Protein AF-0000000072265942 (afdb_homodimer)

InterPro domains:
  IPR003692 Hydantoinase B/oxoprolinase [PF02538] (4-523)
  IPR045079 Oxoprolinase-like [PTHR11365] (4-500)

Nearest PDB structures (foldseek):
  5l9w-assembly1_A  TM=9.119E-01  e=1.780E-42  Aromatoleum aromaticum EbN1
  5m45-assembly2_G  TM=9.100E-01  e=8.566E-41  Xanthobacter autotrophicus Py2
  6yra-assembly2_D  TM=9.153E-01  e=1.072E-39  Pseudomonas jessenii
  5svc-assembly1_D  TM=9.117E-01  e=4.120E-38  Xanthobacter autotrophicus Py2
  5svb-assembly1_D  TM=8.350E-01  e=3.885E-34  Xanthobacter autotrophicus Py2

Secondary structure (DSSP, 8-state):
----HHHHHHHHHHHHHHHHHHHHHHHHT--SHHHHTT--EEEEEE-TTS-EEEE--S-HHHHTTHHHHHHHHHHHS-GGG--TTEEEEE--GGGT-S-TTEEEEEEEEEETTEEEEEEEEEEE-S---SSSSS--TT--SGGGG-----SEEEEHHHHSSSSHHHHHHHHH-S-HHHHHHHHHHHHHHHHHHHHHHHHHHHHH-HHHHHHHHHHHHHHHHHHHHHHHHTSPPEEEEEEEEES--SSSPPPEEEEEEEEEETTEEEEE-TTPPBP-SSTT---HHHHHHHHHHHHHHHHS-TTS--SHHHHHTEEEE--TTBTTBPPTT---TTHHHHHHHHHHHHHHHHHHH-GGG-B-------EEEEEEEEETTEEEEEEEEE-BPPPPBSSSPPPSSB--TT--PPPPPHHHHHHH-SSEEEEEEEEPTT-S--SSBPPPP-EEEEEEE-SSSEEEEEE---SSS-PPPBTT-------EEEEEETTEEEEEPSEEEEEE-TT-EEEEE---PPPBS-GGGS-HHHHHHHHHTTSS-HHHHHHH-HHHHTTTT-/----HHHHHHHHHHHHHHHHHHHHHHHHT--SHHHHTT--EEEEEE-TTS-EEEE--S-HHHHTTHHHHHHHHHHHS-GGG--TTEEEEE--GGGT-S-TTEEEEEEEEEETTEEEEEEEEEEE-S---SSSSS--TT--SGGGG-----SEEEEHHHHSSSSHHHHHHHHH-S-HHHHHHHHHHHHHHHHHHHHHHHHHHHHH-HHHHHHHHHHHHHHHHHHHHHHHHTSPPEEEEEEEEES--SSSPPPEEEEEEEEEETTEEEEE-TTPPBP-SSTT---HHHHHHHHHHHHHHHHS-TTS--SHHHHHTEEEE--TTBTTBPPTT---TTHHHHHHHHHHHHHHHHHHH-GGG-B-------EEEEEEEEETTEEEEEEEEE-BPPPPBSSSPPPSSB--TT--PPPPPHHHHHHH-SSEEEEEEEEPTT-S--SSBPPPP-EEEEEEE-SSSEEEEEE---SSS-PPPBTT-------EEEEEETTEEEEEPSEEEEEE-TT-EEEEE---PPPBS-GGGS-HHHHHHHHHTTSS-HHHHHHH-HHHHTTTT-

Foldseek 3Di:
DPQDPVLLVVLLVLQQVLQQVLLVLLQCQADDCQCVAFVAKKKFWFFLQQWTQYIRPAFLLCLQQRSQLVVLLVVVDPSLPDDQQKKKKFQALVSRHWANQWIKIWGFADAPRDTGTIIMMIGGHQWAAAQDGRDDFPAQWRRRGHDGDGTDMDGCVACHPPHDVLVVRLVGTQCSVRRVSSVVSRVVSRVSSNVSLNVVCVVPNSVSSSVSSVVSLVVLLVQLLVLLQVWDFDKFKFKDWFCAQQPDDHIWIWIWIWGRDHSAIEIERPPGAFADSTQQATAQSSLLSLLLLLSCQQRHDPPRGRINSSVVRYHYHDDERHSHHYDPTRHHNQNQAVSLRSSQGNLNRCCVTPVQRGFFAWLSKWKKKWKWDQDPVTIDIDIDTWAAWHGGGPVEETAGGAHHSSHHTHGRDQVVVVVRDPFKHKDDWFWDAPQWKAALHIIYTKIKIKIQGAAFFMKMFIAIGQQPHFGDEEAAIGTGHGWFKWKQDPNDIDTADNGDMDGDGHGIMIMTIGGITIYYHANQNHDPVVLVVCVVVVNDPPVRCLVRYVVSVVPVVD/DPQDPVLLVVLLVLQQVLQQVLLVLLQCQADDCQCVAFVAKKKFWFFLQQWTQYIRPAFLLCLQQRSQLVVLLVVVDPSLPDDQQKKKKFQALVSRHWANQWIKIWGFADAPRDTGTIIMMIGGHQWAAAQDGRDDFPAQWRRRGHDGDGTDMDGCVACHPPHDVLVVRLVGTQCSVRRVSSVVSRVVSRVSSNVSLNVVCVVPNSVSSSVSSVVSLVVLLVQLLVLLQVWDFDKFKFKDWFCAQQPDDHIWIWIWIWGRDHSAIEIERPPGAFADSTQQATAQSSLLSLLLLLSCQQRHDPPRGRISSSVVRYHYHDDERHSHHYDPTRHHNQNQAVSLRSSQGNLNRCCVTPVQRGFFAWLSKWKKKWKWDQDPVTIDIDIDTWAAWHGGGPVEETAGGAHHSSGHTHGRDQVNVVVRDPFKHKDDWFWDAPQWKAALHIIYTKIKIKIQGAAFFMKMFIAIGQQPHFGDEEAAIGTGHGWFKWKQDPNDIDTADNGDMDGDGHGIMIMTIGGITIYYHANQNHDPVVLVVCVVVVNDPPVRCLVRYVVSVVPVVD

Structure (mmCIF, N/CA/C/O backbone):
data_AF-0000000072265942-model_v1
#
loop_
_entity.id
_entity.type
_entity.pdbx_description
1 polymer 'N-methylhydantoinase B'
#
loop_
_atom_site.group_PDB
_atom_site.id
_atom_site.type_symbol
_atom_site.label_atom_id
_atom_site.label_alt_id
_atom_site.label_comp_id
_atom_site.label_asym_id
_atom_site.label_entity_id
_atom_site.label_seq_id
_atom_site.pdbx_PDB_ins_code
_atom_site.Cartn_x
_atom_site.Cartn_y
_atom_site.Cartn_z
_atom_site.occupancy
_atom_site.B_iso_or_equiv
_atom_site.auth_seq_id
_atom_site.auth_comp_id
_atom_site.auth_asym_id
_atom_site.auth_atom_id
_atom_site.pdbx_PDB_model_num
ATOM 1 N N . MET A 1 1 ? -36.781 35.25 17.203 1 45 1 MET A N 1
ATOM 2 C CA . MET A 1 1 ? -36.625 35.75 18.562 1 45 1 MET A CA 1
ATOM 3 C C . MET A 1 1 ? -35.156 35.844 18.953 1 45 1 MET A C 1
ATOM 5 O O . MET A 1 1 ? -34.375 34.969 18.609 1 45 1 MET A O 1
ATOM 9 N N . ALA A 1 2 ? -34.812 36.938 19.344 1 64.94 2 ALA A N 1
ATOM 10 C CA . ALA A 1 2 ? -33.406 37.188 19.75 1 64.94 2 ALA A CA 1
ATOM 11 C C . ALA A 1 2 ? -32.969 36.188 20.797 1 64.94 2 ALA A C 1
ATOM 13 O O . ALA A 1 2 ? -33.656 35.938 21.781 1 64.94 2 ALA A O 1
ATOM 14 N N . LEU A 1 3 ? -31.969 35.25 20.5 1 80.06 3 LEU A N 1
ATOM 15 C CA . LEU A 1 3 ? -31.422 34.25 21.422 1 80.06 3 LEU A CA 1
ATOM 16 C C . LEU A 1 3 ? -31.078 34.906 22.766 1 80.06 3 LEU A C 1
ATOM 18 O O . LEU A 1 3 ? -30.484 35.969 22.797 1 80.06 3 LEU A O 1
ATOM 22 N N . ASP A 1 4 ? -31.75 34.438 23.844 1 88.69 4 ASP A N 1
ATOM 23 C CA . ASP A 1 4 ? -31.406 34.906 25.188 1 88.69 4 ASP A CA 1
ATOM 24 C C . ASP A 1 4 ? -29.906 34.812 25.438 1 88.69 4 ASP A C 1
ATOM 26 O O . ASP A 1 4 ? -29.281 33.781 25.203 1 88.69 4 ASP A O 1
ATOM 30 N N . PRO A 1 5 ? -29.312 35.906 25.812 1 89.56 5 PRO A N 1
ATOM 31 C CA . PRO A 1 5 ? -27.859 35.938 26 1 89.56 5 PRO A CA 1
ATOM 32 C C . PRO A 1 5 ? -27.375 34.906 27.016 1 89.56 5 PRO A C 1
ATOM 34 O O . PRO A 1 5 ? -26.266 34.375 26.891 1 89.56 5 PRO A O 1
ATOM 37 N N . THR A 1 6 ? -28.188 34.719 27.984 1 91.19 6 THR A N 1
ATOM 38 C CA . THR A 1 6 ? -27.812 33.719 29 1 91.19 6 THR A CA 1
ATOM 39 C C . THR A 1 6 ? -27.797 32.312 28.406 1 91.19 6 THR A C 1
ATOM 41 O O . THR A 1 6 ? -26.859 31.562 28.625 1 91.19 6 THR A O 1
ATOM 44 N N . ASP A 1 7 ? -28.812 32.031 27.688 1 91.88 7 ASP A N 1
ATOM 45 C CA . ASP A 1 7 ? -28.875 30.734 27.031 1 91.88 7 ASP A CA 1
ATOM 46 C C . ASP A 1 7 ? -27.734 30.562 26.047 1 91.88 7 ASP A C 1
ATOM 48 O O . ASP A 1 7 ? -27.141 29.484 25.953 1 91.88 7 ASP A O 1
ATOM 52 N N . TYR A 1 8 ? -27.484 31.562 25.375 1 94.06 8 TYR A N 1
ATOM 53 C CA . TYR A 1 8 ? -26.375 31.5 24.422 1 94.06 8 TYR A CA 1
ATOM 54 C C . TYR A 1 8 ? -25.062 31.172 25.125 1 94.06 8 TYR A C 1
ATOM 56 O O . TYR A 1 8 ? -24.328 30.281 24.688 1 94.06 8 TYR A O 1
ATOM 64 N N . ALA A 1 9 ? -24.781 31.906 26.188 1 94.19 9 ALA A N 1
ATOM 65 C CA . ALA A 1 9 ? -23.531 31.734 26.906 1 94.19 9 ALA A CA 1
ATOM 66 C C . ALA A 1 9 ? -23.406 30.312 27.469 1 94.19 9 ALA A C 1
ATOM 68 O O . ALA A 1 9 ? -22.359 29.688 27.359 1 94.19 9 ALA A O 1
ATOM 69 N N . VAL A 1 10 ? -24.469 29.844 27.984 1 95.38 10 VAL A N 1
ATOM 70 C CA . VAL A 1 10 ? -24.453 28.531 28.641 1 95.38 10 VAL A CA 1
ATOM 71 C C . VAL A 1 10 ? -24.312 27.438 27.594 1 95.38 10 VAL A C 1
ATOM 73 O O . VAL A 1 10 ? -23.484 26.531 27.734 1 95.38 10 VAL A O 1
ATOM 76 N N . ILE A 1 11 ? -25.141 27.5 26.547 1 96.56 11 ILE A N 1
ATOM 77 C CA . ILE A 1 11 ? -25.172 26.453 25.531 1 96.56 11 ILE A CA 1
ATOM 78 C C . ILE A 1 11 ? -23.875 26.453 24.734 1 96.56 11 ILE A C 1
ATOM 80 O O . ILE A 1 11 ? -23.297 25.406 24.453 1 96.56 11 ILE A O 1
ATOM 84 N N . SER A 1 12 ? -23.391 27.609 24.344 1 95.75 12 SER A N 1
ATOM 85 C CA . SER A 1 12 ? -22.156 27.688 23.578 1 95.75 12 SER A CA 1
ATOM 86 C C . SER A 1 12 ? -20.969 27.141 24.375 1 95.75 12 SER A C 1
ATOM 88 O O . SER A 1 12 ? -20.141 26.406 23.828 1 95.75 12 SER A O 1
ATOM 90 N N . GLN A 1 13 ? -20.969 27.453 25.609 1 95.12 13 GLN A N 1
ATOM 91 C CA . GLN A 1 13 ? -19.891 26.969 26.469 1 95.12 13 GLN A CA 1
ATOM 92 C C . GLN A 1 13 ? -20.016 25.453 26.672 1 95.12 13 GLN A C 1
ATOM 94 O O . GLN A 1 13 ? -19 24.75 26.766 1 95.12 13 GLN A O 1
ATOM 99 N N . ALA A 1 14 ? -21.234 25.047 26.781 1 97.12 14 ALA A N 1
ATOM 100 C CA . ALA A 1 14 ? -21.453 23.609 26.938 1 97.12 14 ALA A CA 1
ATOM 101 C C . ALA A 1 14 ? -21.016 22.844 25.688 1 97.12 14 ALA A C 1
ATOM 103 O O . ALA A 1 14 ? -20.484 21.734 25.781 1 97.12 14 ALA A O 1
ATOM 104 N N . LEU A 1 15 ? -21.266 23.406 24.531 1 97.12 15 LEU A N 1
ATOM 105 C CA . LEU A 1 15 ? -20.828 22.797 23.281 1 97.12 15 LEU A CA 1
ATOM 106 C C . LEU A 1 15 ? -19.297 22.734 23.203 1 97.12 15 LEU A C 1
ATOM 108 O O . LEU A 1 15 ? -18.734 21.719 22.812 1 97.12 15 LEU A O 1
ATOM 112 N N . ALA A 1 16 ? -18.656 23.781 23.594 1 95.31 16 ALA A N 1
ATOM 113 C CA . ALA A 1 16 ? -17.188 23.812 23.625 1 95.31 16 ALA A CA 1
ATOM 114 C C . ALA A 1 16 ? -16.641 22.766 24.594 1 95.31 16 ALA A C 1
ATOM 116 O O . ALA A 1 16 ? -15.664 22.078 24.297 1 95.31 16 ALA A O 1
ATOM 117 N N . ALA A 1 17 ? -17.297 22.719 25.703 1 95.94 17 ALA A N 1
ATOM 118 C CA . ALA A 1 17 ? -16.875 21.75 26.719 1 95.94 17 ALA A CA 1
ATOM 119 C C . ALA A 1 17 ? -17.062 20.312 26.219 1 95.94 17 ALA A C 1
ATOM 121 O O . ALA A 1 17 ? -16.266 19.438 26.531 1 95.94 17 ALA A O 1
ATOM 122 N N . ALA A 1 18 ? -18.172 20.109 25.547 1 97.38 18 ALA A N 1
ATOM 123 C CA . ALA A 1 18 ? -18.438 18.781 24.984 1 97.38 18 ALA A CA 1
ATOM 124 C C . ALA A 1 18 ? -17.328 18.375 24.016 1 97.38 18 ALA A C 1
ATOM 126 O O . ALA A 1 18 ? -16.875 17.219 24.031 1 97.38 18 ALA A O 1
ATOM 127 N N . ALA A 1 19 ? -16.938 19.266 23.172 1 95.81 19 ALA A N 1
ATOM 128 C CA . ALA A 1 19 ? -15.852 18.984 22.234 1 95.81 19 ALA A CA 1
ATOM 129 C C . ALA A 1 19 ? -14.562 18.641 22.969 1 95.81 19 ALA A C 1
ATOM 131 O O . ALA A 1 19 ? -13.836 17.734 22.578 1 95.81 19 ALA A O 1
ATOM 132 N N . ARG A 1 20 ? -14.281 19.391 24 1 94.75 20 ARG A N 1
ATOM 133 C CA . ARG A 1 20 ? -13.094 19.109 24.812 1 94.75 20 ARG A CA 1
ATOM 134 C C . ARG A 1 20 ? -13.172 17.734 25.453 1 94.75 20 ARG A C 1
ATOM 136 O O . ARG A 1 20 ? -12.172 17.016 25.516 1 94.75 20 ARG A O 1
ATOM 143 N N . GLU A 1 21 ? -14.344 17.438 25.953 1 96.75 21 GLU A N 1
ATOM 144 C CA . GLU A 1 21 ? -14.547 16.109 26.547 1 96.75 21 GLU A CA 1
ATOM 145 C C . GLU A 1 21 ? -14.328 15.008 25.516 1 96.75 21 GLU A C 1
ATOM 147 O O . GLU A 1 21 ? -13.773 13.953 25.844 1 96.75 21 GLU A O 1
ATOM 152 N N . MET A 1 22 ? -14.805 15.234 24.344 1 96.81 22 MET A N 1
ATOM 153 C CA . MET A 1 22 ? -14.562 14.297 23.25 1 96.81 22 MET A CA 1
ATOM 154 C C . MET A 1 22 ? -13.07 14.07 23.047 1 96.81 22 MET A C 1
ATOM 156 O O . MET A 1 22 ? -12.617 12.938 22.906 1 96.81 22 MET A O 1
ATOM 160 N N . GLY A 1 23 ? -12.328 15.148 22.984 1 94.31 23 GLY A N 1
ATOM 161 C CA . GLY A 1 23 ? -10.883 15.062 22.812 1 94.31 23 GLY A CA 1
ATOM 162 C C . GLY A 1 23 ? -10.203 14.266 23.922 1 94.31 23 GLY A C 1
ATOM 163 O O . GLY A 1 23 ? -9.328 13.453 23.656 1 94.31 23 GLY A O 1
ATOM 164 N N . GLU A 1 24 ? -10.648 14.539 25.125 1 93.5 24 GLU A N 1
ATOM 165 C CA . GLU A 1 24 ? -10.094 13.82 26.281 1 93.5 24 GLU A CA 1
ATOM 166 C C . GLU A 1 24 ? -10.398 12.328 26.188 1 93.5 24 GLU A C 1
ATOM 168 O O . GLU A 1 24 ? -9.539 11.492 26.484 1 93.5 24 GLU A O 1
ATOM 173 N N . LYS A 1 25 ? -11.562 12.023 25.828 1 93.5 25 LYS A N 1
ATOM 174 C CA . LYS A 1 25 ? -11.953 10.633 25.656 1 93.5 25 LYS A CA 1
ATOM 175 C C . LYS A 1 25 ? -11.117 9.953 24.578 1 93.5 25 LYS A C 1
ATOM 177 O O . LYS A 1 25 ? -10.703 8.805 24.734 1 93.5 25 LYS A O 1
ATOM 182 N N . LEU A 1 26 ? -10.945 10.625 23.484 1 93.12 26 LEU A N 1
ATOM 183 C CA . LEU A 1 26 ? -10.148 10.117 22.375 1 93.12 26 LEU A CA 1
ATOM 184 C C . LEU A 1 26 ? -8.742 9.734 22.828 1 93.12 26 LEU A C 1
ATOM 186 O O . LEU A 1 26 ? -8.273 8.633 22.562 1 93.12 26 LEU A O 1
ATOM 190 N N . ILE A 1 27 ? -8.109 10.578 23.578 1 90.38 27 ILE A N 1
ATOM 191 C CA . ILE A 1 27 ? -6.727 10.398 24.016 1 90.38 27 ILE A CA 1
ATOM 192 C C . ILE A 1 27 ? -6.648 9.312 25.078 1 90.38 27 ILE A C 1
ATOM 194 O O . ILE A 1 27 ? -5.789 8.43 25.016 1 90.38 27 ILE A O 1
ATOM 198 N N . ARG A 1 28 ? -7.539 9.297 25.984 1 89.62 28 ARG A N 1
ATOM 199 C CA . ARG A 1 28 ? -7.512 8.367 27.109 1 89.62 28 ARG A CA 1
ATOM 200 C C . ARG A 1 28 ? -7.805 6.941 26.656 1 89.62 28 ARG A C 1
ATOM 202 O O . ARG A 1 28 ? -7.344 5.98 27.281 1 89.62 28 ARG A O 1
ATOM 209 N N . SER A 1 29 ? -8.477 6.852 25.594 1 87.81 29 SER A N 1
ATOM 210 C CA . SER A 1 29 ? -8.898 5.531 25.125 1 87.81 29 SER A CA 1
ATOM 211 C C . SER A 1 29 ? -7.984 5.012 24.031 1 87.81 29 SER A C 1
ATOM 213 O O . SER A 1 29 ? -8.18 3.906 23.516 1 87.81 29 SER A O 1
ATOM 215 N N . ALA A 1 30 ? -7.035 5.766 23.672 1 86.94 30 ALA A N 1
ATOM 216 C CA . ALA A 1 30 ? -6.18 5.438 22.531 1 86.94 30 ALA A CA 1
ATOM 217 C C . ALA A 1 30 ? -5.219 4.305 22.875 1 86.94 30 ALA A C 1
ATOM 219 O O . ALA A 1 30 ? -4.871 4.109 24.047 1 86.94 30 ALA A O 1
ATOM 220 N N . PHE A 1 31 ? -4.777 3.592 21.891 1 81.62 31 PHE A N 1
ATOM 221 C CA . PHE A 1 31 ? -3.895 2.445 22.062 1 81.62 31 PHE A CA 1
ATOM 222 C C . PHE A 1 31 ? -2.48 2.779 21.609 1 81.62 31 PHE A C 1
ATOM 224 O O . PHE A 1 31 ? -1.505 2.322 22.203 1 81.62 31 PHE A O 1
ATOM 231 N N . SER A 1 32 ? -2.416 3.506 20.625 1 81.12 32 SER A N 1
ATOM 232 C CA . SER A 1 32 ? -1.103 3.789 20.062 1 81.12 32 SER A CA 1
ATOM 233 C C . SER A 1 32 ? -0.401 4.91 20.828 1 81.12 32 SER A C 1
ATOM 235 O O . SER A 1 32 ? -1.054 5.812 21.359 1 81.12 32 SER A O 1
ATOM 237 N N . THR A 1 33 ? 0.885 4.887 20.719 1 74.69 33 THR A N 1
ATOM 238 C CA . THR A 1 33 ? 1.683 5.91 21.391 1 74.69 33 THR A CA 1
ATOM 239 C C . THR A 1 33 ? 1.492 7.27 20.719 1 74.69 33 THR A C 1
ATOM 241 O O . THR A 1 33 ? 1.512 8.305 21.391 1 74.69 33 THR A O 1
ATOM 244 N N . ILE A 1 34 ? 1.226 7.277 19.516 1 73.56 34 ILE A N 1
ATOM 245 C CA . ILE A 1 34 ? 1.103 8.531 18.781 1 73.56 34 ILE A CA 1
ATOM 246 C C . ILE A 1 34 ? -0.174 9.25 19.203 1 73.56 34 ILE A C 1
ATOM 248 O O . ILE A 1 34 ? -0.216 10.484 19.234 1 73.56 34 ILE A O 1
ATOM 252 N N . LEU A 1 35 ? -1.141 8.508 19.5 1 74.5 35 LEU A N 1
ATOM 253 C CA . LEU A 1 35 ? -2.383 9.133 19.953 1 74.5 35 LEU A CA 1
ATOM 254 C C . LEU A 1 35 ? -2.404 9.273 21.469 1 74.5 35 LEU A C 1
ATOM 256 O O . LEU A 1 35 ? -2.703 10.352 21.984 1 74.5 35 LEU A O 1
ATOM 260 N N . ARG A 1 36 ? -1.977 8.281 22.125 1 76 36 ARG A N 1
ATOM 261 C CA . ARG A 1 36 ? -2.059 8.242 23.578 1 76 36 ARG A CA 1
ATOM 262 C C . ARG A 1 36 ? -1.059 9.203 24.219 1 76 36 ARG A C 1
ATOM 264 O O . ARG A 1 36 ? -1.388 9.906 25.172 1 76 36 ARG A O 1
ATOM 271 N N . GLU A 1 37 ? 0.133 9.18 23.641 1 73.38 37 GLU A N 1
ATOM 272 C CA . GLU A 1 37 ? 1.21 9.961 24.25 1 73.38 37 GLU A CA 1
ATOM 273 C C . GLU A 1 37 ? 1.422 11.281 23.516 1 73.38 37 GLU A C 1
ATOM 275 O O . GLU A 1 37 ? 1.435 12.344 24.125 1 73.38 37 GLU A O 1
ATOM 280 N N . ALA A 1 38 ? 1.396 11.172 22.203 1 72 38 ALA A N 1
ATOM 281 C CA . ALA A 1 38 ? 1.684 12.375 21.422 1 72 38 ALA A CA 1
ATOM 282 C C . ALA A 1 38 ? 0.419 13.195 21.188 1 72 38 ALA A C 1
ATOM 284 O O . ALA A 1 38 ? 0.491 14.359 20.781 1 72 38 ALA A O 1
ATOM 285 N N . ARG A 1 39 ? -0.733 12.594 21.406 1 75.31 39 ARG A N 1
ATOM 286 C CA . ARG A 1 39 ? -2.027 13.266 21.312 1 75.31 39 ARG A CA 1
ATOM 287 C C . ARG A 1 39 ? -2.271 13.805 19.906 1 75.31 39 ARG A C 1
ATOM 289 O O . ARG A 1 39 ? -2.711 14.945 19.75 1 75.31 39 ARG A O 1
ATOM 296 N N . ASP A 1 40 ? -1.896 13.031 19.016 1 82.94 40 ASP A N 1
ATOM 297 C CA . ASP A 1 40 ? -2.062 13.414 17.625 1 82.94 40 ASP A CA 1
ATOM 298 C C . ASP A 1 40 ? -3.455 13.047 17.109 1 82.94 40 ASP A C 1
ATOM 300 O O . ASP A 1 40 ? -3.605 12.148 16.281 1 82.94 40 ASP A O 1
ATOM 304 N N . GLY A 1 41 ? -4.422 13.773 17.562 1 89.06 41 GLY A N 1
ATOM 305 C CA . GLY A 1 41 ? -5.828 13.625 17.219 1 89.06 41 GLY A CA 1
ATOM 306 C C . GLY A 1 41 ? -6.668 14.828 17.594 1 89.06 41 GLY A C 1
ATOM 307 O O . GLY A 1 41 ? -6.191 15.727 18.297 1 89.06 41 GLY A O 1
ATOM 308 N N . SER A 1 42 ? -7.82 14.883 17.047 1 92.69 42 SER A N 1
ATOM 309 C CA . SER A 1 42 ? -8.742 15.977 17.359 1 92.69 42 SER A CA 1
ATOM 310 C C . SER A 1 42 ? -10.188 15.5 17.312 1 92.69 42 SER A C 1
ATOM 312 O O . SER A 1 42 ? -10.477 14.398 16.828 1 92.69 42 SER A O 1
ATOM 314 N N . ALA A 1 43 ? -11.008 16.281 17.938 1 95.06 43 ALA A N 1
ATOM 315 C CA . ALA A 1 43 ? -12.453 16.031 17.938 1 95.06 43 ALA A CA 1
ATOM 316 C C . ALA A 1 43 ? -13.234 17.328 17.766 1 95.06 43 ALA A C 1
ATOM 318 O O . ALA A 1 43 ? -12.758 18.406 18.141 1 95.06 43 ALA A O 1
ATOM 319 N N . ALA A 1 44 ? -14.398 17.172 17.188 1 96.69 44 ALA A N 1
ATOM 320 C CA . ALA A 1 44 ? -15.195 18.359 16.922 1 96.69 44 ALA A CA 1
ATOM 321 C C . ALA A 1 44 ? -16.688 18.031 16.875 1 96.69 44 ALA A C 1
ATOM 323 O O . ALA A 1 44 ? -17.062 16.891 16.672 1 96.69 44 ALA A O 1
ATOM 324 N N . LEU A 1 45 ? -17.438 19.031 17.156 1 97.94 45 LEU A N 1
ATOM 325 C CA . LEU A 1 45 ? -18.875 19.016 16.906 1 97.94 45 LEU A CA 1
ATOM 326 C C . LEU A 1 45 ? -19.219 19.844 15.672 1 97.94 45 LEU A C 1
ATOM 328 O O . LEU A 1 45 ? -18.688 20.938 15.492 1 97.94 45 LEU A O 1
ATOM 332 N N . LEU A 1 46 ? -20 19.281 14.828 1 98.12 46 LEU A N 1
ATOM 333 C CA . LEU A 1 46 ? -20.453 19.938 13.609 1 98.12 46 LEU A CA 1
ATOM 334 C C . LEU A 1 46 ? -21.953 20.203 13.648 1 98.12 46 LEU A C 1
ATOM 336 O O . LEU A 1 46 ? -22.688 19.484 14.336 1 98.12 46 LEU A O 1
ATOM 340 N N . ASP A 1 47 ? -22.406 21.188 12.914 1 97.81 47 ASP A N 1
ATOM 341 C CA . ASP A 1 47 ? -23.844 21.406 12.797 1 97.81 47 ASP A CA 1
ATOM 342 C C . ASP A 1 47 ? -24.469 20.438 11.797 1 97.81 47 ASP A C 1
ATOM 344 O O . ASP A 1 47 ? -23.797 19.516 11.328 1 97.81 47 ASP A O 1
ATOM 348 N N . ARG A 1 48 ? -25.703 20.594 11.531 1 96.88 48 ARG A N 1
ATOM 349 C CA . ARG A 1 48 ? -26.469 19.625 10.742 1 96.88 48 ARG A CA 1
ATOM 350 C C . ARG A 1 48 ? -25.984 19.578 9.305 1 96.88 48 ARG A C 1
ATOM 352 O O . ARG A 1 48 ? -26.203 18.578 8.602 1 96.88 48 ARG A O 1
ATOM 359 N N . ASP A 1 49 ? -25.25 20.625 8.875 1 95.06 49 ASP A N 1
ATOM 360 C CA . ASP A 1 49 ? -24.75 20.703 7.5 1 95.06 49 ASP A CA 1
ATOM 361 C C . ASP A 1 49 ? -23.25 20.391 7.441 1 95.06 49 ASP A C 1
ATOM 363 O O . ASP A 1 49 ? -22.641 20.484 6.375 1 95.06 49 ASP A O 1
ATOM 367 N N . GLY A 1 50 ? -22.641 20.109 8.555 1 95.62 50 GLY A N 1
ATOM 368 C CA . GLY A 1 50 ? -21.266 19.672 8.586 1 95.62 50 GLY A CA 1
ATOM 369 C C . GLY A 1 50 ? -20.281 20.797 8.859 1 95.62 50 GLY A C 1
ATOM 370 O O . GLY A 1 50 ? -19.078 20.641 8.672 1 95.62 50 GLY A O 1
ATOM 371 N N . ASN A 1 51 ? -20.766 21.938 9.281 1 95.62 51 ASN A N 1
ATOM 372 C CA . ASN A 1 51 ? -19.891 23.047 9.648 1 95.62 51 ASN A CA 1
ATOM 373 C C . ASN A 1 51 ? -19.438 22.938 11.102 1 95.62 51 ASN A C 1
ATOM 375 O O . ASN A 1 51 ? -20.25 22.641 11.984 1 95.62 51 ASN A O 1
ATOM 379 N N . THR A 1 52 ? -18.172 23.203 11.312 1 96 52 THR A N 1
ATOM 380 C CA . THR A 1 52 ? -17.594 23.047 12.648 1 96 52 THR A CA 1
ATOM 381 C C . THR A 1 52 ? -18.219 24.047 13.625 1 96 52 THR A C 1
ATOM 383 O O . THR A 1 52 ? -18.312 25.234 13.328 1 96 52 THR A O 1
ATOM 386 N N . ILE A 1 53 ? -18.594 23.578 14.781 1 96.56 53 ILE A N 1
ATOM 387 C CA . ILE A 1 53 ? -19.172 24.391 15.852 1 96.56 53 ILE A CA 1
ATOM 388 C C . ILE A 1 53 ? -18.125 24.594 16.953 1 96.56 53 ILE A C 1
ATOM 390 O O . ILE A 1 53 ? -17.922 25.719 17.406 1 96.56 53 ILE A O 1
ATOM 394 N N . ALA A 1 54 ? -17.578 23.531 17.344 1 94.38 54 ALA A N 1
ATOM 395 C CA . ALA A 1 54 ? -16.578 23.516 18.406 1 94.38 54 ALA A CA 1
ATOM 396 C C . ALA A 1 54 ? -15.57 22.375 18.219 1 94.38 54 ALA A C 1
ATOM 398 O O . ALA A 1 54 ? -15.914 21.344 17.641 1 94.38 54 ALA A O 1
ATOM 399 N N . GLN A 1 55 ? -14.375 22.625 18.656 1 91.44 55 GLN A N 1
ATOM 400 C CA . GLN A 1 55 ? -13.344 21.609 18.5 1 91.44 55 GLN A CA 1
ATOM 401 C C . GLN A 1 55 ? -12.453 21.516 19.734 1 91.44 55 GLN A C 1
ATOM 403 O O . GLN A 1 55 ? -12.297 22.5 20.453 1 91.44 55 GLN A O 1
ATOM 408 N N . ALA A 1 56 ? -11.992 20.328 19.906 1 84.5 56 ALA A N 1
ATOM 409 C CA . ALA A 1 56 ? -10.945 20.172 20.922 1 84.5 56 ALA A CA 1
ATOM 410 C C . ALA A 1 56 ? -9.617 20.719 20.422 1 84.5 56 ALA A C 1
ATOM 412 O O . ALA A 1 56 ? -9.18 20.406 19.312 1 84.5 56 ALA A O 1
ATOM 413 N N . GLU A 1 57 ? -9.07 21.625 21.031 1 67.62 57 GLU A N 1
ATOM 414 C CA . GLU A 1 57 ? -7.863 22.312 20.578 1 67.62 57 GLU A CA 1
ATOM 415 C C . GLU A 1 57 ? -6.621 21.453 20.812 1 67.62 57 GLU A C 1
ATOM 417 O O . GLU A 1 57 ? -5.773 21.812 21.641 1 67.62 57 GLU A O 1
ATOM 422 N N . LEU A 1 58 ? -6.496 20.391 20.047 1 71.31 58 LEU A N 1
ATOM 423 C CA . LEU A 1 58 ? -5.359 19.5 20.219 1 71.31 58 LEU A CA 1
ATOM 424 C C . LEU A 1 58 ? -4.328 19.719 19.125 1 71.31 58 LEU A C 1
ATOM 426 O O . LEU A 1 58 ? -3.172 20.047 19.406 1 71.31 58 LEU A O 1
ATOM 430 N N . ILE A 1 59 ? -4.668 19.688 17.875 1 72.94 59 ILE A N 1
ATOM 431 C CA . ILE A 1 59 ? -3.768 19.844 16.75 1 72.94 59 ILE A CA 1
ATOM 432 C C . ILE A 1 59 ? -4.324 20.891 15.781 1 72.94 59 ILE A C 1
ATOM 434 O O . ILE A 1 59 ? -5.289 20.625 15.055 1 72.94 59 ILE A O 1
ATOM 438 N N . PRO A 1 60 ? -3.742 21.969 15.695 1 67.12 60 PRO A N 1
ATOM 439 C CA . PRO A 1 60 ? -4.27 23.047 14.852 1 67.12 60 PRO A CA 1
ATOM 440 C C . PRO A 1 60 ? -4.465 22.609 13.398 1 67.12 60 PRO A C 1
ATOM 442 O O . PRO A 1 60 ? -5.473 22.953 12.781 1 67.12 60 PRO A O 1
ATOM 445 N N . MET A 1 61 ? -3.588 21.875 12.875 1 73.25 61 MET A N 1
ATOM 446 C CA . MET A 1 61 ? -3.648 21.453 11.477 1 73.25 61 MET A CA 1
ATOM 447 C C . MET A 1 61 ? -4.926 20.656 11.203 1 73.25 61 MET A C 1
ATOM 449 O O . MET A 1 61 ? -5.441 20.672 10.086 1 73.25 61 MET A O 1
ATOM 453 N N . GLN A 1 62 ? -5.383 20.047 12.172 1 74.12 62 GLN A N 1
ATOM 454 C CA . GLN A 1 62 ? -6.566 19.203 12 1 74.12 62 GLN A CA 1
ATOM 455 C C . GLN A 1 62 ? -7.844 20 12.242 1 74.12 62 GLN A C 1
ATOM 457 O O . GLN A 1 62 ? -8.906 19.656 11.719 1 74.12 62 GLN A O 1
ATOM 462 N N . LEU A 1 63 ? -7.766 21.031 13.008 1 66.38 63 LEU A N 1
ATOM 463 C CA . LEU A 1 63 ? -8.922 21.781 13.477 1 66.38 63 LEU A CA 1
ATOM 464 C C . LEU A 1 63 ? -9.57 22.562 12.336 1 66.38 63 LEU A C 1
ATOM 466 O O . LEU A 1 63 ? -10.797 22.594 12.211 1 66.38 63 LEU A O 1
ATOM 470 N N . GLY A 1 64 ? -8.812 23 11.562 1 72.94 64 GLY A N 1
ATOM 471 C CA . GLY A 1 64 ? -9.375 23.859 10.531 1 72.94 64 GLY A CA 1
ATOM 472 C C . GLY A 1 64 ? -9.93 23.094 9.344 1 72.94 64 GLY A C 1
ATOM 473 O O . GLY A 1 64 ? -10.578 23.672 8.469 1 72.94 64 GLY A O 1
ATOM 474 N N . THR A 1 65 ? -9.82 21.766 9.484 1 85.75 65 THR A N 1
ATOM 475 C CA . THR A 1 65 ? -10.141 21.078 8.234 1 85.75 65 THR A CA 1
ATOM 476 C C . THR A 1 65 ? -11.289 20.094 8.438 1 85.75 65 THR A C 1
ATOM 478 O O . THR A 1 65 ? -11.875 19.609 7.461 1 85.75 65 THR A O 1
ATOM 481 N N . ILE A 1 66 ? -11.688 19.828 9.609 1 92.75 66 ILE A N 1
ATOM 482 C CA . ILE A 1 66 ? -12.664 18.766 9.875 1 92.75 66 ILE A CA 1
ATOM 483 C C . ILE A 1 66 ? -13.953 19.062 9.109 1 92.75 66 ILE A C 1
ATOM 485 O O . ILE A 1 66 ? -14.492 18.172 8.438 1 92.75 66 ILE A O 1
ATOM 489 N N . GLY A 1 67 ? -14.422 20.312 9.195 1 92.44 67 GLY A N 1
ATOM 490 C CA . GLY A 1 67 ? -15.625 20.672 8.469 1 92.44 67 GLY A CA 1
ATOM 491 C C . GLY A 1 67 ? -15.477 20.547 6.965 1 92.44 67 GLY A C 1
ATOM 492 O O . GLY A 1 67 ? -16.391 20.062 6.285 1 92.44 67 GLY A O 1
ATOM 493 N N . SER A 1 68 ? -14.359 20.969 6.496 1 91.62 68 SER A N 1
ATOM 494 C CA . SER A 1 68 ? -14.125 20.906 5.059 1 91.62 68 SER A CA 1
ATOM 495 C C . SER A 1 68 ? -14.039 19.453 4.59 1 91.62 68 SER A C 1
ATOM 497 O O . SER A 1 68 ? -14.508 19.125 3.498 1 91.62 68 SER A O 1
ATOM 499 N N . VAL A 1 69 ? -13.422 18.641 5.367 1 94.38 69 VAL A N 1
ATOM 500 C CA . VAL A 1 69 ? -13.312 17.234 5.031 1 94.38 69 VAL A CA 1
ATOM 501 C C . VAL A 1 69 ? -14.703 16.594 4.996 1 94.38 69 VAL A C 1
ATOM 503 O O . VAL A 1 69 ? -15 15.781 4.125 1 94.38 69 VAL A O 1
ATOM 506 N N . PHE A 1 70 ? -15.562 16.969 5.902 1 96.44 70 PHE A N 1
ATOM 507 C CA . PHE A 1 70 ? -16.922 16.453 5.965 1 96.44 70 PHE A CA 1
ATOM 508 C C . PHE A 1 70 ? -17.672 16.75 4.676 1 96.44 70 PHE A C 1
ATOM 510 O O . PHE A 1 70 ? -18.531 15.977 4.25 1 96.44 70 PHE A O 1
ATOM 517 N N . GLN A 1 71 ? -17.375 17.891 4.047 1 95.31 71 GLN A N 1
ATOM 518 C CA . GLN A 1 71 ? -18.125 18.297 2.859 1 95.31 71 GLN A CA 1
ATOM 519 C C . GLN A 1 71 ? -17.953 17.281 1.734 1 95.31 71 GLN A C 1
ATOM 521 O O . GLN A 1 71 ? -18.859 17.094 0.92 1 95.31 71 GLN A O 1
ATOM 526 N N . ALA A 1 72 ? -16.859 16.594 1.712 1 94.88 72 ALA A N 1
ATOM 527 C CA . ALA A 1 72 ? -16.688 15.531 0.731 1 94.88 72 ALA A CA 1
ATOM 528 C C . ALA A 1 72 ? -17.734 14.438 0.913 1 94.88 72 ALA A C 1
ATOM 530 O O . ALA A 1 72 ? -18.234 13.883 -0.067 1 94.88 72 ALA A O 1
ATOM 531 N N . CYS A 1 73 ? -18.031 14.086 2.119 1 96.5 73 CYS A N 1
ATOM 532 C CA . CYS A 1 73 ? -19.078 13.109 2.414 1 96.5 73 CYS A CA 1
ATOM 533 C C . CYS A 1 73 ? -20.453 13.664 2.045 1 96.5 73 CYS A C 1
ATOM 535 O O . CYS A 1 73 ? -21.266 12.961 1.434 1 96.5 73 CYS A O 1
ATOM 537 N N . ALA A 1 74 ? -20.656 14.938 2.377 1 96.75 74 ALA A N 1
ATOM 538 C CA . ALA A 1 74 ? -21.938 15.57 2.141 1 96.75 74 ALA A CA 1
ATOM 539 C C . ALA A 1 74 ? -22.234 15.672 0.647 1 96.75 74 ALA A C 1
ATOM 541 O O . ALA A 1 74 ? -23.406 15.641 0.234 1 96.75 74 ALA A O 1
ATOM 542 N N . GLU A 1 75 ? -21.234 15.797 -0.108 1 95.44 75 GLU A N 1
ATOM 543 C CA . GLU A 1 75 ? -21.391 15.891 -1.556 1 95.44 75 GLU A CA 1
ATOM 544 C C . GLU A 1 75 ? -21.703 14.523 -2.16 1 95.44 75 GLU A C 1
ATOM 546 O O . GLU A 1 75 ? -22.312 14.43 -3.227 1 95.44 75 GLU A O 1
ATOM 551 N N . THR A 1 76 ? -21.297 13.484 -1.508 1 93.44 76 THR A N 1
ATOM 552 C CA . THR A 1 76 ? -21.391 12.133 -2.041 1 93.44 76 THR A CA 1
ATOM 553 C C . THR A 1 76 ? -22.672 11.461 -1.586 1 93.44 76 THR A C 1
ATOM 555 O O . THR A 1 76 ? -23.234 10.633 -2.309 1 93.44 76 THR A O 1
ATOM 558 N N . TYR A 1 77 ? -23.141 11.828 -0.409 1 95.62 77 TYR A N 1
ATOM 559 C CA . TYR A 1 77 ? -24.281 11.117 0.17 1 95.62 77 TYR A CA 1
ATOM 560 C C . TYR A 1 77 ? -25.391 12.086 0.557 1 95.62 77 TYR A C 1
ATOM 562 O O . TYR A 1 77 ? -25.125 13.234 0.92 1 95.62 77 TYR A O 1
ATOM 570 N N . ASP A 1 78 ? -26.625 11.57 0.52 1 96.94 78 ASP A N 1
ATOM 571 C CA . ASP A 1 78 ? -27.766 12.32 1.015 1 96.94 78 ASP A CA 1
ATOM 572 C C . ASP A 1 78 ? -27.828 12.297 2.541 1 96.94 78 ASP A C 1
ATOM 574 O O . ASP A 1 78 ? -28.188 11.281 3.135 1 96.94 78 ASP A O 1
ATOM 578 N N . LEU A 1 79 ? -27.594 13.414 3.139 1 97.19 79 LEU A N 1
ATOM 579 C CA . LEU A 1 79 ? -27.516 13.492 4.594 1 97.19 79 LEU A CA 1
ATOM 580 C C . LEU A 1 79 ? -28.875 13.211 5.227 1 97.19 79 LEU A C 1
ATOM 582 O O . LEU A 1 79 ? -28.953 12.758 6.371 1 97.19 79 LEU A O 1
ATOM 586 N N . ASP A 1 80 ? -29.891 13.43 4.52 1 95.62 80 ASP A N 1
ATOM 587 C CA . ASP A 1 80 ? -31.234 13.25 5.066 1 95.62 80 ASP A CA 1
ATOM 588 C C . ASP A 1 80 ? -31.594 11.773 5.156 1 95.62 80 ASP A C 1
ATOM 590 O O . ASP A 1 80 ? -32.562 11.406 5.848 1 95.62 80 ASP A O 1
ATOM 594 N N . SER A 1 81 ? -30.875 10.945 4.488 1 95.81 81 SER A N 1
ATOM 595 C CA . SER A 1 81 ? -31.141 9.508 4.5 1 95.81 81 SER A CA 1
ATOM 596 C C . SER A 1 81 ? -30.391 8.812 5.621 1 95.81 81 SER A C 1
ATOM 598 O O . SER A 1 81 ? -30.562 7.613 5.844 1 95.81 81 SER A O 1
ATOM 600 N N . LEU A 1 82 ? -29.625 9.531 6.391 1 97.5 82 LEU A N 1
ATOM 601 C CA . LEU A 1 82 ? -28.781 8.938 7.422 1 97.5 82 LEU A CA 1
ATOM 602 C C . LEU A 1 82 ? -29.609 8.477 8.609 1 97.5 82 LEU A C 1
ATOM 604 O O . LEU A 1 82 ? -30.656 9.047 8.891 1 97.5 82 LEU A O 1
ATOM 608 N N . THR A 1 83 ? -29.156 7.406 9.234 1 97.12 83 THR A N 1
ATOM 609 C CA . THR A 1 83 ? -29.703 6.918 10.492 1 97.12 83 THR A CA 1
ATOM 610 C C . THR A 1 83 ? -28.641 6.922 11.586 1 97.12 83 THR A C 1
ATOM 612 O O . THR A 1 83 ? -27.484 7.223 11.328 1 97.12 83 THR A O 1
ATOM 615 N N . GLU A 1 84 ? -29.047 6.566 12.805 1 95.88 84 GLU A N 1
ATOM 616 C CA . GLU A 1 84 ? -28.125 6.523 13.945 1 95.88 84 GLU A CA 1
ATOM 617 C C . GLU A 1 84 ? -27.078 5.418 13.773 1 95.88 84 GLU A C 1
ATOM 619 O O . GLU A 1 84 ? -26.047 5.434 14.43 1 95.88 84 GLU A O 1
ATOM 624 N N . ASP A 1 85 ? -27.328 4.508 12.883 1 96.75 85 ASP A N 1
ATOM 625 C CA . ASP A 1 85 ? -26.438 3.377 12.664 1 96.75 85 ASP A CA 1
ATOM 626 C C . ASP A 1 85 ? -25.344 3.734 11.656 1 96.75 85 ASP A C 1
ATOM 628 O O . ASP A 1 85 ? -24.375 2.982 11.484 1 96.75 85 ASP A O 1
ATOM 632 N N . ASP A 1 86 ? -25.516 4.895 11.031 1 97.44 86 ASP A N 1
ATOM 633 C CA . ASP A 1 86 ? -24.609 5.27 9.953 1 97.44 86 ASP A CA 1
ATOM 634 C C . ASP A 1 86 ? -23.422 6.059 10.484 1 97.44 86 ASP A C 1
ATOM 636 O O . ASP A 1 86 ? -23.531 6.762 11.492 1 97.44 86 ASP A O 1
ATOM 640 N N . PHE A 1 87 ? -22.312 5.969 9.852 1 98 87 PHE A N 1
ATOM 641 C CA . PHE A 1 87 ? -21.156 6.836 10.07 1 98 87 PHE A CA 1
ATOM 642 C C . PHE A 1 87 ? -20.312 6.945 8.805 1 98 87 PHE A C 1
ATOM 644 O O . PHE A 1 87 ? -20.406 6.098 7.914 1 98 87 PHE A O 1
ATOM 651 N N . PHE A 1 88 ? -19.609 8.023 8.672 1 98.06 88 PHE A N 1
ATOM 652 C CA . PHE A 1 88 ? -18.688 8.219 7.555 1 98.06 88 PHE A CA 1
ATOM 653 C C . PHE A 1 88 ? -17.234 8.008 8 1 98.06 88 PHE A C 1
ATOM 655 O O . PHE A 1 88 ? -16.875 8.352 9.125 1 98.06 88 PHE A O 1
ATOM 662 N N . ILE A 1 89 ? -16.422 7.469 7.148 1 98 89 ILE A N 1
ATOM 663 C CA . ILE A 1 89 ? -14.969 7.41 7.312 1 98 89 ILE A CA 1
ATOM 664 C C . ILE A 1 89 ? -14.289 7.957 6.059 1 98 89 ILE A C 1
ATOM 666 O O . ILE A 1 89 ? -14.742 7.707 4.938 1 98 89 ILE A O 1
ATOM 670 N N . ILE A 1 90 ? -13.266 8.766 6.234 1 97.25 90 ILE A N 1
ATOM 671 C CA . ILE A 1 90 ? -12.508 9.289 5.105 1 97.25 90 ILE A CA 1
ATOM 672 C C . ILE A 1 90 ? -11.062 9.547 5.531 1 97.25 90 ILE A C 1
ATOM 674 O O . ILE A 1 90 ? -10.805 9.969 6.66 1 97.25 90 ILE A O 1
ATOM 678 N N . ASN A 1 91 ? -10.094 9.25 4.734 1 97.19 91 ASN A N 1
ATOM 679 C CA . ASN A 1 91 ? -8.719 9.711 4.902 1 97.19 91 ASN A CA 1
ATOM 680 C C . ASN A 1 91 ? -8.117 10.18 3.582 1 97.19 91 ASN A C 1
ATOM 682 O O . ASN A 1 91 ? -6.953 10.57 3.529 1 97.19 91 ASN A O 1
ATOM 686 N N . ASP A 1 92 ? -8.875 10.211 2.49 1 97.56 92 ASP A N 1
ATOM 687 C CA . ASP A 1 92 ? -8.43 10.477 1.126 1 97.56 92 ASP A CA 1
ATOM 688 C C . ASP A 1 92 ? -8.047 11.945 0.948 1 97.56 92 ASP A C 1
ATOM 690 O O . ASP A 1 92 ? -8.914 12.82 0.942 1 97.56 92 ASP A O 1
ATOM 694 N N . PRO A 1 93 ? -6.77 12.203 0.724 1 96.75 93 PRO A N 1
ATOM 695 C CA . PRO A 1 93 ? -6.336 13.594 0.596 1 96.75 93 PRO A CA 1
ATOM 696 C C . PRO A 1 93 ? -6.875 14.266 -0.662 1 96.75 93 PRO A C 1
ATOM 698 O O . PRO A 1 93 ? -6.93 15.5 -0.734 1 96.75 93 PRO A O 1
ATOM 701 N N . TYR A 1 94 ? -7.289 13.547 -1.632 1 96.19 94 TYR A N 1
ATOM 702 C CA . TYR A 1 94 ? -7.719 14.117 -2.904 1 96.19 94 TYR A CA 1
ATOM 703 C C . TYR A 1 94 ? -9.242 14.172 -2.986 1 96.19 94 TYR A C 1
ATOM 705 O O . TYR A 1 94 ? -9.797 14.555 -4.02 1 96.19 94 TYR A O 1
ATOM 713 N N . SER A 1 95 ? -9.898 13.797 -1.866 1 94.19 95 SER A N 1
ATOM 714 C CA . SER A 1 95 ? -11.336 13.984 -1.713 1 94.19 95 SER A CA 1
ATOM 715 C C . SER A 1 95 ? -11.656 14.945 -0.577 1 94.19 95 SER A C 1
ATOM 717 O O . SER A 1 95 ? -12.781 14.977 -0.077 1 94.19 95 SER A O 1
ATOM 719 N N . GLY A 1 96 ? -10.664 15.641 -0.156 1 91.19 96 GLY A N 1
ATOM 720 C CA . GLY A 1 96 ? -10.914 16.625 0.891 1 91.19 96 GLY A CA 1
ATOM 721 C C . GLY A 1 96 ? -10.062 16.406 2.127 1 91.19 96 GLY A C 1
ATOM 722 O O . GLY A 1 96 ? -9.945 17.281 2.971 1 91.19 96 GLY A O 1
ATOM 723 N N . GLY A 1 97 ? -9.461 15.242 2.256 1 91.56 97 GLY A N 1
ATOM 724 C CA . GLY A 1 97 ? -8.641 14.914 3.416 1 91.56 97 GLY A CA 1
ATOM 725 C C . GLY A 1 97 ? -7.258 15.531 3.367 1 91.56 97 GLY A C 1
ATOM 726 O O . GLY A 1 97 ? -7 16.422 2.555 1 91.56 97 GLY A O 1
ATOM 727 N N . GLN A 1 98 ? -6.43 15.188 4.297 1 92.06 98 GLN A N 1
ATOM 728 C CA . GLN A 1 98 ? -5.098 15.766 4.414 1 92.06 98 GLN A CA 1
ATOM 729 C C . GLN A 1 98 ? -4.023 14.758 4.008 1 92.06 98 GLN A C 1
ATOM 731 O O . GLN A 1 98 ? -3.328 14.953 3.008 1 92.06 98 GLN A O 1
ATOM 736 N N . HIS A 1 99 ? -3.799 13.734 4.703 1 95.19 99 HIS A N 1
ATOM 737 C CA . HIS A 1 99 ? -2.963 12.594 4.352 1 95.19 99 HIS A CA 1
ATOM 738 C C . HIS A 1 99 ? -3.549 11.297 4.895 1 95.19 99 HIS A C 1
ATOM 740 O O . HIS A 1 99 ? -4.504 11.32 5.672 1 95.19 99 HIS A O 1
ATOM 746 N N . LEU A 1 100 ? -3.074 10.258 4.551 1 96.81 100 LEU A N 1
ATOM 747 C CA . LEU A 1 100 ? -3.738 8.969 4.723 1 96.81 100 LEU A CA 1
ATOM 748 C C . LEU A 1 100 ? -3.752 8.555 6.188 1 96.81 100 LEU A C 1
ATOM 750 O O . LEU A 1 100 ? -4.656 7.844 6.629 1 96.81 100 LEU A O 1
ATOM 754 N N . GLN A 1 101 ? -2.777 8.977 6.98 1 95.81 101 GLN A N 1
ATOM 755 C CA . GLN A 1 101 ? -2.662 8.555 8.367 1 95.81 101 GLN A CA 1
ATOM 756 C C . GLN A 1 101 ? -3.748 9.188 9.234 1 95.81 101 GLN A C 1
ATOM 758 O O . GLN A 1 101 ? -4.027 8.719 10.336 1 95.81 101 GLN A O 1
ATOM 763 N N . ASP A 1 102 ? -4.266 10.273 8.781 1 95.25 102 ASP A N 1
ATOM 764 C CA . ASP A 1 102 ? -5.367 10.914 9.492 1 95.25 102 ASP A CA 1
ATOM 765 C C . ASP A 1 102 ? -6.715 10.352 9.047 1 95.25 102 ASP A C 1
ATOM 767 O O . ASP A 1 102 ? -7.234 10.727 7.992 1 95.25 102 ASP A O 1
ATOM 771 N N . ILE A 1 103 ? -7.281 9.586 9.852 1 96.75 103 ILE A N 1
ATOM 772 C CA . ILE A 1 103 ? -8.578 8.992 9.523 1 96.75 103 ILE A CA 1
ATOM 773 C C . ILE A 1 103 ? -9.688 9.734 10.273 1 96.75 103 ILE A C 1
ATOM 775 O O . ILE A 1 103 ? -9.625 9.875 11.492 1 96.75 103 ILE A O 1
ATOM 779 N N . PHE A 1 104 ? -10.68 10.172 9.555 1 97.25 104 PHE A N 1
ATOM 780 C CA . PHE A 1 104 ? -11.812 10.906 10.109 1 97.25 104 PHE A CA 1
ATOM 781 C C . PHE A 1 104 ? -13.023 9.992 10.266 1 97.25 104 PHE A C 1
ATOM 783 O O . PHE A 1 104 ? -13.359 9.234 9.352 1 97.25 104 PHE A O 1
ATOM 790 N N . PHE A 1 105 ? -13.602 10.055 11.406 1 98 105 PHE A N 1
ATOM 791 C CA . PHE A 1 105 ? -14.898 9.453 11.68 1 98 105 PHE A CA 1
ATOM 792 C C . PHE A 1 105 ? -15.961 10.523 11.898 1 98 105 PHE A C 1
ATOM 794 O O . PHE A 1 105 ? -15.75 11.469 12.664 1 98 105 PHE A O 1
ATOM 801 N N . PHE A 1 106 ? -17.062 10.453 11.219 1 98.56 106 PHE A N 1
ATOM 802 C CA . PHE A 1 106 ? -18.203 11.344 11.406 1 98.56 106 PHE A CA 1
ATOM 803 C C . PHE A 1 106 ? -19.453 10.547 11.773 1 98.56 106 PHE A C 1
ATOM 805 O O . PHE A 1 106 ? -19.875 9.672 11.016 1 98.56 106 PHE A O 1
ATOM 812 N N . SER A 1 107 ? -20.047 10.844 12.859 1 98.56 107 SER A N 1
ATOM 813 C CA . SER A 1 107 ? -21.266 10.195 13.312 1 98.56 107 SER A CA 1
ATOM 814 C C . SER A 1 107 ? -22.406 11.195 13.453 1 98.56 107 SER A C 1
ATOM 816 O O . SER A 1 107 ? -22.281 12.195 14.156 1 98.56 107 SER A O 1
ATOM 818 N N . PRO A 1 108 ? -23.516 10.883 12.82 1 98.5 108 PRO A N 1
ATOM 819 C CA . PRO A 1 108 ? -24.641 11.805 12.992 1 98.5 108 PRO A CA 1
ATOM 820 C C . PRO A 1 108 ? -25.203 11.797 14.414 1 98.5 108 PRO A C 1
ATOM 822 O O . PRO A 1 108 ? -25.172 10.773 15.086 1 98.5 108 PRO A O 1
ATOM 825 N N . ILE A 1 109 ? -25.672 12.961 14.828 1 98.5 109 ILE A N 1
ATOM 826 C CA . ILE A 1 109 ? -26.312 13.117 16.125 1 98.5 109 ILE A CA 1
ATOM 827 C C . ILE A 1 109 ? -27.812 13.344 15.938 1 98.5 109 ILE A C 1
ATOM 829 O O . ILE A 1 109 ? -28.219 14.336 15.32 1 98.5 109 ILE A O 1
ATOM 833 N N . PHE A 1 110 ? -28.531 12.422 16.516 1 97.81 110 PHE A N 1
ATOM 834 C CA . PHE A 1 110 ? -29.969 12.539 16.422 1 97.81 110 PHE A CA 1
ATOM 835 C C . PHE A 1 110 ? -30.578 12.828 17.797 1 97.81 110 PHE A C 1
ATOM 837 O O . PHE A 1 110 ? -30.078 12.375 18.812 1 97.81 110 PHE A O 1
ATOM 844 N N . HIS A 1 111 ? -31.562 13.633 17.844 1 97.31 111 HIS A N 1
ATOM 845 C CA . HIS A 1 111 ? -32.438 13.852 18.984 1 97.31 111 HIS A CA 1
ATOM 846 C C . HIS A 1 111 ? -33.906 13.766 18.578 1 97.31 111 HIS A C 1
ATOM 848 O O . HIS A 1 111 ? -34.375 14.578 17.781 1 97.31 111 HIS A O 1
ATOM 854 N N . GLU A 1 112 ? -34.594 12.773 19.141 1 95.38 112 GLU A N 1
ATOM 855 C CA . GLU A 1 112 ? -36 12.539 18.844 1 95.38 112 GLU A CA 1
ATOM 856 C C . GLU A 1 112 ? -36.25 12.445 17.328 1 95.38 112 GLU A C 1
ATOM 858 O O . GLU A 1 112 ? -37.094 13.125 16.797 1 95.38 112 GLU A O 1
ATOM 863 N N . GLY A 1 113 ? -35.344 11.789 16.578 1 94.06 113 GLY A N 1
ATOM 864 C CA . GLY A 1 113 ? -35.531 11.484 15.172 1 94.06 113 GLY A CA 1
ATOM 865 C C . GLY A 1 113 ? -35 12.57 14.258 1 94.06 113 GLY A C 1
ATOM 866 O O . GLY A 1 113 ? -34.938 12.391 13.039 1 94.06 113 GLY A O 1
ATOM 867 N N . GLN A 1 114 ? -34.594 13.641 14.844 1 95.19 114 GLN A N 1
ATOM 868 C CA . GLN A 1 114 ? -34.062 14.75 14.055 1 95.19 114 GLN A CA 1
ATOM 869 C C . GLN A 1 114 ? -32.531 14.812 14.148 1 95.19 114 GLN A C 1
ATOM 871 O O . GLN A 1 114 ? -31.984 14.742 15.242 1 95.19 114 GLN A O 1
ATOM 876 N N . ARG A 1 115 ? -31.906 14.961 12.969 1 97.56 115 ARG A N 1
ATOM 877 C CA . ARG A 1 115 ? -30.469 15.156 12.984 1 97.56 115 ARG A CA 1
ATOM 878 C C . ARG A 1 115 ? -30.109 16.562 13.43 1 97.56 115 ARG A C 1
ATOM 880 O O . ARG A 1 115 ? -30.516 17.547 12.797 1 97.56 115 ARG A O 1
ATOM 887 N N . VAL A 1 116 ? -29.359 16.734 14.445 1 97.69 116 VAL A N 1
ATOM 888 C CA . VAL A 1 116 ? -29.031 18.031 15.031 1 97.69 116 VAL A CA 1
ATOM 889 C C . VAL A 1 116 ? -27.594 18.438 14.641 1 97.69 116 VAL A C 1
ATOM 891 O O . VAL A 1 116 ? -27.25 19.609 14.672 1 97.69 116 VAL A O 1
ATOM 894 N N . GLY A 1 117 ? -26.812 17.469 14.32 1 98.38 117 GLY A N 1
ATOM 895 C CA . GLY A 1 117 ? -25.438 17.719 13.953 1 98.38 117 GLY A CA 1
ATOM 896 C C . GLY A 1 117 ? -24.625 16.453 13.75 1 98.38 117 GLY A C 1
ATOM 897 O O . GLY A 1 117 ? -25.188 15.406 13.398 1 98.38 117 GLY A O 1
ATOM 898 N N . PHE A 1 118 ? -23.328 16.562 13.852 1 98.69 118 PHE A N 1
ATOM 899 C CA . PHE A 1 118 ? -22.406 15.438 13.75 1 98.69 118 PHE A CA 1
ATOM 900 C C . PHE A 1 118 ? -21.328 15.523 14.82 1 98.69 118 PHE A C 1
ATOM 902 O O . PHE A 1 118 ? -20.938 16.625 15.227 1 98.69 118 PHE A O 1
ATOM 909 N N . ALA A 1 119 ? -20.969 14.422 15.344 1 98.5 119 ALA A N 1
ATOM 910 C CA . ALA A 1 119 ? -19.719 14.281 16.094 1 98.5 119 ALA A CA 1
ATOM 911 C C . ALA A 1 119 ? -18.594 13.789 15.203 1 98.5 119 ALA A C 1
ATOM 913 O O . ALA A 1 119 ? -18.781 12.883 14.383 1 98.5 119 ALA A O 1
ATOM 914 N N . ALA A 1 120 ? -17.484 14.445 15.352 1 97.75 120 ALA A N 1
ATOM 915 C CA . ALA A 1 120 ? -16.344 14.133 14.477 1 97.75 120 ALA A CA 1
ATOM 916 C C . ALA A 1 120 ? -15.086 13.883 15.297 1 97.75 120 ALA A C 1
ATOM 918 O O . ALA A 1 120 ? -14.867 14.523 16.328 1 97.75 120 ALA A O 1
ATOM 919 N N . SER A 1 121 ? -14.328 12.945 14.859 1 96.56 121 SER A N 1
ATOM 920 C CA . SER A 1 121 ? -13 12.711 15.414 1 96.56 121 SER A CA 1
ATOM 921 C C . SER A 1 121 ? -11.992 12.375 14.32 1 96.56 121 SER A C 1
ATOM 923 O O . SER A 1 121 ? -12.367 11.844 13.273 1 96.56 121 SER A O 1
ATOM 925 N N . VAL A 1 122 ? -10.789 12.766 14.5 1 95.56 122 VAL A N 1
ATOM 926 C CA . VAL A 1 122 ? -9.672 12.422 13.625 1 95.56 122 VAL A CA 1
ATOM 927 C C . VAL A 1 122 ? -8.484 11.969 14.469 1 95.56 122 VAL A C 1
ATOM 929 O O . VAL A 1 122 ? -8.219 12.523 15.539 1 95.56 122 VAL A O 1
ATOM 932 N N . ALA A 1 123 ? -7.895 10.977 14.078 1 94.12 123 ALA A N 1
ATOM 933 C CA . ALA A 1 123 ? -6.699 10.461 14.742 1 94.12 123 ALA A CA 1
ATOM 934 C C . ALA A 1 123 ? -5.625 10.102 13.719 1 94.12 123 ALA A C 1
ATOM 936 O O . ALA A 1 123 ? -5.934 9.625 12.625 1 94.12 123 ALA A O 1
ATOM 937 N N . HIS A 1 124 ? -4.398 10.445 14.102 1 94 124 HIS A N 1
ATOM 938 C CA . HIS A 1 124 ? -3.252 9.977 13.328 1 94 124 HIS A CA 1
ATOM 939 C C . HIS A 1 124 ? -2.918 8.523 13.656 1 94 124 HIS A C 1
ATOM 941 O O . HIS A 1 124 ? -2.635 8.195 14.812 1 94 124 HIS A O 1
ATOM 947 N N . HIS A 1 125 ? -2.988 7.695 12.68 1 94.69 125 HIS A N 1
ATOM 948 C CA . HIS A 1 125 ? -2.701 6.281 12.883 1 94.69 125 HIS A CA 1
ATOM 949 C C . HIS A 1 125 ? -1.254 5.957 12.531 1 94.69 125 HIS A C 1
ATOM 951 O O . HIS A 1 125 ? -0.712 6.488 11.562 1 94.69 125 HIS A O 1
ATOM 957 N N . LEU A 1 126 ? -0.709 5.102 13.344 1 91.62 126 LEU A N 1
ATOM 958 C CA . LEU A 1 126 ? 0.705 4.758 13.258 1 91.62 126 LEU A CA 1
ATOM 959 C C . LEU A 1 126 ? 1.022 4.105 11.914 1 91.62 126 LEU A C 1
ATOM 961 O O . LEU A 1 126 ? 2.047 4.41 11.297 1 91.62 126 LEU A O 1
ATOM 965 N N . ASP A 1 127 ? 0.23 3.191 11.594 1 92.94 127 ASP A N 1
ATOM 966 C CA . ASP A 1 127 ? 0.403 2.463 10.344 1 92.94 127 ASP A CA 1
ATOM 967 C C . ASP A 1 127 ? -0.928 2.309 9.609 1 92.94 127 ASP A C 1
ATOM 969 O O . ASP A 1 127 ? -1.941 1.96 10.219 1 92.94 127 ASP A O 1
ATOM 973 N N . ILE A 1 128 ? -0.887 2.604 8.297 1 94.88 128 ILE A N 1
ATOM 974 C CA . ILE A 1 128 ? -2.09 2.473 7.48 1 94.88 128 ILE A CA 1
ATOM 975 C C . ILE A 1 128 ? -1.778 1.667 6.223 1 94.88 128 ILE A C 1
ATOM 977 O O . ILE A 1 128 ? -2.391 1.881 5.172 1 94.88 128 ILE A O 1
ATOM 981 N N . GLY A 1 129 ? -0.79 0.826 6.359 1 94.69 129 GLY A N 1
ATOM 982 C CA . GLY A 1 129 ? -0.408 -0.018 5.238 1 94.69 129 GLY A CA 1
ATOM 983 C C . GLY A 1 129 ? 0.542 0.666 4.273 1 94.69 129 GLY A C 1
ATOM 984 O O . GLY A 1 129 ? 1.351 1.503 4.68 1 94.69 129 GLY A O 1
ATOM 985 N N . GLY A 1 130 ? 0.6 0.155 3.006 1 94.06 130 GLY A N 1
ATOM 986 C CA . GLY A 1 130 ? 1.414 0.777 1.973 1 94.06 130 GLY A CA 1
ATOM 987 C C . GLY A 1 130 ? 2.805 0.18 1.869 1 94.06 130 GLY A C 1
ATOM 988 O O . GLY A 1 130 ? 3 -1.006 2.145 1 94.06 130 GLY A O 1
ATOM 989 N N . GLY A 1 131 ? 3.742 0.991 1.403 1 94.25 131 GLY A N 1
ATOM 990 C CA . GLY A 1 131 ? 5.02 0.504 0.912 1 94.25 131 GLY A CA 1
ATOM 991 C C . GLY A 1 131 ? 6.008 0.192 2.023 1 94.25 131 GLY A C 1
ATOM 992 O O . GLY A 1 131 ? 6.992 -0.518 1.805 1 94.25 131 GLY A O 1
ATOM 993 N N . SER A 1 132 ? 5.789 0.705 3.23 1 94.06 132 SER A N 1
ATOM 994 C CA . SER A 1 132 ? 6.711 0.474 4.336 1 94.06 132 SER A CA 1
ATOM 995 C C . SER A 1 132 ? 6.012 0.633 5.684 1 94.06 132 SER A C 1
ATOM 997 O O . SER A 1 132 ? 4.969 1.281 5.773 1 94.06 132 SER A O 1
ATOM 999 N N . PRO A 1 133 ? 6.613 0.011 6.699 1 93.81 133 PRO A N 1
ATOM 1000 C CA . PRO A 1 133 ? 6.027 0.187 8.031 1 93.81 133 PRO A CA 1
ATOM 1001 C C . PRO A 1 133 ? 6.152 1.618 8.547 1 93.81 133 PRO A C 1
ATOM 1003 O O . PRO A 1 133 ? 7.258 2.162 8.602 1 93.81 133 PRO A O 1
ATOM 1006 N N . GLY A 1 134 ? 5.07 2.18 8.875 1 91.69 134 GLY A N 1
ATOM 1007 C CA . GLY A 1 134 ? 5.039 3.475 9.539 1 91.69 134 GLY A CA 1
ATOM 1008 C C . GLY A 1 134 ? 5.234 4.637 8.578 1 91.69 134 GLY A C 1
ATOM 1009 O O . GLY A 1 134 ? 4.398 5.539 8.516 1 91.69 134 GLY A O 1
ATOM 1010 N N . LEU A 1 135 ? 6.363 4.594 7.875 1 93.44 135 LEU A N 1
ATOM 1011 C CA . LEU A 1 135 ? 6.742 5.73 7.039 1 93.44 135 LEU A CA 1
ATOM 1012 C C . LEU A 1 135 ? 7.445 5.258 5.77 1 93.44 135 LEU A C 1
ATOM 1014 O O . LEU A 1 135 ? 8.398 4.48 5.836 1 93.44 135 LEU A O 1
ATOM 1018 N N . SER A 1 136 ? 6.914 5.832 4.629 1 92.62 136 SER A N 1
ATOM 1019 C CA . SER A 1 136 ? 7.496 5.484 3.338 1 92.62 136 SER A CA 1
ATOM 1020 C C . SER A 1 136 ? 8.102 6.711 2.656 1 92.62 136 SER A C 1
ATOM 1022 O O . SER A 1 136 ? 7.512 7.262 1.724 1 92.62 136 SER A O 1
ATOM 1024 N N . PRO A 1 137 ? 9.344 7.023 2.967 1 92.69 137 PRO A N 1
ATOM 1025 C CA . PRO A 1 137 ? 9.93 8.227 2.365 1 92.69 137 PRO A CA 1
ATOM 1026 C C . PRO A 1 137 ? 10.133 8.094 0.858 1 92.69 137 PRO A C 1
ATOM 1028 O O . PRO A 1 137 ? 10.234 9.102 0.155 1 92.69 137 PRO A O 1
ATOM 1031 N N . ASN A 1 138 ? 10.102 6.863 0.366 1 90.25 138 ASN A N 1
ATOM 1032 C CA . ASN A 1 138 ? 10.352 6.621 -1.05 1 90.25 138 ASN A CA 1
ATOM 1033 C C . ASN A 1 138 ? 9.055 6.566 -1.851 1 90.25 138 ASN A C 1
ATOM 1035 O O . ASN A 1 138 ? 9.07 6.262 -3.045 1 90.25 138 ASN A O 1
ATOM 1039 N N . ALA A 1 139 ? 7.965 6.863 -1.216 1 94.19 139 ALA A N 1
ATOM 1040 C CA . ALA A 1 139 ? 6.684 6.832 -1.921 1 94.19 139 ALA A CA 1
ATOM 1041 C C . ALA A 1 139 ? 6.676 7.816 -3.084 1 94.19 139 ALA A C 1
ATOM 1043 O O . ALA A 1 139 ? 7.156 8.945 -2.955 1 94.19 139 ALA A O 1
ATOM 1044 N N . ARG A 1 140 ? 6.133 7.406 -4.27 1 93.69 140 ARG A N 1
ATOM 1045 C CA . ARG A 1 140 ? 6.082 8.25 -5.457 1 93.69 140 ARG A CA 1
ATOM 1046 C C . ARG A 1 140 ? 4.641 8.547 -5.859 1 93.69 140 ARG A C 1
ATOM 1048 O O . ARG A 1 140 ? 4.395 9.289 -6.812 1 93.69 140 ARG A O 1
ATOM 1055 N N . ASP A 1 141 ? 3.758 8.047 -5.137 1 95.88 141 ASP A N 1
ATOM 1056 C CA . ASP A 1 141 ? 2.328 8.297 -5.285 1 95.88 141 ASP A CA 1
ATOM 1057 C C . ASP A 1 141 ? 1.579 7.996 -3.988 1 95.88 141 ASP A C 1
ATOM 1059 O O . ASP A 1 141 ? 2.145 7.418 -3.059 1 95.88 141 ASP A O 1
ATOM 1063 N N . VAL A 1 142 ? 0.339 8.391 -3.943 1 97.12 142 VAL A N 1
ATOM 1064 C CA . VAL A 1 142 ? -0.435 8.32 -2.709 1 97.12 142 VAL A CA 1
ATOM 1065 C C . VAL A 1 142 ? -0.726 6.855 -2.371 1 97.12 142 VAL A C 1
ATOM 1067 O O . VAL A 1 142 ? -0.847 6.496 -1.199 1 97.12 142 VAL A O 1
ATOM 1070 N N . HIS A 1 143 ? -0.797 5.938 -3.316 1 96.25 143 HIS A N 1
ATOM 1071 C CA . HIS A 1 143 ? -1.078 4.527 -3.076 1 96.25 143 HIS A CA 1
ATOM 1072 C C . HIS A 1 143 ? 0.072 3.854 -2.332 1 96.25 143 HIS A C 1
ATOM 1074 O O . HIS A 1 143 ? -0.147 2.934 -1.543 1 96.25 143 HIS A O 1
ATOM 1080 N N . SER A 1 144 ? 1.236 4.316 -2.586 1 96 144 SER A N 1
ATOM 1081 C CA . SER A 1 144 ? 2.422 3.789 -1.921 1 96 144 SER A CA 1
ATOM 1082 C C . SER A 1 144 ? 2.459 4.199 -0.452 1 96 144 SER A C 1
ATOM 1084 O O . SER A 1 144 ? 3.195 3.607 0.343 1 96 144 SER A O 1
ATOM 1086 N N . GLU A 1 145 ? 1.688 5.18 -0.133 1 97 145 GLU A N 1
ATOM 1087 C CA . GLU A 1 145 ? 1.712 5.699 1.23 1 97 145 GLU A CA 1
ATOM 1088 C C . GLU A 1 145 ? 0.789 4.898 2.145 1 97 145 GLU A C 1
ATOM 1090 O O . GLU A 1 145 ? 0.925 4.945 3.367 1 97 145 GLU A O 1
ATOM 1095 N N . GLY A 1 146 ? -0.168 4.258 1.643 1 96.75 146 GLY A N 1
ATOM 1096 C CA . GLY A 1 146 ? -1.073 3.455 2.449 1 96.75 146 GLY A CA 1
ATOM 1097 C C . GLY A 1 146 ? -2.447 3.299 1.826 1 96.75 146 GLY A C 1
ATOM 1098 O O . GLY A 1 146 ? -2.629 3.561 0.635 1 96.75 146 GLY A O 1
ATOM 1099 N N . ILE A 1 147 ? -3.379 2.881 2.613 1 96.38 147 ILE A N 1
ATOM 1100 C CA . ILE A 1 147 ? -4.734 2.609 2.143 1 96.38 147 ILE A CA 1
ATOM 1101 C C . ILE A 1 147 ? -5.52 3.916 2.061 1 96.38 147 ILE A C 1
ATOM 1103 O O . ILE A 1 147 ? -5.445 4.75 2.965 1 96.38 147 ILE A O 1
ATOM 1107 N N . VAL A 1 148 ? -6.195 4.051 0.969 1 97.5 148 VAL A N 1
ATOM 1108 C CA . VAL A 1 148 ? -7.066 5.199 0.746 1 97.5 148 VAL A CA 1
ATOM 1109 C C . VAL A 1 148 ? -8.508 4.828 1.081 1 97.5 148 VAL A C 1
ATOM 1111 O O . VAL A 1 148 ? -9.039 3.846 0.561 1 97.5 148 VAL A O 1
ATOM 1114 N N . ILE A 1 149 ? -9.109 5.523 1.938 1 97.25 149 ILE A N 1
ATOM 1115 C CA . ILE A 1 149 ? -10.539 5.41 2.219 1 97.25 149 ILE A CA 1
ATOM 1116 C C . ILE A 1 149 ? -11.266 6.641 1.688 1 97.25 149 ILE A C 1
ATOM 1118 O O . ILE A 1 149 ? -11.266 7.695 2.326 1 97.25 149 ILE A O 1
ATOM 1122 N N . PRO A 1 150 ? -11.867 6.508 0.521 1 96.62 150 PRO A N 1
ATOM 1123 C CA . PRO A 1 150 ? -12.656 7.645 0.03 1 96.62 150 PRO A CA 1
ATOM 1124 C C . PRO A 1 150 ? -13.867 7.945 0.908 1 96.62 150 PRO A C 1
ATOM 1126 O O . PRO A 1 150 ? -14.18 7.176 1.816 1 96.62 150 PRO A O 1
ATOM 1129 N N . PRO A 1 151 ? -14.484 9.148 0.694 1 97 151 PRO A N 1
ATOM 1130 C CA . PRO A 1 151 ? -15.703 9.383 1.47 1 97 151 PRO A CA 1
ATOM 1131 C C . PRO A 1 151 ? -16.719 8.242 1.342 1 97 151 PRO A C 1
ATOM 1133 O O . PRO A 1 151 ? -17.266 8.016 0.259 1 97 151 PRO A O 1
ATOM 1136 N N . THR A 1 152 ? -16.922 7.535 2.451 1 96.62 152 THR A N 1
ATOM 1137 C CA . THR A 1 152 ? -17.766 6.34 2.383 1 96.62 152 THR A CA 1
ATOM 1138 C C . THR A 1 152 ? -18.672 6.246 3.604 1 96.62 152 THR A C 1
ATOM 1140 O O . THR A 1 152 ? -18.25 6.523 4.727 1 96.62 152 THR A O 1
ATOM 1143 N N . LYS A 1 153 ? -19.891 5.887 3.35 1 97.19 153 LYS A N 1
ATOM 1144 C CA . LYS A 1 153 ? -20.875 5.637 4.41 1 97.19 153 LYS A CA 1
ATOM 1145 C C . LYS A 1 153 ? -20.844 4.168 4.832 1 97.19 153 LYS A C 1
ATOM 1147 O O . LYS A 1 153 ? -20.906 3.273 3.988 1 97.19 153 LYS A O 1
ATOM 1152 N N . PHE A 1 154 ? -20.734 3.936 6.145 1 96.56 154 PHE A N 1
ATOM 1153 C CA . PHE A 1 154 ? -20.781 2.596 6.719 1 96.56 154 PHE A CA 1
ATOM 1154 C C . PHE A 1 154 ? -21.906 2.484 7.742 1 96.56 154 PHE A C 1
ATOM 1156 O O . PHE A 1 154 ? -22.547 3.48 8.078 1 96.56 154 PHE A O 1
ATOM 1163 N N . SER A 1 155 ? -22.219 1.24 8.156 1 95.69 155 SER A N 1
ATOM 1164 C CA . SER A 1 155 ? -23.141 0.938 9.258 1 95.69 155 SER A CA 1
ATOM 1165 C C . SER A 1 155 ? -22.406 0.254 10.406 1 95.69 155 SER A C 1
ATOM 1167 O O . SER A 1 155 ? -21.656 -0.703 10.195 1 95.69 155 SER A O 1
ATOM 1169 N N . TYR A 1 156 ? -22.609 0.806 11.664 1 95.25 156 TYR A N 1
ATOM 1170 C CA . TYR A 1 156 ? -21.969 0.189 12.82 1 95.25 156 TYR A CA 1
ATOM 1171 C C . TYR A 1 156 ? -22.375 -1.274 12.953 1 95.25 156 TYR A C 1
ATOM 1173 O O . TYR A 1 156 ? -21.547 -2.131 13.258 1 95.25 156 TYR A O 1
ATOM 1181 N N . SER A 1 157 ? -23.609 -1.62 12.648 1 94.31 157 SER A N 1
ATOM 1182 C CA . SER A 1 157 ? -24.156 -2.957 12.859 1 94.31 157 SER A CA 1
ATOM 1183 C C . SER A 1 157 ? -23.625 -3.943 11.828 1 94.31 157 SER A C 1
ATOM 1185 O O . SER A 1 157 ? -23.484 -5.137 12.117 1 94.31 157 SER A O 1
ATOM 1187 N N . ARG A 1 158 ? -23.203 -3.424 10.727 1 92.81 158 ARG A N 1
ATOM 1188 C CA . ARG A 1 158 ? -22.844 -4.348 9.656 1 92.81 158 ARG A CA 1
ATOM 1189 C C . ARG A 1 158 ? -21.344 -4.316 9.391 1 92.81 158 ARG A C 1
ATOM 1191 O O . ARG A 1 158 ? -20.75 -5.34 9.062 1 92.81 158 ARG A O 1
ATOM 1198 N N . ASP A 1 159 ? -20.781 -3.174 9.477 1 95.31 159 ASP A N 1
ATOM 1199 C CA . ASP A 1 159 ? -19.438 -2.99 8.922 1 95.31 159 ASP A CA 1
ATOM 1200 C C . ASP A 1 159 ? -18.391 -2.926 10.023 1 95.31 159 ASP A C 1
ATOM 1202 O O . ASP A 1 159 ? -17.188 -3.004 9.75 1 95.31 159 ASP A O 1
ATOM 1206 N N . TRP A 1 160 ? -18.797 -2.785 11.242 1 95 160 TRP A N 1
ATOM 1207 C CA . TRP A 1 160 ? -17.875 -2.727 12.367 1 95 160 TRP A CA 1
ATOM 1208 C C . TRP A 1 160 ? -18.156 -3.85 13.359 1 95 160 TRP A C 1
ATOM 1210 O O . TRP A 1 160 ? -19.141 -4.578 13.227 1 95 160 TRP A O 1
ATOM 1220 N N . ASN A 1 161 ? -17.25 -4.082 14.367 1 91.5 161 ASN A N 1
ATOM 1221 C CA . ASN A 1 161 ? -17.344 -5.16 15.344 1 91.5 161 ASN A CA 1
ATOM 1222 C C . ASN A 1 161 ? -17.406 -6.527 14.664 1 91.5 161 ASN A C 1
ATOM 1224 O O . ASN A 1 161 ? -18.359 -7.285 14.859 1 91.5 161 ASN A O 1
ATOM 1228 N N . GLY A 1 162 ? -16.391 -6.754 13.898 1 90.31 162 GLY A N 1
ATOM 1229 C CA . GLY A 1 162 ? -16.25 -7.992 13.148 1 90.31 162 GLY A CA 1
ATOM 1230 C C . GLY A 1 162 ? -16.766 -7.887 11.727 1 90.31 162 GLY A C 1
ATOM 1231 O O . GLY A 1 162 ? -16.75 -8.867 10.977 1 90.31 162 GLY A O 1
ATOM 1232 N N . GLY A 1 163 ? -17.234 -6.773 11.344 1 93.12 163 GLY A N 1
ATOM 1233 C CA . GLY A 1 163 ? -17.766 -6.539 10.016 1 93.12 163 GLY A CA 1
ATOM 1234 C C . GLY A 1 163 ? -16.703 -6.332 8.969 1 93.12 163 GLY A C 1
ATOM 1235 O O . GLY A 1 163 ? -15.508 -6.473 9.258 1 93.12 163 GLY A O 1
ATOM 1236 N N . ILE A 1 164 ? -17.141 -6.023 7.762 1 92.94 164 ILE A N 1
ATOM 1237 C CA . ILE A 1 164 ? -16.281 -6.047 6.578 1 92.94 164 ILE A CA 1
ATOM 1238 C C . ILE A 1 164 ? -15.219 -4.953 6.684 1 92.94 164 ILE A C 1
ATOM 1240 O O . ILE A 1 164 ? -14.07 -5.156 6.285 1 92.94 164 ILE A O 1
ATOM 1244 N N . LEU A 1 165 ? -15.547 -3.777 7.211 1 94.75 165 LEU A N 1
ATOM 1245 C CA . LEU A 1 165 ? -14.578 -2.688 7.32 1 94.75 165 LEU A CA 1
ATOM 1246 C C . LEU A 1 165 ? -13.469 -3.039 8.305 1 94.75 165 LEU A C 1
ATOM 1248 O O . LEU A 1 165 ? -12.289 -2.863 8 1 94.75 165 LEU A O 1
ATOM 1252 N N . GLU A 1 166 ? -13.875 -3.449 9.461 1 94.88 166 GLU A N 1
ATOM 1253 C CA . GLU A 1 166 ? -12.883 -3.818 10.469 1 94.88 166 GLU A CA 1
ATOM 1254 C C . GLU A 1 166 ? -11.961 -4.926 9.953 1 94.88 166 GLU A C 1
ATOM 1256 O O . GLU A 1 166 ? -10.75 -4.867 10.148 1 94.88 166 GLU A O 1
ATOM 1261 N N . LYS A 1 167 ? -12.547 -5.941 9.297 1 94.06 167 LYS A N 1
ATOM 1262 C CA . LYS A 1 167 ? -11.758 -7.043 8.742 1 94.06 167 LYS A CA 1
ATOM 1263 C C . LYS A 1 167 ? -10.734 -6.531 7.73 1 94.06 167 LYS A C 1
ATOM 1265 O O . LYS A 1 167 ? -9.578 -6.953 7.746 1 94.06 167 LYS A O 1
ATOM 1270 N N . PHE A 1 168 ? -11.141 -5.672 6.938 1 94.56 168 PHE A N 1
ATOM 1271 C CA . PHE A 1 168 ? -10.281 -5.133 5.891 1 94.56 168 PHE A CA 1
ATOM 1272 C C . PHE A 1 168 ? -9.148 -4.309 6.492 1 94.56 168 PHE A C 1
ATOM 1274 O O . PHE A 1 168 ? -7.992 -4.457 6.102 1 94.56 168 PHE A O 1
ATOM 1281 N N . LEU A 1 169 ? -9.508 -3.412 7.395 1 95.88 169 LEU A N 1
ATOM 1282 C CA . LEU A 1 169 ? -8.484 -2.57 8 1 95.88 169 LEU A CA 1
ATOM 1283 C C . LEU A 1 169 ? -7.469 -3.416 8.758 1 95.88 169 LEU A C 1
ATOM 1285 O O . LEU A 1 169 ? -6.262 -3.199 8.641 1 95.88 169 LEU A O 1
ATOM 1289 N N . ARG A 1 170 ? -7.949 -4.395 9.484 1 95.81 170 ARG A N 1
ATOM 1290 C CA . ARG A 1 170 ? -7.074 -5.27 10.258 1 95.81 170 ARG A CA 1
ATOM 1291 C C . ARG A 1 170 ? -6.086 -5.996 9.352 1 95.81 170 ARG A C 1
ATOM 1293 O O . ARG A 1 170 ? -4.922 -6.176 9.719 1 95.81 170 ARG A O 1
ATOM 1300 N N . ALA A 1 171 ? -6.543 -6.41 8.234 1 96.06 171 ALA A N 1
ATOM 1301 C CA . ALA A 1 171 ? -5.734 -7.227 7.336 1 96.06 171 ALA A CA 1
ATOM 1302 C C . ALA A 1 171 ? -4.699 -6.375 6.605 1 96.06 171 ALA A C 1
ATOM 1304 O O . ALA A 1 171 ? -3.752 -6.906 6.02 1 96.06 171 ALA A O 1
ATOM 1305 N N . ASN A 1 172 ? -4.836 -5.078 6.66 1 97.06 172 ASN A N 1
ATOM 1306 C CA . ASN A 1 172 ? -4.027 -4.27 5.754 1 97.06 172 ASN A CA 1
ATOM 1307 C C . ASN A 1 172 ? -3.113 -3.316 6.516 1 97.06 172 ASN A C 1
ATOM 1309 O O . ASN A 1 172 ? -2.461 -2.461 5.914 1 97.06 172 ASN A O 1
ATOM 1313 N N . VAL A 1 173 ? -3.066 -3.449 7.816 1 96.31 173 VAL A N 1
ATOM 1314 C CA . VAL A 1 173 ? -2.148 -2.635 8.609 1 96.31 173 VAL A CA 1
ATOM 1315 C C . VAL A 1 173 ? -1.183 -3.539 9.367 1 96.31 173 VAL A C 1
ATOM 1317 O O . VAL A 1 173 ? -1.504 -4.691 9.664 1 96.31 173 VAL A O 1
ATOM 1320 N N . ARG A 1 174 ? -0.003 -3.037 9.703 1 96.44 174 ARG A N 1
ATOM 1321 C CA . ARG A 1 174 ? 1.072 -3.82 10.305 1 96.44 174 ARG A CA 1
ATOM 1322 C C . ARG A 1 174 ? 0.94 -3.857 11.828 1 96.44 174 ARG A C 1
ATOM 1324 O O . ARG A 1 174 ? 1.569 -4.684 12.484 1 96.44 174 ARG A O 1
ATOM 1331 N N . THR A 1 175 ? 0.169 -2.945 12.406 1 93.94 175 THR A N 1
ATOM 1332 C CA . THR A 1 175 ? -0.102 -2.887 13.836 1 93.94 175 THR A CA 1
ATOM 1333 C C . THR A 1 175 ? -1.604 -2.889 14.102 1 93.94 175 THR A C 1
ATOM 1335 O O . THR A 1 175 ? -2.145 -1.92 14.641 1 93.94 175 THR A O 1
ATOM 1338 N N . PRO A 1 176 ? -2.24 -3.977 13.867 1 94.75 176 PRO A N 1
ATOM 1339 C CA . PRO A 1 176 ? -3.703 -4 13.859 1 94.75 176 PRO A CA 1
ATOM 1340 C C . PRO A 1 176 ? -4.305 -3.721 15.234 1 94.75 176 PRO A C 1
ATOM 1342 O O . PRO A 1 176 ? -5.367 -3.1 15.336 1 94.75 176 PRO A O 1
ATOM 1345 N N . LEU A 1 177 ? -3.689 -4.148 16.312 1 93.31 177 LEU A N 1
ATOM 1346 C CA . LEU A 1 177 ? -4.223 -3.902 17.641 1 93.31 177 LEU A CA 1
ATOM 1347 C C . LEU A 1 177 ? -4.262 -2.408 17.953 1 93.31 177 LEU A C 1
ATOM 1349 O O . LEU A 1 177 ? -5.266 -1.898 18.453 1 93.31 177 LEU A O 1
ATOM 1353 N N . GLN A 1 178 ? -3.203 -1.749 17.609 1 93 178 GLN A N 1
ATOM 1354 C CA . GLN A 1 178 ? -3.127 -0.31 17.828 1 93 178 GLN A CA 1
ATOM 1355 C C . GLN A 1 178 ? -4.102 0.443 16.938 1 93 178 GLN A C 1
ATOM 1357 O O . GLN A 1 178 ? -4.816 1.338 17.391 1 93 178 GLN A O 1
ATOM 1362 N N . THR A 1 179 ? -4.141 0.068 15.711 1 94.44 179 THR A N 1
ATOM 1363 C CA . THR A 1 179 ? -4.984 0.769 14.75 1 94.44 179 THR A CA 1
ATOM 1364 C C . THR A 1 179 ? -6.461 0.594 15.102 1 94.44 179 THR A C 1
ATOM 1366 O O . THR A 1 179 ? -7.215 1.567 15.133 1 94.44 179 THR A O 1
ATOM 1369 N N . MET A 1 180 ? -6.867 -0.623 15.398 1 95.56 180 MET A N 1
ATOM 1370 C CA . MET A 1 180 ? -8.266 -0.87 15.727 1 95.56 180 MET A CA 1
ATOM 1371 C C . MET A 1 180 ? -8.633 -0.222 17.062 1 95.56 180 MET A C 1
ATOM 1373 O O . MET A 1 180 ? -9.734 0.313 17.219 1 95.56 180 MET A O 1
ATOM 1377 N N . GLY A 1 181 ? -7.691 -0.32 17.984 1 95.56 181 GLY A N 1
ATOM 1378 C CA . GLY A 1 181 ? -7.926 0.354 19.25 1 95.56 181 GLY A CA 1
ATOM 1379 C C . GLY A 1 181 ? -8.156 1.846 19.094 1 95.56 181 GLY A C 1
ATOM 1380 O O . GLY A 1 181 ? -9.047 2.41 19.734 1 95.56 181 GLY A O 1
ATOM 1381 N N . ASP A 1 182 ? -7.383 2.486 18.312 1 96.38 182 ASP A N 1
ATOM 1382 C CA . ASP A 1 182 ? -7.527 3.918 18.078 1 96.38 182 ASP A CA 1
ATOM 1383 C C . ASP A 1 182 ? -8.836 4.223 17.344 1 96.38 182 ASP A C 1
ATOM 1385 O O . ASP A 1 182 ? -9.461 5.258 17.578 1 96.38 182 ASP A O 1
ATOM 1389 N N . CYS A 1 183 ? -9.227 3.371 16.438 1 97.25 183 CYS A N 1
ATOM 1390 C CA . CYS A 1 183 ? -10.516 3.541 15.773 1 97.25 183 CYS A CA 1
ATOM 1391 C C . CYS A 1 183 ? -11.656 3.463 16.781 1 97.25 183 CYS A C 1
ATOM 1393 O O . CYS A 1 183 ? -12.586 4.273 16.734 1 97.25 183 CYS A O 1
ATOM 1395 N N . ASP A 1 184 ? -11.555 2.486 17.641 1 97.06 184 ASP A N 1
ATOM 1396 C CA . ASP A 1 184 ? -12.57 2.35 18.688 1 97.06 184 ASP A CA 1
ATOM 1397 C C . ASP A 1 184 ? -12.602 3.586 19.578 1 97.06 184 ASP A C 1
ATOM 1399 O O . ASP A 1 184 ? -13.68 4.016 20.016 1 97.06 184 ASP A O 1
ATOM 1403 N N . ALA A 1 185 ? -11.422 4.105 19.844 1 97.12 185 ALA A N 1
ATOM 1404 C CA . ALA A 1 185 ? -11.344 5.332 20.641 1 97.12 185 ALA A CA 1
ATOM 1405 C C . ALA A 1 185 ? -12.055 6.484 19.922 1 97.12 185 ALA A C 1
ATOM 1407 O O . ALA A 1 185 ? -12.719 7.301 20.562 1 97.12 185 ALA A O 1
ATOM 1408 N N . GLN A 1 186 ? -11.914 6.555 18.703 1 97.62 186 GLN A N 1
ATOM 1409 C CA . GLN A 1 186 ? -12.586 7.586 17.906 1 97.62 186 GLN A CA 1
ATOM 1410 C C . GLN A 1 186 ? -14.102 7.43 17.984 1 97.62 186 GLN A C 1
ATOM 1412 O O . GLN A 1 186 ? -14.82 8.414 18.172 1 97.62 186 GLN A O 1
ATOM 1417 N N . ILE A 1 187 ? -14.547 6.223 17.812 1 97.56 187 ILE A N 1
ATOM 1418 C CA . ILE A 1 187 ? -15.977 5.941 17.875 1 97.56 187 ILE A CA 1
ATOM 1419 C C . ILE A 1 187 ? -16.516 6.309 19.25 1 97.56 187 ILE A C 1
ATOM 1421 O O . ILE A 1 187 ? -17.578 6.922 19.375 1 97.56 187 ILE A O 1
ATOM 1425 N N . ALA A 1 188 ? -15.742 5.969 20.266 1 97.5 188 ALA A N 1
ATOM 1426 C CA . ALA A 1 188 ? -16.125 6.301 21.641 1 97.5 188 ALA A CA 1
ATOM 1427 C C . ALA A 1 188 ? -16.188 7.812 21.828 1 97.5 188 ALA A C 1
ATOM 1429 O O . ALA A 1 188 ? -17.094 8.32 22.5 1 97.5 188 ALA A O 1
ATOM 1430 N N . SER A 1 189 ? -15.219 8.469 21.312 1 97.62 189 SER A N 1
ATOM 1431 C CA . SER A 1 189 ? -15.188 9.922 21.359 1 97.62 189 SER A CA 1
ATOM 1432 C C . SER A 1 189 ? -16.438 10.523 20.734 1 97.62 189 SER A C 1
ATOM 1434 O O . SER A 1 189 ? -17.078 11.398 21.312 1 97.62 189 SER A O 1
ATOM 1436 N N . ASN A 1 190 ? -16.797 10.062 19.578 1 98.31 190 ASN A N 1
ATOM 1437 C CA . ASN A 1 190 ? -17.969 10.562 18.875 1 98.31 190 ASN A CA 1
ATOM 1438 C C . ASN A 1 190 ? -19.25 10.312 19.688 1 98.31 190 ASN A C 1
ATOM 1440 O O . ASN A 1 190 ? -20.172 11.133 19.688 1 98.31 190 ASN A O 1
ATOM 1444 N N . ARG A 1 191 ? -19.297 9.203 20.375 1 97.88 191 ARG A N 1
ATOM 1445 C CA . ARG A 1 191 ? -20.453 8.875 21.203 1 97.88 191 ARG A CA 1
ATOM 1446 C C . ARG A 1 191 ? -20.609 9.859 22.344 1 97.88 191 ARG A C 1
ATOM 1448 O O . ARG A 1 191 ? -21.719 10.203 22.734 1 97.88 191 ARG A O 1
ATOM 1455 N N . VAL A 1 192 ? -19.5 10.242 22.891 1 97.94 192 VAL A N 1
ATOM 1456 C CA . VAL A 1 192 ? -19.531 11.242 23.953 1 97.94 192 VAL A CA 1
ATOM 1457 C C . VAL A 1 192 ? -20.141 12.539 23.438 1 97.94 192 VAL A C 1
ATOM 1459 O O . VAL A 1 192 ? -21.016 13.125 24.094 1 97.94 192 VAL A O 1
ATOM 1462 N N . GLY A 1 193 ? -19.688 12.977 22.281 1 98.06 193 GLY A N 1
ATOM 1463 C CA . GLY A 1 193 ? -20.266 14.172 21.672 1 98.06 193 GLY A CA 1
ATOM 1464 C C . GLY A 1 193 ? -21.75 14.062 21.438 1 98.06 193 GLY A C 1
ATOM 1465 O O . GLY A 1 193 ? -22.516 14.984 21.75 1 98.06 193 GLY A O 1
ATOM 1466 N N . ALA A 1 194 ? -22.172 12.945 20.938 1 98.06 194 ALA A N 1
ATOM 1467 C CA . ALA A 1 194 ? -23.578 12.703 20.672 1 98.06 194 ALA A CA 1
ATOM 1468 C C . ALA A 1 194 ? -24.391 12.75 21.953 1 98.06 194 ALA A C 1
ATOM 1470 O O . ALA A 1 194 ? -25.484 13.328 21.984 1 98.06 194 ALA A O 1
ATOM 1471 N N . ARG A 1 195 ? -23.906 12.141 22.969 1 97.94 195 ARG A N 1
ATOM 1472 C CA . ARG A 1 195 ? -24.594 12.109 24.25 1 97.94 195 ARG A CA 1
ATOM 1473 C C . ARG A 1 195 ? -24.734 13.516 24.828 1 97.94 195 ARG A C 1
ATOM 1475 O O . ARG A 1 195 ? -25.828 13.898 25.266 1 97.94 195 ARG A O 1
ATOM 1482 N N . ARG A 1 196 ? -23.688 14.273 24.844 1 98.25 196 ARG A N 1
ATOM 1483 C CA . ARG A 1 196 ? -23.688 15.609 25.438 1 98.25 196 ARG A CA 1
ATOM 1484 C C . ARG A 1 196 ? -24.625 16.547 24.672 1 98.25 196 ARG A C 1
ATOM 1486 O O . ARG A 1 196 ? -25.359 17.328 25.281 1 98.25 196 ARG A O 1
ATOM 1493 N N . VAL A 1 197 ? -24.562 16.5 23.359 1 98.44 197 VAL A N 1
ATOM 1494 C CA . VAL A 1 197 ? -25.469 17.312 22.547 1 98.44 197 VAL A CA 1
ATOM 1495 C C . VAL A 1 197 ? -26.906 16.891 22.797 1 98.44 197 VAL A C 1
ATOM 1497 O O . VAL A 1 197 ? -27.812 17.734 22.891 1 98.44 197 VAL A O 1
ATOM 1500 N N . GLY A 1 198 ? -27.109 15.586 22.859 1 97.75 198 GLY A N 1
ATOM 1501 C CA . GLY A 1 198 ? -28.438 15.078 23.188 1 97.75 198 GLY A CA 1
ATOM 1502 C C . GLY A 1 198 ? -28.969 15.617 24.5 1 97.75 198 GLY A C 1
ATOM 1503 O O . GLY A 1 198 ? -30.141 15.984 24.609 1 97.75 198 GLY A O 1
ATOM 1504 N N . GLU A 1 199 ? -28.125 15.664 25.5 1 98 199 GLU A N 1
ATOM 1505 C CA . GLU A 1 199 ? -28.5 16.203 26.797 1 98 199 GLU A CA 1
ATOM 1506 C C . GLU A 1 199 ? -28.906 17.672 26.688 1 98 199 GLU A C 1
ATOM 1508 O O . GLU A 1 199 ? -29.875 18.109 27.312 1 98 199 GLU A O 1
ATOM 1513 N N . LEU A 1 200 ? -28.141 18.422 25.953 1 98.12 200 LEU A N 1
ATOM 1514 C CA . LEU A 1 200 ? -28.469 19.844 25.734 1 98.12 200 LEU A CA 1
ATOM 1515 C C . LEU A 1 200 ? -29.812 20 25.047 1 98.12 200 LEU A C 1
ATOM 1517 O O . LEU A 1 200 ? -30.609 20.859 25.422 1 98.12 200 LEU A O 1
ATOM 1521 N N . CYS A 1 201 ? -30.031 19.141 24.062 1 98.12 201 CYS A N 1
ATOM 1522 C CA . CYS A 1 201 ? -31.297 19.203 23.344 1 98.12 201 CYS A CA 1
ATOM 1523 C C . CYS A 1 201 ? -32.469 18.844 24.25 1 98.12 201 CYS A C 1
ATOM 1525 O O . CYS A 1 201 ? -33.531 19.422 24.141 1 98.12 201 CYS A O 1
ATOM 1527 N N . SER A 1 202 ? -32.25 17.875 25.078 1 98 202 SER A N 1
ATOM 1528 C CA . SER A 1 202 ? -33.281 17.484 26.016 1 98 202 SER A CA 1
ATOM 1529 C C . SER A 1 202 ? -33.625 18.609 26.969 1 98 202 SER A C 1
ATOM 1531 O O . SER A 1 202 ? -34.781 18.812 27.312 1 98 202 SER A O 1
ATOM 1533 N N . LYS A 1 203 ? -32.656 19.359 27.359 1 97.25 203 LYS A N 1
ATOM 1534 C CA . LYS A 1 203 ? -32.844 20.406 28.375 1 97.25 203 LYS A CA 1
ATOM 1535 C C . LYS A 1 203 ? -33.375 21.688 27.734 1 97.25 203 LYS A C 1
ATOM 1537 O O . LYS A 1 203 ? -34.219 22.359 28.328 1 97.25 203 LYS A O 1
ATOM 1542 N N . TYR A 1 204 ? -32.906 22.062 26.547 1 96.81 204 TYR A N 1
ATOM 1543 C CA . TYR A 1 204 ? -33.156 23.391 26.016 1 96.81 204 TYR A CA 1
ATOM 1544 C C . TYR A 1 204 ? -34 23.297 24.75 1 96.81 204 TYR A C 1
ATOM 1546 O O . TYR A 1 204 ? -34.562 24.312 24.281 1 96.81 204 TYR A O 1
ATOM 1554 N N . GLY A 1 205 ? -34.156 22.109 24.203 1 96.5 205 GLY A N 1
ATOM 1555 C CA . GLY A 1 205 ? -34.812 21.922 22.922 1 96.5 205 GLY A CA 1
ATOM 1556 C C . GLY A 1 205 ? -33.844 21.953 21.75 1 96.5 205 GLY A C 1
ATOM 1557 O O . GLY A 1 205 ? -32.906 22.75 21.734 1 96.5 205 GLY A O 1
ATOM 1558 N N . ALA A 1 206 ? -34.094 21.109 20.734 1 97.62 206 ALA A N 1
ATOM 1559 C CA . ALA A 1 206 ? -33.219 20.969 19.578 1 97.62 206 ALA A CA 1
ATOM 1560 C C . ALA A 1 206 ? -33.156 22.266 18.781 1 97.62 206 ALA A C 1
ATOM 1562 O O . ALA A 1 206 ? -32.062 22.656 18.312 1 97.62 206 ALA A O 1
ATOM 1563 N N . ALA A 1 207 ? -34.219 22.938 18.594 1 96.56 207 ALA A N 1
ATOM 1564 C CA . ALA A 1 207 ? -34.281 24.172 17.797 1 96.56 207 ALA A CA 1
ATOM 1565 C C . ALA A 1 207 ? -33.375 25.25 18.391 1 96.56 207 ALA A C 1
ATOM 1567 O O . ALA A 1 207 ? -32.656 25.922 17.656 1 96.56 207 ALA A O 1
ATOM 1568 N N . LYS A 1 208 ? -33.469 25.391 19.672 1 96.69 208 LYS A N 1
ATOM 1569 C CA . LYS A 1 208 ? -32.656 26.391 20.359 1 96.69 208 LYS A CA 1
ATOM 1570 C C . LYS A 1 208 ? -31.156 26.047 20.25 1 96.69 208 LYS A C 1
ATOM 1572 O O . LYS A 1 208 ? -30.328 26.922 20.016 1 96.69 208 LYS A O 1
ATOM 1577 N N . VAL A 1 209 ? -30.844 24.812 20.484 1 97.75 209 VAL A N 1
ATOM 1578 C CA . VAL A 1 209 ? -29.453 24.375 20.422 1 97.75 209 VAL A CA 1
ATOM 1579 C C . VAL A 1 209 ? -28.891 24.656 19.031 1 97.75 209 VAL A C 1
ATOM 1581 O O . VAL A 1 209 ? -27.781 25.172 18.891 1 97.75 209 VAL A O 1
ATOM 1584 N N . MET A 1 210 ? -29.625 24.375 17.984 1 97.81 210 MET A N 1
ATOM 1585 C CA . MET A 1 210 ? -29.188 24.578 16.609 1 97.81 210 MET A CA 1
ATOM 1586 C C . MET A 1 210 ? -29.047 26.078 16.312 1 97.81 210 MET A C 1
ATOM 1588 O O . MET A 1 210 ? -28.156 26.469 15.562 1 97.81 210 MET A O 1
ATOM 1592 N N . GLU A 1 211 ? -29.891 26.859 16.859 1 97.25 211 GLU A N 1
ATOM 1593 C CA . GLU A 1 211 ? -29.781 28.297 16.703 1 97.25 211 GLU A CA 1
ATOM 1594 C C . GLU A 1 211 ? -28.5 28.828 17.344 1 97.25 211 GLU A C 1
ATOM 1596 O O . GLU A 1 211 ? -27.859 29.719 16.797 1 97.25 211 GLU A O 1
ATOM 1601 N N . VAL A 1 212 ? -28.234 28.328 18.531 1 97.38 212 VAL A N 1
ATOM 1602 C CA . VAL A 1 212 ? -27.016 28.734 19.219 1 97.38 212 VAL A CA 1
ATOM 1603 C C . VAL A 1 212 ? -25.797 28.312 18.406 1 97.38 212 VAL A C 1
ATOM 1605 O O . VAL A 1 212 ? -24.797 29.031 18.344 1 97.38 212 VAL A O 1
ATOM 1608 N N . MET A 1 213 ? -25.828 27.125 17.797 1 97.5 213 MET A N 1
ATOM 1609 C CA . MET A 1 213 ? -24.734 26.688 16.922 1 97.5 213 MET A CA 1
ATOM 1610 C C . MET A 1 213 ? -24.484 27.688 15.812 1 97.5 213 MET A C 1
ATOM 1612 O O . MET A 1 213 ? -23.328 28.062 15.555 1 97.5 213 MET A O 1
ATOM 1616 N N . THR A 1 214 ? -25.516 28.156 15.234 1 96.88 214 THR A N 1
ATOM 1617 C CA . THR A 1 214 ? -25.406 29.141 14.156 1 96.88 214 THR A CA 1
ATOM 1618 C C . THR A 1 214 ? -24.828 30.453 14.664 1 96.88 214 THR A C 1
ATOM 1620 O O . THR A 1 214 ? -23.906 31 14.055 1 96.88 214 THR A O 1
ATOM 1623 N N . GLU A 1 215 ? -25.297 30.906 15.734 1 96.56 215 GLU A N 1
ATOM 1624 C CA . GLU A 1 215 ? -24.844 32.188 16.281 1 96.56 215 GLU A CA 1
ATOM 1625 C C . GLU A 1 215 ? -23.391 32.094 16.75 1 96.56 215 GLU A C 1
ATOM 1627 O O . GLU A 1 215 ? -22.641 33.062 16.672 1 96.56 215 GLU A O 1
ATOM 1632 N N . PHE A 1 216 ? -23.094 30.953 17.328 1 95.94 216 PHE A N 1
ATOM 1633 C CA . PHE A 1 216 ? -21.734 30.734 17.766 1 95.94 216 PHE A CA 1
ATOM 1634 C C . PHE A 1 216 ? -20.75 30.906 16.609 1 95.94 216 PHE A C 1
ATOM 1636 O O . PHE A 1 216 ? -19.688 31.516 16.781 1 95.94 216 PHE A O 1
ATOM 1643 N N . GLN A 1 217 ? -21.047 30.469 15.406 1 96.06 217 GLN A N 1
ATOM 1644 C CA . GLN A 1 217 ? -20.25 30.656 14.203 1 96.06 217 GLN A CA 1
ATOM 1645 C C . GLN A 1 217 ? -20.219 32.125 13.789 1 96.06 217 GLN A C 1
ATOM 1647 O O . GLN A 1 217 ? -19.172 32.656 13.438 1 96.06 217 GLN A O 1
ATOM 1652 N N . ASN A 1 218 ? -21.375 32.812 13.859 1 96.5 218 ASN A N 1
ATOM 1653 C CA . ASN A 1 218 ? -21.469 34.219 13.516 1 96.5 218 ASN A CA 1
ATOM 1654 C C . ASN A 1 218 ? -20.609 35.094 14.438 1 96.5 218 ASN A C 1
ATOM 1656 O O . ASN A 1 218 ? -19.984 36.062 13.992 1 96.5 218 ASN A O 1
ATOM 1660 N N . TYR A 1 219 ? -20.688 34.719 15.672 1 94.62 219 TYR A N 1
ATOM 1661 C CA . TYR A 1 219 ? -19.875 35.406 16.656 1 94.62 219 TYR A CA 1
ATOM 1662 C C . TYR A 1 219 ? -18.406 35.312 16.328 1 94.62 219 TYR A C 1
ATOM 1664 O O . TYR A 1 219 ? -17.688 36.344 16.344 1 94.62 219 TYR A O 1
ATOM 1672 N N . SER A 1 220 ? -17.922 34.094 16.016 1 94 220 SER A N 1
ATOM 1673 C CA . SER A 1 220 ? -16.516 33.906 15.656 1 94 220 SER A CA 1
ATOM 1674 C C . SER A 1 220 ? -16.141 34.688 14.422 1 94 220 SER A C 1
ATOM 1676 O O . SER A 1 220 ? -15.055 35.281 14.352 1 94 220 SER A O 1
ATOM 1678 N N . GLU A 1 221 ? -17.016 34.75 13.414 1 96.12 221 GLU A N 1
ATOM 1679 C CA . GLU A 1 221 ? -16.766 35.5 12.195 1 96.12 221 GLU A CA 1
ATOM 1680 C C . GLU A 1 221 ? -16.609 37 12.508 1 96.12 221 GLU A C 1
ATOM 1682 O O . GLU A 1 221 ? -15.664 37.656 12.031 1 96.12 221 GLU A O 1
ATOM 1687 N N . ARG A 1 222 ? -17.5 37.531 13.344 1 96.38 222 ARG A N 1
ATOM 1688 C CA . ARG A 1 222 ? -17.453 38.938 13.688 1 96.38 222 ARG A CA 1
ATOM 1689 C C . ARG A 1 222 ? -16.156 39.312 14.398 1 96.38 222 ARG A C 1
ATOM 1691 O O . ARG A 1 222 ? -15.523 40.312 14.094 1 96.38 222 ARG A O 1
ATOM 1698 N N . ARG A 1 223 ? -15.828 38.438 15.281 1 95.19 223 ARG A N 1
ATOM 1699 C CA . ARG A 1 223 ? -14.617 38.719 16.047 1 95.19 223 ARG A CA 1
ATOM 1700 C C . ARG A 1 223 ? -13.375 38.625 15.172 1 95.19 223 ARG A C 1
ATOM 1702 O O . ARG A 1 223 ? -12.43 39.375 15.336 1 95.19 223 ARG A O 1
ATOM 1709 N N . PHE A 1 224 ? -13.336 37.656 14.273 1 94.88 224 PHE A N 1
ATOM 1710 C CA . PHE A 1 224 ? -12.211 37.5 13.367 1 94.88 224 PHE A CA 1
ATOM 1711 C C . PHE A 1 224 ? -12.078 38.688 12.43 1 94.88 224 PHE A C 1
ATOM 1713 O O . PHE A 1 224 ? -10.984 39.219 12.234 1 94.88 224 PHE A O 1
ATOM 1720 N N . ARG A 1 225 ? -13.133 39.156 11.883 1 96.94 225 ARG A N 1
ATOM 1721 C CA . ARG A 1 225 ? -13.148 40.312 10.984 1 96.94 225 ARG A CA 1
ATOM 1722 C C . ARG A 1 225 ? -12.695 41.562 11.703 1 96.94 225 ARG A C 1
ATOM 1724 O O . ARG A 1 225 ? -12.031 42.406 11.109 1 96.94 225 ARG A O 1
ATOM 1731 N N . ALA A 1 226 ? -13.047 41.656 12.922 1 96.62 226 ALA A N 1
ATOM 1732 C CA . ALA A 1 226 ? -12.586 42.812 13.719 1 96.62 226 ALA A CA 1
ATOM 1733 C C . ALA A 1 226 ? -11.062 42.781 13.875 1 96.62 226 ALA A C 1
ATOM 1735 O O . ALA A 1 226 ? -10.414 43.812 13.859 1 96.62 226 ALA A O 1
ATOM 1736 N N . GLY A 1 227 ? -10.57 41.594 14.109 1 95.56 227 GLY A N 1
ATOM 1737 C CA . GLY A 1 227 ? -9.125 41.438 14.18 1 95.56 227 GLY A CA 1
ATOM 1738 C C . GLY A 1 227 ? -8.422 41.844 12.898 1 95.56 227 GLY A C 1
ATOM 1739 O O . GLY A 1 227 ? -7.379 42.5 12.93 1 95.56 227 GLY A O 1
ATOM 1740 N N . ILE A 1 228 ? -8.953 41.469 11.766 1 96.56 228 ILE A N 1
ATOM 1741 C CA . ILE A 1 228 ? -8.406 41.844 10.461 1 96.56 228 ILE A CA 1
ATOM 1742 C C . ILE A 1 228 ? -8.445 43.344 10.273 1 96.56 228 ILE A C 1
ATOM 1744 O O . ILE A 1 228 ? -7.469 43.938 9.82 1 96.56 228 ILE A O 1
ATOM 1748 N N . ALA A 1 229 ? -9.492 43.969 10.703 1 97.25 229 ALA A N 1
ATOM 1749 C CA . ALA A 1 229 ? -9.711 45.375 10.484 1 97.25 229 ALA A CA 1
ATOM 1750 C C . ALA A 1 229 ? -8.719 46.219 11.281 1 97.25 229 ALA A C 1
ATOM 1752 O O . ALA A 1 229 ? -8.453 47.375 10.938 1 97.25 229 ALA A O 1
ATOM 1753 N N . ALA A 1 230 ? -8.219 45.656 12.281 1 96.5 230 ALA A N 1
ATOM 1754 C CA . ALA A 1 230 ? -7.27 46.344 13.125 1 96.5 230 ALA A CA 1
ATOM 1755 C C . ALA A 1 230 ? -5.895 46.438 12.469 1 96.5 230 ALA A C 1
ATOM 1757 O O . ALA A 1 230 ? -5.051 47.25 12.867 1 96.5 230 ALA A O 1
ATOM 1758 N N . ALA A 1 231 ? -5.598 45.656 11.508 1 97.12 231 ALA A N 1
ATOM 1759 C CA . ALA A 1 231 ? -4.328 45.656 10.789 1 97.12 231 ALA A CA 1
ATOM 1760 C C . ALA A 1 231 ? -4.352 46.656 9.641 1 97.12 231 ALA A C 1
ATOM 1762 O O . ALA A 1 231 ? -5.41 46.938 9.07 1 97.12 231 ALA A O 1
ATOM 1763 N N . PRO A 1 232 ? -3.24 47.188 9.297 1 97.81 232 PRO A N 1
ATOM 1764 C CA . PRO A 1 232 ? -3.205 48.188 8.203 1 97.81 232 PRO A CA 1
ATOM 1765 C C . PRO A 1 232 ? -3.549 47.562 6.852 1 97.81 232 PRO A C 1
ATOM 1767 O O . PRO A 1 232 ? -3.047 46.469 6.516 1 97.81 232 PRO A O 1
ATOM 1770 N N . ASP A 1 233 ? -4.395 48.25 6.125 1 98.19 233 ASP A N 1
ATOM 1771 C CA . ASP A 1 233 ? -4.648 47.875 4.742 1 98.19 233 ASP A CA 1
ATOM 1772 C C . ASP A 1 233 ? -3.357 47.844 3.928 1 98.19 233 ASP A C 1
ATOM 1774 O O . ASP A 1 233 ? -2.457 48.656 4.168 1 98.19 233 ASP A O 1
ATOM 1778 N N . GLY A 1 234 ? -3.271 46.844 2.971 1 98.44 234 GLY A N 1
ATOM 1779 C CA . GLY A 1 234 ? -2.1 46.781 2.109 1 98.44 234 GLY A CA 1
ATOM 1780 C C . GLY A 1 234 ? -1.906 45.438 1.443 1 98.44 234 GLY A C 1
ATOM 1781 O O . GLY A 1 234 ? -2.762 44.562 1.552 1 98.44 234 GLY A O 1
ATOM 1782 N N . VAL A 1 235 ? -0.896 45.469 0.58 1 98.75 235 VAL A N 1
ATOM 1783 C CA . VAL A 1 235 ? -0.453 44.25 -0.076 1 98.75 235 VAL A CA 1
ATOM 1784 C C . VAL A 1 235 ? 0.954 43.875 0.397 1 98.75 235 VAL A C 1
ATOM 1786 O O . VAL A 1 235 ? 1.883 44.688 0.268 1 98.75 235 VAL A O 1
ATOM 1789 N N . TYR A 1 236 ? 1.09 42.75 0.97 1 98.75 236 TYR A N 1
ATOM 1790 C CA . TYR A 1 236 ? 2.338 42.312 1.573 1 98.75 236 TYR A CA 1
ATOM 1791 C C . TYR A 1 236 ? 2.797 41 0.954 1 98.75 236 TYR A C 1
ATOM 1793 O O . TYR A 1 236 ? 1.976 40.188 0.506 1 98.75 236 TYR A O 1
ATOM 1801 N N . HIS A 1 237 ? 4.133 40.781 0.927 1 98.56 237 HIS A N 1
ATOM 1802 C CA . HIS A 1 237 ? 4.684 39.594 0.269 1 98.56 237 HIS A CA 1
ATOM 1803 C C . HIS A 1 237 ? 5.652 38.875 1.185 1 98.56 237 HIS A C 1
ATOM 1805 O O . HIS A 1 237 ? 6.387 39.5 1.954 1 98.56 237 HIS A O 1
ATOM 1811 N N . GLY A 1 238 ? 5.637 37.594 1.142 1 98.38 238 GLY A N 1
ATOM 1812 C CA . GLY A 1 238 ? 6.586 36.719 1.825 1 98.38 238 GLY A CA 1
ATOM 1813 C C . GLY A 1 238 ? 6.898 35.469 1.059 1 98.38 238 GLY A C 1
ATOM 1814 O O . GLY A 1 238 ? 6.152 35.062 0.156 1 98.38 238 GLY A O 1
ATOM 1815 N N . GLU A 1 239 ? 8.023 34.875 1.359 1 98.12 239 GLU A N 1
ATOM 1816 C CA . GLU A 1 239 ? 8.406 33.594 0.737 1 98.12 239 GLU A CA 1
ATOM 1817 C C . GLU A 1 239 ? 9.242 32.75 1.687 1 98.12 239 GLU A C 1
ATOM 1819 O O . GLU A 1 239 ? 9.812 33.25 2.654 1 98.12 239 GLU A O 1
ATOM 1824 N N . ASP A 1 240 ? 9.281 31.516 1.503 1 97.75 240 ASP A N 1
ATOM 1825 C CA . ASP A 1 240 ? 10.117 30.547 2.189 1 97.75 240 ASP A CA 1
ATOM 1826 C C . ASP A 1 240 ? 10.398 29.328 1.296 1 97.75 240 ASP A C 1
ATOM 1828 O O . ASP A 1 240 ? 9.891 29.25 0.175 1 97.75 240 ASP A O 1
ATOM 1832 N N . PHE A 1 241 ? 11.336 28.453 1.756 1 97.69 241 PHE A N 1
ATOM 1833 C CA . PHE A 1 241 ? 11.812 27.406 0.877 1 97.69 241 PHE A CA 1
ATOM 1834 C C . PHE A 1 241 ? 11.93 26.078 1.634 1 97.69 241 PHE A C 1
ATOM 1836 O O . PHE A 1 241 ? 12.336 26.062 2.799 1 97.69 241 PHE A O 1
ATOM 1843 N N . ILE A 1 242 ? 11.578 25.016 0.964 1 96.44 242 ILE A N 1
ATOM 1844 C CA . ILE A 1 242 ? 11.984 23.688 1.393 1 96.44 242 ILE A CA 1
ATOM 1845 C C . ILE A 1 242 ? 13.359 23.359 0.815 1 96.44 242 ILE A C 1
ATOM 1847 O O . ILE A 1 242 ? 13.672 23.734 -0.317 1 96.44 242 ILE A O 1
ATOM 1851 N N . ASP A 1 243 ? 14.164 22.578 1.536 1 97.12 243 ASP A N 1
ATOM 1852 C CA . ASP A 1 243 ? 15.547 22.297 1.171 1 97.12 243 ASP A CA 1
ATOM 1853 C C . ASP A 1 243 ? 15.625 21.625 -0.195 1 97.12 243 ASP A C 1
ATOM 1855 O O . ASP A 1 243 ? 16.5 21.938 -1.002 1 97.12 243 ASP A O 1
ATOM 1859 N N . ASP A 1 244 ? 14.875 20.609 -0.358 1 96 244 ASP A N 1
ATOM 1860 C CA . ASP A 1 244 ? 14.859 19.781 -1.555 1 96 244 ASP A CA 1
ATOM 1861 C C . ASP A 1 244 ? 13.727 18.766 -1.499 1 96 244 ASP A C 1
ATOM 1863 O O . ASP A 1 244 ? 13.031 18.656 -0.487 1 96 244 ASP A O 1
ATOM 1867 N N . ASP A 1 245 ? 13.547 18.078 -2.582 1 94 245 ASP A N 1
ATOM 1868 C CA . ASP A 1 245 ? 12.477 17.094 -2.625 1 94 245 ASP A CA 1
ATOM 1869 C C . ASP A 1 245 ? 12.977 15.719 -2.217 1 94 245 ASP A C 1
ATOM 1871 O O . ASP A 1 245 ? 12.219 14.742 -2.221 1 94 245 ASP A O 1
ATOM 1875 N N . GLY A 1 246 ? 14.211 15.586 -1.849 1 92.19 246 GLY A N 1
ATOM 1876 C CA . GLY A 1 246 ? 14.773 14.328 -1.378 1 92.19 246 GLY A CA 1
ATOM 1877 C C . GLY A 1 246 ? 15.383 13.492 -2.49 1 92.19 246 GLY A C 1
ATOM 1878 O O . GLY A 1 246 ? 16.016 12.461 -2.229 1 92.19 246 GLY A O 1
ATOM 1879 N N . ILE A 1 247 ? 15.211 13.875 -3.764 1 90.06 247 ILE A N 1
ATOM 1880 C CA . ILE A 1 247 ? 15.766 13.078 -4.852 1 90.06 247 ILE A CA 1
ATOM 1881 C C . ILE A 1 247 ? 16.562 13.984 -5.793 1 90.06 247 ILE A C 1
ATOM 1883 O O . ILE A 1 247 ? 16.609 13.742 -7.004 1 90.06 247 ILE A O 1
ATOM 1887 N N . GLY A 1 248 ? 17.094 15.094 -5.305 1 85.81 248 GLY A N 1
ATOM 1888 C CA . GLY A 1 248 ? 18.125 15.844 -6.016 1 85.81 248 GLY A CA 1
ATOM 1889 C C . GLY A 1 248 ? 17.625 17.156 -6.586 1 85.81 248 GLY A C 1
ATOM 1890 O O . GLY A 1 248 ? 18.25 17.734 -7.465 1 85.81 248 GLY A O 1
ATOM 1891 N N . SER A 1 249 ? 16.516 17.625 -6.105 1 87.56 249 SER A N 1
ATOM 1892 C CA . SER A 1 249 ? 16 18.891 -6.621 1 87.56 249 SER A CA 1
ATOM 1893 C C . SER A 1 249 ? 16.688 20.078 -5.949 1 87.56 249 SER A C 1
ATOM 1895 O O . SER A 1 249 ? 17.312 19.922 -4.895 1 87.56 249 SER A O 1
ATOM 1897 N N . GLU A 1 250 ? 16.562 21.203 -6.605 1 93.81 250 GLU A N 1
ATOM 1898 C CA . GLU A 1 250 ? 16.828 22.484 -5.961 1 93.81 250 GLU A CA 1
ATOM 1899 C C . GLU A 1 250 ? 15.742 22.844 -4.957 1 93.81 250 GLU A C 1
ATOM 1901 O O . GLU A 1 250 ? 14.688 22.219 -4.926 1 93.81 250 GLU A O 1
ATOM 1906 N N . PRO A 1 251 ? 16.078 23.891 -4.07 1 97.06 251 PRO A N 1
ATOM 1907 C CA . PRO A 1 251 ? 15.055 24.297 -3.109 1 97.06 251 PRO A CA 1
ATOM 1908 C C . PRO A 1 251 ? 13.727 24.656 -3.777 1 97.06 251 PRO A C 1
ATOM 1910 O O . PRO A 1 251 ? 13.719 25.25 -4.855 1 97.06 251 PRO A O 1
ATOM 1913 N N . VAL A 1 252 ? 12.664 24.297 -3.174 1 97.69 252 VAL A N 1
ATOM 1914 C CA . VAL A 1 252 ? 11.32 24.531 -3.695 1 97.69 252 VAL A CA 1
ATOM 1915 C C . VAL A 1 252 ? 10.711 25.75 -3.01 1 97.69 252 VAL A C 1
ATOM 1917 O O . VAL A 1 252 ? 10.617 25.797 -1.781 1 97.69 252 VAL A O 1
ATOM 1920 N N . ARG A 1 253 ? 10.164 26.594 -3.779 1 98 253 ARG A N 1
ATOM 1921 C CA . ARG A 1 253 ? 9.734 27.906 -3.275 1 98 253 ARG A CA 1
ATOM 1922 C C . ARG A 1 253 ? 8.242 27.906 -2.984 1 98 253 ARG A C 1
ATOM 1924 O O . ARG A 1 253 ? 7.449 27.375 -3.764 1 98 253 ARG A O 1
ATOM 1931 N N . VAL A 1 254 ? 7.879 28.547 -1.844 1 98.5 254 VAL A N 1
ATOM 1932 C CA . VAL A 1 254 ? 6.508 28.922 -1.512 1 98.5 254 VAL A CA 1
ATOM 1933 C C . VAL A 1 254 ? 6.398 30.438 -1.41 1 98.5 254 VAL A C 1
ATOM 1935 O O . VAL A 1 254 ? 7.148 31.078 -0.667 1 98.5 254 VAL A O 1
ATOM 1938 N N . ARG A 1 255 ? 5.48 30.969 -2.15 1 98.56 255 ARG A N 1
ATOM 1939 C CA . ARG A 1 255 ? 5.258 32.406 -2.146 1 98.56 255 ARG A CA 1
ATOM 1940 C C . ARG A 1 255 ? 3.855 32.75 -1.645 1 98.56 255 ARG A C 1
ATOM 1942 O O . ARG A 1 255 ? 2.887 32.062 -1.993 1 98.56 255 ARG A O 1
ATOM 1949 N N . ALA A 1 256 ? 3.74 33.812 -0.81 1 98.75 256 ALA A N 1
ATOM 1950 C CA . ALA A 1 256 ? 2.453 34.281 -0.304 1 98.75 256 ALA A CA 1
ATOM 1951 C C . ALA A 1 256 ? 2.285 35.781 -0.542 1 98.75 256 ALA A C 1
ATOM 1953 O O . ALA A 1 256 ? 3.176 36.562 -0.22 1 98.75 256 ALA A O 1
ATOM 1954 N N . LYS A 1 257 ? 1.255 36.094 -1.213 1 98.88 257 LYS A N 1
ATOM 1955 C CA . LYS A 1 257 ? 0.769 37.469 -1.285 1 98.88 257 LYS A CA 1
ATOM 1956 C C . LYS A 1 257 ? -0.439 37.688 -0.375 1 98.88 257 LYS A C 1
ATOM 1958 O O . LYS A 1 257 ? -1.478 37.062 -0.561 1 98.88 257 LYS A O 1
ATOM 1963 N N . VAL A 1 258 ? -0.313 38.562 0.613 1 98.81 258 VAL A N 1
ATOM 1964 C CA . VAL A 1 258 ? -1.389 38.844 1.562 1 98.81 258 VAL A CA 1
ATOM 1965 C C . VAL A 1 258 ? -1.968 40.219 1.305 1 98.81 258 VAL A C 1
ATOM 1967 O O . VAL A 1 258 ? -1.242 41.219 1.331 1 98.81 258 VAL A O 1
ATOM 1970 N N . THR A 1 259 ? -3.258 40.219 1.033 1 98.81 259 THR A N 1
ATOM 1971 C CA . THR A 1 259 ? -3.961 41.5 0.831 1 98.81 259 THR A CA 1
ATOM 1972 C C . THR A 1 259 ? -4.961 41.75 1.958 1 98.81 259 THR A C 1
ATOM 1974 O O . THR A 1 259 ? -5.84 40.906 2.207 1 98.81 259 THR A O 1
ATOM 1977 N N . ILE A 1 260 ? -4.812 42.812 2.639 1 98.38 260 ILE A N 1
ATOM 1978 C CA . ILE A 1 260 ? -5.758 43.25 3.658 1 98.38 260 ILE A CA 1
ATOM 1979 C C . ILE A 1 260 ? -6.52 44.469 3.162 1 98.38 260 ILE A C 1
ATOM 1981 O O . ILE A 1 260 ? -5.91 45.438 2.734 1 98.38 260 ILE A O 1
ATOM 1985 N N . ALA A 1 261 ? -7.816 44.375 3.166 1 97.81 261 ALA A N 1
ATOM 1986 C CA . ALA A 1 261 ? -8.711 45.469 2.787 1 97.81 261 ALA A CA 1
ATOM 1987 C C . ALA A 1 261 ? -9.914 45.531 3.719 1 97.81 261 ALA A C 1
ATOM 1989 O O . ALA A 1 261 ? -10.898 44.812 3.533 1 97.81 261 ALA A O 1
ATOM 1990 N N . GLY A 1 262 ? -9.883 46.5 4.582 1 97 262 GLY A N 1
ATOM 1991 C CA . GLY A 1 262 ? -10.938 46.594 5.574 1 97 262 GLY A CA 1
ATOM 1992 C C . GLY A 1 262 ? -10.969 45.375 6.504 1 97 262 GLY A C 1
ATOM 1993 O O . GLY A 1 262 ? -9.984 45.094 7.191 1 97 262 GLY A O 1
ATOM 1994 N N . ASP A 1 263 ? -12.039 44.688 6.414 1 97 263 ASP A N 1
ATOM 1995 C CA . ASP A 1 263 ? -12.195 43.5 7.285 1 97 263 ASP A CA 1
ATOM 1996 C C . ASP A 1 263 ? -12.016 42.219 6.504 1 97 263 ASP A C 1
ATOM 1998 O O . ASP A 1 263 ? -12.516 41.156 6.918 1 97 263 ASP A O 1
ATOM 2002 N N . ARG A 1 264 ? -11.383 42.375 5.391 1 96.06 264 ARG A N 1
ATOM 2003 C CA . ARG A 1 264 ? -11.148 41.219 4.531 1 96.06 264 ARG A CA 1
ATOM 2004 C C . ARG A 1 264 ? -9.648 40.938 4.367 1 96.06 264 ARG A C 1
ATOM 2006 O O . ARG A 1 264 ? -8.852 41.875 4.363 1 96.06 264 ARG A O 1
ATOM 2013 N N . ILE A 1 265 ? -9.312 39.688 4.27 1 97.94 265 ILE A N 1
ATOM 2014 C CA . ILE A 1 265 ? -7.93 39.281 4.031 1 97.94 265 ILE A CA 1
ATOM 2015 C C . ILE A 1 265 ? -7.883 38.188 2.98 1 97.94 265 ILE A C 1
ATOM 2017 O O . ILE A 1 265 ? -8.734 37.281 2.971 1 97.94 265 ILE A O 1
ATOM 2021 N N . GLU A 1 266 ? -7.02 38.312 2.027 1 98.38 266 GLU A N 1
ATOM 2022 C CA . GLU A 1 266 ? -6.789 37.312 0.994 1 98.38 266 GLU A CA 1
ATOM 2023 C C . GLU A 1 266 ? -5.332 36.844 0.973 1 98.38 266 GLU A C 1
ATOM 2025 O O . GLU A 1 266 ? -4.422 37.688 0.994 1 98.38 266 GLU A O 1
ATOM 2030 N N . VAL A 1 267 ? -5.102 35.625 1.035 1 98.5 267 VAL A N 1
ATOM 2031 C CA . VAL A 1 267 ? -3.773 35.031 0.855 1 98.5 267 VAL A CA 1
ATOM 2032 C C . VAL A 1 267 ? -3.705 34.312 -0.485 1 98.5 267 VAL A C 1
ATOM 2034 O O . VAL A 1 267 ? -4.465 33.375 -0.727 1 98.5 267 VAL A O 1
ATOM 2037 N N . ASP A 1 268 ? -2.867 34.719 -1.354 1 98.75 268 ASP A N 1
ATOM 2038 C CA . ASP A 1 268 ? -2.68 34.188 -2.703 1 98.75 268 ASP A CA 1
ATOM 2039 C C . ASP A 1 268 ? -1.309 33.531 -2.85 1 98.75 268 ASP A C 1
ATOM 2041 O O . ASP A 1 268 ? -0.278 34.219 -2.715 1 98.75 268 ASP A O 1
ATOM 2045 N N . TYR A 1 269 ? -1.282 32.281 -3.188 1 98.81 269 TYR A N 1
ATOM 2046 C CA . TYR A 1 269 ? -0.028 31.547 -3.264 1 98.81 269 TYR A CA 1
ATOM 2047 C C . TYR A 1 269 ? 0.457 31.438 -4.707 1 98.81 269 TYR A C 1
ATOM 2049 O O . TYR A 1 269 ? 1.297 30.594 -5.027 1 98.81 269 TYR A O 1
ATOM 2057 N N . GLU A 1 270 ? -0.081 32.219 -5.582 1 98.38 270 GLU A N 1
ATOM 2058 C CA . GLU A 1 270 ? 0.45 32.281 -6.941 1 98.38 270 GLU A CA 1
ATOM 2059 C C . GLU A 1 270 ? 1.956 32.531 -6.934 1 98.38 270 GLU A C 1
ATOM 2061 O O . GLU A 1 270 ? 2.453 33.344 -6.168 1 98.38 270 GLU A O 1
ATOM 2066 N N . GLY A 1 271 ? 2.605 31.797 -7.801 1 98.25 271 GLY A N 1
ATOM 2067 C CA . GLY A 1 271 ? 4.055 31.906 -7.844 1 98.25 271 GLY A CA 1
ATOM 2068 C C . GLY A 1 271 ? 4.758 30.781 -7.098 1 98.25 271 GLY A C 1
ATOM 2069 O O . GLY A 1 271 ? 5.969 30.609 -7.23 1 98.25 271 GLY A O 1
ATOM 2070 N N . THR A 1 272 ? 4.078 30.047 -6.266 1 98.69 272 THR A N 1
ATOM 2071 C CA . THR A 1 272 ? 4.602 28.859 -5.613 1 98.69 272 THR A CA 1
ATOM 2072 C C . THR A 1 272 ? 5.008 27.812 -6.652 1 98.69 272 THR A C 1
ATOM 2074 O O . THR A 1 272 ? 4.348 27.656 -7.68 1 98.69 272 THR A O 1
ATOM 2077 N N . ASP A 1 273 ? 6.055 27.047 -6.367 1 98.56 273 ASP A N 1
ATOM 2078 C CA . ASP A 1 273 ? 6.617 26.078 -7.309 1 98.56 273 ASP A CA 1
ATOM 2079 C C . ASP A 1 273 ? 5.668 24.906 -7.527 1 98.56 273 ASP A C 1
ATOM 2081 O O . ASP A 1 273 ? 4.75 24.688 -6.73 1 98.56 273 ASP A O 1
ATOM 2085 N N . ALA A 1 274 ? 5.914 24.172 -8.625 1 97.75 274 ALA A N 1
ATOM 2086 C CA . ALA A 1 274 ? 5.117 23.016 -9.031 1 97.75 274 ALA A CA 1
ATOM 2087 C C . ALA A 1 274 ? 5.219 21.891 -8 1 97.75 274 ALA A C 1
ATOM 2089 O O . ALA A 1 274 ? 6.152 21.859 -7.199 1 97.75 274 ALA A O 1
ATOM 2090 N N . GLN A 1 275 ? 4.207 21.047 -7.969 1 97.25 275 GLN A N 1
ATOM 2091 C CA . GLN A 1 275 ? 4.258 19.844 -7.133 1 97.25 275 GLN A CA 1
ATOM 2092 C C . GLN A 1 275 ? 5.496 19.016 -7.441 1 97.25 275 GLN A C 1
ATOM 2094 O O . GLN A 1 275 ? 6.07 19.125 -8.531 1 97.25 275 GLN A O 1
ATOM 2099 N N . VAL A 1 276 ? 5.883 18.219 -6.477 1 96.31 276 VAL A N 1
ATOM 2100 C CA . VAL A 1 276 ? 7.055 17.375 -6.641 1 96.31 276 VAL A CA 1
ATOM 2101 C C . VAL A 1 276 ? 6.629 15.906 -6.66 1 96.31 276 VAL A C 1
ATOM 2103 O O . VAL A 1 276 ? 5.465 15.586 -6.398 1 96.31 276 VAL A O 1
ATOM 2106 N N . ARG A 1 277 ? 7.562 14.969 -6.965 1 92.38 277 ARG A N 1
ATOM 2107 C CA . ARG A 1 277 ? 7.273 13.547 -7.109 1 92.38 277 ARG A CA 1
ATOM 2108 C C . ARG A 1 277 ? 7.434 12.812 -5.777 1 92.38 277 ARG A C 1
ATOM 2110 O O . ARG A 1 277 ? 7.398 11.586 -5.73 1 92.38 277 ARG A O 1
ATOM 2117 N N . THR A 1 278 ? 7.68 13.594 -4.734 1 95.19 278 THR A N 1
ATOM 2118 C CA . THR A 1 278 ? 7.934 13 -3.426 1 95.19 278 THR A CA 1
ATOM 2119 C C . THR A 1 278 ? 6.863 13.422 -2.424 1 95.19 278 THR A C 1
ATOM 2121 O O . THR A 1 278 ? 5.926 14.141 -2.775 1 95.19 278 THR A O 1
ATOM 2124 N N . LEU A 1 279 ? 6.957 12.938 -1.232 1 96.62 279 LEU A N 1
ATOM 2125 C CA . LEU A 1 279 ? 5.863 12.93 -0.269 1 96.62 279 LEU A CA 1
ATOM 2126 C C . LEU A 1 279 ? 5.668 14.32 0.339 1 96.62 279 LEU A C 1
ATOM 2128 O O . LEU A 1 279 ? 4.891 14.484 1.282 1 96.62 279 LEU A O 1
ATOM 2132 N N . LEU A 1 280 ? 6.227 15.398 -0.226 1 97.19 280 LEU A N 1
ATOM 2133 C CA . LEU A 1 280 ? 6.266 16.719 0.391 1 97.19 280 LEU A CA 1
ATOM 2134 C C . LEU A 1 280 ? 5.047 17.547 -0.012 1 97.19 280 LEU A C 1
ATOM 2136 O O . LEU A 1 280 ? 4.867 18.656 0.469 1 97.19 280 LEU A O 1
ATOM 2140 N N . ASN A 1 281 ? 4.184 17.047 -0.898 1 98.19 281 ASN A N 1
ATOM 2141 C CA . ASN A 1 281 ? 3.059 17.828 -1.403 1 98.19 281 ASN A CA 1
ATOM 2142 C C . ASN A 1 281 ? 1.968 17.984 -0.347 1 98.19 281 ASN A C 1
ATOM 2144 O O . ASN A 1 281 ? 1.769 17.094 0.484 1 98.19 281 ASN A O 1
ATOM 2148 N N . ALA A 1 282 ? 1.311 19.109 -0.406 1 97.62 282 ALA A N 1
ATOM 2149 C CA . ALA A 1 282 ? 0.232 19.375 0.542 1 97.62 282 ALA A CA 1
ATOM 2150 C C . ALA A 1 282 ? -1.115 19.469 -0.169 1 97.62 282 ALA A C 1
ATOM 2152 O O . ALA A 1 282 ? -1.322 20.328 -1.02 1 97.62 282 ALA A O 1
ATOM 2153 N N . PRO A 1 283 ? -2.027 18.594 0.215 1 96.38 283 PRO A N 1
ATOM 2154 C CA . PRO A 1 283 ? -3.383 18.797 -0.3 1 96.38 283 PRO A CA 1
ATOM 2155 C C . PRO A 1 283 ? -3.984 20.141 0.128 1 96.38 283 PRO A C 1
ATOM 2157 O O . PRO A 1 283 ? -3.549 20.719 1.122 1 96.38 283 PRO A O 1
ATOM 2160 N N . LEU A 1 284 ? -4.957 20.516 -0.601 1 94.81 284 LEU A N 1
ATOM 2161 C CA . LEU A 1 284 ? -5.547 21.828 -0.411 1 94.81 284 LEU A CA 1
ATOM 2162 C C . LEU A 1 284 ? -6.012 22.016 1.03 1 94.81 284 LEU A C 1
ATOM 2164 O O . LEU A 1 284 ? -5.812 23.078 1.617 1 94.81 284 LEU A O 1
ATOM 2168 N N . ALA A 1 285 ? -6.629 21 1.604 1 92.19 285 ALA A N 1
ATOM 2169 C CA . ALA A 1 285 ? -7.145 21.094 2.967 1 92.19 285 ALA A CA 1
ATOM 2170 C C . ALA A 1 285 ? -6.031 21.469 3.947 1 92.19 285 ALA A C 1
ATOM 2172 O O . ALA A 1 285 ? -6.242 22.266 4.867 1 92.19 285 ALA A O 1
ATOM 2173 N N . ALA A 1 286 ? -4.91 20.906 3.797 1 93.88 286 ALA A N 1
ATOM 2174 C CA . ALA A 1 286 ? -3.775 21.172 4.68 1 93.88 286 ALA A CA 1
ATOM 2175 C C . ALA A 1 286 ? -3.252 22.594 4.488 1 93.88 286 ALA A C 1
ATOM 2177 O O . ALA A 1 286 ? -2.928 23.281 5.461 1 93.88 286 ALA A O 1
ATOM 2178 N N . THR A 1 287 ? -3.133 23 3.268 1 95.56 287 THR A N 1
ATOM 2179 C CA . THR A 1 287 ? -2.678 24.359 2.963 1 95.56 287 THR A CA 1
ATOM 2180 C C . THR A 1 287 ? -3.613 25.391 3.58 1 95.56 287 THR A C 1
ATOM 2182 O O . THR A 1 287 ? -3.156 26.375 4.164 1 95.56 287 THR A O 1
ATOM 2185 N N . MET A 1 288 ? -4.863 25.109 3.434 1 92.5 288 MET A N 1
ATOM 2186 C CA . MET A 1 288 ? -5.859 26.016 4.008 1 92.5 288 MET A CA 1
ATOM 2187 C C . MET A 1 288 ? -5.695 26.109 5.52 1 92.5 288 MET A C 1
ATOM 2189 O O . MET A 1 288 ? -5.723 27.203 6.082 1 92.5 288 MET A O 1
ATOM 2193 N N . SER A 1 289 ? -5.574 24.984 6.098 1 90.94 289 SER A N 1
ATOM 2194 C CA . SER A 1 289 ? -5.422 24.953 7.551 1 90.94 289 SER A CA 1
ATOM 2195 C C . SER A 1 289 ? -4.184 25.734 7.996 1 90.94 289 SER A C 1
ATOM 2197 O O . SER A 1 289 ? -4.238 26.484 8.977 1 90.94 289 SER A O 1
ATOM 2199 N N . ALA A 1 290 ? -3.086 25.547 7.336 1 93.38 290 ALA A N 1
ATOM 2200 C CA . ALA A 1 290 ? -1.845 26.234 7.676 1 93.38 290 ALA A CA 1
ATOM 2201 C C . ALA A 1 290 ? -2.01 27.75 7.551 1 93.38 290 ALA A C 1
ATOM 2203 O O . ALA A 1 290 ? -1.529 28.5 8.398 1 93.38 290 ALA A O 1
ATOM 2204 N N . THR A 1 291 ? -2.689 28.156 6.527 1 95.06 291 THR A N 1
ATOM 2205 C CA . THR A 1 291 ? -2.867 29.578 6.238 1 95.06 291 THR A CA 1
ATOM 2206 C C . THR A 1 291 ? -3.779 30.234 7.273 1 95.06 291 THR A C 1
ATOM 2208 O O . THR A 1 291 ? -3.443 31.281 7.832 1 95.06 291 THR A O 1
ATOM 2211 N N . VAL A 1 292 ? -4.867 29.562 7.516 1 91.88 292 VAL A N 1
ATOM 2212 C CA . VAL A 1 292 ? -5.836 30.109 8.453 1 91.88 292 VAL A CA 1
ATOM 2213 C C . VAL A 1 292 ? -5.23 30.156 9.852 1 91.88 292 VAL A C 1
ATOM 2215 O O . VAL A 1 292 ? -5.441 31.109 10.594 1 91.88 292 VAL A O 1
ATOM 2218 N N . SER A 1 293 ? -4.539 29.141 10.188 1 90.81 293 SER A N 1
ATOM 2219 C CA . SER A 1 293 ? -3.893 29.109 11.5 1 90.81 293 SER A CA 1
ATOM 2220 C C . SER A 1 293 ? -2.914 30.266 11.664 1 90.81 293 SER A C 1
ATOM 2222 O O . SER A 1 293 ? -2.842 30.875 12.734 1 90.81 293 SER A O 1
ATOM 2224 N N . CYS A 1 294 ? -2.131 30.531 10.656 1 93.94 294 CYS A N 1
ATOM 2225 C CA . CYS A 1 294 ? -1.172 31.641 10.719 1 93.94 294 CYS A CA 1
ATOM 2226 C C . CYS A 1 294 ? -1.884 32.969 10.883 1 93.94 294 CYS A C 1
ATOM 2228 O O . CYS A 1 294 ? -1.542 33.75 11.766 1 93.94 294 CYS A O 1
ATOM 2230 N N . VAL A 1 295 ? -2.895 33.188 10.062 1 94.56 295 VAL A N 1
ATOM 2231 C CA . VAL A 1 295 ? -3.621 34.438 10.086 1 94.56 295 VAL A CA 1
ATOM 2232 C C . VAL A 1 295 ? -4.289 34.656 11.445 1 94.56 295 VAL A C 1
ATOM 2234 O O . VAL A 1 295 ? -4.215 35.719 12.039 1 94.56 295 VAL A O 1
ATOM 2237 N N . LYS A 1 296 ? -4.883 33.562 11.883 1 91.94 296 LYS A N 1
ATOM 2238 C CA . LYS A 1 296 ? -5.543 33.656 13.18 1 91.94 296 LYS A CA 1
ATOM 2239 C C . LYS A 1 296 ? -4.539 33.938 14.289 1 91.94 296 LYS A C 1
ATOM 2241 O O . LYS A 1 296 ? -4.789 34.781 15.156 1 91.94 296 LYS A O 1
ATOM 2246 N N . SER A 1 297 ? -3.455 33.312 14.297 1 90.69 297 SER A N 1
ATOM 2247 C CA . SER A 1 297 ? -2.455 33.438 15.352 1 90.69 297 SER A CA 1
ATOM 2248 C C . SER A 1 297 ? -1.881 34.844 15.375 1 90.69 297 SER A C 1
ATOM 2250 O O . SER A 1 297 ? -1.514 35.375 16.438 1 90.69 297 SER A O 1
ATOM 2252 N N . VAL A 1 298 ? -1.854 35.5 14.289 1 94.12 298 VAL A N 1
ATOM 2253 C CA . VAL A 1 298 ? -1.195 36.781 14.172 1 94.12 298 VAL A CA 1
ATOM 2254 C C . VAL A 1 298 ? -2.197 37.906 14.445 1 94.12 298 VAL A C 1
ATOM 2256 O O . VAL A 1 298 ? -1.887 38.875 15.156 1 94.12 298 VAL A O 1
ATOM 2259 N N . LEU A 1 299 ? -3.385 37.75 13.93 1 93.81 299 LEU A N 1
ATOM 2260 C CA . LEU A 1 299 ? -4.25 38.938 13.852 1 93.81 299 LEU A CA 1
ATOM 2261 C C . LEU A 1 299 ? -5.332 38.875 14.93 1 93.81 299 LEU A C 1
ATOM 2263 O O . LEU A 1 299 ? -6.027 39.875 15.156 1 93.81 299 LEU A O 1
ATOM 2267 N N . THR A 1 300 ? -5.457 37.719 15.5 1 89.06 300 THR A N 1
ATOM 2268 C CA . THR A 1 300 ? -6.594 37.625 16.406 1 89.06 300 THR A CA 1
ATOM 2269 C C . THR A 1 300 ? -6.145 37.156 17.797 1 89.06 300 THR A C 1
ATOM 2271 O O . THR A 1 300 ? -4.992 36.781 17.984 1 89.06 300 THR A O 1
ATOM 2274 N N . SER A 1 301 ? -7.105 37.312 18.719 1 84.62 301 SER A N 1
ATOM 2275 C CA . SER A 1 301 ? -6.855 36.875 20.094 1 84.62 301 SER A CA 1
ATOM 2276 C C . SER A 1 301 ? -7.129 35.406 20.266 1 84.62 301 SER A C 1
ATOM 2278 O O . SER A 1 301 ? -7.969 34.844 19.578 1 84.62 301 SER A O 1
ATOM 2280 N N . PRO A 1 302 ? -6.426 34.844 21.203 1 80.25 302 PRO A N 1
ATOM 2281 C CA . PRO A 1 302 ? -6.559 33.406 21.422 1 80.25 302 PRO A CA 1
ATOM 2282 C C . PRO A 1 302 ? -7.961 33 21.891 1 80.25 302 PRO A C 1
ATOM 2284 O O . PRO A 1 302 ? -8.336 31.828 21.781 1 80.25 302 PRO A O 1
ATOM 2287 N N . ASP A 1 303 ? -8.719 33.875 22.297 1 82.62 303 ASP A N 1
ATOM 2288 C CA . ASP A 1 303 ? -10.008 33.562 22.891 1 82.62 303 ASP A CA 1
ATOM 2289 C C . ASP A 1 303 ? -11.078 33.375 21.812 1 82.62 303 ASP A C 1
ATOM 2291 O O . ASP A 1 303 ? -12.172 32.875 22.094 1 82.62 303 ASP A O 1
ATOM 2295 N N . ILE A 1 304 ? -10.82 33.719 20.641 1 86 304 ILE A N 1
ATOM 2296 C CA . ILE A 1 304 ? -11.789 33.531 19.562 1 86 304 ILE A CA 1
ATOM 2297 C C . ILE A 1 304 ? -11.914 32.031 19.234 1 86 304 ILE A C 1
ATOM 2299 O O . ILE A 1 304 ? -10.922 31.391 18.922 1 86 304 ILE A O 1
ATOM 2303 N N . PRO A 1 305 ? -13.117 31.562 19.328 1 85.12 305 PRO A N 1
ATOM 2304 C CA . PRO A 1 305 ? -13.289 30.156 19.016 1 85.12 305 PRO A CA 1
ATOM 2305 C C . PRO A 1 305 ? -12.953 29.828 17.562 1 85.12 305 PRO A C 1
ATOM 2307 O O . PRO A 1 305 ? -13.273 30.625 16.656 1 85.12 305 PRO A O 1
ATOM 2310 N N . PHE A 1 306 ? -12.289 28.75 17.391 1 86.31 306 PHE A N 1
ATOM 2311 C CA . PHE A 1 306 ? -11.953 28.297 16.031 1 86.31 306 PHE A CA 1
ATOM 2312 C C . PHE A 1 306 ? -13.055 27.422 15.461 1 86.31 306 PHE A C 1
ATOM 2314 O O . PHE A 1 306 ? -13.039 26.203 15.625 1 86.31 306 PHE A O 1
ATOM 2321 N N . ASN A 1 307 ? -14.031 27.969 14.766 1 92.06 307 ASN A N 1
ATOM 2322 C CA . ASN A 1 307 ? -15.117 27.25 14.117 1 92.06 307 ASN A CA 1
ATOM 2323 C C . ASN A 1 307 ? -15.344 27.75 12.688 1 92.06 307 ASN A C 1
ATOM 2325 O O . ASN A 1 307 ? -14.461 28.391 12.102 1 92.06 307 ASN A O 1
ATOM 2329 N N . ALA A 1 308 ? -16.391 27.359 12.039 1 92.75 308 ALA A N 1
ATOM 2330 C CA . ALA A 1 308 ? -16.609 27.594 10.617 1 92.75 308 ALA A CA 1
ATOM 2331 C C . ALA A 1 308 ? -16.719 29.094 10.336 1 92.75 308 ALA A C 1
ATOM 2333 O O . ALA A 1 308 ? -16.5 29.531 9.211 1 92.75 308 ALA A O 1
ATOM 2334 N N . GLY A 1 309 ? -17.062 29.891 11.297 1 93.25 309 GLY A N 1
ATOM 2335 C CA . GLY A 1 309 ? -17.141 31.344 11.125 1 93.25 309 GLY A CA 1
ATOM 2336 C C . GLY A 1 309 ? -15.82 31.969 10.742 1 93.25 309 GLY A C 1
ATOM 2337 O O . GLY A 1 309 ? -15.781 32.938 9.984 1 93.25 309 GLY A O 1
ATOM 2338 N N . VAL A 1 310 ? -14.75 31.438 11.219 1 90.06 310 VAL A N 1
ATOM 2339 C CA . VAL A 1 310 ? -13.406 31.938 10.945 1 90.06 310 VAL A CA 1
ATOM 2340 C C . VAL A 1 310 ? -13.086 31.766 9.461 1 90.06 310 VAL A C 1
ATOM 2342 O O . VAL A 1 310 ? -12.547 32.688 8.828 1 90.06 310 VAL A O 1
ATOM 2345 N N . SER A 1 311 ? -13.477 30.688 8.898 1 88.31 311 SER A N 1
ATOM 2346 C CA . SER A 1 311 ? -13.164 30.375 7.512 1 88.31 311 SER A CA 1
ATOM 2347 C C . SER A 1 311 ? -13.93 31.281 6.551 1 88.31 311 SER A C 1
ATOM 2349 O O . SER A 1 311 ? -13.5 31.484 5.414 1 88.31 311 SER A O 1
ATOM 2351 N N . ARG A 1 312 ? -14.992 31.891 7.031 1 91.69 312 ARG A N 1
ATOM 2352 C CA . ARG A 1 312 ? -15.805 32.781 6.211 1 91.69 312 ARG A CA 1
ATOM 2353 C C . ARG A 1 312 ? -15.102 34.125 5.988 1 91.69 312 ARG A C 1
ATOM 2355 O O . ARG A 1 312 ? -15.406 34.844 5.031 1 91.69 312 ARG A O 1
ATOM 2362 N N . ALA A 1 313 ? -14.18 34.375 6.824 1 91.5 313 ALA A N 1
ATOM 2363 C CA . ALA A 1 313 ? -13.586 35.719 6.832 1 91.5 313 ALA A CA 1
ATOM 2364 C C . ALA A 1 313 ? -12.273 35.719 6.055 1 91.5 313 ALA A C 1
ATOM 2366 O O . ALA A 1 313 ? -11.672 36.781 5.867 1 91.5 313 ALA A O 1
ATOM 2367 N N . ILE A 1 314 ? -11.773 34.625 5.629 1 93.69 314 ILE A N 1
ATOM 2368 C CA . ILE A 1 314 ? -10.477 34.562 4.977 1 93.69 314 ILE A CA 1
ATOM 2369 C C . ILE A 1 314 ? -10.625 33.906 3.598 1 93.69 314 ILE A C 1
ATOM 2371 O O . ILE A 1 314 ? -11.336 32.906 3.447 1 93.69 314 ILE A O 1
ATOM 2375 N N . SER A 1 315 ? -10.047 34.531 2.596 1 96 315 SER A N 1
ATOM 2376 C CA . SER A 1 315 ? -9.977 33.969 1.259 1 96 315 SER A CA 1
ATOM 2377 C C . SER A 1 315 ? -8.562 33.469 0.946 1 96 315 SER A C 1
ATOM 2379 O O . SER A 1 315 ? -7.586 34.188 1.155 1 96 315 SER A O 1
ATOM 2381 N N . VAL A 1 316 ? -8.453 32.25 0.525 1 96.56 316 VAL A N 1
ATOM 2382 C CA . VAL A 1 316 ? -7.156 31.672 0.182 1 96.56 316 VAL A CA 1
ATOM 2383 C C . VAL A 1 316 ? -7.184 31.172 -1.257 1 96.56 316 VAL A C 1
ATOM 2385 O O . VAL A 1 316 ? -8.078 30.406 -1.635 1 96.56 316 VAL A O 1
ATOM 2388 N N . LYS A 1 317 ? -6.297 31.609 -2.049 1 97.94 317 LYS A N 1
ATOM 2389 C CA . LYS A 1 317 ? -6.129 31.156 -3.424 1 97.94 317 LYS A CA 1
ATOM 2390 C C . LYS A 1 317 ? -4.855 30.328 -3.574 1 97.94 317 LYS A C 1
ATOM 2392 O O . LYS A 1 317 ? -3.758 30.812 -3.303 1 97.94 317 LYS A O 1
ATOM 2397 N N . VAL A 1 318 ? -4.984 29.141 -3.91 1 98.25 318 VAL A N 1
ATOM 2398 C CA . VAL A 1 318 ? -3.863 28.234 -4.09 1 98.25 318 VAL A CA 1
ATOM 2399 C C . VAL A 1 318 ? -3.939 27.578 -5.473 1 98.25 318 VAL A C 1
ATOM 2401 O O . VAL A 1 318 ? -4.785 26.719 -5.715 1 98.25 318 VAL A O 1
ATOM 2404 N N . PRO A 1 319 ? -3.08 27.875 -6.426 1 98.38 319 PRO A N 1
ATOM 2405 C CA . PRO A 1 319 ? -3.146 27.281 -7.77 1 98.38 319 PRO A CA 1
ATOM 2406 C C . PRO A 1 319 ? -2.986 25.766 -7.762 1 98.38 319 PRO A C 1
ATOM 2408 O O . PRO A 1 319 ? -2.148 25.234 -7.027 1 98.38 319 PRO A O 1
ATOM 2411 N N . LYS A 1 320 ? -3.859 25.078 -8.547 1 97.56 320 LYS A N 1
ATOM 2412 C CA . LYS A 1 320 ? -3.754 23.625 -8.703 1 97.56 320 LYS A CA 1
ATOM 2413 C C . LYS A 1 320 ? -2.469 23.25 -9.43 1 97.56 320 LYS A C 1
ATOM 2415 O O . LYS A 1 320 ? -2.045 23.938 -10.359 1 97.56 320 LYS A O 1
ATOM 2420 N N . GLY A 1 321 ? -1.843 22.203 -9.062 1 97.44 321 GLY A N 1
ATOM 2421 C CA . GLY A 1 321 ? -0.623 21.719 -9.695 1 97.44 321 GLY A CA 1
ATOM 2422 C C . GLY A 1 321 ? 0.637 22.203 -9.008 1 97.44 321 GLY A C 1
ATOM 2423 O O . GLY A 1 321 ? 1.748 21.875 -9.422 1 97.44 321 GLY A O 1
ATOM 2424 N N . THR A 1 322 ? 0.456 22.984 -7.953 1 98.5 322 THR A N 1
ATOM 2425 C CA . THR A 1 322 ? 1.594 23.422 -7.156 1 98.5 322 THR A CA 1
ATOM 2426 C C . THR A 1 322 ? 1.829 22.484 -5.98 1 98.5 322 THR A C 1
ATOM 2428 O O . THR A 1 322 ? 0.981 21.641 -5.676 1 98.5 322 THR A O 1
ATOM 2431 N N . ILE A 1 323 ? 2.938 22.656 -5.305 1 98.44 323 ILE A N 1
ATOM 2432 C CA . ILE A 1 323 ? 3.309 21.812 -4.172 1 98.44 323 ILE A CA 1
ATOM 2433 C C . ILE A 1 323 ? 2.312 22.016 -3.031 1 98.44 323 ILE A C 1
ATOM 2435 O O . ILE A 1 323 ? 2.188 21.156 -2.152 1 98.44 323 ILE A O 1
ATOM 2439 N N . LEU A 1 324 ? 1.511 23.109 -3.041 1 98.62 324 LEU A N 1
ATOM 2440 C CA . LEU A 1 324 ? 0.535 23.406 -1.997 1 98.62 324 LEU A CA 1
ATOM 2441 C C . LEU A 1 324 ? -0.86 22.953 -2.412 1 98.62 324 LEU A C 1
ATOM 2443 O O . LEU A 1 324 ? -1.82 23.109 -1.655 1 98.62 324 LEU A O 1
ATOM 2447 N N . ASN A 1 325 ? -1.06 22.438 -3.566 1 98.25 325 ASN A N 1
ATOM 2448 C CA . ASN A 1 325 ? -2.311 21.953 -4.141 1 98.25 325 ASN A CA 1
ATOM 2449 C C . ASN A 1 325 ? -2.062 21.016 -5.324 1 98.25 325 ASN A C 1
ATOM 2451 O O . ASN A 1 325 ? -2.387 21.359 -6.465 1 98.25 325 ASN A O 1
ATOM 2455 N N . PRO A 1 326 ? -1.588 19.828 -5.031 1 97.94 326 PRO A N 1
ATOM 2456 C CA . PRO A 1 326 ? -1.132 18.922 -6.094 1 97.94 326 PRO A CA 1
ATOM 2457 C C . PRO A 1 326 ? -2.283 18.203 -6.793 1 97.94 326 PRO A C 1
ATOM 2459 O O . PRO A 1 326 ? -3.4 18.172 -6.273 1 97.94 326 PRO A O 1
ATOM 2462 N N . HIS A 1 327 ? -1.952 17.75 -8 1 96.62 327 HIS A N 1
ATOM 2463 C CA . HIS A 1 327 ? -2.836 16.812 -8.688 1 96.62 327 HIS A CA 1
ATOM 2464 C C . HIS A 1 327 ? -2.686 15.398 -8.125 1 96.62 327 HIS A C 1
ATOM 2466 O O . HIS A 1 327 ? -1.582 14.984 -7.762 1 96.62 327 HIS A O 1
ATOM 2472 N N . TYR A 1 328 ? -3.801 14.656 -8.078 1 95.25 328 TYR A N 1
ATOM 2473 C CA . TYR A 1 328 ? -3.744 13.211 -7.902 1 95.25 328 TYR A CA 1
ATOM 2474 C C . TYR A 1 328 ? -2.855 12.57 -8.961 1 95.25 328 TYR A C 1
ATOM 2476 O O . TYR A 1 328 ? -2.857 12.984 -10.125 1 95.25 328 TYR A O 1
ATOM 2484 N N . PRO A 1 329 ? -2.066 11.617 -8.547 1 96.56 329 PRO A N 1
ATOM 2485 C CA . PRO A 1 329 ? -1.948 10.891 -7.281 1 96.56 329 PRO A CA 1
ATOM 2486 C C . PRO A 1 329 ? -0.679 11.258 -6.512 1 96.56 329 PRO A C 1
ATOM 2488 O O . PRO A 1 329 ? -0.054 10.383 -5.902 1 96.56 329 PRO A O 1
ATOM 2491 N N . ALA A 1 330 ? -0.2 12.5 -6.531 1 97.06 330 ALA A N 1
ATOM 2492 C CA . ALA A 1 330 ? 1.03 12.891 -5.852 1 97.06 330 ALA A CA 1
ATOM 2493 C C . ALA A 1 330 ? 1.013 12.445 -4.391 1 97.06 330 ALA A C 1
ATOM 2495 O O . ALA A 1 330 ? -0.024 12.523 -3.725 1 97.06 330 ALA A O 1
ATOM 2496 N N . PRO A 1 331 ? 2.141 11.922 -3.896 1 97.31 331 PRO A N 1
ATOM 2497 C CA . PRO A 1 331 ? 2.203 11.57 -2.477 1 97.31 331 PRO A CA 1
ATOM 2498 C C . PRO A 1 331 ? 2.188 12.789 -1.562 1 97.31 331 PRO A C 1
ATOM 2500 O O . PRO A 1 331 ? 2.658 13.867 -1.952 1 97.31 331 PRO A O 1
ATOM 2503 N N . VAL A 1 332 ? 1.67 12.617 -0.261 1 97.94 332 VAL A N 1
ATOM 2504 C CA . VAL A 1 332 ? 1.382 13.805 0.535 1 97.94 332 VAL A CA 1
ATOM 2505 C C . VAL A 1 332 ? 1.72 13.539 2 1 97.94 332 VAL A C 1
ATOM 2507 O O . VAL A 1 332 ? 1.259 14.258 2.891 1 97.94 332 VAL A O 1
ATOM 2510 N N . ARG A 1 333 ? 2.459 12.531 2.33 1 96.81 333 ARG A N 1
ATOM 2511 C CA . ARG A 1 333 ? 2.691 12.094 3.701 1 96.81 333 ARG A CA 1
ATOM 2512 C C . ARG A 1 333 ? 3.34 13.195 4.527 1 96.81 333 ARG A C 1
ATOM 2514 O O . ARG A 1 333 ? 2.971 13.414 5.684 1 96.81 333 ARG A O 1
ATOM 2521 N N . ALA A 1 334 ? 4.34 13.859 4.008 1 96.56 334 ALA A N 1
ATOM 2522 C CA . ALA A 1 334 ? 5.102 14.875 4.73 1 96.56 334 ALA A CA 1
ATOM 2523 C C . ALA A 1 334 ? 4.543 16.266 4.461 1 96.56 334 ALA A C 1
ATOM 2525 O O . ALA A 1 334 ? 5.293 17.25 4.418 1 96.56 334 ALA A O 1
ATOM 2526 N N . ARG A 1 335 ? 3.271 16.359 4.277 1 95.62 335 ARG A N 1
ATOM 2527 C CA . ARG A 1 335 ? 2.611 17.609 3.902 1 95.62 335 ARG A CA 1
ATOM 2528 C C . ARG A 1 335 ? 2.906 18.719 4.914 1 95.62 335 ARG A C 1
ATOM 2530 O O . ARG A 1 335 ? 2.945 19.891 4.562 1 95.62 335 ARG A O 1
ATOM 2537 N N . MET A 1 336 ? 3.172 18.391 6.109 1 94.75 336 MET A N 1
ATOM 2538 C CA . MET A 1 336 ? 3.375 19.391 7.156 1 94.75 336 MET A CA 1
ATOM 2539 C C . MET A 1 336 ? 4.609 20.234 6.867 1 94.75 336 MET A C 1
ATOM 2541 O O . MET A 1 336 ? 4.648 21.422 7.199 1 94.75 336 MET A O 1
ATOM 2545 N N . ASN A 1 337 ? 5.578 19.594 6.281 1 96.12 337 ASN A N 1
ATOM 2546 C CA . ASN A 1 337 ? 6.812 20.328 6.012 1 96.12 337 ASN A CA 1
ATOM 2547 C C . ASN A 1 337 ? 6.57 21.516 5.07 1 96.12 337 ASN A C 1
ATOM 2549 O O . ASN A 1 337 ? 7.055 22.609 5.312 1 96.12 337 ASN A O 1
ATOM 2553 N N . ILE A 1 338 ? 5.867 21.266 4.004 1 97 338 ILE A N 1
ATOM 2554 C CA . ILE A 1 338 ? 5.609 22.344 3.057 1 97 338 ILE A CA 1
ATOM 2555 C C . ILE A 1 338 ? 4.562 23.297 3.631 1 97 338 ILE A C 1
ATOM 2557 O O . ILE A 1 338 ? 4.598 24.5 3.367 1 97 338 ILE A O 1
ATOM 2561 N N . CYS A 1 339 ? 3.658 22.781 4.453 1 96 339 CYS A N 1
ATOM 2562 C CA . CYS A 1 339 ? 2.674 23.641 5.109 1 96 339 CYS A CA 1
ATOM 2563 C C . CYS A 1 339 ? 3.355 24.656 6.016 1 96 339 CYS A C 1
ATOM 2565 O O . CYS A 1 339 ? 2.902 25.797 6.129 1 96 339 CYS A O 1
ATOM 2567 N N . TYR A 1 340 ? 4.395 24.281 6.688 1 96.12 340 TYR A N 1
ATOM 2568 C CA . TYR A 1 340 ? 5.137 25.219 7.52 1 96.12 340 TYR A CA 1
ATOM 2569 C C . TYR A 1 340 ? 5.781 26.297 6.672 1 96.12 340 TYR A C 1
ATOM 2571 O O . TYR A 1 340 ? 5.945 27.438 7.129 1 96.12 340 TYR A O 1
ATOM 2579 N N . ARG A 1 341 ? 6.137 25.938 5.461 1 97.56 341 ARG A N 1
ATOM 2580 C CA . ARG A 1 341 ? 6.66 26.969 4.574 1 97.56 341 ARG A CA 1
ATOM 2581 C C . ARG A 1 341 ? 5.562 27.938 4.168 1 97.56 341 ARG A C 1
ATOM 2583 O O . ARG A 1 341 ? 5.812 29.141 4.02 1 97.56 341 ARG A O 1
ATOM 2590 N N . ALA A 1 342 ? 4.375 27.406 3.943 1 97.62 342 ALA A N 1
ATOM 2591 C CA . ALA A 1 342 ? 3.238 28.297 3.711 1 97.62 342 ALA A CA 1
ATOM 2592 C C . ALA A 1 342 ? 2.996 29.203 4.914 1 97.62 342 ALA A C 1
ATOM 2594 O O . ALA A 1 342 ? 2.766 30.406 4.754 1 97.62 342 ALA A O 1
ATOM 2595 N N . TYR A 1 343 ? 3 28.641 6.07 1 96.19 343 TYR A N 1
ATOM 2596 C CA . TYR A 1 343 ? 2.869 29.375 7.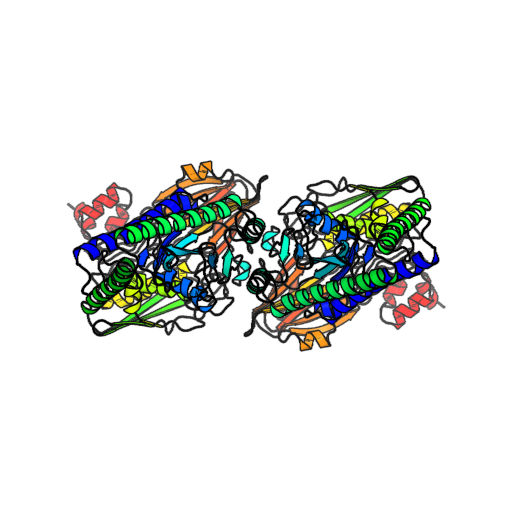328 1 96.19 343 TYR A CA 1
ATOM 2597 C C . TYR A 1 343 ? 3.916 30.469 7.43 1 96.19 343 TYR A C 1
ATOM 2599 O O . TYR A 1 343 ? 3.584 31.625 7.703 1 96.19 343 TYR A O 1
ATOM 2607 N N . ASN A 1 344 ? 5.191 30.125 7.184 1 97.44 344 ASN A N 1
ATOM 2608 C CA . ASN A 1 344 ? 6.301 31.062 7.285 1 97.44 344 ASN A CA 1
ATOM 2609 C C . ASN A 1 344 ? 6.184 32.188 6.254 1 97.44 344 ASN A C 1
ATOM 2611 O O . ASN A 1 344 ? 6.473 33.344 6.555 1 97.44 344 ASN A O 1
ATOM 2615 N N . ALA A 1 345 ? 5.855 31.797 5.039 1 98.38 345 ALA A N 1
ATOM 2616 C CA . ALA A 1 345 ? 5.691 32.812 3.994 1 98.38 345 ALA A CA 1
ATOM 2617 C C . ALA A 1 345 ? 4.605 33.812 4.367 1 98.38 345 ALA A C 1
ATOM 2619 O O . ALA A 1 345 ? 4.777 35 4.18 1 98.38 345 ALA A O 1
ATOM 2620 N N . THR A 1 346 ? 3.502 33.312 4.875 1 98.19 346 THR A N 1
ATOM 2621 C CA . THR A 1 346 ? 2.406 34.188 5.309 1 98.19 346 THR A CA 1
ATOM 2622 C C . THR A 1 346 ? 2.832 35.031 6.492 1 98.19 346 THR A C 1
ATOM 2624 O O . THR A 1 346 ? 2.527 36.219 6.539 1 98.19 346 THR A O 1
ATOM 2627 N N . MET A 1 347 ? 3.484 34.438 7.449 1 97.38 347 MET A N 1
ATOM 2628 C CA . MET A 1 347 ? 4.012 35.156 8.617 1 97.38 347 MET A CA 1
ATOM 2629 C C . MET A 1 347 ? 4.918 36.312 8.195 1 97.38 347 MET A C 1
ATOM 2631 O O . MET A 1 347 ? 4.809 37.406 8.727 1 97.38 347 MET A O 1
ATOM 2635 N N . LYS A 1 348 ? 5.816 36.031 7.273 1 97.75 348 LYS A N 1
ATOM 2636 C CA . LYS A 1 348 ? 6.754 37.031 6.785 1 97.75 348 LYS A CA 1
ATOM 2637 C C . LYS A 1 348 ? 6.016 38.188 6.086 1 97.75 348 LYS A C 1
ATOM 2639 O O . LYS A 1 348 ? 6.402 39.344 6.211 1 97.75 348 LYS A O 1
ATOM 2644 N N . ALA A 1 349 ? 5.012 37.812 5.344 1 98.56 349 ALA A N 1
ATOM 2645 C CA . ALA A 1 349 ? 4.188 38.875 4.73 1 98.56 349 ALA A CA 1
ATOM 2646 C C . ALA A 1 349 ? 3.523 39.719 5.797 1 98.56 349 ALA A C 1
ATOM 2648 O O . ALA A 1 349 ? 3.592 40.969 5.734 1 98.56 349 ALA A O 1
ATOM 2649 N N . LEU A 1 350 ? 2.941 39.125 6.777 1 98.25 350 LEU A N 1
ATOM 2650 C CA . LEU A 1 350 ? 2.209 39.844 7.816 1 98.25 350 LEU A CA 1
ATOM 2651 C C . LEU A 1 350 ? 3.16 40.656 8.703 1 98.25 350 LEU A C 1
ATOM 2653 O O . LEU A 1 350 ? 2.756 41.625 9.336 1 98.25 350 LEU A O 1
ATOM 2657 N N . ALA A 1 351 ? 4.406 40.219 8.773 1 97.69 351 ALA A N 1
ATOM 2658 C CA . ALA A 1 351 ? 5.41 40.938 9.555 1 97.69 351 ALA A CA 1
ATOM 2659 C C . ALA A 1 351 ? 5.57 42.375 9.062 1 97.69 351 ALA A C 1
ATOM 2661 O O . ALA A 1 351 ? 5.93 43.25 9.828 1 97.69 351 ALA A O 1
ATOM 2662 N N . GLN A 1 352 ? 5.309 42.562 7.805 1 97.56 352 GLN A N 1
ATOM 2663 C CA . GLN A 1 352 ? 5.379 43.906 7.211 1 97.56 352 GLN A CA 1
ATOM 2664 C C . GLN A 1 352 ? 4.203 44.781 7.656 1 97.56 352 GLN A C 1
ATOM 2666 O O . GLN A 1 352 ? 4.324 46 7.738 1 97.56 352 GLN A O 1
ATOM 2671 N N . ALA A 1 353 ? 3.102 44.125 7.926 1 97.38 353 ALA A N 1
ATOM 2672 C CA . ALA A 1 353 ? 1.893 44.844 8.336 1 97.38 353 ALA A CA 1
ATOM 2673 C C . ALA A 1 353 ? 1.864 45.062 9.844 1 97.38 353 ALA A C 1
ATOM 2675 O O . ALA A 1 353 ? 1.562 46.156 10.312 1 97.38 353 ALA A O 1
ATOM 2676 N N . VAL A 1 354 ? 2.129 44 10.578 1 97.38 354 VAL A N 1
ATOM 2677 C CA . VAL A 1 354 ? 2.031 44.031 12.039 1 97.38 354 VAL A CA 1
ATOM 2678 C C . VAL A 1 354 ? 3.297 43.438 12.648 1 97.38 354 VAL A C 1
ATOM 2680 O O . VAL A 1 354 ? 3.244 42.406 13.305 1 97.38 354 VAL A O 1
ATOM 2683 N N . PRO A 1 355 ? 4.402 44.094 12.625 1 95.94 355 PRO A N 1
ATOM 2684 C CA . PRO A 1 355 ? 5.707 43.562 13.023 1 95.94 355 PRO A CA 1
ATOM 2685 C C . PRO A 1 355 ? 5.742 43.094 14.477 1 95.94 355 PRO A C 1
ATOM 2687 O O . PRO A 1 355 ? 6.527 42.219 14.836 1 95.94 355 PRO A O 1
ATOM 2690 N N . ASP A 1 356 ? 4.871 43.656 15.32 1 94.62 356 ASP A N 1
ATOM 2691 C CA . ASP A 1 356 ? 4.93 43.344 16.75 1 94.62 356 ASP A CA 1
ATOM 2692 C C . ASP A 1 356 ? 4.047 42.125 17.078 1 94.62 356 ASP A C 1
ATOM 2694 O O . ASP A 1 356 ? 4.004 41.688 18.234 1 94.62 356 ASP A O 1
ATOM 2698 N N . GLN A 1 357 ? 3.395 41.562 16.094 1 95.06 357 GLN A N 1
ATOM 2699 C CA . GLN A 1 357 ? 2.453 40.5 16.359 1 95.06 357 GLN A CA 1
ATOM 2700 C C . GLN A 1 357 ? 2.943 39.188 15.758 1 95.06 357 GLN A C 1
ATOM 2702 O O . GLN A 1 357 ? 2.268 38.156 15.859 1 95.06 357 GLN A O 1
ATOM 2707 N N . VAL A 1 358 ? 4.121 39.219 15.164 1 96 358 VAL A N 1
ATOM 2708 C CA . VAL A 1 358 ? 4.633 38.031 14.461 1 96 358 VAL A CA 1
ATOM 2709 C C . VAL A 1 358 ? 5.805 37.438 15.242 1 96 358 VAL A C 1
ATOM 2711 O O . VAL A 1 358 ? 6.309 38.062 16.188 1 96 358 VAL A O 1
ATOM 2714 N N . ILE A 1 359 ? 6.203 36.219 14.859 1 95.62 359 ILE A N 1
ATOM 2715 C CA . ILE A 1 359 ? 7.371 35.562 15.422 1 95.62 359 ILE A CA 1
ATOM 2716 C C . ILE A 1 359 ? 8.367 35.25 14.305 1 95.62 359 ILE A C 1
ATOM 2718 O O . ILE A 1 359 ? 7.98 35.094 13.141 1 95.62 359 ILE A O 1
ATOM 2722 N N . ALA A 1 360 ? 9.695 35.188 14.711 1 97 360 ALA A N 1
ATOM 2723 C CA . ALA A 1 360 ? 10.711 34.688 13.781 1 97 360 ALA A CA 1
ATOM 2724 C C . ALA A 1 360 ? 10.492 33.219 13.438 1 97 360 ALA A C 1
ATOM 2726 O O . ALA A 1 360 ? 9.695 32.531 14.086 1 97 360 ALA A O 1
ATOM 2727 N N . SER A 1 361 ? 11.18 32.812 12.375 1 96.19 361 SER A N 1
ATOM 2728 C CA . SER A 1 361 ? 11.039 31.406 11.969 1 96.19 361 SER A CA 1
ATOM 2729 C C . SER A 1 361 ? 11.594 30.469 13.031 1 96.19 361 SER A C 1
ATOM 2731 O O . SER A 1 361 ? 12.703 30.672 13.531 1 96.19 361 SER A O 1
ATOM 2733 N N . GLY A 1 362 ? 10.82 29.516 13.484 1 95.62 362 GLY A N 1
ATOM 2734 C CA . GLY A 1 362 ? 11.344 28.391 14.242 1 95.62 362 GLY A CA 1
ATOM 2735 C C . GLY A 1 362 ? 11.906 27.297 13.359 1 95.62 362 GLY A C 1
ATOM 2736 O O . GLY A 1 362 ? 12.008 27.453 12.141 1 95.62 362 GLY A O 1
ATOM 2737 N N . PHE A 1 363 ? 12.438 26.219 14.016 1 94.38 363 PHE A N 1
ATOM 2738 C CA . PHE A 1 363 ? 12.789 25.062 13.195 1 94.38 363 PHE A CA 1
ATOM 2739 C C . PHE A 1 363 ? 11.664 24.719 12.227 1 94.38 363 PHE A C 1
ATOM 2741 O O . PHE A 1 363 ? 11.914 24.406 11.062 1 94.38 363 PHE A O 1
ATOM 2748 N N . ASP A 1 364 ? 10.406 25 12.578 1 93 364 ASP A N 1
ATOM 2749 C CA . ASP A 1 364 ? 9.164 24.969 11.82 1 93 364 ASP A CA 1
ATOM 2750 C C . ASP A 1 364 ? 9.18 23.844 10.781 1 93 364 ASP A C 1
ATOM 2752 O O . ASP A 1 364 ? 8.914 24.078 9.602 1 93 364 ASP A O 1
ATOM 2756 N N . THR A 1 365 ? 9.641 22.688 11.164 1 91.81 365 THR A N 1
ATOM 2757 C CA . THR A 1 365 ? 9.648 21.453 10.375 1 91.81 365 THR A CA 1
ATOM 2758 C C . THR A 1 365 ? 9.188 20.266 11.219 1 91.81 365 THR A C 1
ATOM 2760 O O . THR A 1 365 ? 9.547 20.156 12.398 1 91.81 365 THR A O 1
ATOM 2763 N N . THR A 1 366 ? 8.281 19.547 10.625 1 91.62 366 THR A N 1
ATOM 2764 C CA . THR A 1 366 ? 7.992 18.266 11.25 1 91.62 366 THR A CA 1
ATOM 2765 C C . THR A 1 366 ? 9.07 17.234 10.906 1 91.62 366 THR A C 1
ATOM 2767 O O . THR A 1 366 ? 9.297 16.938 9.734 1 91.62 366 THR A O 1
ATOM 2770 N N . THR A 1 367 ? 9.781 16.875 11.922 1 93.69 367 THR A N 1
ATOM 2771 C CA . THR A 1 367 ? 10.68 15.734 11.766 1 93.69 367 THR A CA 1
ATOM 2772 C C . THR A 1 367 ? 10.031 14.453 12.281 1 93.69 367 THR A C 1
ATOM 2774 O O . THR A 1 367 ? 9.773 14.32 13.477 1 93.69 367 THR A O 1
ATOM 2777 N N . SER A 1 368 ? 9.688 13.656 11.367 1 94.06 368 SER A N 1
ATOM 2778 C CA . SER A 1 368 ? 9.141 12.352 11.719 1 94.06 368 SER A CA 1
ATOM 2779 C C . SER A 1 368 ? 10.211 11.266 11.672 1 94.06 368 SER A C 1
ATOM 2781 O O . SER A 1 368 ? 10.852 11.07 10.641 1 94.06 368 SER A O 1
ATOM 2783 N N . GLY A 1 369 ? 10.453 10.703 12.797 1 94.69 369 GLY A N 1
ATOM 2784 C CA . GLY A 1 369 ? 11.359 9.562 12.875 1 94.69 369 GLY A CA 1
ATOM 2785 C C . GLY A 1 369 ? 10.648 8.258 13.156 1 94.69 369 GLY A C 1
ATOM 2786 O O . GLY A 1 369 ? 9.82 8.172 14.07 1 94.69 369 GLY A O 1
ATOM 2787 N N . CYS A 1 370 ? 10.945 7.27 12.32 1 95.94 370 CYS A N 1
ATOM 2788 C CA . CYS A 1 370 ? 10.312 5.965 12.461 1 95.94 370 CYS A CA 1
ATOM 2789 C C . CYS A 1 370 ? 11.352 4.859 12.609 1 95.94 370 CYS A C 1
ATOM 2791 O O . CYS A 1 370 ? 12.297 4.789 11.82 1 95.94 370 CYS A O 1
ATOM 2793 N N . LEU A 1 371 ? 11.281 4.141 13.68 1 96.69 371 LEU A N 1
ATOM 2794 C CA . LEU A 1 371 ? 12.008 2.887 13.828 1 96.69 371 LEU A CA 1
ATOM 2795 C C . LEU A 1 371 ? 11.062 1.695 13.75 1 96.69 371 LEU A C 1
ATOM 2797 O O . LEU A 1 371 ? 10.039 1.658 14.445 1 96.69 371 LEU A O 1
ATOM 2801 N N . SER A 1 372 ? 11.312 0.784 12.914 1 96.62 372 SER A N 1
ATOM 2802 C CA . SER A 1 372 ? 10.461 -0.388 12.766 1 96.62 372 SER A CA 1
ATOM 2803 C C . SER A 1 372 ? 11.273 -1.675 12.773 1 96.62 372 SER A C 1
ATOM 2805 O O . SER A 1 372 ? 12.438 -1.68 12.375 1 96.62 372 SER A O 1
ATOM 2807 N N . TRP A 1 373 ? 10.695 -2.689 13.281 1 96 373 TRP A N 1
ATOM 2808 C CA . TRP A 1 373 ? 11.336 -3.996 13.406 1 96 373 TRP A CA 1
ATOM 2809 C C . TRP A 1 373 ? 10.297 -5.113 13.336 1 96 373 TRP A C 1
ATOM 2811 O O . TRP A 1 373 ? 9.258 -5.043 13.992 1 96 373 TRP A O 1
ATOM 2821 N N . LEU A 1 374 ? 10.523 -6.07 12.461 1 94.5 374 LEU A N 1
ATOM 2822 C CA . LEU A 1 374 ? 9.688 -7.262 12.422 1 94.5 374 LEU A CA 1
ATOM 2823 C C . LEU A 1 374 ? 10.203 -8.32 13.391 1 94.5 374 LEU A C 1
ATOM 2825 O O . LEU A 1 374 ? 11.219 -8.969 13.125 1 94.5 374 LEU A O 1
ATOM 2829 N N . GLY A 1 375 ? 9.477 -8.461 14.469 1 90.75 375 GLY A N 1
ATOM 2830 C CA . GLY A 1 375 ? 9.82 -9.469 15.461 1 90.75 375 GLY A CA 1
ATOM 2831 C C . GLY A 1 375 ? 8.992 -10.734 15.336 1 90.75 375 GLY A C 1
ATOM 2832 O O . GLY A 1 375 ? 8.234 -10.898 14.383 1 90.75 375 GLY A O 1
ATOM 2833 N N . PRO A 1 376 ? 9.125 -11.602 16.297 1 87.06 376 PRO A N 1
ATOM 2834 C CA . PRO A 1 376 ? 8.422 -12.891 16.266 1 87.06 376 PRO A CA 1
ATOM 2835 C C . PRO A 1 376 ? 6.906 -12.734 16.344 1 87.06 376 PRO A C 1
ATOM 2837 O O . PRO A 1 376 ? 6.168 -13.609 15.883 1 87.06 376 PRO A O 1
ATOM 2840 N N . THR A 1 377 ? 6.484 -11.641 16.906 1 86.88 377 THR A N 1
ATOM 2841 C CA . THR A 1 377 ? 5.051 -11.469 17.109 1 86.88 377 THR A CA 1
ATOM 2842 C C . THR A 1 377 ? 4.48 -10.469 16.109 1 86.88 377 THR A C 1
ATOM 2844 O O . THR A 1 377 ? 3.312 -10.086 16.203 1 86.88 377 THR A O 1
ATOM 2847 N N . GLY A 1 378 ? 5.328 -10.031 15.273 1 90.12 378 GLY A N 1
ATOM 2848 C CA . GLY A 1 378 ? 4.871 -9.078 14.273 1 90.12 378 GLY A CA 1
ATOM 2849 C C . GLY A 1 378 ? 5.684 -7.797 14.258 1 90.12 378 GLY A C 1
ATOM 2850 O O . GLY A 1 378 ? 6.785 -7.742 14.805 1 90.12 378 GLY A O 1
ATOM 2851 N N . PHE A 1 379 ? 5.148 -6.852 13.602 1 93.81 379 PHE A N 1
ATOM 2852 C CA . PHE A 1 379 ? 5.859 -5.586 13.477 1 93.81 379 PHE A CA 1
ATOM 2853 C C . PHE A 1 379 ? 5.77 -4.785 14.766 1 93.81 379 PHE A C 1
ATOM 2855 O O . PHE A 1 379 ? 4.715 -4.742 15.406 1 93.81 379 PHE A O 1
ATOM 2862 N N . SER A 1 380 ? 6.883 -4.266 15.102 1 94.06 380 SER A N 1
ATOM 2863 C CA . SER A 1 380 ? 6.969 -3.178 16.078 1 94.06 380 SER A CA 1
ATOM 2864 C C . SER A 1 380 ? 7.363 -1.867 15.398 1 94.06 380 SER A C 1
ATOM 2866 O O . SER A 1 380 ? 8.43 -1.772 14.797 1 94.06 380 SER A O 1
ATOM 2868 N N . VAL A 1 381 ? 6.48 -0.909 15.508 1 93.5 381 VAL A N 1
ATOM 2869 C CA . VAL A 1 381 ? 6.703 0.36 14.82 1 93.5 381 VAL A CA 1
ATOM 2870 C C . VAL A 1 381 ? 6.684 1.505 15.828 1 93.5 381 VAL A C 1
ATOM 2872 O O . VAL A 1 381 ? 5.688 1.704 16.531 1 93.5 381 VAL A O 1
ATOM 2875 N N . TYR A 1 382 ? 7.777 2.184 15.898 1 92.75 382 TYR A N 1
ATOM 2876 C CA . TYR A 1 382 ? 7.891 3.4 16.703 1 92.75 382 TYR A CA 1
ATOM 2877 C C . TYR A 1 382 ? 7.949 4.633 15.805 1 92.75 382 TYR A C 1
ATOM 2879 O O . TYR A 1 382 ? 8.82 4.738 14.93 1 92.75 382 TYR A O 1
ATOM 2887 N N . LEU A 1 383 ? 7.016 5.469 15.961 1 92.5 383 LEU A N 1
ATOM 2888 C CA . LEU A 1 383 ? 6.969 6.727 15.219 1 92.5 383 LEU A CA 1
ATOM 2889 C C . LEU A 1 383 ? 6.84 7.91 16.172 1 92.5 383 LEU A C 1
ATOM 2891 O O . LEU A 1 383 ? 5.945 7.938 17.016 1 92.5 383 LEU A O 1
ATOM 2895 N N . GLU A 1 384 ? 7.711 8.797 16.016 1 90.88 384 GLU A N 1
ATOM 2896 C CA . GLU A 1 384 ? 7.645 10.008 16.828 1 90.88 384 GLU A CA 1
ATOM 2897 C C . GLU A 1 384 ? 7.824 11.258 15.977 1 90.88 384 GLU A C 1
ATOM 2899 O O . GLU A 1 384 ? 8.609 11.266 15.023 1 90.88 384 GLU A O 1
ATOM 2904 N N . ILE A 1 385 ? 7.066 12.203 16.312 1 89.5 385 ILE A N 1
ATOM 2905 C CA . ILE A 1 385 ? 7.137 13.508 15.664 1 89.5 385 ILE A CA 1
ATOM 2906 C C . ILE A 1 385 ? 7.957 14.469 16.516 1 89.5 385 ILE A C 1
ATOM 2908 O O . ILE A 1 385 ? 7.652 14.68 17.703 1 89.5 385 ILE A O 1
ATOM 2912 N N . TYR A 1 386 ? 8.961 14.984 15.859 1 88.69 386 TYR A N 1
ATOM 2913 C CA . TYR A 1 386 ? 9.828 15.922 16.562 1 88.69 386 TYR A CA 1
ATOM 2914 C C . TYR A 1 386 ? 9.664 17.328 16.031 1 88.69 386 TYR A C 1
ATOM 2916 O O . TYR A 1 386 ? 9.508 17.531 14.82 1 88.69 386 TYR A O 1
ATOM 2924 N N . GLY A 1 387 ? 9.602 18.188 16.953 1 86.81 387 GLY A N 1
ATOM 2925 C CA . GLY A 1 387 ? 9.789 19.578 16.609 1 86.81 387 GLY A CA 1
ATOM 2926 C C . GLY A 1 387 ? 11.172 20.094 16.953 1 86.81 387 GLY A C 1
ATOM 2927 O O . GLY A 1 387 ? 12.133 19.328 17.016 1 86.81 387 GLY A O 1
ATOM 2928 N N . GLY A 1 388 ? 11.391 21.328 16.969 1 91.44 388 GLY A N 1
ATOM 2929 C CA . GLY A 1 388 ? 12.609 22.031 17.344 1 91.44 388 GLY A CA 1
ATOM 2930 C C . GLY A 1 388 ? 12.352 23.312 18.109 1 91.44 388 GLY A C 1
ATOM 2931 O O . GLY A 1 388 ? 11.43 23.391 18.922 1 91.44 388 GLY A O 1
ATOM 2932 N N . GLY A 1 389 ? 13.266 24.156 18 1 93.44 389 GLY A N 1
ATOM 2933 C CA . GLY A 1 389 ? 13.094 25.422 18.688 1 93.44 389 GLY A CA 1
ATOM 2934 C C . GLY A 1 389 ? 12.172 26.375 17.953 1 93.44 389 GLY A C 1
ATOM 2935 O O . GLY A 1 389 ? 12.203 26.453 16.719 1 93.44 389 GLY A O 1
ATOM 2936 N N . TYR A 1 390 ? 11.305 27.062 18.766 1 94.25 390 TYR A N 1
ATOM 2937 C CA . TYR A 1 390 ? 10.438 28.078 18.188 1 94.25 390 TYR A CA 1
ATOM 2938 C C . TYR A 1 390 ? 11.227 29.344 17.828 1 94.25 390 TYR A C 1
ATOM 2940 O O . TYR A 1 390 ? 12.305 29.578 18.391 1 94.25 390 TYR A O 1
ATOM 2948 N N . GLY A 1 391 ? 10.656 30.062 16.922 1 95.75 391 GLY A N 1
ATOM 2949 C CA . GLY A 1 391 ? 11.188 31.391 16.688 1 95.75 391 GLY A CA 1
ATOM 2950 C C . GLY A 1 391 ? 10.875 32.375 17.812 1 95.75 391 GLY A C 1
ATOM 2951 O O . GLY A 1 391 ? 9.844 32.25 18.484 1 95.75 391 GLY A O 1
ATOM 2952 N N . ALA A 1 392 ? 11.789 33.312 17.953 1 97 392 ALA A N 1
ATOM 2953 C CA . ALA A 1 392 ? 11.578 34.344 18.969 1 97 392 ALA A CA 1
ATOM 2954 C C . ALA A 1 392 ? 10.547 35.375 18.484 1 97 392 ALA A C 1
ATOM 2956 O O . ALA A 1 392 ? 10.242 35.469 17.297 1 97 392 ALA A O 1
ATOM 2957 N N . SER A 1 393 ? 9.914 36.031 19.469 1 96.31 393 SER A N 1
ATOM 2958 C CA . SER A 1 393 ? 8.969 37.094 19.188 1 96.31 393 SER A CA 1
ATOM 2959 C C . SER A 1 393 ? 9.469 38.438 19.734 1 96.31 393 SER A C 1
ATOM 2961 O O . SER A 1 393 ? 10.586 38.531 20.234 1 96.31 393 SER A O 1
ATOM 2963 N N . SER A 1 394 ? 8.633 39.469 19.547 1 95.38 394 SER A N 1
ATOM 2964 C CA . SER A 1 394 ? 8.969 40.781 20.047 1 95.38 394 SER A CA 1
ATOM 2965 C C . SER A 1 394 ? 8.969 40.812 21.562 1 95.38 394 SER A C 1
ATOM 2967 O O . SER A 1 394 ? 9.609 41.688 22.172 1 95.38 394 SER A O 1
ATOM 2969 N N . SER A 1 395 ? 8.391 39.812 22.141 1 94.25 395 SER A N 1
ATOM 2970 C CA . SER A 1 395 ? 8.18 39.938 23.578 1 94.25 395 SER A CA 1
ATOM 2971 C C . SER A 1 395 ? 8.758 38.75 24.328 1 94.25 395 SER A C 1
ATOM 2973 O O . SER A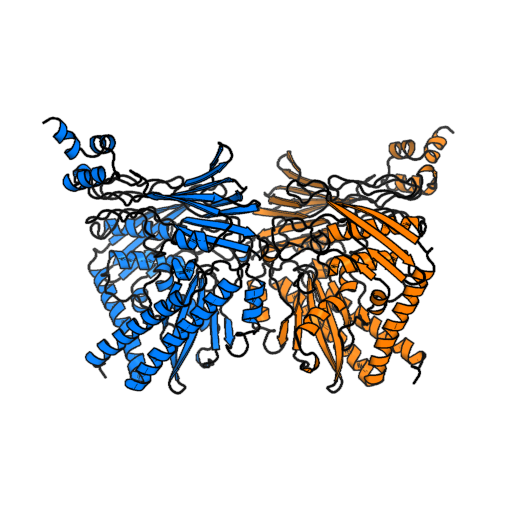 1 395 ? 8.812 38.75 25.562 1 94.25 395 SER A O 1
ATOM 2975 N N . ALA A 1 396 ? 9.172 37.719 23.609 1 95.19 396 ALA A N 1
ATOM 2976 C CA . ALA A 1 396 ? 9.594 36.531 24.344 1 95.19 396 ALA A CA 1
ATOM 2977 C C . ALA A 1 396 ? 10.602 35.719 23.531 1 95.19 396 ALA A C 1
ATOM 2979 O O . ALA A 1 396 ? 10.586 35.75 22.297 1 95.19 396 ALA A O 1
ATOM 2980 N N . ASN A 1 397 ? 11.477 34.969 24.266 1 95.44 397 ASN A N 1
ATOM 2981 C CA . ASN A 1 397 ? 12.305 33.938 23.641 1 95.44 397 ASN A CA 1
ATOM 2982 C C . ASN A 1 397 ? 11.453 32.844 23.031 1 95.44 397 ASN A C 1
ATOM 2984 O O . ASN A 1 397 ? 10.312 32.625 23.438 1 95.44 397 ASN A O 1
ATOM 2988 N N . GLY A 1 398 ? 12.008 32.25 21.969 1 94.12 398 GLY A N 1
ATOM 2989 C CA . GLY A 1 398 ? 11.336 31.047 21.469 1 94.12 398 GLY A CA 1
ATOM 2990 C C . GLY A 1 398 ? 11.32 29.906 22.453 1 94.12 398 GLY A C 1
ATOM 2991 O O . GLY A 1 398 ? 12.273 29.719 23.219 1 94.12 398 GLY A O 1
ATOM 2992 N N . CYS A 1 399 ? 10.273 29.062 22.406 1 90.5 399 CYS A N 1
ATOM 2993 C CA . CYS A 1 399 ? 10.188 27.891 23.281 1 90.5 399 CYS A CA 1
ATOM 2994 C C . CYS A 1 399 ? 11.203 26.828 22.859 1 90.5 399 CYS A C 1
ATOM 2996 O O . CYS A 1 399 ? 11.414 26.609 21.672 1 90.5 399 CYS A O 1
ATOM 2998 N N . ASP A 1 400 ? 11.836 26.219 23.875 1 87.94 400 ASP A N 1
ATOM 2999 C CA . ASP A 1 400 ? 12.812 25.172 23.609 1 87.94 400 ASP A CA 1
ATOM 3000 C C . ASP A 1 400 ? 12.125 23.828 23.359 1 87.94 400 ASP A C 1
ATOM 3002 O O . ASP A 1 400 ? 11.25 23.422 24.141 1 87.94 400 ASP A O 1
ATOM 3006 N N . ALA A 1 401 ? 12.484 23.156 22.359 1 81.5 401 ALA A N 1
ATOM 3007 C CA . ALA A 1 401 ? 12.211 21.734 22.125 1 81.5 401 ALA A CA 1
ATOM 3008 C C . ALA A 1 401 ? 10.719 21.438 22.203 1 81.5 401 ALA A C 1
ATOM 3010 O O . ALA A 1 401 ? 10.297 20.516 22.906 1 81.5 401 ALA A O 1
ATOM 3011 N N . ILE A 1 402 ? 9.906 22.234 21.672 1 73.44 402 ILE A N 1
ATOM 3012 C CA . ILE A 1 402 ? 8.469 21.984 21.625 1 73.44 402 ILE A CA 1
ATOM 3013 C C . ILE A 1 402 ? 8.031 21.703 20.203 1 73.44 402 ILE A C 1
ATOM 3015 O O . ILE A 1 402 ? 8.789 21.922 19.25 1 73.44 402 ILE A O 1
ATOM 3019 N N . ASP A 1 403 ? 6.898 21.156 20.266 1 71.94 403 ASP A N 1
ATOM 3020 C CA . ASP A 1 403 ? 6.305 20.953 18.938 1 71.94 403 ASP A CA 1
ATOM 3021 C C . ASP A 1 403 ? 6.043 22.281 18.25 1 71.94 403 ASP A C 1
ATOM 3023 O O . ASP A 1 403 ? 6.164 23.344 18.859 1 71.94 403 ASP A O 1
ATOM 3027 N N . MET A 1 404 ? 5.758 22.25 17.016 1 70.31 404 MET A N 1
ATOM 3028 C CA . MET A 1 404 ? 5.68 23.406 16.125 1 70.31 404 MET A CA 1
ATOM 3029 C C . MET A 1 404 ? 4.293 24.031 16.172 1 70.31 404 MET A C 1
ATOM 3031 O O . MET A 1 404 ? 3.342 23.406 16.656 1 70.31 404 MET A O 1
ATOM 3035 N N . PRO A 1 405 ? 4.227 25.219 15.797 1 66.5 405 PRO A N 1
ATOM 3036 C CA . PRO A 1 405 ? 2.988 26 15.914 1 66.5 405 PRO A CA 1
ATOM 3037 C C . PRO A 1 405 ? 1.782 25.281 15.32 1 66.5 405 PRO A C 1
ATOM 3039 O O . PRO A 1 405 ? 0.65 25.484 15.766 1 66.5 405 PRO A O 1
ATOM 3042 N N . MET A 1 406 ? 1.997 24.469 14.414 1 70.94 406 MET A N 1
ATOM 3043 C CA . MET A 1 406 ? 0.869 23.844 13.727 1 70.94 406 MET A CA 1
ATOM 3044 C C . MET A 1 406 ? 0.66 22.422 14.219 1 70.94 406 MET A C 1
ATOM 3046 O O . MET A 1 406 ? -0.203 21.703 13.703 1 70.94 406 MET A O 1
ATOM 3050 N N . ALA A 1 407 ? 1.524 22.141 15.102 1 68.25 407 ALA A N 1
ATOM 3051 C CA . ALA A 1 407 ? 1.417 20.812 15.719 1 68.25 407 ALA A CA 1
ATOM 3052 C C . ALA A 1 407 ? 1.405 20.922 17.234 1 68.25 407 ALA A C 1
ATOM 3054 O O . ALA A 1 407 ? 1.446 22.016 17.797 1 68.25 407 ALA A O 1
ATOM 3055 N N . ASN A 1 408 ? 0.938 20.016 17.984 1 65.44 408 ASN A N 1
ATOM 3056 C CA . ASN A 1 408 ? 0.967 20 19.453 1 65.44 408 ASN A CA 1
ATOM 3057 C C . ASN A 1 408 ? 1.165 18.578 19.984 1 65.44 408 ASN A C 1
ATOM 3059 O O . ASN A 1 408 ? 0.477 18.172 20.922 1 65.44 408 ASN A O 1
ATOM 3063 N N . CYS A 1 409 ? 2.086 18.031 19.234 1 69.75 409 CYS A N 1
ATOM 3064 C CA . CYS A 1 409 ? 2.344 16.672 19.688 1 69.75 409 CYS A CA 1
ATOM 3065 C C . CYS A 1 409 ? 3.271 16.656 20.891 1 69.75 409 CYS A C 1
ATOM 3067 O O . CYS A 1 409 ? 4.211 17.453 20.969 1 69.75 409 CYS A O 1
ATOM 3069 N N . ALA A 1 410 ? 2.924 15.898 21.844 1 67.38 410 ALA A N 1
ATOM 3070 C CA . ALA A 1 410 ? 3.814 15.688 22.984 1 67.38 410 ALA A CA 1
ATOM 3071 C C . ALA A 1 410 ? 4.895 14.664 22.656 1 67.38 410 ALA A C 1
ATOM 3073 O O . ALA A 1 410 ? 4.699 13.797 21.797 1 67.38 410 ALA A O 1
ATOM 3074 N N . ASN A 1 411 ? 6.031 14.93 23.281 1 71.88 411 ASN A N 1
ATOM 3075 C CA . ASN A 1 411 ? 7.059 13.898 23.156 1 71.88 411 ASN A CA 1
ATOM 3076 C C . ASN A 1 411 ? 6.668 12.617 23.891 1 71.88 411 ASN A C 1
ATOM 3078 O O . ASN A 1 411 ? 5.98 12.672 24.906 1 71.88 411 ASN A O 1
ATOM 3082 N N . THR A 1 412 ? 7.039 11.57 23.359 1 74.62 412 THR A N 1
ATOM 3083 C CA . THR A 1 412 ? 6.832 10.297 24.047 1 74.62 412 THR A CA 1
ATOM 3084 C C . THR A 1 412 ? 7.828 10.125 25.188 1 74.62 412 THR A C 1
ATOM 3086 O O . THR A 1 412 ? 9.039 10.219 24.984 1 74.62 412 THR A O 1
ATOM 3089 N N . PRO A 1 413 ? 7.344 9.898 26.344 1 73.94 413 PRO A N 1
ATOM 3090 C CA . PRO A 1 413 ? 8.266 9.672 27.453 1 73.94 413 PRO A CA 1
ATOM 3091 C C . PRO A 1 413 ? 9.195 8.484 27.219 1 73.94 413 PRO A C 1
ATOM 3093 O O . PRO A 1 413 ? 8.773 7.457 26.672 1 73.94 413 PRO A O 1
ATOM 3096 N N . VAL A 1 414 ? 10.438 8.688 27.625 1 80.31 414 VAL A N 1
ATOM 3097 C CA . VAL A 1 414 ? 11.461 7.66 27.422 1 80.31 414 VAL A CA 1
ATOM 3098 C C . VAL A 1 414 ? 11.031 6.363 28.109 1 80.31 414 VAL A C 1
ATOM 3100 O O . VAL A 1 414 ? 11.266 5.273 27.578 1 80.31 414 VAL A O 1
ATOM 3103 N N . GLU A 1 415 ? 10.43 6.508 29.266 1 79.12 415 GLU A N 1
ATOM 3104 C CA . GLU A 1 415 ? 9.969 5.336 30.016 1 79.12 415 GLU A CA 1
ATOM 3105 C C . GLU A 1 415 ? 8.945 4.539 29.219 1 79.12 415 GLU A C 1
ATOM 3107 O O . GLU A 1 415 ? 8.992 3.309 29.188 1 79.12 415 GLU A O 1
ATOM 3112 N N . ALA A 1 416 ? 8.047 5.195 28.578 1 77.88 416 ALA A N 1
ATOM 3113 C CA . ALA A 1 416 ? 7.039 4.543 27.766 1 77.88 416 ALA A CA 1
ATOM 3114 C C . ALA A 1 416 ? 7.676 3.855 26.547 1 77.88 416 ALA A C 1
ATOM 3116 O O . ALA A 1 416 ? 7.277 2.75 26.172 1 77.88 416 ALA A O 1
ATOM 3117 N N . ILE A 1 417 ? 8.641 4.508 26.016 1 83.88 417 ILE A N 1
ATOM 3118 C CA . ILE A 1 417 ? 9.344 3.975 24.844 1 83.88 417 ILE A CA 1
ATOM 3119 C C . ILE A 1 417 ? 10.047 2.668 25.219 1 83.88 417 ILE A C 1
ATOM 3121 O O . ILE A 1 417 ? 9.914 1.665 24.516 1 83.88 417 ILE A O 1
ATOM 3125 N N . ASP A 1 418 ? 10.727 2.75 26.359 1 81.62 418 ASP A N 1
ATOM 3126 C CA . ASP A 1 418 ? 11.5 1.59 26.781 1 81.62 418 ASP A CA 1
ATOM 3127 C C . ASP A 1 418 ? 10.594 0.407 27.094 1 81.62 418 ASP A C 1
ATOM 3129 O O . ASP A 1 418 ? 10.984 -0.75 26.938 1 81.62 418 ASP A O 1
ATOM 3133 N N . GLN A 1 419 ? 9.453 0.693 27.547 1 82.06 419 GLN A N 1
ATOM 3134 C CA . GLN A 1 419 ? 8.508 -0.357 27.906 1 82.06 419 GLN A CA 1
ATOM 3135 C C . GLN A 1 419 ? 7.871 -0.967 26.656 1 82.06 419 GLN A C 1
ATOM 3137 O O . GLN A 1 419 ? 7.629 -2.174 26.594 1 82.06 419 GLN A O 1
ATOM 3142 N N . ASP A 1 420 ? 7.645 -0.193 25.719 1 85.25 420 ASP A N 1
ATOM 3143 C CA . ASP A 1 420 ? 6.805 -0.611 24.594 1 85.25 420 ASP A CA 1
ATOM 3144 C C . ASP A 1 420 ? 7.648 -1.203 23.469 1 85.25 420 ASP A C 1
ATOM 3146 O O . ASP A 1 420 ? 7.133 -1.938 22.625 1 85.25 420 ASP A O 1
ATOM 3150 N N . TYR A 1 421 ? 8.914 -0.89 23.438 1 91.25 421 TYR A N 1
ATOM 3151 C CA . TYR A 1 421 ? 9.742 -1.312 22.312 1 91.25 421 TYR A CA 1
ATOM 3152 C C . TYR A 1 421 ? 11 -2.029 22.797 1 91.25 421 TYR A C 1
ATOM 3154 O O . TYR A 1 421 ? 11.789 -1.465 23.562 1 91.25 421 TYR A O 1
ATOM 3162 N N . SER A 1 422 ? 11.25 -3.203 22.375 1 92.62 422 SER A N 1
ATOM 3163 C CA . SER A 1 422 ? 12.328 -4.047 22.875 1 92.62 422 SER A CA 1
ATOM 3164 C C . SER A 1 422 ? 13.547 -3.994 21.953 1 92.62 422 SER A C 1
ATOM 3166 O O . SER A 1 422 ? 14.617 -4.488 22.312 1 92.62 422 SER A O 1
ATOM 3168 N N . PHE A 1 423 ? 13.391 -3.34 20.781 1 95.69 423 PHE A N 1
ATOM 3169 C CA . PHE A 1 423 ? 14.43 -3.516 19.781 1 95.69 423 PHE A CA 1
ATOM 3170 C C . PHE A 1 423 ? 15.352 -2.301 19.734 1 95.69 423 PHE A C 1
ATOM 3172 O O . PHE A 1 423 ? 16.312 -2.268 18.953 1 95.69 423 PHE A O 1
ATOM 3179 N N . PHE A 1 424 ? 15.102 -1.318 20.547 1 96.25 424 PHE A N 1
ATOM 3180 C CA . PHE A 1 424 ? 16.031 -0.208 20.719 1 96.25 424 PHE A CA 1
ATOM 3181 C C . PHE A 1 424 ? 15.953 0.364 22.125 1 96.25 424 PHE A C 1
ATOM 3183 O O . PHE A 1 424 ? 15.078 -0.018 22.906 1 96.25 424 PHE A O 1
ATOM 3190 N N . ARG A 1 425 ? 16.953 1.228 22.5 1 95.88 425 ARG A N 1
ATOM 3191 C CA . ARG A 1 425 ? 16.984 1.968 23.766 1 95.88 425 ARG A CA 1
ATOM 3192 C C . ARG A 1 425 ? 17.344 3.432 23.531 1 95.88 425 ARG A C 1
ATOM 3194 O O . ARG A 1 425 ? 18.219 3.738 22.703 1 95.88 425 ARG A O 1
ATOM 3201 N N . VAL A 1 426 ? 16.688 4.262 24.266 1 95.38 426 VAL A N 1
ATOM 3202 C CA . VAL A 1 426 ? 17.047 5.676 24.188 1 95.38 426 VAL A CA 1
ATOM 3203 C C . VAL A 1 426 ? 18.312 5.934 25 1 95.38 426 VAL A C 1
ATOM 3205 O O . VAL A 1 426 ? 18.359 5.633 26.188 1 95.38 426 VAL A O 1
ATOM 3208 N N . GLU A 1 427 ? 19.297 6.527 24.422 1 95.56 427 GLU A N 1
ATOM 3209 C CA . GLU A 1 427 ? 20.547 6.762 25.141 1 95.56 427 GLU A CA 1
ATOM 3210 C C . GLU A 1 427 ? 20.719 8.242 25.469 1 95.56 427 GLU A C 1
ATOM 3212 O O . GLU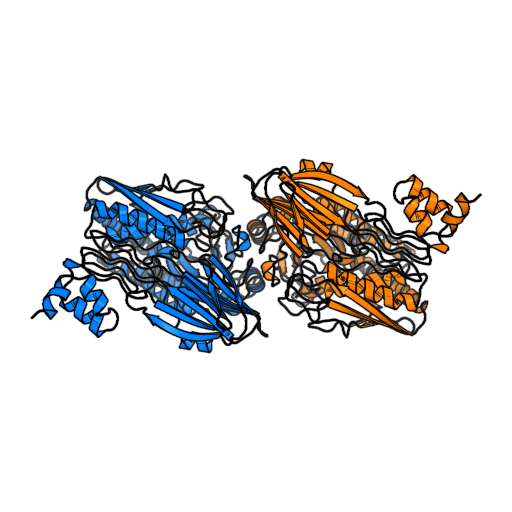 A 1 427 ? 21.438 8.594 26.422 1 95.56 427 GLU A O 1
ATOM 3217 N N . ARG A 1 428 ? 20.094 9.047 24.641 1 92.88 428 ARG A N 1
ATOM 3218 C CA . ARG A 1 428 ? 20.234 10.477 24.875 1 92.88 428 ARG A CA 1
ATOM 3219 C C . ARG A 1 428 ? 18.969 11.227 24.469 1 92.88 428 ARG A C 1
ATOM 3221 O O . ARG A 1 428 ? 18.344 10.906 23.469 1 92.88 428 ARG A O 1
ATOM 3228 N N . TYR A 1 429 ? 18.594 12.078 25.266 1 91.38 429 TYR A N 1
ATOM 3229 C CA . TYR A 1 429 ? 17.531 13.062 25.031 1 91.38 429 TYR A CA 1
ATOM 3230 C C . TYR A 1 429 ? 17.844 14.367 25.766 1 91.38 429 TYR A C 1
ATOM 3232 O O . TYR A 1 429 ? 17.609 14.477 26.969 1 91.38 429 TYR A O 1
ATOM 3240 N N . ALA A 1 430 ? 18.344 15.352 24.969 1 91.81 430 ALA A N 1
ATOM 3241 C CA . ALA A 1 430 ? 18.844 16.547 25.641 1 91.81 430 ALA A CA 1
ATOM 3242 C C . ALA A 1 430 ? 18.797 17.75 24.703 1 91.81 430 ALA A C 1
ATOM 3244 O O . ALA A 1 430 ? 18.953 17.625 23.484 1 91.81 430 ALA A O 1
ATOM 3245 N N . LEU A 1 431 ? 18.594 18.891 25.297 1 92.44 431 LEU A N 1
ATOM 3246 C CA . LEU A 1 431 ? 18.734 20.141 24.547 1 92.44 431 LEU A CA 1
ATOM 3247 C C . LEU A 1 431 ? 20.172 20.312 24.047 1 92.44 431 LEU A C 1
ATOM 3249 O O . LEU A 1 431 ? 21.125 19.875 24.703 1 92.44 431 LEU A O 1
ATOM 3253 N N . GLU A 1 432 ? 20.266 20.906 22.953 1 91.19 432 GLU A N 1
ATOM 3254 C CA . GLU A 1 432 ? 21.594 21.219 22.406 1 91.19 432 GLU A CA 1
ATOM 3255 C C . GLU A 1 432 ? 22 22.656 22.719 1 91.19 432 GLU A C 1
ATOM 3257 O O . GLU A 1 432 ? 21.359 23.594 22.25 1 91.19 432 GLU A O 1
ATOM 3262 N N . PRO A 1 433 ? 23.016 22.812 23.422 1 91.88 433 PRO A N 1
ATOM 3263 C CA . PRO A 1 433 ? 23.469 24.172 23.703 1 91.88 433 PRO A CA 1
ATOM 3264 C C . PRO A 1 433 ? 23.844 24.953 22.438 1 91.88 433 PRO A C 1
ATOM 3266 O O . PRO A 1 433 ? 24.422 24.391 21.516 1 91.88 433 PRO A O 1
ATOM 3269 N N . GLU A 1 434 ? 23.453 26.219 22.453 1 92.5 434 GLU A N 1
ATOM 3270 C CA . GLU A 1 434 ? 23.812 27.172 21.406 1 92.5 434 GLU A CA 1
ATOM 3271 C C . GLU A 1 434 ? 23.172 26.797 20.062 1 92.5 434 GLU A C 1
ATOM 3273 O O . GLU A 1 434 ? 23.594 27.281 19.016 1 92.5 434 GLU A O 1
ATOM 3278 N N . ALA A 1 435 ? 22.25 25.906 20.156 1 94.56 435 ALA A N 1
ATOM 3279 C CA . ALA A 1 435 ? 21.531 25.531 18.938 1 94.56 435 ALA A CA 1
ATOM 3280 C C . ALA A 1 435 ? 20.297 26.391 18.75 1 94.56 435 ALA A C 1
ATOM 3282 O O . ALA A 1 435 ? 19.172 25.891 18.75 1 94.56 435 ALA A O 1
ATOM 3283 N N . TYR A 1 436 ? 20.422 27.656 18.578 1 96.94 436 TYR A N 1
ATOM 3284 C CA . TYR A 1 436 ? 19.375 28.625 18.344 1 96.94 436 TYR A CA 1
ATOM 3285 C C . TYR A 1 436 ? 19.938 29.938 17.812 1 96.94 436 TYR A C 1
ATOM 3287 O O . TYR A 1 436 ? 21.156 30.156 17.875 1 96.94 436 TYR A O 1
ATOM 3295 N N . GLY A 1 437 ? 19.078 30.719 17.203 1 97.62 437 GLY A N 1
ATOM 3296 C CA . GLY A 1 437 ? 19.453 32.062 16.781 1 97.62 437 GLY A CA 1
ATOM 3297 C C . GLY A 1 437 ? 19.422 33.062 17.906 1 97.62 437 GLY A C 1
ATOM 3298 O O . GLY A 1 437 ? 18.719 32.875 18.891 1 97.62 437 GLY A O 1
ATOM 3299 N N . HIS A 1 438 ? 20.234 34.125 17.75 1 97.88 438 HIS A N 1
ATOM 3300 C CA . HIS A 1 438 ? 20.375 35.156 18.766 1 97.88 438 HIS A CA 1
ATOM 3301 C C . HIS A 1 438 ? 19.625 36.438 18.359 1 97.88 438 HIS A C 1
ATOM 3303 O O . HIS A 1 438 ? 19.359 36.656 17.188 1 97.88 438 HIS A O 1
ATOM 3309 N N . GLY A 1 439 ? 19.266 37.219 19.344 1 97.75 439 GLY A N 1
ATOM 3310 C CA . GLY A 1 439 ? 18.594 38.5 19.188 1 97.75 439 GLY A CA 1
ATOM 3311 C C . GLY A 1 439 ? 18.234 39.156 20.516 1 97.75 439 GLY A C 1
ATOM 3312 O O . GLY A 1 439 ? 18.75 38.75 21.562 1 97.75 439 GLY A O 1
ATOM 3313 N N . ALA A 1 440 ? 17.469 40.312 20.391 1 97.69 440 ALA A N 1
ATOM 3314 C CA . ALA A 1 440 ? 16.875 40.812 21.641 1 97.69 440 ALA A CA 1
ATOM 3315 C C . ALA A 1 440 ? 16.172 39.719 22.391 1 97.69 440 ALA A C 1
ATOM 3317 O O . ALA A 1 440 ? 16.188 39.688 23.625 1 97.69 440 ALA A O 1
ATOM 3318 N N . HIS A 1 441 ? 15.555 38.906 21.672 1 97.69 441 HIS A N 1
ATOM 3319 C CA . HIS A 1 441 ? 15.047 37.625 22.141 1 97.69 441 HIS A CA 1
ATOM 3320 C C . HIS A 1 441 ? 15.594 36.469 21.312 1 97.69 441 HIS A C 1
ATOM 3322 O O . HIS A 1 441 ? 15.594 36.531 20.078 1 97.69 441 HIS A O 1
ATOM 3328 N N . ARG A 1 442 ? 16.125 35.469 21.922 1 97.19 442 ARG A N 1
ATOM 3329 C CA . ARG A 1 442 ? 16.719 34.344 21.203 1 97.19 442 ARG A CA 1
ATOM 3330 C C . ARG A 1 442 ? 15.672 33.312 20.781 1 97.19 442 ARG A C 1
ATOM 3332 O O . ARG A 1 442 ? 14.602 33.25 21.391 1 97.19 442 ARG A O 1
ATOM 3339 N N . GLY A 1 443 ? 16.016 32.562 19.75 1 97 443 GLY A N 1
ATOM 3340 C CA . GLY A 1 443 ? 15.156 31.453 19.391 1 97 443 GLY A CA 1
ATOM 3341 C C . GLY A 1 443 ? 15.195 30.328 20.406 1 97 443 GLY A C 1
ATOM 3342 O O . GLY A 1 443 ? 16.047 30.312 21.281 1 97 443 GLY A O 1
ATOM 3343 N N . GLY A 1 444 ? 14.195 29.453 20.266 1 95.75 444 GLY A N 1
ATOM 3344 C CA . GLY A 1 444 ? 14.227 28.234 21.062 1 95.75 444 GLY A CA 1
ATOM 3345 C C . GLY A 1 444 ? 15.32 27.266 20.656 1 95.75 444 GLY A C 1
ATOM 3346 O O . GLY A 1 444 ? 15.641 27.156 19.484 1 95.75 444 GLY A O 1
ATOM 3347 N N . ALA A 1 445 ? 15.836 26.531 21.625 1 95.69 445 ALA A N 1
ATOM 3348 C CA . ALA A 1 445 ? 16.938 25.609 21.391 1 95.69 445 ALA A CA 1
ATOM 3349 C C . ALA A 1 445 ? 16.453 24.312 20.75 1 95.69 445 ALA A C 1
ATOM 3351 O O . ALA A 1 445 ? 15.367 23.812 21.094 1 95.69 445 ALA A O 1
ATOM 3352 N N . GLY A 1 446 ? 17.281 23.812 19.812 1 94.31 446 GLY A N 1
ATOM 3353 C CA . GLY A 1 446 ? 17.062 22.453 19.328 1 94.31 446 GLY A CA 1
ATOM 3354 C C . GLY A 1 446 ? 17.484 21.391 20.328 1 94.31 446 GLY A C 1
ATOM 3355 O O . GLY A 1 446 ? 17.922 21.719 21.438 1 94.31 446 GLY A O 1
ATOM 3356 N N . PHE A 1 447 ? 17.281 20.172 19.969 1 93.88 447 PHE A N 1
ATOM 3357 C CA . PHE A 1 447 ? 17.656 19.078 20.859 1 93.88 447 PHE A CA 1
ATOM 3358 C C . PHE A 1 447 ? 18.109 17.859 20.062 1 93.88 447 PHE A C 1
ATOM 3360 O O . PHE A 1 447 ? 18.062 17.875 18.828 1 93.88 447 PHE A O 1
ATOM 3367 N N . GLN A 1 448 ? 18.609 16.953 20.812 1 94.38 448 GLN A N 1
ATOM 3368 C CA . GLN A 1 448 ? 19.047 15.688 20.219 1 94.38 448 GLN A CA 1
ATOM 3369 C C . GLN A 1 448 ? 18.406 14.492 20.922 1 94.38 448 GLN A C 1
ATOM 3371 O O . GLN A 1 448 ? 18.188 14.523 22.125 1 94.38 448 GLN A O 1
ATOM 3376 N N . LYS A 1 449 ? 18.062 13.523 20.156 1 95 449 LYS A N 1
ATOM 3377 C CA . LYS A 1 449 ? 17.609 12.234 20.656 1 95 449 LYS A CA 1
ATOM 3378 C C . LYS A 1 449 ? 18.328 11.086 19.953 1 95 449 LYS A C 1
ATOM 3380 O O . LYS A 1 449 ? 18.453 11.078 18.734 1 95 449 LYS A O 1
ATOM 3385 N N . ALA A 1 450 ? 18.859 10.195 20.719 1 96.75 450 ALA A N 1
ATOM 3386 C CA . ALA A 1 450 ? 19.656 9.102 20.156 1 96.75 450 ALA A CA 1
ATOM 3387 C C . ALA A 1 450 ? 19.109 7.746 20.578 1 96.75 450 ALA A C 1
ATOM 3389 O O . ALA A 1 450 ? 18.656 7.57 21.719 1 96.75 450 ALA A O 1
ATOM 3390 N N . PHE A 1 451 ? 19.078 6.816 19.656 1 97.75 451 PHE A N 1
ATOM 3391 C CA . PHE A 1 451 ? 18.516 5.48 19.859 1 97.75 451 PHE A CA 1
ATOM 3392 C C . PHE A 1 451 ? 19.578 4.414 19.578 1 97.75 451 PHE A C 1
ATOM 3394 O O . PHE A 1 451 ? 20.078 4.32 18.453 1 97.75 451 PHE A O 1
ATOM 3401 N N . ARG A 1 452 ? 19.891 3.607 20.531 1 98 452 ARG A N 1
ATOM 3402 C CA . ARG A 1 452 ? 20.734 2.434 20.328 1 98 452 ARG A CA 1
ATOM 3403 C C . ARG A 1 452 ? 19.906 1.241 19.859 1 98 452 ARG A C 1
ATOM 3405 O O . ARG A 1 452 ? 19 0.79 20.547 1 98 452 ARG A O 1
ATOM 3412 N N . ILE A 1 453 ? 20.219 0.721 18.734 1 98.19 453 ILE A N 1
ATOM 3413 C CA . ILE A 1 453 ? 19.516 -0.417 18.156 1 98.19 453 ILE A CA 1
ATOM 3414 C C . ILE A 1 453 ? 20 -1.709 18.812 1 98.19 453 ILE A C 1
ATOM 3416 O O . ILE A 1 453 ? 21.203 -1.955 18.906 1 98.19 453 ILE A O 1
ATOM 3420 N N . LEU A 1 454 ? 19.094 -2.551 19.203 1 97.75 454 LEU A N 1
ATOM 3421 C CA . LEU A 1 454 ? 19.422 -3.723 20.016 1 97.75 454 LEU A CA 1
ATOM 3422 C C . LEU A 1 454 ? 19.219 -5.004 19.219 1 97.75 454 LEU A C 1
ATOM 3424 O O . LEU A 1 454 ? 19.609 -6.086 19.656 1 97.75 454 LEU A O 1
ATOM 3428 N N . LYS A 1 455 ? 18.531 -4.91 18.078 1 96.62 455 LYS A N 1
ATOM 3429 C CA . LYS A 1 455 ? 18.219 -6.07 17.234 1 96.62 455 LYS A CA 1
ATOM 3430 C C . LYS A 1 455 ? 18.656 -5.836 15.797 1 96.62 455 LYS A C 1
ATOM 3432 O O . LYS A 1 455 ? 18.656 -4.699 15.32 1 96.62 455 LYS A O 1
ATOM 3437 N N . ASP A 1 456 ? 18.984 -6.922 15.109 1 93.12 456 ASP A N 1
ATOM 3438 C CA . ASP A 1 456 ? 19.266 -6.824 13.68 1 93.12 456 ASP A CA 1
ATOM 3439 C C . ASP A 1 456 ? 17.984 -6.68 12.867 1 93.12 456 ASP A C 1
ATOM 3441 O O . ASP A 1 456 ? 16.891 -6.949 13.383 1 93.12 456 ASP A O 1
ATOM 3445 N N . ASN A 1 457 ? 18.094 -6.18 11.664 1 89.31 457 ASN A N 1
ATOM 3446 C CA . ASN A 1 457 ? 17.031 -6.09 10.672 1 89.31 457 ASN A CA 1
ATOM 3447 C C . ASN A 1 457 ? 15.977 -5.062 11.07 1 89.31 457 ASN A C 1
ATOM 3449 O O . ASN A 1 457 ? 14.781 -5.277 10.859 1 89.31 457 ASN A O 1
ATOM 3453 N N . ALA A 1 458 ? 16.422 -4.086 11.82 1 96.06 458 ALA A N 1
ATOM 3454 C CA . ALA A 1 458 ? 15.57 -2.916 12.047 1 96.06 458 ALA A CA 1
ATOM 3455 C C . ALA A 1 458 ? 15.742 -1.891 10.93 1 96.06 458 ALA A C 1
ATOM 3457 O O . ALA A 1 458 ? 16.625 -2.033 10.078 1 96.06 458 ALA A O 1
ATOM 3458 N N . THR A 1 459 ? 14.828 -0.988 10.852 1 96.56 459 THR A N 1
ATOM 3459 C CA . THR A 1 459 ? 14.875 0.05 9.828 1 96.56 459 THR A CA 1
ATOM 3460 C C . THR A 1 459 ? 14.602 1.423 10.438 1 96.56 459 THR A C 1
ATOM 3462 O O . THR A 1 459 ? 13.781 1.551 11.344 1 96.56 459 THR A O 1
ATOM 3465 N N . VAL A 1 460 ? 15.344 2.418 9.961 1 97.94 460 VAL A N 1
ATOM 3466 C CA . VAL A 1 460 ? 15.023 3.807 10.266 1 97.94 460 VAL A CA 1
ATOM 3467 C C . VAL A 1 460 ? 14.477 4.5 9.023 1 97.94 460 VAL A C 1
ATOM 3469 O O . VAL A 1 460 ? 14.953 4.258 7.91 1 97.94 460 VAL A O 1
ATOM 3472 N N . ALA A 1 461 ? 13.438 5.18 9.133 1 97.25 461 ALA A N 1
ATOM 3473 C CA . ALA A 1 461 ? 12.883 6.055 8.102 1 97.25 461 ALA A CA 1
ATOM 3474 C C . ALA A 1 461 ? 12.57 7.438 8.672 1 97.25 461 ALA A C 1
ATOM 3476 O O . ALA A 1 461 ? 12.203 7.562 9.844 1 97.25 461 ALA A O 1
ATOM 3477 N N . LEU A 1 462 ? 12.734 8.477 7.84 1 97.44 462 LEU A N 1
ATOM 3478 C CA . LEU A 1 462 ? 12.414 9.812 8.336 1 97.44 462 LEU A CA 1
ATOM 3479 C C . LEU A 1 462 ? 12.031 10.734 7.184 1 97.44 462 LEU A C 1
ATOM 3481 O O . LEU A 1 462 ? 12.438 10.516 6.039 1 97.44 462 LEU A O 1
ATOM 3485 N N . TYR A 1 463 ? 11.242 11.664 7.449 1 96.69 463 TYR A N 1
ATOM 3486 C CA . TYR A 1 463 ? 11.203 12.891 6.66 1 96.69 463 TYR A CA 1
ATOM 3487 C C . TYR A 1 463 ? 11.383 14.109 7.551 1 96.69 463 TYR A C 1
ATOM 3489 O O . TYR A 1 463 ? 10.961 14.117 8.711 1 96.69 463 TYR A O 1
ATOM 3497 N N . SER A 1 464 ? 12.039 15.031 7.109 1 96.31 464 SER A N 1
ATOM 3498 C CA . SER A 1 464 ? 12.344 16.297 7.758 1 96.31 464 SER A CA 1
ATOM 3499 C C . SER A 1 464 ? 12.688 17.375 6.734 1 96.31 464 SER A C 1
ATOM 3501 O O . SER A 1 464 ? 12.367 17.234 5.551 1 96.31 464 SER A O 1
ATOM 3503 N N . ASP A 1 465 ? 13.117 18.453 7.215 1 96.06 465 ASP A N 1
ATOM 3504 C CA . ASP A 1 465 ? 13.625 19.578 6.43 1 96.06 465 ASP A CA 1
ATOM 3505 C C . ASP A 1 465 ? 14.633 20.391 7.234 1 96.06 465 ASP A C 1
ATOM 3507 O O . ASP A 1 465 ? 15 20.016 8.352 1 96.06 465 ASP A O 1
ATOM 3511 N N . ARG A 1 466 ? 15.242 21.422 6.586 1 96.69 466 ARG A N 1
ATOM 3512 C CA . ARG A 1 466 ? 16.188 22.344 7.203 1 96.69 466 ARG A CA 1
ATOM 3513 C C . ARG A 1 466 ? 17.484 21.641 7.59 1 96.69 466 ARG A C 1
ATOM 3515 O O . ARG A 1 466 ? 18.047 21.906 8.656 1 96.69 466 ARG A O 1
ATOM 3522 N N . PHE A 1 467 ? 17.828 20.641 6.844 1 97.25 467 PHE A N 1
ATOM 3523 C CA . PHE A 1 467 ? 19.156 20.047 6.965 1 97.25 467 PHE A CA 1
ATOM 3524 C C . PHE A 1 467 ? 20.188 20.875 6.203 1 97.25 467 PHE A C 1
ATOM 3526 O O . PHE A 1 467 ? 21.391 20.812 6.5 1 97.25 467 PHE A O 1
ATOM 3533 N N . ARG A 1 468 ? 19.703 21.703 5.266 1 96.06 468 ARG A N 1
ATOM 3534 C CA . ARG A 1 468 ? 20.578 22.5 4.41 1 96.06 468 ARG A CA 1
ATOM 3535 C C . ARG A 1 468 ? 20.422 23.984 4.707 1 96.06 468 ARG A C 1
ATOM 3537 O O . ARG A 1 468 ? 21.359 24.75 4.535 1 96.06 468 ARG A O 1
ATOM 3544 N N . SER A 1 469 ? 19.266 24.391 5.086 1 95.94 469 SER A N 1
ATOM 3545 C CA . SER A 1 469 ? 18.984 25.812 5.332 1 95.94 469 SER A CA 1
ATOM 3546 C C . SER A 1 469 ? 18.656 26.062 6.801 1 95.94 469 SER A C 1
ATOM 3548 O O . SER A 1 469 ? 18.234 25.156 7.512 1 95.94 469 SER A O 1
ATOM 3550 N N . GLU A 1 470 ? 18.828 27.297 7.238 1 97 470 GLU A N 1
ATOM 3551 C CA . GLU A 1 470 ? 18.562 27.703 8.617 1 97 470 GLU A CA 1
ATOM 3552 C C . GLU A 1 470 ? 17.25 28.5 8.703 1 97 470 GLU A C 1
ATOM 3554 O O . GLU A 1 470 ? 16.875 29.188 7.762 1 97 470 GLU A O 1
ATOM 3559 N N . PRO A 1 471 ? 16.562 28.422 9.891 1 96.94 471 PRO A N 1
ATOM 3560 C CA . PRO A 1 471 ? 15.438 29.328 10.133 1 96.94 471 PRO A CA 1
ATOM 3561 C C . PRO A 1 471 ? 15.828 30.797 10.039 1 96.94 471 PRO A C 1
ATOM 3563 O O . PRO A 1 471 ? 16.891 31.188 10.523 1 96.94 471 PRO A O 1
ATOM 3566 N N . GLN A 1 472 ? 14.984 31.594 9.453 1 96.81 472 GLN A N 1
ATOM 3567 C CA . GLN A 1 472 ? 15.328 33 9.172 1 96.81 472 GLN A CA 1
ATOM 3568 C C . GLN A 1 472 ? 14.898 33.906 10.32 1 96.81 472 GLN A C 1
ATOM 3570 O O . GLN A 1 472 ? 13.812 33.75 10.875 1 96.81 472 GLN A O 1
ATOM 3575 N N . PRO A 1 473 ? 15.758 34.844 10.68 1 97.5 473 PRO A N 1
ATOM 3576 C CA . PRO A 1 473 ? 15.445 35.812 11.758 1 97.5 473 PRO A CA 1
ATOM 3577 C C . PRO A 1 473 ? 14.57 36.969 11.297 1 97.5 473 PRO A C 1
ATOM 3579 O O . PRO A 1 473 ? 14.305 37.094 10.102 1 97.5 473 PRO A O 1
ATOM 3582 N N . LEU A 1 474 ? 14.039 37.688 12.266 1 97.12 474 LEU A N 1
ATOM 3583 C CA . LEU A 1 474 ? 13.32 38.906 11.992 1 97.12 474 LEU A CA 1
ATOM 3584 C C . LEU A 1 474 ? 13.953 40.094 12.734 1 97.12 474 LEU A C 1
ATOM 3586 O O . LEU A 1 474 ? 14.453 39.938 13.852 1 97.12 474 LEU A O 1
ATOM 3590 N N . PHE A 1 475 ? 14.055 41.281 12.055 1 97.31 475 PHE A N 1
ATOM 3591 C CA . PHE A 1 475 ? 14.305 42.594 12.617 1 97.31 475 PHE A CA 1
ATOM 3592 C C . PHE A 1 475 ? 15.672 42.656 13.289 1 97.31 475 PHE A C 1
ATOM 3594 O O . PHE A 1 475 ? 15.805 43.188 14.398 1 97.31 475 PHE A O 1
ATOM 3601 N N . GLY A 1 476 ? 16.641 41.969 12.727 1 96.62 476 GLY A N 1
ATOM 3602 C CA . GLY A 1 476 ? 18.016 42.094 13.156 1 96.62 476 GLY A CA 1
ATOM 3603 C C . GLY A 1 476 ? 18.531 40.906 13.938 1 96.62 476 GLY A C 1
ATOM 3604 O O . GLY A 1 476 ? 19.703 40.844 14.297 1 96.62 476 GLY A O 1
ATOM 3605 N N . GLY A 1 477 ? 17.688 39.906 14.266 1 97.62 477 GLY A N 1
ATOM 3606 C CA . GLY A 1 477 ? 18.141 38.688 14.891 1 97.62 477 GLY A CA 1
ATOM 3607 C C . GLY A 1 477 ? 19.078 37.875 14.016 1 97.62 477 GLY A C 1
ATOM 3608 O O . GLY A 1 477 ? 19.391 38.281 12.891 1 97.62 477 GLY A O 1
ATOM 3609 N N . THR A 1 478 ? 19.578 36.719 14.547 1 97.81 478 THR A N 1
ATOM 3610 C CA . THR A 1 478 ? 20.422 35.812 13.773 1 97.81 478 THR A CA 1
ATOM 3611 C C . THR A 1 478 ? 19.672 34.531 13.438 1 97.81 478 THR A C 1
ATOM 3613 O O . THR A 1 478 ? 18.672 34.219 14.07 1 97.81 478 THR A O 1
ATOM 3616 N N . PRO A 1 479 ? 20.078 33.844 12.383 1 98.06 479 PRO A N 1
ATOM 3617 C CA . PRO A 1 479 ? 19.406 32.625 11.961 1 98.06 479 PRO A CA 1
ATOM 3618 C C . PRO A 1 479 ? 19.438 31.547 13.031 1 98.06 479 PRO A C 1
ATOM 3620 O O . PRO A 1 479 ? 20.328 31.547 13.883 1 98.06 479 PRO A O 1
ATOM 3623 N N . GLY A 1 480 ? 18.406 30.703 12.984 1 97.75 480 GLY A N 1
ATOM 3624 C CA . GLY A 1 480 ? 18.453 29.5 13.797 1 97.75 480 GLY A CA 1
ATOM 3625 C C . GLY A 1 480 ? 19.469 28.484 13.32 1 97.75 480 GLY A C 1
ATOM 3626 O O . GLY A 1 480 ? 20.438 28.844 12.648 1 97.75 480 GLY A O 1
ATOM 3627 N N . THR A 1 481 ? 19.344 27.25 13.789 1 97.19 481 THR A N 1
ATOM 3628 C CA . THR A 1 481 ? 20.297 26.219 13.445 1 97.19 481 THR A CA 1
ATOM 3629 C C . THR A 1 481 ? 19.625 25.094 12.656 1 97.19 481 THR A C 1
ATOM 3631 O O . THR A 1 481 ? 18.406 24.953 12.688 1 97.19 481 THR A O 1
ATOM 3634 N N . ARG A 1 482 ? 20.484 24.281 11.945 1 97.31 482 ARG A N 1
ATOM 3635 C CA . ARG A 1 482 ? 20 23.203 11.078 1 97.31 482 ARG A CA 1
ATOM 3636 C C . ARG A 1 482 ? 19.781 21.922 11.859 1 97.31 482 ARG A C 1
ATOM 3638 O O . ARG A 1 482 ? 20.25 21.797 13 1 97.31 482 ARG A O 1
ATOM 3645 N N . GLY A 1 483 ? 18.969 21.047 11.266 1 96.38 483 GLY A N 1
ATOM 3646 C CA . GLY A 1 483 ? 18.828 19.703 11.789 1 96.38 483 GLY A CA 1
ATOM 3647 C C . GLY A 1 483 ? 19.703 18.688 11.07 1 96.38 483 GLY A C 1
ATOM 3648 O O . GLY A 1 483 ? 20.438 19.047 10.148 1 96.38 483 GLY A O 1
ATOM 3649 N N . ALA A 1 484 ? 19.672 17.469 11.57 1 97.5 484 ALA A N 1
ATOM 3650 C CA . ALA A 1 484 ? 20.438 16.375 10.961 1 97.5 484 ALA A CA 1
ATOM 3651 C C . ALA A 1 484 ? 19.969 15.023 11.484 1 97.5 484 ALA A C 1
ATOM 3653 O O . ALA A 1 484 ? 19.312 14.945 12.523 1 97.5 484 ALA A O 1
ATOM 3654 N N . CYS A 1 485 ? 20.219 13.984 10.727 1 98 485 CYS A N 1
ATOM 3655 C CA . CYS A 1 485 ? 20.078 12.602 11.156 1 98 485 CYS A CA 1
ATOM 3656 C C . CYS A 1 485 ? 21.297 11.773 10.758 1 98 485 CYS A C 1
ATOM 3658 O O . CYS A 1 485 ? 21.734 11.82 9.609 1 98 485 CYS A O 1
ATOM 3660 N N . GLU A 1 486 ? 21.797 11.039 11.75 1 98.5 486 GLU A N 1
ATOM 3661 C CA . GLU A 1 486 ? 23.016 10.266 11.531 1 98.5 486 GLU A CA 1
ATOM 3662 C C . GLU A 1 486 ? 22.891 8.867 12.125 1 98.5 486 GLU A C 1
ATOM 3664 O O . GLU A 1 486 ? 22.172 8.656 13.102 1 98.5 486 GLU A O 1
ATOM 3669 N N . ILE A 1 487 ? 23.531 7.926 11.492 1 98.56 487 ILE A N 1
ATOM 3670 C CA . ILE A 1 487 ? 23.75 6.598 12.055 1 98.56 487 ILE A CA 1
ATOM 3671 C C . ILE A 1 487 ? 25.234 6.414 12.391 1 98.56 487 ILE A C 1
ATOM 3673 O O . ILE A 1 487 ? 26.094 6.551 11.523 1 98.56 487 ILE A O 1
ATOM 3677 N N . HIS A 1 488 ? 25.547 6.246 13.68 1 98.31 488 HIS A N 1
ATOM 3678 C CA . HIS A 1 488 ? 26.891 5.879 14.102 1 98.31 488 HIS A CA 1
ATOM 3679 C C . HIS A 1 488 ? 27.078 4.363 14.109 1 98.31 488 HIS A C 1
ATOM 3681 O O . HIS A 1 488 ? 26.422 3.662 14.883 1 98.31 488 HIS A O 1
ATOM 3687 N N . ARG A 1 489 ? 27.906 3.809 13.219 1 96.94 489 ARG A N 1
ATOM 3688 C CA . ARG A 1 489 ? 28.141 2.375 13.07 1 96.94 489 ARG A CA 1
ATOM 3689 C C . ARG A 1 489 ? 29.625 2.051 13.086 1 96.94 489 ARG A C 1
ATOM 3691 O O . ARG A 1 489 ? 30.359 2.443 12.172 1 96.94 489 ARG A O 1
ATOM 3698 N N . ASP A 1 490 ? 30.062 1.343 14.016 1 95.31 490 ASP A N 1
ATOM 3699 C CA . ASP A 1 490 ? 31.453 0.875 14.078 1 95.31 490 ASP A CA 1
ATOM 3700 C C . ASP A 1 490 ? 32.438 2.027 13.875 1 95.31 490 ASP A C 1
ATOM 3702 O O . ASP A 1 490 ? 33.344 1.932 13.055 1 95.31 490 ASP A O 1
ATOM 3706 N N . GLY A 1 491 ? 32.188 3.104 14.461 1 93.88 491 GLY A N 1
ATOM 3707 C CA . GLY A 1 491 ? 33.094 4.25 14.422 1 93.88 491 GLY A CA 1
ATOM 3708 C C . GLY A 1 491 ? 32.844 5.145 13.219 1 93.88 491 GLY A C 1
ATOM 3709 O O . GLY A 1 491 ? 33.438 6.227 13.117 1 93.88 491 GLY A O 1
ATOM 3710 N N . GLU A 1 492 ? 32.094 4.723 12.273 1 96.94 492 GLU A N 1
ATOM 3711 C CA . GLU A 1 492 ? 31.75 5.512 11.094 1 96.94 492 GLU A CA 1
ATOM 3712 C C . GLU A 1 492 ? 30.438 6.254 11.273 1 96.94 492 GLU A C 1
ATOM 3714 O O . GLU A 1 492 ? 29.531 5.766 11.953 1 96.94 492 GLU A O 1
ATOM 3719 N N . ILE A 1 493 ? 30.391 7.48 10.656 1 97.75 493 ILE A N 1
ATOM 3720 C CA . ILE A 1 493 ? 29.156 8.273 10.688 1 97.75 493 ILE A CA 1
ATOM 3721 C C . ILE A 1 493 ? 28.5 8.25 9.312 1 97.75 493 ILE A C 1
ATOM 3723 O O . ILE A 1 493 ? 29.078 8.719 8.328 1 97.75 493 ILE A O 1
ATOM 3727 N N . ILE A 1 494 ? 27.344 7.629 9.258 1 98 494 ILE A N 1
ATOM 3728 C CA . ILE A 1 494 ? 26.531 7.625 8.047 1 98 494 ILE A CA 1
ATOM 3729 C C . ILE A 1 494 ? 25.484 8.742 8.133 1 98 494 ILE A C 1
ATOM 3731 O O . ILE A 1 494 ? 24.594 8.703 8.984 1 98 494 ILE A O 1
ATOM 3735 N N . ARG A 1 495 ? 25.594 9.734 7.301 1 97.69 495 ARG A N 1
ATOM 3736 C CA . ARG A 1 495 ? 24.656 10.844 7.281 1 97.69 495 ARG A CA 1
ATOM 3737 C C . ARG A 1 495 ? 23.438 10.531 6.41 1 97.69 495 ARG A C 1
ATOM 3739 O O . ARG A 1 495 ? 23.594 10.023 5.297 1 97.69 495 ARG A O 1
ATOM 3746 N N . LEU A 1 496 ? 22.312 10.75 6.949 1 97.62 496 LEU A N 1
ATOM 3747 C CA . LEU A 1 496 ? 21.062 10.562 6.195 1 97.62 496 LEU A CA 1
ATOM 3748 C C . LEU A 1 496 ? 20.562 11.898 5.652 1 97.62 496 LEU A C 1
ATOM 3750 O O . LEU A 1 496 ? 20.797 12.945 6.254 1 97.62 496 LEU A O 1
ATOM 3754 N N . GLY A 1 497 ? 19.922 11.828 4.457 1 96.44 497 GLY A N 1
ATOM 3755 C CA . GLY A 1 497 ? 19.172 12.984 4.004 1 96.44 497 GLY A CA 1
ATOM 3756 C C . GLY A 1 497 ? 17.938 13.25 4.84 1 96.44 497 GLY A C 1
ATOM 3757 O O . GLY A 1 497 ? 17.531 12.414 5.66 1 96.44 497 GLY A O 1
ATOM 3758 N N . SER A 1 498 ? 17.312 14.445 4.641 1 96.5 498 SER A N 1
ATOM 3759 C CA . SER A 1 498 ? 16.125 14.812 5.41 1 96.5 498 SER A CA 1
ATOM 3760 C C . SER A 1 498 ? 14.922 13.969 5.016 1 96.5 498 SER A C 1
ATOM 3762 O O . SER A 1 498 ? 13.914 13.953 5.715 1 96.5 498 SER A O 1
ATOM 3764 N N . LYS A 1 499 ? 14.922 13.305 3.924 1 96.44 499 LYS A N 1
ATOM 3765 C CA . LYS A 1 499 ? 13.984 12.289 3.473 1 96.44 499 LYS A CA 1
ATOM 3766 C C . LYS A 1 499 ? 14.711 10.992 3.105 1 96.44 499 LYS A C 1
ATOM 3768 O O . LYS A 1 499 ? 15.266 10.875 2.012 1 96.44 499 LYS A O 1
ATOM 3773 N N . ASP A 1 500 ? 14.758 10.062 4.027 1 96.25 500 ASP A N 1
ATOM 3774 C CA . ASP A 1 500 ? 15.641 8.93 3.797 1 96.25 500 ASP A CA 1
ATOM 3775 C C . ASP A 1 500 ? 15.188 7.703 4.59 1 96.25 500 ASP A C 1
ATOM 3777 O O . ASP A 1 500 ? 14.297 7.805 5.438 1 96.25 500 ASP A O 1
ATOM 3781 N N . MET A 1 501 ? 15.648 6.625 4.227 1 96.06 501 MET A N 1
ATOM 3782 C CA . MET A 1 501 ? 15.406 5.344 4.887 1 96.06 501 MET A CA 1
ATOM 3783 C C . MET A 1 501 ? 16.641 4.453 4.809 1 96.06 501 MET A C 1
ATOM 3785 O O . MET A 1 501 ? 17.328 4.414 3.783 1 96.06 501 MET A O 1
ATOM 3789 N N . ARG A 1 502 ? 16.984 3.754 5.941 1 96.44 502 ARG A N 1
ATOM 3790 C CA . ARG A 1 502 ? 18.172 2.893 5.965 1 96.44 502 ARG A CA 1
ATOM 3791 C C . ARG A 1 502 ? 17.938 1.674 6.852 1 96.44 502 ARG A C 1
ATOM 3793 O O . ARG A 1 502 ? 17.266 1.769 7.883 1 96.44 502 ARG A O 1
ATOM 3800 N N . ASP A 1 503 ? 18.484 0.521 6.391 1 94.25 503 ASP A N 1
ATOM 3801 C CA . ASP A 1 503 ? 18.516 -0.653 7.258 1 94.25 503 ASP A CA 1
ATOM 3802 C C . ASP A 1 503 ? 19.5 -0.458 8.406 1 94.25 503 ASP A C 1
ATOM 3804 O O . ASP A 1 503 ? 20.531 0.186 8.242 1 94.25 503 ASP A O 1
ATOM 3808 N N . LEU A 1 504 ? 19.109 -0.973 9.531 1 97.38 504 LEU A N 1
ATOM 3809 C CA . LEU A 1 504 ? 19.922 -0.848 10.727 1 97.38 504 LEU A CA 1
ATOM 3810 C C . LEU A 1 504 ? 20.453 -2.209 11.18 1 97.38 504 LEU A C 1
ATOM 3812 O O . LEU A 1 504 ? 19.859 -3.242 10.836 1 97.38 504 LEU A O 1
ATOM 3816 N N . GLN A 1 505 ? 21.562 -2.217 11.836 1 95.81 505 GLN A N 1
ATOM 3817 C CA . GLN A 1 505 ? 22.125 -3.402 12.469 1 95.81 505 GLN A CA 1
ATOM 3818 C C . GLN A 1 505 ? 22.219 -3.225 13.984 1 95.81 505 GLN A C 1
ATOM 3820 O O . GLN A 1 505 ? 22.234 -2.098 14.484 1 95.81 505 GLN A O 1
ATOM 3825 N N . LYS A 1 506 ? 22.266 -4.414 14.656 1 97.5 506 LYS A N 1
ATOM 3826 C CA . LYS A 1 506 ? 22.469 -4.355 16.109 1 97.5 506 LYS A CA 1
ATOM 3827 C C . LYS A 1 506 ? 23.734 -3.561 16.438 1 97.5 506 LYS A C 1
ATOM 3829 O O . LYS A 1 506 ? 24.781 -3.771 15.844 1 97.5 506 LYS A O 1
ATOM 3834 N N . GLY A 1 507 ? 23.562 -2.572 17.312 1 97.94 507 GLY A N 1
ATOM 3835 C CA . GLY A 1 507 ? 24.688 -1.765 17.75 1 97.94 507 GLY A CA 1
ATOM 3836 C C . GLY A 1 507 ? 24.688 -0.373 17.141 1 97.94 507 GLY A C 1
ATOM 3837 O O . GLY A 1 507 ? 25.359 0.531 17.656 1 97.94 507 GLY A O 1
ATOM 3838 N N . ASP A 1 508 ? 23.969 -0.154 16.047 1 98.31 508 ASP A N 1
ATOM 3839 C CA . ASP A 1 508 ? 23.875 1.168 15.445 1 98.31 508 ASP A CA 1
ATOM 3840 C C . ASP A 1 508 ? 23.328 2.191 16.438 1 98.31 508 ASP A C 1
ATOM 3842 O O . ASP A 1 508 ? 22.469 1.87 17.25 1 98.31 508 ASP A O 1
ATOM 3846 N N . LEU A 1 509 ? 23.891 3.344 16.438 1 98.56 509 LEU A N 1
ATOM 3847 C CA . LEU A 1 509 ? 23.297 4.477 17.141 1 98.56 509 LEU A CA 1
ATOM 3848 C C . LEU A 1 509 ? 22.656 5.457 16.156 1 98.56 509 LEU A C 1
ATOM 3850 O O . LEU A 1 509 ? 23.359 6.086 15.367 1 98.56 509 LEU A O 1
ATOM 3854 N N . VAL A 1 510 ? 21.359 5.543 16.172 1 98.5 510 VAL A N 1
ATOM 3855 C CA . VAL A 1 510 ? 20.625 6.504 15.344 1 98.5 510 VAL A CA 1
ATOM 3856 C C . VAL A 1 510 ? 20.469 7.82 16.109 1 98.5 510 VAL A C 1
ATOM 3858 O O . VAL A 1 510 ? 19.906 7.844 17.203 1 98.5 510 VAL A O 1
ATOM 3861 N N . VAL A 1 511 ? 20.906 8.906 15.555 1 98.12 511 VAL A N 1
ATOM 3862 C CA . VAL A 1 511 ? 20.875 10.203 16.219 1 98.12 511 VAL A CA 1
ATOM 3863 C C . VAL A 1 511 ? 20.031 11.188 15.406 1 98.12 511 VAL A C 1
ATOM 3865 O O . VAL A 1 511 ? 20.359 11.477 14.258 1 98.12 511 VAL A O 1
ATOM 3868 N N . PHE A 1 512 ? 18.984 11.656 16.016 1 96.56 512 PHE A N 1
ATOM 3869 C CA . PHE A 1 512 ? 18.203 12.766 15.484 1 96.56 512 PHE A CA 1
ATOM 3870 C C . PHE A 1 512 ? 18.625 14.086 16.125 1 96.56 512 PHE A C 1
ATOM 3872 O O . PHE A 1 512 ? 18.641 14.203 17.359 1 96.56 512 PHE A O 1
ATOM 3879 N N . ARG A 1 513 ? 19 15.023 15.328 1 96.25 513 ARG A N 1
ATOM 3880 C CA . ARG A 1 513 ? 19.297 16.375 15.789 1 96.25 513 ARG A CA 1
ATOM 3881 C C . ARG A 1 513 ? 18.297 17.375 15.219 1 96.25 513 ARG A C 1
ATOM 3883 O O . ARG A 1 513 ? 18.141 17.484 14 1 96.25 513 ARG A O 1
ATOM 3890 N N . LEU A 1 514 ? 17.594 18.016 16.078 1 95.19 514 LEU A N 1
ATOM 3891 C CA . LEU A 1 514 ? 16.609 19.016 15.703 1 95.19 514 LEU A CA 1
ATOM 3892 C C . LEU A 1 514 ? 17.188 20.422 15.844 1 95.19 514 LEU A C 1
ATOM 3894 O O . LEU A 1 514 ? 17.906 20.719 16.812 1 95.19 514 LEU A O 1
ATOM 3898 N N . GLY A 1 515 ? 16.875 21.281 14.93 1 95.38 515 GLY A N 1
ATOM 3899 C CA . GLY A 1 515 ? 17.406 22.625 14.938 1 95.38 515 GLY A CA 1
ATOM 3900 C C . GLY A 1 515 ? 16.656 23.547 15.883 1 95.38 515 GLY A C 1
ATOM 3901 O O . GLY A 1 515 ? 15.641 23.172 16.453 1 95.38 515 GLY A O 1
ATOM 3902 N N . GLY A 1 516 ? 17.281 24.719 16.062 1 96.19 516 GLY A N 1
ATOM 3903 C CA . GLY A 1 516 ? 16.672 25.75 16.906 1 96.19 516 GLY A CA 1
ATOM 3904 C C . GLY A 1 516 ? 16.094 26.891 16.109 1 96.19 516 GLY A C 1
ATOM 3905 O O . GLY A 1 516 ? 16.344 27.016 14.906 1 96.19 516 GLY A O 1
ATOM 3906 N N . GLY A 1 517 ? 15.211 27.656 16.766 1 97.25 517 GLY A N 1
ATOM 3907 C CA . GLY A 1 517 ? 14.539 28.781 16.125 1 97.25 517 GLY A CA 1
ATOM 3908 C C . GLY A 1 517 ? 15.422 30 15.984 1 97.25 517 GLY A C 1
ATOM 3909 O O . GLY A 1 517 ? 16.5 30.062 16.578 1 97.25 517 GLY A O 1
ATOM 3910 N N . ALA A 1 518 ? 14.977 30.938 15.148 1 97.94 518 ALA A N 1
ATOM 3911 C CA . ALA A 1 518 ? 15.719 32.156 14.859 1 97.94 518 ALA A CA 1
ATOM 3912 C C . ALA A 1 518 ? 15.43 33.25 15.906 1 97.94 518 ALA A C 1
ATOM 3914 O O . ALA A 1 518 ? 14.438 33.156 16.641 1 97.94 518 ALA A O 1
ATOM 3915 N N . GLY A 1 519 ? 16.344 34.188 15.961 1 97.69 519 GLY A N 1
ATOM 3916 C CA . GLY A 1 519 ? 16.203 35.312 16.891 1 97.69 519 GLY A CA 1
ATOM 3917 C C . GLY A 1 519 ? 15.359 36.438 16.344 1 97.69 519 GLY A C 1
ATOM 3918 O O . GLY A 1 519 ? 15.094 36.5 15.141 1 97.69 519 GLY A O 1
ATOM 3919 N N . TYR A 1 520 ? 14.906 37.25 17.25 1 98.12 520 TYR A N 1
ATOM 3920 C CA . TYR A 1 520 ? 14.102 38.438 16.969 1 98.12 520 TYR A CA 1
ATOM 3921 C C . TYR A 1 520 ? 14.758 39.688 17.562 1 98.12 520 TYR A C 1
ATOM 3923 O O . TYR A 1 520 ? 15.055 39.75 18.75 1 98.12 520 TYR A O 1
ATOM 3931 N N . GLY A 1 521 ? 14.953 40.75 16.719 1 97.75 521 GLY A N 1
ATOM 3932 C CA . GLY A 1 521 ? 15.586 41.969 17.203 1 97.75 521 GLY A CA 1
ATOM 3933 C C . GLY A 1 521 ? 17.094 41.844 17.297 1 97.75 521 GLY A C 1
ATOM 3934 O O . GLY A 1 521 ? 17.656 40.75 17.203 1 97.75 521 GLY A O 1
ATOM 3935 N N . ALA A 1 522 ? 17.766 42.906 17.562 1 97.5 522 ALA A N 1
ATOM 3936 C CA . ALA A 1 522 ? 19.234 42.938 17.578 1 97.5 522 ALA A CA 1
ATOM 3937 C C . ALA A 1 522 ? 19.766 42.344 18.875 1 97.5 522 ALA A C 1
ATOM 3939 O O . ALA A 1 522 ? 19.25 42.625 19.969 1 97.5 522 ALA A O 1
ATOM 3940 N N . PRO A 1 523 ? 20.812 41.531 18.719 1 97 523 PRO A N 1
ATOM 3941 C CA . PRO A 1 523 ? 21.438 40.969 19.922 1 97 523 PRO A CA 1
ATOM 3942 C C . PRO A 1 523 ? 21.844 42.031 20.922 1 97 523 PRO A C 1
ATOM 3944 O O . PRO A 1 523 ? 21.812 41.781 22.141 1 97 523 PRO A O 1
ATOM 3947 N N . ALA A 1 524 ? 22.141 43.188 20.484 1 95.75 524 ALA A N 1
ATOM 3948 C CA . ALA A 1 524 ? 22.578 44.281 21.344 1 95.75 524 ALA A CA 1
ATOM 3949 C C . ALA A 1 524 ? 21.469 44.719 22.297 1 95.75 524 ALA A C 1
ATOM 3951 O O . ALA A 1 524 ? 21.719 45.344 23.328 1 95.75 524 ALA A O 1
ATOM 3952 N N . ASP A 1 525 ? 20.297 44.375 21.938 1 96.5 525 ASP A N 1
ATOM 3953 C CA . ASP A 1 525 ? 19.141 44.844 22.703 1 96.5 525 ASP A CA 1
ATOM 3954 C C . ASP A 1 525 ? 18.719 43.812 23.75 1 96.5 525 ASP A C 1
ATOM 3956 O O . ASP A 1 525 ? 17.75 44 24.469 1 96.5 525 ASP A O 1
ATOM 3960 N N . ARG A 1 526 ? 19.453 42.719 23.812 1 96.81 526 ARG A N 1
ATOM 3961 C CA . ARG A 1 526 ? 19.078 41.688 24.781 1 96.81 526 ARG A CA 1
ATOM 3962 C C . ARG A 1 526 ? 19.438 42.125 26.203 1 96.81 526 ARG A C 1
ATOM 3964 O O . ARG A 1 526 ? 20.516 42.688 26.422 1 96.81 526 ARG A O 1
ATOM 3971 N N . ALA A 1 527 ? 18.641 41.812 27.125 1 95.81 527 ALA A N 1
ATOM 3972 C CA . ALA A 1 527 ? 18.891 42.156 28.516 1 95.81 527 ALA A CA 1
ATOM 3973 C C . ALA A 1 527 ? 20.062 41.344 29.078 1 95.81 527 ALA A C 1
ATOM 3975 O O . ALA A 1 527 ? 20.156 40.125 28.844 1 95.81 527 ALA A O 1
ATOM 3976 N N . LEU A 1 528 ? 20.906 42 29.812 1 95.12 528 LEU A N 1
ATOM 3977 C CA . LEU A 1 528 ? 22.078 41.344 30.391 1 95.12 528 LEU A CA 1
ATOM 3978 C C . LEU A 1 528 ? 21.688 40.188 31.312 1 95.12 528 LEU A C 1
ATOM 3980 O O . LEU A 1 528 ? 22.359 39.156 31.328 1 95.12 528 LEU A O 1
ATOM 3984 N N . ALA A 1 529 ? 20.656 40.406 32.031 1 95.12 529 ALA A N 1
ATOM 3985 C CA . ALA A 1 529 ? 20.188 39.406 32.969 1 95.12 529 ALA A CA 1
ATOM 3986 C C . ALA A 1 529 ? 19.828 38.125 32.219 1 95.12 529 ALA A C 1
ATOM 3988 O O . ALA A 1 529 ? 20.016 37 32.75 1 95.12 529 ALA A O 1
ATOM 3989 N N . GLU A 1 530 ? 19.266 38.219 31.062 1 95.69 530 GLU A N 1
ATOM 3990 C CA . GLU A 1 530 ? 18.875 37.062 30.266 1 95.69 530 GLU A CA 1
ATOM 3991 C C . GLU A 1 530 ? 20.109 36.312 29.75 1 95.69 530 GLU A C 1
ATOM 3993 O O . GLU A 1 530 ? 20.109 35.094 29.656 1 95.69 530 GLU A O 1
ATOM 3998 N N . ILE A 1 531 ? 21.078 37 29.344 1 96 531 ILE A N 1
ATOM 3999 C CA . ILE A 1 531 ? 22.328 36.406 28.875 1 96 531 ILE A CA 1
ATOM 4000 C C . ILE A 1 531 ? 22.969 35.594 30.016 1 96 531 ILE A C 1
ATOM 4002 O O . ILE A 1 531 ? 23.375 34.469 29.797 1 96 531 ILE A O 1
ATOM 4006 N N . GLU A 1 532 ? 23.016 36.219 31.203 1 95 532 GLU A N 1
ATOM 4007 C CA . GLU A 1 532 ? 23.594 35.531 32.344 1 95 532 GLU A CA 1
ATOM 4008 C C . GLU A 1 532 ? 22.828 34.281 32.719 1 95 532 GLU A C 1
ATOM 4010 O O . GLU A 1 532 ? 23.406 33.281 33.125 1 95 532 GLU A O 1
ATOM 4015 N N . THR A 1 533 ? 21.609 34.438 32.625 1 95.38 533 THR A N 1
ATOM 4016 C CA . THR A 1 533 ? 20.75 33.281 32.906 1 95.38 533 THR A CA 1
ATOM 4017 C C . THR A 1 533 ? 21.062 32.125 31.953 1 95.38 533 THR A C 1
ATOM 4019 O O . THR A 1 533 ? 21.141 30.969 32.375 1 95.38 533 THR A O 1
ATOM 4022 N N . ASP A 1 534 ? 21.188 32.406 30.641 1 95.19 534 ASP A N 1
ATOM 4023 C CA . ASP A 1 534 ? 21.5 31.375 29.641 1 95.19 534 ASP A CA 1
ATOM 4024 C C . ASP A 1 534 ? 22.844 30.719 29.938 1 95.19 534 ASP A C 1
ATOM 4026 O O . ASP A 1 534 ? 23.016 29.516 29.75 1 95.19 534 ASP A O 1
ATOM 4030 N N . ILE A 1 535 ? 23.781 31.484 30.328 1 95.56 535 ILE A N 1
ATOM 4031 C CA . ILE A 1 535 ? 25.109 30.969 30.672 1 95.56 535 ILE A CA 1
ATOM 4032 C C . ILE A 1 535 ? 25 30.062 31.891 1 95.56 535 ILE A C 1
ATOM 4034 O O . ILE A 1 535 ? 25.562 28.969 31.906 1 95.56 535 ILE A O 1
ATOM 4038 N N . ALA A 1 536 ? 24.312 30.562 32.938 1 95.5 536 ALA A N 1
ATOM 4039 C CA . ALA A 1 536 ? 24.156 29.797 34.156 1 95.5 536 ALA A CA 1
ATOM 4040 C C . ALA A 1 536 ? 23.469 28.453 33.906 1 95.5 536 ALA A C 1
ATOM 4042 O O . ALA A 1 536 ? 23.781 27.469 34.562 1 95.5 536 ALA A O 1
ATOM 4043 N N . ASN A 1 537 ? 22.625 28.469 32.938 1 94.25 537 ASN A N 1
ATOM 4044 C CA . ASN A 1 537 ? 21.875 27.266 32.625 1 94.25 537 ASN A CA 1
ATOM 4045 C C . ASN A 1 537 ? 22.609 26.375 31.641 1 94.25 537 ASN A C 1
ATOM 4047 O O . ASN A 1 537 ? 22.109 25.312 31.234 1 94.25 537 ASN A O 1
ATOM 4051 N N . GLY A 1 538 ? 23.797 26.812 31.172 1 93.75 538 GLY A N 1
ATOM 4052 C CA . GLY A 1 538 ? 24.594 26 30.266 1 93.75 538 GLY A CA 1
ATOM 4053 C C . GLY A 1 538 ? 24.125 26.062 28.828 1 93.75 538 GLY A C 1
ATOM 4054 O O . GLY A 1 538 ? 24.5 25.219 28.016 1 93.75 538 GLY A O 1
ATOM 4055 N N . MET A 1 539 ? 23.25 26.969 28.469 1 94.62 539 MET A N 1
ATOM 4056 C CA . MET A 1 539 ? 22.672 27.094 27.125 1 94.62 539 MET A CA 1
ATOM 4057 C C . MET A 1 539 ? 23.547 28 26.25 1 94.62 539 MET A C 1
ATOM 4059 O O . MET A 1 539 ? 23.406 28 25.031 1 94.62 539 MET A O 1
ATOM 4063 N N . LEU A 1 540 ? 24.406 28.688 26.859 1 95.44 540 LEU A N 1
ATOM 4064 C CA . LEU A 1 540 ? 25.266 29.641 26.156 1 95.44 540 LEU A CA 1
ATOM 4065 C C . LEU A 1 540 ? 26.656 29.656 26.781 1 95.44 540 LEU A C 1
ATOM 4067 O O . LEU A 1 540 ? 26.797 29.734 28 1 95.44 540 LEU A O 1
ATOM 4071 N N . GLY A 1 541 ? 27.672 29.547 25.953 1 95 541 GLY A N 1
ATOM 4072 C CA . GLY A 1 541 ? 29.031 29.672 26.438 1 95 541 GLY A CA 1
ATOM 4073 C C . GLY A 1 541 ? 29.469 31.109 26.609 1 95 541 GLY A C 1
ATOM 4074 O O . GLY A 1 541 ? 29.062 31.984 25.844 1 95 541 GLY A O 1
ATOM 4075 N N . GLU A 1 542 ? 30.359 31.312 27.484 1 94.38 542 GLU A N 1
ATOM 4076 C CA . GLU A 1 542 ? 30.844 32.688 27.75 1 94.38 542 GLU A CA 1
ATOM 4077 C C . GLU A 1 542 ? 31.547 33.25 26.531 1 94.38 542 GLU A C 1
ATOM 4079 O O . GLU A 1 542 ? 31.422 34.438 26.234 1 94.38 542 GLU A O 1
ATOM 4084 N N . GLU A 1 543 ? 32.25 32.438 25.906 1 94.06 543 GLU A N 1
ATOM 4085 C CA . GLU A 1 543 ? 32.969 32.906 24.719 1 94.06 543 GLU A CA 1
ATOM 4086 C C . GLU A 1 543 ? 32 33.375 23.641 1 94.06 543 GLU A C 1
ATOM 4088 O O . GLU A 1 543 ? 32.219 34.406 23.016 1 94.06 543 GLU A O 1
ATOM 4093 N N . THR A 1 544 ? 31 32.562 23.484 1 94.69 544 THR A N 1
ATOM 4094 C CA . THR A 1 544 ? 29.984 32.906 22.5 1 94.69 544 THR A CA 1
ATOM 4095 C C . THR A 1 544 ? 29.25 34.188 22.906 1 94.69 544 THR A C 1
ATOM 4097 O O . THR A 1 544 ? 28.953 35.031 22.078 1 94.69 544 THR A O 1
ATOM 4100 N N . ALA A 1 545 ? 28.922 34.281 24.172 1 95.56 545 ALA A N 1
ATOM 4101 C CA . ALA A 1 545 ? 28.234 35.469 24.688 1 95.56 545 ALA A CA 1
ATOM 4102 C C . ALA A 1 545 ? 29.047 36.719 24.406 1 95.56 545 ALA A C 1
ATOM 4104 O O . ALA A 1 545 ? 28.484 37.75 24 1 95.56 545 ALA A O 1
ATOM 4105 N N . ARG A 1 546 ? 30.344 36.656 24.656 1 94.75 546 ARG A N 1
ATOM 4106 C CA . ARG A 1 546 ? 31.188 37.844 24.453 1 94.75 546 ARG A CA 1
ATOM 4107 C C . ARG A 1 546 ? 31.25 38.219 22.984 1 94.75 546 ARG A C 1
ATOM 4109 O O . ARG A 1 546 ? 31.359 39.406 22.641 1 94.75 546 ARG A O 1
ATOM 4116 N N . ARG A 1 547 ? 31.156 37.281 22.203 1 94.56 547 ARG A N 1
ATOM 4117 C CA . ARG A 1 547 ? 31.266 37.5 20.766 1 94.56 547 ARG A CA 1
ATOM 4118 C C . ARG A 1 547 ? 29.969 38.094 20.188 1 94.56 547 ARG A C 1
ATOM 4120 O O . ARG A 1 547 ? 30 38.969 19.328 1 94.56 547 ARG A O 1
ATOM 4127 N N . ILE A 1 548 ? 28.828 37.688 20.609 1 95.38 548 ILE A N 1
ATOM 4128 C CA . ILE A 1 548 ? 27.547 37.969 19.969 1 95.38 548 ILE A CA 1
ATOM 4129 C C . ILE A 1 548 ? 26.859 39.125 20.641 1 95.38 548 ILE A C 1
ATOM 4131 O O . ILE A 1 548 ? 26.141 39.906 20 1 95.38 548 ILE A O 1
ATOM 4135 N N . TYR A 1 549 ? 27.094 39.25 21.984 1 95.94 549 TYR A N 1
ATOM 4136 C CA . TYR A 1 549 ? 26.391 40.25 22.766 1 95.94 549 TYR A CA 1
ATOM 4137 C C . TYR A 1 549 ? 27.328 41.312 23.266 1 95.94 549 TYR A C 1
ATOM 4139 O O . TYR A 1 549 ? 27.953 41.188 24.328 1 95.94 549 TYR A O 1
ATOM 4147 N N . PRO A 1 550 ? 27.281 42.5 22.719 1 93.06 550 PRO A N 1
ATOM 4148 C CA . PRO A 1 550 ? 28.219 43.562 23.094 1 93.06 550 PRO A CA 1
ATOM 4149 C C . PRO A 1 550 ? 28.062 44 24.531 1 93.06 550 PRO A C 1
ATOM 4151 O O . PRO A 1 550 ? 29.031 44.406 25.172 1 93.06 550 PRO A O 1
ATOM 4154 N N . GLN A 1 551 ? 26.906 44.031 25 1 90.62 551 GLN A N 1
ATOM 4155 C CA . GLN A 1 551 ? 26.641 44.5 26.359 1 90.62 551 GLN A CA 1
ATOM 4156 C C . GLN A 1 551 ? 27.266 43.531 27.391 1 90.62 551 GLN A C 1
ATOM 4158 O O . GLN A 1 551 ? 27.469 43.938 28.531 1 90.62 551 GLN A O 1
ATOM 4163 N N . PHE A 1 552 ? 27.406 42.344 27.016 1 91.06 552 PHE A N 1
ATOM 4164 C CA . PHE A 1 552 ? 28.062 41.375 27.891 1 91.06 552 PHE A CA 1
ATOM 4165 C C . PHE A 1 552 ? 29.578 41.531 27.828 1 91.06 552 PHE A C 1
ATOM 4167 O O . PHE A 1 552 ? 30.266 41.312 28.828 1 91.06 552 PHE A O 1
ATOM 4174 N N . ALA A 1 553 ? 30.172 41.719 26.719 1 84.12 553 ALA A N 1
ATOM 4175 C CA . ALA A 1 553 ? 31.625 41.906 26.547 1 84.12 553 ALA A CA 1
ATOM 4176 C C . ALA A 1 553 ? 32.125 43.062 27.375 1 84.12 553 ALA A C 1
ATOM 4178 O O . ALA A 1 553 ? 33.25 43.031 27.891 1 84.12 553 ALA A O 1
ATOM 4179 N N . GLY A 1 554 ? 31.469 44.156 27.469 1 75.12 554 GLY A N 1
ATOM 4180 C CA . GLY A 1 554 ? 31.906 45.344 28.203 1 75.12 554 GLY A CA 1
ATOM 4181 C C . GLY A 1 554 ? 32 45.094 29.688 1 75.12 554 GLY A C 1
ATOM 4182 O O . GLY A 1 554 ? 32.625 45.906 30.406 1 75.12 554 GLY A O 1
ATOM 4183 N N . ARG A 1 555 ? 31.5 44.188 30.297 1 65.56 555 ARG A N 1
ATOM 4184 C CA . ARG A 1 555 ? 31.531 43.969 31.75 1 65.56 555 ARG A CA 1
ATOM 4185 C C . ARG A 1 555 ? 32.844 43.344 32.156 1 65.56 555 ARG A C 1
ATOM 4187 O O . ARG A 1 555 ? 33.25 43.469 33.312 1 65.56 555 ARG A O 1
ATOM 4194 N N . GLY A 1 556 ? 33.531 42.438 31.516 1 52.97 556 GLY A N 1
ATOM 4195 C CA . GLY A 1 556 ? 34.781 41.906 32.031 1 52.97 556 GLY A CA 1
ATOM 4196 C C . GLY A 1 556 ? 35.875 42.938 32.094 1 52.97 556 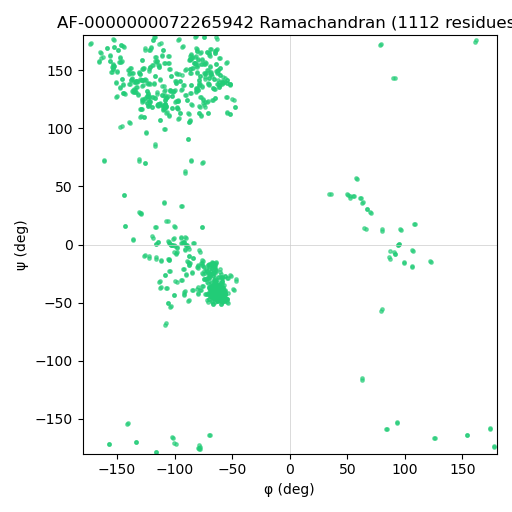GLY A C 1
ATOM 4197 O O . GLY A 1 556 ? 37 42.625 32.562 1 52.97 556 GLY A O 1
ATOM 4198 N N . GLY A 1 557 ? 35.875 44.062 31.438 1 41.91 557 GLY A N 1
ATOM 4199 C CA . GLY A 1 557 ? 36.969 44.969 31.703 1 41.91 557 GLY A CA 1
ATOM 4200 C C . GLY A 1 557 ? 36.781 45.75 33 1 41.91 557 GLY A C 1
ATOM 4201 O O . GLY A 1 557 ? 37.562 46.625 33.344 1 41.91 557 GLY A O 1
ATOM 4202 N N . ALA A 1 558 ? 35.781 45.656 33.656 1 34.34 558 ALA A N 1
ATOM 4203 C CA . ALA A 1 558 ? 35.938 46.312 34.938 1 34.34 558 ALA A CA 1
ATOM 4204 C C . ALA A 1 558 ? 36.562 45.406 36 1 34.34 558 ALA A C 1
ATOM 4206 O O . ALA A 1 558 ? 36.312 44.188 35.969 1 34.34 558 ALA A O 1
ATOM 4207 N N . MET B 1 1 ? -28.125 -46.125 -5.805 1 45.22 1 MET B N 1
ATOM 4208 C CA . MET B 1 1 ? -28.281 -46.656 -7.152 1 45.22 1 MET B CA 1
ATOM 4209 C C . MET B 1 1 ? -27.047 -46.344 -8.008 1 45.22 1 MET B C 1
ATOM 4211 O O . MET B 1 1 ? -26.484 -45.25 -7.918 1 45.22 1 MET B O 1
ATOM 4215 N N . ALA B 1 2 ? -26.547 -47.312 -8.547 1 65 2 ALA B N 1
ATOM 4216 C CA . ALA B 1 2 ? -25.359 -47.188 -9.398 1 65 2 ALA B CA 1
ATOM 4217 C C . ALA B 1 2 ? -25.594 -46.156 -10.492 1 65 2 ALA B C 1
ATOM 4219 O O . ALA B 1 2 ? -26.625 -46.156 -11.172 1 65 2 ALA B O 1
ATOM 4220 N N . LEU B 1 3 ? -24.859 -44.969 -10.492 1 80 3 LEU B N 1
ATOM 4221 C CA . LEU B 1 3 ? -24.969 -43.906 -11.5 1 80 3 LEU B CA 1
ATOM 4222 C C . LEU B 1 3 ? -24.922 -44.469 -12.906 1 80 3 LEU B C 1
ATOM 4224 O O . LEU B 1 3 ? -24.078 -45.344 -13.195 1 80 3 LEU B O 1
ATOM 4228 N N . ASP B 1 4 ? -26.016 -44.281 -13.688 1 88.75 4 ASP B N 1
ATOM 4229 C CA . ASP B 1 4 ? -26.031 -44.688 -15.094 1 88.75 4 ASP B CA 1
ATOM 4230 C C . ASP B 1 4 ? -24.781 -44.188 -15.82 1 88.75 4 ASP B C 1
ATOM 4232 O O . ASP B 1 4 ? -24.484 -43 -15.766 1 88.75 4 ASP B O 1
ATOM 4236 N N . PRO B 1 5 ? -24.047 -45.094 -16.438 1 89.44 5 PRO B N 1
ATOM 4237 C CA . PRO B 1 5 ? -22.812 -44.688 -17.094 1 89.44 5 PRO B CA 1
ATOM 4238 C C . PRO B 1 5 ? -23.031 -43.625 -18.172 1 89.44 5 PRO B C 1
ATOM 4240 O O . PRO B 1 5 ? -22.156 -42.781 -18.375 1 89.44 5 PRO B O 1
ATOM 4243 N N . THR B 1 6 ? -24.141 -43.719 -18.781 1 91.06 6 THR B N 1
ATOM 4244 C CA . THR B 1 6 ? -24.438 -42.719 -19.812 1 91.06 6 THR B CA 1
ATOM 4245 C C . THR B 1 6 ? -24.641 -41.344 -19.188 1 91.06 6 THR B C 1
ATOM 4247 O O . THR B 1 6 ? -24.109 -40.344 -19.672 1 91.06 6 THR B O 1
ATOM 4250 N N . ASP B 1 7 ? -25.391 -41.344 -18.141 1 91.81 7 ASP B N 1
ATOM 4251 C CA . ASP B 1 7 ? -25.625 -40.094 -17.438 1 91.81 7 ASP B CA 1
ATOM 4252 C C . ASP B 1 7 ? -24.312 -39.531 -16.891 1 91.81 7 ASP B C 1
ATOM 4254 O O . ASP B 1 7 ? -24.078 -38.312 -16.953 1 91.81 7 ASP B O 1
ATOM 4258 N N . TYR B 1 8 ? -23.578 -40.375 -16.391 1 94.06 8 TYR B N 1
ATOM 4259 C CA . TYR B 1 8 ? -22.281 -39.938 -15.867 1 94.06 8 TYR B CA 1
ATOM 4260 C C . TYR B 1 8 ? -21.453 -39.281 -16.953 1 94.06 8 TYR B C 1
ATOM 4262 O O . TYR B 1 8 ? -20.906 -38.188 -16.734 1 94.06 8 TYR B O 1
ATOM 4270 N N . ALA B 1 9 ? -21.344 -39.938 -18.094 1 94.12 9 ALA B N 1
ATOM 4271 C CA . ALA B 1 9 ? -20.5 -39.438 -19.172 1 94.12 9 ALA B CA 1
ATOM 4272 C C . ALA B 1 9 ? -21 -38.094 -19.672 1 94.12 9 ALA B C 1
ATOM 4274 O O . ALA B 1 9 ? -20.219 -37.156 -19.875 1 94.12 9 ALA B O 1
ATOM 4275 N N . VAL B 1 10 ? -22.281 -37.969 -19.781 1 95.31 10 VAL B N 1
ATOM 4276 C CA . VAL B 1 10 ? -22.859 -36.75 -20.328 1 95.31 10 VAL B CA 1
ATOM 4277 C C . VAL B 1 10 ? -22.719 -35.594 -19.328 1 95.31 10 VAL B C 1
ATOM 4279 O O . VAL B 1 10 ? -22.297 -34.5 -19.688 1 95.31 10 VAL B O 1
ATOM 4282 N N . ILE B 1 11 ? -23.078 -35.875 -18.078 1 96.56 11 ILE B N 1
ATOM 4283 C CA . ILE B 1 11 ? -23.094 -34.812 -17.047 1 96.56 11 ILE B CA 1
ATOM 4284 C C . ILE B 1 11 ? -21.656 -34.406 -16.734 1 96.56 11 ILE B C 1
ATOM 4286 O O . ILE B 1 11 ? -21.375 -33.219 -16.609 1 96.56 11 ILE B O 1
ATOM 4290 N N . SER B 1 12 ? -20.75 -35.312 -16.609 1 95.75 12 SER B N 1
ATOM 4291 C CA . SER B 1 12 ? -19.359 -35 -16.297 1 95.75 12 SER B CA 1
ATOM 4292 C C . SER B 1 12 ? -18.734 -34.156 -17.422 1 95.75 12 SER B C 1
ATOM 4294 O O . SER B 1 12 ? -18.031 -33.188 -17.156 1 95.75 12 SER B O 1
ATOM 4296 N N . GLN B 1 13 ? -19.062 -34.531 -18.609 1 95.12 13 GLN B N 1
ATOM 4297 C CA . GLN B 1 13 ? -18.531 -33.781 -19.734 1 95.12 13 GLN B CA 1
ATOM 4298 C C . GLN B 1 13 ? -19.156 -32.375 -19.812 1 95.12 13 GLN B C 1
ATOM 4300 O O . GLN B 1 13 ? -18.5 -31.422 -20.203 1 95.12 13 GLN B O 1
ATOM 4305 N N . ALA B 1 14 ? -20.406 -32.344 -19.469 1 97.12 14 ALA B N 1
ATOM 4306 C CA . ALA B 1 14 ? -21.078 -31.062 -19.469 1 97.12 14 ALA B CA 1
ATOM 4307 C C . ALA B 1 14 ? -20.5 -30.141 -18.406 1 97.12 14 ALA B C 1
ATOM 4309 O O . ALA B 1 14 ? -20.391 -28.938 -18.609 1 97.12 14 ALA B O 1
ATOM 4310 N N . LEU B 1 15 ? -20.172 -30.688 -17.266 1 97.12 15 LEU B N 1
ATOM 4311 C CA . LEU B 1 15 ? -19.531 -29.906 -16.203 1 97.12 15 LEU B CA 1
ATOM 4312 C C . LEU B 1 15 ? -18.172 -29.391 -16.641 1 97.12 15 LEU B C 1
ATOM 4314 O O . LEU B 1 15 ? -17.828 -28.234 -16.406 1 97.12 15 LEU B O 1
ATOM 4318 N N . ALA B 1 16 ? -17.406 -30.219 -17.281 1 95.31 16 ALA B N 1
ATOM 4319 C CA . ALA B 1 16 ? -16.094 -29.812 -17.812 1 95.31 16 ALA B CA 1
ATOM 4320 C C . ALA B 1 16 ? -16.25 -28.703 -18.844 1 95.31 16 ALA B C 1
ATOM 4322 O O . ALA B 1 16 ? -15.469 -27.75 -18.859 1 95.31 16 ALA B O 1
ATOM 4323 N N . ALA B 1 17 ? -17.219 -28.906 -19.672 1 96 17 ALA B N 1
ATOM 4324 C CA . ALA B 1 17 ? -17.484 -27.906 -20.703 1 96 17 ALA B CA 1
ATOM 4325 C C . ALA B 1 17 ? -17.906 -26.578 -20.094 1 96 17 ALA B C 1
ATOM 4327 O O . ALA B 1 17 ? -17.547 -25.516 -20.609 1 96 17 ALA B O 1
ATOM 4328 N N . ALA B 1 18 ? -18.719 -26.672 -19.078 1 97.44 18 ALA B N 1
ATOM 4329 C CA . ALA B 1 18 ? -19.172 -25.453 -18.391 1 97.44 18 ALA B CA 1
ATOM 4330 C C . ALA B 1 18 ? -17.984 -24.688 -17.828 1 97.44 18 ALA B C 1
ATOM 4332 O O . ALA B 1 18 ? -17.922 -23.453 -17.938 1 97.44 18 ALA B O 1
ATOM 4333 N N . ALA B 1 19 ? -17.078 -25.375 -17.219 1 95.81 19 ALA B N 1
ATOM 4334 C CA . ALA B 1 19 ? -15.883 -24.734 -16.688 1 95.81 19 ALA B CA 1
ATOM 4335 C C . ALA B 1 19 ? -15.07 -24.062 -17.781 1 95.81 19 ALA B C 1
ATOM 4337 O O . ALA B 1 19 ? -14.57 -22.953 -17.609 1 95.81 19 ALA B O 1
ATOM 4338 N N . ARG B 1 20 ? -14.945 -24.734 -18.891 1 94.75 20 ARG B N 1
ATOM 4339 C CA . ARG B 1 20 ? -14.242 -24.172 -20.031 1 94.75 20 ARG B CA 1
ATOM 4340 C C . ARG B 1 20 ? -14.938 -22.906 -20.531 1 94.75 20 ARG B C 1
ATOM 4342 O O . ARG B 1 20 ? -14.273 -21.938 -20.891 1 94.75 20 ARG B O 1
ATOM 4349 N N . GLU B 1 21 ? -16.234 -23 -20.609 1 96.81 21 GLU B N 1
ATOM 4350 C CA . GLU B 1 21 ? -17.016 -21.828 -21.031 1 96.81 21 GLU B CA 1
ATOM 4351 C C . GLU B 1 21 ? -16.812 -20.656 -20.078 1 96.81 21 GLU B C 1
ATOM 4353 O O . GLU B 1 21 ? -16.734 -19.5 -20.516 1 96.81 21 GLU B O 1
ATOM 4358 N N . MET B 1 22 ? -16.766 -20.969 -18.812 1 96.81 22 MET B N 1
ATOM 4359 C CA . MET B 1 22 ? -16.453 -19.938 -17.812 1 96.81 22 MET B CA 1
ATOM 4360 C C . MET B 1 22 ? -15.117 -19.281 -18.109 1 96.81 22 MET B C 1
ATOM 4362 O O . MET B 1 22 ? -15.016 -18.047 -18.078 1 96.81 22 MET B O 1
ATOM 4366 N N . GLY B 1 23 ? -14.117 -20.078 -18.359 1 94.31 23 GLY B N 1
ATOM 4367 C CA . GLY B 1 23 ? -12.805 -19.547 -18.688 1 94.31 23 GLY B CA 1
ATOM 4368 C C . GLY B 1 23 ? -12.797 -18.656 -19.906 1 94.31 23 GLY B C 1
ATOM 4369 O O . GLY B 1 23 ? -12.164 -17.594 -19.906 1 94.31 23 GLY B O 1
ATOM 4370 N N . GLU B 1 24 ? -13.523 -19.094 -20.906 1 93.56 24 GLU B N 1
ATOM 4371 C CA . GLU B 1 24 ? -13.625 -18.297 -22.125 1 93.56 24 GLU B CA 1
ATOM 4372 C C . GLU B 1 24 ? -14.305 -16.953 -21.859 1 93.56 24 GLU B C 1
ATOM 4374 O O . GLU B 1 24 ? -13.883 -15.93 -22.391 1 93.56 24 GLU B O 1
ATOM 4379 N N . LYS B 1 25 ? -15.32 -17.016 -21.125 1 93.5 25 LYS B N 1
ATOM 4380 C CA . LYS B 1 25 ? -16.031 -15.789 -20.766 1 93.5 25 LYS B CA 1
ATOM 4381 C C . LYS B 1 25 ? -15.117 -14.836 -19.984 1 93.5 25 LYS B C 1
ATOM 4383 O O . LYS B 1 25 ? -15.141 -13.625 -20.203 1 93.5 25 LYS B O 1
ATOM 4388 N N . LEU B 1 26 ? -14.398 -15.359 -19.047 1 93.19 26 LEU B N 1
ATOM 4389 C CA . LEU B 1 26 ? -13.469 -14.586 -18.234 1 93.19 26 LEU B CA 1
ATOM 4390 C C . LEU B 1 26 ? -12.477 -13.828 -19.125 1 93.19 26 LEU B C 1
ATOM 4392 O O . LEU B 1 26 ? -12.297 -12.617 -18.969 1 93.19 26 LEU B O 1
ATOM 4396 N N . ILE B 1 27 ? -11.914 -14.484 -20.078 1 90.31 27 ILE B N 1
ATOM 4397 C CA . ILE B 1 27 ? -10.867 -13.922 -20.938 1 90.31 27 ILE B CA 1
ATOM 4398 C C . ILE B 1 27 ? -11.484 -12.922 -21.906 1 90.31 27 ILE B C 1
ATOM 4400 O O . ILE B 1 27 ? -10.961 -11.82 -22.094 1 90.31 27 ILE B O 1
ATOM 4404 N N . ARG B 1 28 ? -12.586 -13.211 -22.469 1 89.69 28 ARG B N 1
ATOM 4405 C CA . ARG B 1 28 ? -13.219 -12.383 -23.5 1 89.69 28 ARG B CA 1
ATOM 4406 C C . ARG B 1 28 ? -13.758 -11.094 -22.891 1 89.69 28 ARG B C 1
ATOM 4408 O O . 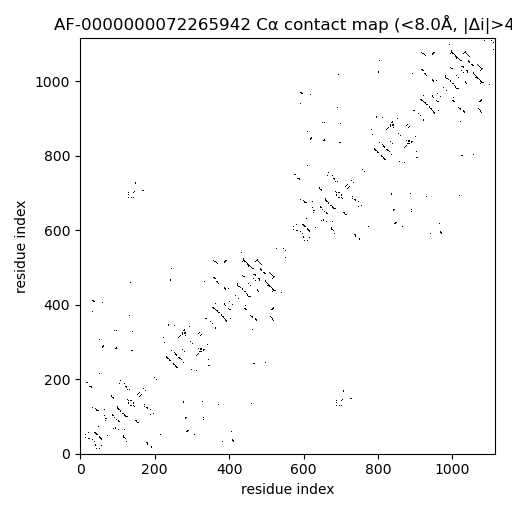ARG B 1 28 ? -13.844 -10.07 -23.578 1 89.69 28 ARG B O 1
ATOM 4415 N N . SER B 1 29 ? -14.023 -11.148 -21.656 1 87.94 29 SER B N 1
ATOM 4416 C CA . SER B 1 29 ? -14.648 -9.992 -21.016 1 87.94 29 SER B CA 1
ATOM 4417 C C . SER B 1 29 ? -13.617 -9.164 -20.25 1 87.94 29 SER B C 1
ATOM 4419 O O . SER B 1 29 ? -13.953 -8.148 -19.641 1 87.94 29 SER B O 1
ATOM 4421 N N . ALA B 1 30 ? -12.422 -9.586 -20.281 1 86.88 30 ALA B N 1
ATOM 4422 C CA . ALA B 1 30 ? -11.383 -8.961 -19.469 1 86.88 30 ALA B CA 1
ATOM 4423 C C . ALA B 1 30 ? -10.969 -7.613 -20.062 1 86.88 30 ALA B C 1
ATOM 4425 O O . ALA B 1 30 ? -11.102 -7.387 -21.266 1 86.88 30 ALA B O 1
ATOM 4426 N N . PHE B 1 31 ? -10.453 -6.746 -19.25 1 81.56 31 PHE B N 1
ATOM 4427 C CA . PHE B 1 31 ? -10.062 -5.398 -19.641 1 81.56 31 PHE B CA 1
ATOM 4428 C C . PHE B 1 31 ? -8.539 -5.277 -19.703 1 81.56 31 PHE B C 1
ATOM 4430 O O . PHE B 1 31 ? -8.008 -4.586 -20.578 1 81.56 31 PHE B O 1
ATOM 4437 N N . SER B 1 32 ? -7.945 -5.898 -18.844 1 81.25 32 SER B N 1
ATOM 4438 C CA . SER B 1 32 ? -6.496 -5.75 -18.766 1 81.25 32 SER B CA 1
ATOM 4439 C C . SER B 1 32 ? -5.793 -6.648 -19.781 1 81.25 32 SER B C 1
ATOM 4441 O O . SER B 1 32 ? -6.285 -7.73 -20.094 1 81.25 32 SER B O 1
ATOM 4443 N N . THR B 1 33 ? -4.613 -6.238 -20.109 1 74.5 33 THR B N 1
ATOM 4444 C CA . THR B 1 33 ? -3.824 -7.012 -21.062 1 74.5 33 THR B CA 1
ATOM 4445 C C . THR B 1 33 ? -3.363 -8.328 -20.453 1 74.5 33 THR B C 1
ATOM 4447 O O . THR B 1 33 ? -3.256 -9.344 -21.141 1 74.5 33 THR B O 1
ATOM 4450 N N . ILE B 1 34 ? -3.189 -8.359 -19.219 1 73.56 34 ILE B N 1
ATOM 4451 C CA . ILE B 1 34 ? -2.678 -9.555 -18.562 1 73.56 34 ILE B CA 1
ATOM 4452 C C . ILE B 1 34 ? -3.748 -10.641 -18.562 1 73.56 34 ILE B C 1
ATOM 4454 O O . ILE B 1 34 ? -3.432 -11.836 -18.641 1 73.56 34 ILE B O 1
ATOM 4458 N N . LEU B 1 35 ? -4.934 -10.227 -18.484 1 74.62 35 LEU B N 1
ATOM 4459 C CA . LEU B 1 35 ? -6.012 -11.211 -18.516 1 74.62 35 LEU B CA 1
ATOM 4460 C C . LEU B 1 35 ? -6.5 -11.43 -19.953 1 74.62 35 LEU B C 1
ATOM 4462 O O . LEU B 1 35 ? -6.617 -12.57 -20.406 1 74.62 35 LEU B O 1
ATOM 4466 N N . ARG B 1 36 ? -6.645 -10.383 -20.656 1 75.69 36 ARG B N 1
ATOM 4467 C CA . ARG B 1 36 ? -7.223 -10.438 -22 1 75.69 36 ARG B CA 1
ATOM 4468 C C . ARG B 1 36 ? -6.258 -11.094 -22.984 1 75.69 36 ARG B C 1
ATOM 4470 O O . ARG B 1 36 ? -6.664 -11.906 -23.812 1 75.69 36 ARG B O 1
ATOM 4477 N N . GLU B 1 37 ? -5 -10.695 -22.844 1 73.5 37 GLU B N 1
ATOM 4478 C CA . GLU B 1 37 ? -4.012 -11.148 -23.812 1 73.5 37 GLU B CA 1
ATOM 4479 C C . GLU B 1 37 ? -3.188 -12.312 -23.266 1 73.5 37 GLU B C 1
ATOM 4481 O O . GLU B 1 37 ? -3.074 -13.352 -23.906 1 73.5 37 GLU B O 1
ATOM 4486 N N . ALA B 1 38 ? -2.793 -12.156 -22.016 1 71.75 38 ALA B N 1
ATOM 4487 C CA . ALA B 1 38 ? -1.916 -13.172 -21.453 1 71.75 38 ALA B CA 1
ATOM 4488 C C . ALA B 1 38 ? -2.725 -14.32 -20.859 1 71.75 38 ALA B C 1
ATOM 4490 O O . ALA B 1 38 ? -2.176 -15.383 -20.562 1 71.75 38 ALA B O 1
ATOM 4491 N N . ARG B 1 39 ? -3.996 -14.109 -20.641 1 75.06 39 ARG B N 1
ATOM 4492 C CA . ARG B 1 39 ? -4.926 -15.133 -20.156 1 75.06 39 ARG B CA 1
ATOM 4493 C C . ARG B 1 39 ? -4.512 -15.641 -18.781 1 75.06 39 ARG B C 1
ATOM 4495 O O . ARG B 1 39 ? -4.508 -16.844 -18.531 1 75.06 39 ARG B O 1
ATOM 4502 N N . ASP B 1 40 ? -4.105 -14.734 -18.016 1 83 40 ASP B N 1
ATOM 4503 C CA . ASP B 1 40 ? -3.672 -15.078 -16.672 1 83 40 ASP B CA 1
ATOM 4504 C C . ASP B 1 40 ? -4.855 -15.117 -15.703 1 83 40 ASP B C 1
ATOM 4506 O O . ASP B 1 40 ? -4.977 -14.258 -14.828 1 83 40 ASP B O 1
ATOM 4510 N N . GLY B 1 41 ? -5.656 -16.125 -15.844 1 89 41 GLY B N 1
ATOM 4511 C CA . GLY B 1 41 ? -6.832 -16.375 -15.031 1 89 41 GLY B CA 1
ATOM 4512 C C . GLY B 1 41 ? -7.359 -17.797 -15.18 1 89 41 GLY B C 1
ATOM 4513 O O . GLY B 1 41 ? -6.887 -18.547 -16.031 1 89 41 GLY B O 1
ATOM 4514 N N . SER B 1 42 ? -8.195 -18.156 -14.289 1 92.62 42 SER B N 1
ATOM 4515 C CA . SER B 1 42 ? -8.797 -19.484 -14.32 1 92.62 42 SER B CA 1
ATOM 4516 C C . SER B 1 42 ? -10.219 -19.469 -13.766 1 92.62 42 SER B C 1
ATOM 4518 O O . SER B 1 42 ? -10.641 -18.484 -13.164 1 92.62 42 SER B O 1
ATOM 4520 N N . ALA B 1 43 ? -10.922 -20.484 -14.117 1 95.06 43 ALA B N 1
ATOM 4521 C CA . ALA B 1 43 ? -12.281 -20.688 -13.625 1 95.06 43 ALA B CA 1
ATOM 4522 C C . ALA B 1 43 ? -12.539 -22.141 -13.266 1 95.06 43 ALA B C 1
ATOM 4524 O O . ALA B 1 43 ? -11.922 -23.047 -13.844 1 95.06 43 ALA B O 1
ATOM 4525 N N . ALA B 1 44 ? -13.438 -22.312 -12.32 1 96.69 44 ALA B N 1
ATOM 4526 C CA . ALA B 1 44 ? -13.703 -23.672 -11.875 1 96.69 44 ALA B CA 1
ATOM 4527 C C . ALA B 1 44 ? -15.109 -23.797 -11.312 1 96.69 44 ALA B C 1
ATOM 4529 O O . ALA B 1 44 ? -15.734 -22.797 -10.938 1 96.69 44 ALA B O 1
ATOM 4530 N N . LEU B 1 45 ? -15.586 -24.984 -11.375 1 98 45 LEU B N 1
ATOM 4531 C CA . LEU B 1 45 ? -16.781 -25.391 -10.648 1 98 45 LEU B CA 1
ATOM 4532 C C . LEU B 1 45 ? -16.422 -26.219 -9.422 1 98 45 LEU B C 1
ATOM 4534 O O . LEU B 1 45 ? -15.562 -27.094 -9.492 1 98 45 LEU B O 1
ATOM 4538 N N . LEU B 1 46 ? -17.016 -25.859 -8.344 1 98.12 46 LEU B N 1
ATOM 4539 C CA . LEU B 1 46 ? -16.812 -26.562 -7.082 1 98.12 46 LEU B CA 1
ATOM 4540 C C . LEU B 1 46 ? -18.094 -27.25 -6.629 1 98.12 46 LEU B C 1
ATOM 4542 O O . LEU B 1 46 ? -19.188 -26.828 -6.992 1 98.12 46 LEU B O 1
ATOM 4546 N N . ASP B 1 47 ? -17.953 -28.297 -5.84 1 97.81 47 ASP B N 1
ATOM 4547 C CA . ASP B 1 47 ? -19.141 -28.938 -5.254 1 97.81 47 ASP B CA 1
ATOM 4548 C C . ASP B 1 47 ? -19.641 -28.141 -4.055 1 97.81 47 ASP B C 1
ATOM 4550 O O . ASP B 1 47 ? -19.172 -27.031 -3.791 1 97.81 47 ASP B O 1
ATOM 4554 N N . ARG B 1 48 ? -20.625 -28.625 -3.389 1 96.94 48 ARG B N 1
ATOM 4555 C CA . ARG B 1 48 ? -21.344 -27.906 -2.346 1 96.94 48 ARG B CA 1
ATOM 4556 C C . ARG B 1 48 ? -20.438 -27.625 -1.154 1 96.94 48 ARG B C 1
ATOM 4558 O O . ARG B 1 48 ? -20.688 -26.703 -0.365 1 96.94 48 ARG B O 1
ATOM 4565 N N . ASP B 1 49 ? -19.312 -28.391 -1.057 1 95.12 49 ASP B N 1
ATOM 4566 C CA . ASP B 1 49 ? -18.375 -28.234 0.063 1 95.12 49 ASP B CA 1
ATOM 4567 C C . ASP B 1 49 ? -17.109 -27.5 -0.369 1 95.12 49 ASP B C 1
ATOM 4569 O O . ASP B 1 49 ? -16.188 -27.344 0.423 1 95.12 49 ASP B O 1
ATOM 4573 N N . GLY B 1 50 ? -17.031 -27.109 -1.604 1 95.69 50 GLY B N 1
ATOM 4574 C CA . GLY B 1 50 ? -15.938 -26.281 -2.074 1 95.69 50 GLY B CA 1
ATOM 4575 C C . GLY B 1 50 ? -14.812 -27.078 -2.713 1 95.69 50 GLY B C 1
ATOM 4576 O O . GLY B 1 50 ? -13.719 -26.562 -2.932 1 95.69 50 GLY B O 1
ATOM 4577 N N . ASN B 1 51 ? -15.055 -28.328 -3.006 1 95.69 51 ASN B N 1
ATOM 4578 C CA . ASN B 1 51 ? -14.07 -29.141 -3.703 1 95.69 51 ASN B CA 1
ATOM 4579 C C . ASN B 1 51 ? -14.18 -28.984 -5.215 1 95.69 51 ASN B C 1
ATOM 4581 O O . ASN B 1 51 ? -15.281 -28.984 -5.762 1 95.69 51 ASN B O 1
ATOM 4585 N N . THR B 1 52 ? -13.039 -28.875 -5.852 1 96 52 THR B N 1
ATOM 4586 C CA . THR B 1 52 ? -13.016 -28.625 -7.289 1 96 52 THR B CA 1
ATOM 4587 C C . THR B 1 52 ? -13.602 -29.812 -8.047 1 96 52 THR B C 1
ATOM 4589 O O . THR B 1 52 ? -13.234 -30.969 -7.805 1 96 52 THR B O 1
ATOM 4592 N N . ILE B 1 53 ? -14.461 -29.547 -9 1 96.56 53 ILE B N 1
ATOM 4593 C CA . ILE B 1 53 ? -15.094 -30.547 -9.859 1 96.56 53 ILE B CA 1
ATOM 4594 C C . ILE B 1 53 ? -14.469 -30.484 -11.25 1 96.56 53 ILE B C 1
ATOM 4596 O O . ILE B 1 53 ? -14.102 -31.516 -11.812 1 96.56 53 ILE B O 1
ATOM 4600 N N . ALA B 1 54 ? -14.422 -29.328 -11.75 1 94.44 54 ALA B N 1
ATOM 4601 C CA . ALA B 1 54 ? -13.891 -29.078 -13.086 1 94.44 54 ALA B CA 1
ATOM 4602 C C . ALA B 1 54 ? -13.273 -27.688 -13.172 1 94.44 54 ALA B C 1
ATOM 4604 O O . ALA B 1 54 ? -13.688 -26.766 -12.469 1 94.44 54 ALA B O 1
ATOM 4605 N N . GLN B 1 55 ? -12.273 -27.594 -14.008 1 91.56 55 GLN B N 1
ATOM 4606 C CA . GLN B 1 55 ? -11.602 -26.297 -14.148 1 91.56 55 GLN B CA 1
ATOM 4607 C C . GLN B 1 55 ? -11.25 -26.016 -15.609 1 91.56 55 GLN B C 1
ATOM 4609 O O . GLN B 1 55 ? -11.07 -26.953 -16.391 1 91.56 55 GLN B O 1
ATOM 4614 N N . ALA B 1 56 ? -11.25 -24.75 -15.859 1 84.62 56 ALA B N 1
ATOM 4615 C CA . ALA B 1 56 ? -10.711 -24.328 -17.156 1 84.62 56 ALA B CA 1
ATOM 4616 C C . ALA B 1 56 ? -9.188 -24.453 -17.172 1 84.62 56 ALA B C 1
ATOM 4618 O O . ALA B 1 56 ? -8.508 -24 -16.25 1 84.62 56 ALA B O 1
ATOM 4619 N N . GLU B 1 57 ? -8.641 -25.203 -17.953 1 67.62 57 GLU B N 1
ATOM 4620 C CA . GLU B 1 57 ? -7.211 -25.484 -17.984 1 67.62 57 GLU B CA 1
ATOM 4621 C C . GLU B 1 57 ? -6.438 -24.312 -18.594 1 67.62 57 GLU B C 1
ATOM 4623 O O . GLU B 1 57 ? -5.871 -24.438 -19.688 1 67.62 57 GLU B O 1
ATOM 4628 N N . LEU B 1 58 ? -6.371 -23.219 -17.844 1 71.69 58 LEU B N 1
ATOM 4629 C CA . LEU B 1 58 ? -5.676 -22.031 -18.344 1 71.69 58 LEU B CA 1
ATOM 4630 C C . LEU B 1 58 ? -4.316 -21.875 -17.672 1 71.69 58 LEU B C 1
ATOM 4632 O O . LEU B 1 58 ? -3.281 -21.891 -18.328 1 71.69 58 LEU B O 1
ATOM 4636 N N . ILE B 1 59 ? -4.219 -21.859 -16.391 1 73 59 ILE B N 1
ATOM 4637 C CA . ILE B 1 59 ? -2.984 -21.672 -15.633 1 73 59 ILE B CA 1
ATOM 4638 C C . ILE B 1 59 ? -2.85 -22.781 -14.594 1 73 59 ILE B C 1
ATOM 4640 O O . ILE B 1 59 ? -3.547 -22.781 -13.578 1 73 59 ILE B O 1
ATOM 4644 N N . PRO B 1 60 ? -1.975 -23.625 -14.758 1 67.25 60 PRO B N 1
ATOM 4645 C CA . PRO B 1 60 ? -1.846 -24.766 -13.844 1 67.25 60 PRO B CA 1
ATOM 4646 C C . PRO B 1 60 ? -1.661 -24.344 -12.391 1 67.25 60 PRO B C 1
ATOM 4648 O O . PRO B 1 60 ? -2.248 -24.938 -11.484 1 67.25 60 PRO B O 1
ATOM 4651 N N . MET B 1 61 ? -0.916 -23.359 -12.156 1 73.19 61 MET B N 1
ATOM 4652 C CA . MET B 1 61 ? -0.628 -22.891 -10.797 1 73.19 61 MET B CA 1
ATOM 4653 C C . MET B 1 61 ? -1.912 -22.5 -10.07 1 73.19 61 MET B C 1
ATOM 4655 O O . MET B 1 61 ? -1.993 -22.609 -8.844 1 73.19 61 MET B O 1
ATOM 4659 N N . GLN B 1 62 ? -2.828 -22.109 -10.789 1 74.12 62 GLN B N 1
ATOM 4660 C CA . GLN B 1 62 ? -4.078 -21.656 -10.188 1 74.12 62 GLN B CA 1
ATOM 4661 C C . GLN B 1 62 ? -5.062 -22.812 -10.031 1 74.12 62 GLN B C 1
ATOM 4663 O O . GLN B 1 62 ? -5.934 -22.781 -9.156 1 74.12 62 GLN B O 1
ATOM 4668 N N . LEU B 1 63 ? -4.938 -23.797 -10.828 1 66 63 LEU B N 1
ATOM 4669 C CA . LEU B 1 63 ? -5.902 -24.891 -10.914 1 66 63 LEU B CA 1
ATOM 4670 C C . LEU B 1 63 ? -5.855 -25.766 -9.664 1 66 63 LEU B C 1
ATOM 4672 O O . LEU B 1 63 ? -6.898 -26.156 -9.141 1 66 63 LEU B O 1
ATOM 4676 N N . GLY B 1 64 ? -4.789 -25.922 -9.211 1 72.75 64 GLY B N 1
ATOM 4677 C CA . GLY B 1 64 ? -4.68 -26.844 -8.094 1 72.75 64 GLY B CA 1
ATOM 4678 C C . GLY B 1 64 ? -5.012 -26.203 -6.758 1 72.75 64 GLY B C 1
ATOM 4679 O O . GLY B 1 64 ? -5.137 -26.906 -5.746 1 72.75 64 GLY B O 1
ATOM 4680 N N . THR B 1 65 ? -5.367 -24.922 -6.867 1 85.81 65 THR B N 1
ATOM 4681 C CA . THR B 1 65 ? -5.434 -24.297 -5.551 1 85.81 65 THR B CA 1
ATOM 4682 C C . THR B 1 65 ? -6.82 -23.719 -5.297 1 85.81 65 THR B C 1
ATOM 4684 O O . THR B 1 65 ? -7.164 -23.375 -4.16 1 85.81 65 THR B O 1
ATOM 4687 N N . ILE B 1 66 ? -7.652 -23.625 -6.25 1 92.69 66 ILE B N 1
ATOM 4688 C CA . ILE B 1 66 ? -8.93 -22.938 -6.117 1 92.69 66 ILE B CA 1
ATOM 4689 C C . ILE B 1 66 ? -9.734 -23.562 -4.98 1 92.69 66 ILE B C 1
ATOM 4691 O O . ILE B 1 66 ? -10.258 -22.844 -4.121 1 92.69 66 ILE B O 1
ATOM 4695 N N . GLY B 1 67 ? -9.812 -24.891 -4.973 1 92.38 67 GLY B N 1
ATOM 4696 C CA . GLY B 1 67 ? -10.531 -25.562 -3.904 1 92.38 67 GLY B CA 1
ATOM 4697 C C . GLY B 1 67 ? -9.938 -25.312 -2.531 1 92.38 67 GLY B C 1
ATOM 4698 O O . GLY B 1 67 ? -10.664 -25.094 -1.562 1 92.38 67 GLY B O 1
ATOM 4699 N N . SER B 1 68 ? -8.656 -25.359 -2.488 1 91.5 68 SER B N 1
ATOM 4700 C CA . SER B 1 68 ? -7.992 -25.141 -1.209 1 91.5 68 SER B CA 1
ATOM 4701 C C . SER B 1 68 ? -8.188 -23.719 -0.718 1 91.5 68 SER B C 1
ATOM 4703 O O . SER B 1 68 ? -8.344 -23.484 0.482 1 91.5 68 SER B O 1
ATOM 4705 N N . VAL B 1 69 ? -8.141 -22.797 -1.622 1 94.38 69 VAL B N 1
ATOM 4706 C CA . VAL B 1 69 ? -8.359 -21.406 -1.268 1 94.38 69 VAL B CA 1
ATOM 4707 C C . VAL B 1 69 ? -9.773 -21.219 -0.734 1 94.38 69 VAL B C 1
ATOM 4709 O O . VAL B 1 69 ? -9.992 -20.484 0.228 1 94.38 69 VAL B O 1
ATOM 4712 N N . PHE B 1 70 ? -10.727 -21.891 -1.309 1 96.44 70 PHE B N 1
ATOM 4713 C CA . PHE B 1 70 ? -12.117 -21.797 -0.885 1 96.44 70 PHE B CA 1
ATOM 4714 C C . PHE B 1 70 ? -12.266 -22.25 0.566 1 96.44 70 PHE B C 1
ATOM 4716 O O . PHE B 1 70 ? -13.117 -21.719 1.293 1 96.44 70 PHE B O 1
ATOM 4723 N N . GLN B 1 71 ? -11.461 -23.203 0.993 1 95.25 71 GLN B N 1
ATOM 4724 C CA . GLN B 1 71 ? -11.602 -23.75 2.338 1 95.25 71 GLN B CA 1
ATOM 4725 C C . GLN B 1 71 ? -11.383 -22.672 3.396 1 95.25 71 GLN B C 1
ATOM 4727 O O . GLN B 1 71 ? -11.977 -22.734 4.477 1 95.25 71 GLN B O 1
ATOM 4732 N N . ALA B 1 72 ? -10.602 -21.688 3.082 1 94.88 72 ALA B N 1
ATOM 4733 C CA . ALA B 1 72 ? -10.422 -20.578 4.004 1 94.88 72 ALA B CA 1
ATOM 4734 C C . ALA B 1 72 ? -11.75 -19.859 4.246 1 94.88 72 ALA B C 1
ATOM 4736 O O . ALA B 1 72 ? -12.031 -19.422 5.367 1 94.88 72 ALA B O 1
ATOM 4737 N N . CYS B 1 73 ? -12.516 -19.656 3.234 1 96.44 73 CYS B N 1
ATOM 4738 C CA . CYS B 1 73 ? -13.844 -19.062 3.363 1 96.44 73 CYS B CA 1
ATOM 4739 C C . CYS B 1 73 ? -14.781 -19.984 4.141 1 96.44 73 CYS B C 1
ATOM 4741 O O . CYS B 1 73 ? -15.508 -19.516 5.027 1 96.44 73 CYS B O 1
ATOM 4743 N N . ALA B 1 74 ? -14.688 -21.266 3.826 1 96.75 74 ALA B N 1
ATOM 4744 C CA . ALA B 1 74 ? -15.578 -22.25 4.445 1 96.75 74 ALA B CA 1
ATOM 4745 C C . ALA B 1 74 ? -15.312 -22.359 5.945 1 96.75 74 ALA B C 1
ATOM 4747 O O . ALA B 1 74 ? -16.219 -22.656 6.727 1 96.75 74 ALA B O 1
ATOM 4748 N N . GLU B 1 75 ? -14.117 -22.141 6.312 1 95.44 75 GLU B N 1
ATOM 4749 C CA . GLU B 1 75 ? -13.758 -22.203 7.723 1 95.44 75 GLU B CA 1
ATOM 4750 C C . GLU B 1 75 ? -14.234 -20.953 8.469 1 95.44 75 GLU B C 1
ATOM 4752 O O . GLU B 1 75 ? -14.445 -21 9.68 1 95.44 75 GLU B O 1
ATOM 4757 N N . THR B 1 76 ? -14.406 -19.891 7.77 1 93.38 76 THR B N 1
ATOM 4758 C CA . THR B 1 76 ? -14.711 -18.594 8.375 1 93.38 76 THR B CA 1
ATOM 4759 C C . THR B 1 76 ? -16.219 -18.359 8.414 1 93.38 76 THR B C 1
ATOM 4761 O O . THR B 1 76 ? -16.719 -17.719 9.328 1 93.38 76 THR B O 1
ATOM 4764 N N . TYR B 1 77 ? -16.922 -18.922 7.449 1 95.69 77 TYR B N 1
ATOM 4765 C CA . TYR B 1 77 ? -18.344 -18.609 7.324 1 95.69 77 TYR B CA 1
ATOM 4766 C C . TYR B 1 77 ? -19.172 -19.891 7.281 1 95.69 77 TYR B C 1
ATOM 4768 O O . TYR B 1 77 ? -18.703 -20.922 6.793 1 95.69 77 TYR B O 1
ATOM 4776 N N . ASP B 1 78 ? -20.406 -19.766 7.754 1 97 78 ASP B N 1
ATOM 4777 C CA . ASP B 1 78 ? -21.375 -20.844 7.629 1 97 78 ASP B CA 1
ATOM 4778 C C . ASP B 1 78 ? -21.953 -20.922 6.215 1 97 78 ASP B C 1
ATOM 4780 O O . ASP B 1 78 ? -22.781 -20.094 5.836 1 97 78 ASP B O 1
ATOM 4784 N N . LEU B 1 79 ? -21.609 -21.938 5.504 1 97.12 79 LEU B N 1
ATOM 4785 C CA . LEU B 1 79 ? -22 -22.062 4.105 1 97.12 79 LEU B CA 1
ATOM 4786 C C . LEU B 1 79 ? -23.516 -22.234 3.98 1 97.12 79 LEU B C 1
ATOM 4788 O O . LEU B 1 79 ? -24.094 -21.875 2.955 1 97.12 79 LEU B O 1
ATOM 4792 N N . ASP B 1 80 ? -24.125 -22.703 4.977 1 95.62 80 ASP B N 1
ATOM 4793 C CA . ASP B 1 80 ? -25.547 -22.969 4.922 1 95.62 80 ASP B CA 1
ATOM 4794 C C . ASP B 1 80 ? -26.359 -21.672 5.039 1 95.62 80 ASP B C 1
ATOM 4796 O O . ASP B 1 80 ? -27.547 -21.641 4.723 1 95.62 80 ASP B O 1
ATOM 4800 N N . SER B 1 81 ? -25.734 -20.625 5.473 1 95.81 81 SER B N 1
ATOM 4801 C CA . SER B 1 81 ? -26.406 -19.344 5.633 1 95.81 81 SER B CA 1
ATOM 4802 C C . SER B 1 81 ? -26.312 -18.516 4.359 1 95.81 81 SER B C 1
ATOM 4804 O O . SER B 1 81 ? -26.891 -17.438 4.273 1 95.81 81 SER B O 1
ATOM 4806 N N . LEU B 1 82 ? -25.672 -19.016 3.338 1 97.5 82 LEU B N 1
ATOM 4807 C CA . LEU B 1 82 ? -25.438 -18.25 2.119 1 97.5 82 LEU B CA 1
ATOM 4808 C C . LEU B 1 82 ? -26.719 -18.109 1.305 1 97.5 82 LEU B C 1
ATOM 4810 O O . LEU B 1 82 ? -27.578 -19 1.358 1 97.5 82 LEU B O 1
ATOM 4814 N N . THR B 1 83 ? -26.844 -16.984 0.628 1 97.12 83 THR B N 1
ATOM 4815 C CA . THR B 1 83 ? -27.906 -16.75 -0.342 1 97.12 83 THR B CA 1
ATOM 4816 C C . THR B 1 83 ? -27.328 -16.5 -1.73 1 97.12 83 THR B C 1
ATOM 4818 O O . THR B 1 83 ? -26.109 -16.438 -1.895 1 97.12 83 THR B O 1
ATOM 4821 N N . GLU B 1 84 ? -28.188 -16.344 -2.732 1 95.88 84 GLU B N 1
ATOM 4822 C CA . GLU B 1 84 ? -27.766 -16.094 -4.105 1 95.88 84 GLU B CA 1
ATOM 4823 C C . GLU B 1 84 ? -27.109 -14.719 -4.234 1 95.88 84 GLU B C 1
ATOM 4825 O O . GLU B 1 84 ? -26.391 -14.461 -5.207 1 95.88 84 GLU B O 1
ATOM 4830 N N . ASP B 1 85 ? -27.297 -13.883 -3.266 1 96.69 85 ASP B N 1
ATOM 4831 C CA . ASP B 1 85 ? -26.766 -12.523 -3.297 1 96.69 85 ASP B CA 1
ATOM 4832 C C . ASP B 1 85 ? -25.344 -12.484 -2.74 1 96.69 85 ASP B C 1
ATOM 4834 O O . ASP B 1 85 ? -24.656 -11.469 -2.863 1 96.69 85 ASP B O 1
ATOM 4838 N N . ASP B 1 86 ? -24.953 -13.609 -2.154 1 97.44 86 ASP B N 1
ATOM 4839 C CA . ASP B 1 86 ? -23.672 -13.641 -1.459 1 97.44 86 ASP B CA 1
ATOM 4840 C C . ASP B 1 86 ? -22.547 -14.062 -2.4 1 97.44 86 ASP B C 1
ATOM 4842 O O . ASP B 1 86 ? -22.766 -14.82 -3.348 1 97.44 86 ASP B O 1
ATOM 4846 N N . PHE B 1 87 ? -21.359 -13.617 -2.168 1 98 87 PHE B N 1
ATOM 4847 C CA . PHE B 1 87 ? -20.141 -14.109 -2.805 1 98 87 PHE B CA 1
ATOM 4848 C C . PHE B 1 87 ? -18.938 -13.898 -1.9 1 98 87 PHE B C 1
ATOM 4850 O O . PHE B 1 87 ? -18.969 -13.078 -0.984 1 98 87 PHE B O 1
ATOM 4857 N N . PHE B 1 88 ? -17.938 -14.711 -2.07 1 98.06 88 PHE B N 1
ATOM 4858 C CA . PHE B 1 88 ? -16.672 -14.562 -1.341 1 98.06 88 PHE B CA 1
ATOM 4859 C C . PHE B 1 88 ? -15.602 -13.953 -2.232 1 98.06 88 PHE B C 1
ATOM 4861 O O . PHE B 1 88 ? -15.555 -14.227 -3.434 1 98.06 88 PHE B O 1
ATOM 4868 N N . ILE B 1 89 ? -14.75 -13.148 -1.686 1 98 89 ILE B N 1
ATOM 4869 C CA . ILE B 1 89 ? -13.523 -12.664 -2.32 1 98 89 ILE B CA 1
ATOM 4870 C C . ILE B 1 89 ? -12.328 -12.922 -1.401 1 98 89 ILE B C 1
ATOM 4872 O O . ILE B 1 89 ? -12.438 -12.758 -0.183 1 98 89 ILE B O 1
ATOM 4876 N N . ILE B 1 90 ? -11.234 -13.383 -1.954 1 97.25 90 ILE B N 1
ATOM 4877 C CA . ILE B 1 90 ? -10.016 -13.594 -1.175 1 97.25 90 ILE B CA 1
ATOM 4878 C C . ILE B 1 90 ? -8.797 -13.43 -2.074 1 97.25 90 ILE B C 1
ATOM 4880 O O . ILE B 1 90 ? -8.82 -13.82 -3.244 1 97.25 90 ILE B O 1
ATOM 4884 N N . ASN B 1 91 ? -7.758 -12.82 -1.631 1 97.19 91 ASN B N 1
ATOM 4885 C CA . ASN B 1 91 ? -6.449 -12.867 -2.271 1 97.19 91 ASN B CA 1
ATOM 4886 C C . ASN B 1 91 ? -5.332 -13.055 -1.25 1 97.19 91 ASN B C 1
ATOM 4888 O O . ASN B 1 91 ? -4.152 -13.086 -1.609 1 97.19 91 ASN B O 1
ATOM 4892 N N . ASP B 1 92 ? -5.633 -13.242 0.033 1 97.56 92 ASP B N 1
ATOM 4893 C CA . ASP B 1 92 ? -4.695 -13.289 1.151 1 97.56 92 ASP B CA 1
ATOM 4894 C C . ASP B 1 92 ? -3.859 -14.57 1.113 1 97.56 92 ASP B C 1
ATOM 4896 O O . ASP B 1 92 ? -4.371 -15.656 1.37 1 97.56 92 ASP B O 1
ATOM 4900 N N . PRO B 1 93 ? -2.57 -14.422 0.878 1 96.75 93 PRO B N 1
ATOM 4901 C CA . PRO B 1 93 ? -1.728 -15.609 0.777 1 96.75 93 PRO B CA 1
ATOM 4902 C C . PRO B 1 93 ? -1.589 -16.344 2.107 1 96.75 93 PRO B C 1
ATOM 4904 O O . PRO B 1 93 ? -1.253 -17.531 2.127 1 96.75 93 PRO B O 1
ATOM 4907 N N . TYR B 1 94 ? -1.831 -15.727 3.197 1 96.25 94 TYR B N 1
ATOM 4908 C CA . TYR B 1 94 ? -1.618 -16.328 4.508 1 96.25 94 TYR B CA 1
ATOM 4909 C C . TYR B 1 94 ? -2.93 -16.828 5.098 1 96.25 94 TYR B C 1
ATOM 4911 O O . TYR B 1 94 ? -2.965 -17.312 6.23 1 96.25 94 TYR B O 1
ATOM 4919 N N . SER B 1 95 ? -4.004 -16.734 4.281 1 94.31 95 SER B N 1
ATOM 4920 C CA . SER B 1 95 ? -5.289 -17.328 4.617 1 94.31 95 SER B CA 1
ATOM 4921 C C . SER B 1 95 ? -5.68 -18.406 3.6 1 94.31 95 SER B C 1
ATOM 4923 O O . SER B 1 95 ? -6.852 -18.766 3.494 1 94.31 95 SER B O 1
ATOM 4925 N N . GLY B 1 96 ? -4.734 -18.812 2.846 1 91.44 96 GLY B N 1
ATOM 4926 C CA . GLY B 1 96 ? -5.023 -19.875 1.895 1 91.44 96 GLY B CA 1
ATOM 4927 C C . GLY B 1 96 ? -4.75 -19.469 0.456 1 91.44 96 GLY B C 1
ATOM 4928 O O . GLY B 1 96 ? -4.672 -20.328 -0.426 1 91.44 96 GLY B O 1
ATOM 4929 N N . GLY B 1 97 ? -4.586 -18.219 0.186 1 91.75 97 GLY B N 1
ATOM 4930 C CA . GLY B 1 97 ? -4.352 -17.719 -1.161 1 91.75 97 GLY B CA 1
ATOM 4931 C C . GLY B 1 97 ? -2.918 -17.906 -1.623 1 91.75 97 GLY B C 1
ATOM 4932 O O . GLY B 1 97 ? -2.145 -18.625 -0.994 1 91.75 97 GLY B O 1
ATOM 4933 N N . GLN B 1 98 ? -2.594 -17.359 -2.754 1 92.25 98 GLN B N 1
ATOM 4934 C CA . GLN B 1 98 ? -1.272 -17.531 -3.354 1 92.25 98 GLN B CA 1
ATOM 4935 C C . GLN B 1 98 ? -0.471 -16.234 -3.271 1 92.25 98 GLN B C 1
ATOM 4937 O O . GLN B 1 98 ? 0.522 -16.156 -2.543 1 92.25 98 GLN B O 1
ATOM 4942 N N . HIS B 1 99 ? -0.797 -15.227 -3.961 1 95.19 99 HIS B N 1
ATOM 4943 C CA . HIS B 1 99 ? -0.267 -13.875 -3.848 1 95.19 99 HIS B CA 1
ATOM 4944 C C . HIS B 1 99 ? -1.354 -12.836 -4.098 1 95.19 99 HIS B C 1
ATOM 4946 O O . HIS B 1 99 ? -2.461 -13.172 -4.52 1 95.19 99 HIS B O 1
ATOM 4952 N N . LEU B 1 100 ? -1.124 -11.688 -3.871 1 96.81 100 LEU B N 1
ATOM 4953 C CA . LEU B 1 100 ? -2.152 -10.656 -3.738 1 96.81 100 LEU B CA 1
ATOM 4954 C C . LEU B 1 100 ? -2.781 -10.344 -5.094 1 96.81 100 LEU B C 1
ATOM 4956 O O . LEU B 1 100 ? -3.951 -9.961 -5.164 1 96.81 100 LEU B O 1
ATOM 4960 N N . GLN B 1 101 ? -2.053 -10.508 -6.184 1 95.81 101 GLN B N 1
ATOM 4961 C CA . GLN B 1 101 ? -2.547 -10.141 -7.508 1 95.81 101 GLN B CA 1
ATOM 4962 C C . GLN B 1 101 ? -3.617 -11.117 -7.988 1 95.81 101 GLN B C 1
ATOM 4964 O O . GLN B 1 101 ? -4.379 -10.812 -8.906 1 95.81 101 GLN B O 1
ATOM 4969 N N . ASP B 1 102 ? -3.602 -12.281 -7.441 1 95.31 102 ASP B N 1
ATOM 4970 C CA . ASP B 1 102 ? -4.633 -13.258 -7.77 1 95.31 102 ASP B CA 1
ATOM 4971 C C . ASP B 1 102 ? -5.855 -13.094 -6.871 1 95.31 102 ASP B C 1
ATOM 4973 O O . ASP B 1 102 ? -5.855 -13.547 -5.723 1 95.31 102 ASP B O 1
ATOM 4977 N N . ILE B 1 103 ? -6.859 -12.578 -7.398 1 96.75 103 ILE B N 1
ATOM 4978 C CA . ILE B 1 103 ? -8.086 -12.391 -6.625 1 96.75 103 ILE B CA 1
ATOM 4979 C C . ILE B 1 103 ? -9.102 -13.461 -6.996 1 96.75 103 ILE B C 1
ATOM 4981 O O . ILE B 1 103 ? -9.422 -13.641 -8.18 1 96.75 103 ILE B O 1
ATOM 4985 N N . PHE B 1 104 ? -9.625 -14.133 -6.012 1 97.31 104 PHE B N 1
ATOM 4986 C CA . PHE B 1 104 ? -10.602 -15.195 -6.191 1 97.31 104 PHE B CA 1
ATOM 4987 C C . PHE B 1 104 ? -12.008 -14.703 -5.887 1 97.31 104 PHE B C 1
ATOM 4989 O O . PHE B 1 104 ? -12.227 -14.031 -4.875 1 97.31 104 PHE B O 1
ATOM 4996 N N . PHE B 1 105 ? -12.883 -14.992 -6.766 1 98.06 105 PHE B N 1
ATOM 4997 C CA . PHE B 1 105 ? -14.32 -14.812 -6.555 1 98.06 105 PHE B CA 1
ATOM 4998 C C . PHE B 1 105 ? -15.023 -16.172 -6.465 1 98.06 105 PHE B C 1
ATOM 5000 O O . PHE B 1 105 ? -14.812 -17.031 -7.309 1 98.06 105 PHE B O 1
ATOM 5007 N N . PHE B 1 106 ? -15.797 -16.391 -5.445 1 98.56 106 PHE B N 1
ATOM 5008 C CA . PHE B 1 106 ? -16.609 -17.594 -5.289 1 98.56 106 PHE B CA 1
ATOM 5009 C C . PHE B 1 106 ? -18.094 -17.234 -5.164 1 98.56 106 PHE B C 1
ATOM 5011 O O . PHE B 1 106 ? -18.484 -16.484 -4.266 1 98.56 106 PHE B O 1
ATOM 5018 N N . SER B 1 107 ? -18.891 -17.75 -6.012 1 98.56 107 SER B N 1
ATOM 5019 C CA . SER B 1 107 ? -20.328 -17.516 -5.992 1 98.56 107 SER B CA 1
ATOM 5020 C C . SER B 1 107 ? -21.109 -18.812 -5.793 1 98.56 107 SER B C 1
ATOM 5022 O O . SER B 1 107 ? -20.938 -19.766 -6.555 1 98.56 107 SER B O 1
ATOM 5024 N N . PRO B 1 108 ? -21.984 -18.812 -4.816 1 98.5 108 PRO B N 1
ATOM 5025 C CA . PRO B 1 108 ? -22.766 -20.031 -4.645 1 98.5 108 PRO B CA 1
ATOM 5026 C C . PRO B 1 108 ? -23.75 -20.266 -5.793 1 98.5 108 PRO B C 1
ATOM 5028 O O . PRO B 1 108 ? -24.25 -19.312 -6.391 1 98.5 108 PRO B O 1
ATOM 5031 N N . ILE B 1 109 ? -23.953 -21.531 -6.094 1 98.5 109 ILE B N 1
ATOM 5032 C CA . ILE B 1 109 ? -24.922 -21.938 -7.109 1 98.5 109 ILE B CA 1
ATOM 5033 C C . ILE B 1 109 ? -26.125 -22.594 -6.438 1 98.5 109 ILE B C 1
ATOM 5035 O O . ILE B 1 109 ? -25.984 -23.641 -5.781 1 98.5 109 ILE B O 1
ATOM 5039 N N . PHE B 1 110 ? -27.234 -21.953 -6.707 1 97.81 110 PHE B N 1
ATOM 5040 C CA . PHE B 1 110 ? -28.469 -22.5 -6.137 1 97.81 110 PHE B CA 1
ATOM 5041 C C . PHE B 1 110 ? -29.391 -23.031 -7.23 1 97.81 110 PHE B C 1
ATOM 5043 O O . PHE B 1 110 ? -29.406 -22.5 -8.344 1 97.81 110 PHE B O 1
ATOM 5050 N N . HIS B 1 111 ? -30.031 -24.094 -6.992 1 97.31 111 HIS B N 1
ATOM 5051 C CA . HIS B 1 111 ? -31.141 -24.625 -7.785 1 97.31 111 HIS B CA 1
ATOM 5052 C C . HIS B 1 111 ? -32.344 -24.953 -6.902 1 97.31 111 HIS B C 1
ATOM 5054 O O . HIS B 1 111 ? -32.25 -25.828 -6.039 1 97.31 111 HIS B O 1
ATOM 5060 N N . GLU B 1 112 ? -33.438 -24.234 -7.152 1 95.44 112 GLU B N 1
ATOM 5061 C CA . GLU B 1 112 ? -34.656 -24.422 -6.383 1 95.44 112 GLU B CA 1
ATOM 5062 C C . GLU B 1 112 ? -34.375 -24.328 -4.887 1 95.44 112 GLU B C 1
ATOM 5064 O O . GLU B 1 112 ? -34.781 -25.203 -4.121 1 95.44 112 GLU B O 1
ATOM 5069 N N . GLY B 1 113 ? -33.562 -23.391 -4.441 1 94.06 113 GLY B N 1
ATOM 5070 C CA . GLY B 1 113 ? -33.312 -23.078 -3.043 1 94.06 113 GLY B CA 1
ATOM 5071 C C . GLY B 1 113 ? -32.219 -23.906 -2.42 1 94.06 113 GLY B C 1
ATOM 5072 O O . GLY B 1 113 ? -31.812 -23.656 -1.281 1 94.06 113 GLY B O 1
ATOM 5073 N N . GLN B 1 114 ? -31.734 -24.844 -3.162 1 95.31 114 GLN B N 1
ATOM 5074 C CA . GLN B 1 114 ? -30.672 -25.703 -2.658 1 95.31 114 GLN B CA 1
ATOM 5075 C C . GLN B 1 114 ? -29.328 -25.312 -3.258 1 95.31 114 GLN B C 1
ATOM 5077 O O . GLN B 1 114 ? -29.203 -25.141 -4.473 1 95.31 114 GLN B O 1
ATOM 5082 N N . ARG B 1 115 ? -28.328 -25.203 -2.369 1 97.56 115 ARG B N 1
ATOM 5083 C CA . ARG B 1 115 ? -26.969 -24.969 -2.875 1 97.56 115 ARG B CA 1
ATOM 5084 C C . ARG B 1 115 ? -26.391 -26.219 -3.494 1 97.56 115 ARG B C 1
ATOM 5086 O O . ARG B 1 115 ? -26.234 -27.25 -2.814 1 97.56 115 ARG B O 1
ATOM 5093 N N . VAL B 1 116 ? -26 -26.203 -4.711 1 97.69 116 VAL B N 1
ATOM 5094 C CA . VAL B 1 116 ? -25.516 -27.375 -5.445 1 97.69 116 VAL B CA 1
ATOM 5095 C C . VAL B 1 116 ? -24 -27.312 -5.578 1 97.69 116 VAL B C 1
ATOM 5097 O O . VAL B 1 116 ? -23.344 -28.328 -5.793 1 97.69 116 VAL B O 1
ATOM 5100 N N . GLY B 1 117 ? -23.484 -26.141 -5.484 1 98.38 117 GLY B N 1
ATOM 5101 C CA . GLY B 1 117 ? -22.047 -25.953 -5.617 1 98.38 117 GLY B CA 1
ATOM 5102 C C . GLY B 1 117 ? -21.641 -24.5 -5.625 1 98.38 117 GLY B C 1
ATOM 5103 O O . GLY B 1 117 ? -22.328 -23.656 -5.055 1 98.38 117 GLY B O 1
ATOM 5104 N N . PHE B 1 118 ? -20.469 -24.234 -6.164 1 98.69 118 PHE B N 1
ATOM 5105 C CA . PHE B 1 118 ? -19.953 -22.875 -6.312 1 98.69 118 PHE B CA 1
ATOM 5106 C C . PHE B 1 118 ? -19.312 -22.688 -7.688 1 98.69 118 PHE B C 1
ATOM 5108 O O . PHE B 1 118 ? -18.766 -23.641 -8.258 1 98.69 118 PHE B O 1
ATOM 5115 N N . ALA B 1 119 ? -19.484 -21.547 -8.227 1 98.5 119 ALA B N 1
ATOM 5116 C CA . ALA B 1 119 ? -18.672 -21.078 -9.352 1 98.5 119 ALA B CA 1
ATOM 5117 C C . ALA B 1 119 ? -17.5 -20.234 -8.859 1 98.5 119 ALA B C 1
ATOM 5119 O O . ALA B 1 119 ? -17.672 -19.391 -7.984 1 98.5 119 ALA B O 1
ATOM 5120 N N . ALA B 1 120 ? -16.359 -20.547 -9.406 1 97.81 120 ALA B N 1
ATOM 5121 C CA . ALA B 1 120 ? -15.156 -19.859 -8.953 1 97.81 120 ALA B CA 1
ATOM 5122 C C . ALA B 1 120 ? -14.375 -19.281 -10.133 1 97.81 120 ALA B C 1
ATOM 5124 O O . ALA B 1 120 ? -14.328 -19.875 -11.211 1 97.81 120 ALA B O 1
ATOM 5125 N N . SER B 1 121 ? -13.844 -18.141 -9.93 1 96.56 121 SER B N 1
ATOM 5126 C CA . SER B 1 121 ? -12.914 -17.547 -10.883 1 96.56 121 SER B CA 1
ATOM 5127 C C . SER B 1 121 ? -11.742 -16.875 -10.172 1 96.56 121 SER B C 1
ATOM 5129 O O . SER B 1 121 ? -11.875 -16.422 -9.031 1 96.56 121 SER B O 1
ATOM 5131 N N . VAL B 1 122 ? -10.617 -16.891 -10.766 1 95.56 122 VAL B N 1
ATOM 5132 C CA . VAL B 1 122 ? -9.43 -16.188 -10.305 1 95.56 122 VAL B CA 1
ATOM 5133 C C . VAL B 1 122 ? -8.781 -15.445 -11.469 1 95.56 122 VAL B C 1
ATOM 5135 O O . VAL B 1 122 ? -8.742 -15.953 -12.594 1 95.56 122 VAL B O 1
ATOM 5138 N N . ALA B 1 123 ? -8.422 -14.305 -11.242 1 94.12 123 ALA B N 1
ATOM 5139 C CA . ALA B 1 123 ? -7.727 -13.492 -12.234 1 94.12 123 ALA B CA 1
ATOM 5140 C C . ALA B 1 123 ? -6.531 -12.773 -11.617 1 94.12 123 ALA B C 1
ATOM 5142 O O . ALA B 1 123 ? -6.582 -12.352 -10.461 1 94.12 123 ALA B O 1
ATOM 5143 N N . HIS B 1 124 ? -5.465 -12.758 -12.414 1 94 124 HIS B N 1
ATOM 5144 C CA . HIS B 1 124 ? -4.316 -11.93 -12.055 1 94 124 HIS B CA 1
ATOM 5145 C C . HIS B 1 124 ? -4.566 -10.469 -12.391 1 94 124 HIS B C 1
ATOM 5147 O O . HIS B 1 124 ? -4.801 -10.125 -13.555 1 94 124 HIS B O 1
ATOM 5153 N N . HIS B 1 125 ? -4.551 -9.641 -11.406 1 94.69 125 HIS B N 1
ATOM 5154 C CA . HIS B 1 125 ? -4.781 -8.219 -11.609 1 94.69 125 HIS B CA 1
ATOM 5155 C C . HIS B 1 125 ? -3.467 -7.457 -11.75 1 94.69 125 HIS B C 1
ATOM 5157 O O . HIS B 1 125 ? -2.5 -7.754 -11.047 1 94.69 125 HIS B O 1
ATOM 5163 N N . LEU B 1 126 ? -3.5 -6.523 -12.648 1 91.62 126 LEU B N 1
ATOM 5164 C CA . LEU B 1 126 ? -2.309 -5.77 -13.023 1 91.62 126 LEU B CA 1
ATOM 5165 C C . LEU B 1 126 ? -1.763 -4.984 -11.836 1 91.62 126 LEU B C 1
ATOM 5167 O O . LEU B 1 126 ? -0.549 -4.941 -11.625 1 91.62 126 LEU B O 1
ATOM 5171 N N . ASP B 1 127 ? -2.637 -4.332 -11.211 1 92.94 127 ASP B N 1
ATOM 5172 C CA . ASP B 1 127 ? -2.273 -3.521 -10.055 1 92.94 127 ASP B CA 1
ATOM 5173 C C . ASP B 1 127 ? -3.262 -3.727 -8.914 1 92.94 127 ASP B C 1
ATOM 5175 O O . ASP B 1 127 ? -4.477 -3.721 -9.125 1 92.94 127 ASP B O 1
ATOM 5179 N N . ILE B 1 128 ? -2.693 -3.922 -7.703 1 94.88 128 ILE B N 1
ATOM 5180 C CA . ILE B 1 128 ? -3.535 -4.105 -6.527 1 94.88 128 ILE B CA 1
ATOM 5181 C C . ILE B 1 128 ? -3.066 -3.18 -5.406 1 94.88 128 ILE B C 1
ATOM 5183 O O . ILE B 1 128 ? -3.191 -3.514 -4.227 1 94.88 128 ILE B O 1
ATOM 5187 N N . GLY B 1 129 ? -2.482 -2.096 -5.824 1 94.56 129 GLY B N 1
ATOM 5188 C CA . GLY B 1 129 ? -2 -1.124 -4.855 1 94.56 129 GLY B CA 1
ATOM 5189 C C . GLY B 1 129 ? -0.624 -1.457 -4.312 1 94.56 129 GLY B C 1
ATOM 5190 O O . GLY B 1 129 ? 0.207 -2.031 -5.02 1 94.56 129 GLY B O 1
ATOM 5191 N N . GLY B 1 130 ? -0.295 -0.896 -3.111 1 94.12 130 GLY B N 1
ATOM 5192 C CA . GLY B 1 130 ? 0.97 -1.2 -2.461 1 94.12 130 GLY B CA 1
ATOM 5193 C C . GLY B 1 130 ? 2.066 -0.206 -2.793 1 94.12 130 GLY B C 1
ATOM 5194 O O . GLY B 1 130 ? 1.79 0.967 -3.055 1 94.12 130 GLY B O 1
ATOM 5195 N N . GLY B 1 131 ? 3.309 -0.666 -2.711 1 94.31 131 GLY B N 1
ATOM 5196 C CA . GLY B 1 131 ? 4.469 0.213 -2.656 1 94.31 131 GLY B CA 1
ATOM 5197 C C . GLY B 1 131 ? 4.875 0.749 -4.016 1 94.31 131 GLY B C 1
ATOM 5198 O O . GLY B 1 131 ? 5.602 1.737 -4.105 1 94.31 131 GLY B O 1
ATOM 5199 N N . SER B 1 132 ? 4.43 0.124 -5.105 1 94.12 132 SER B N 1
ATOM 5200 C CA . SER B 1 132 ? 4.805 0.565 -6.441 1 94.12 132 SER B CA 1
ATOM 5201 C C . SER B 1 132 ? 3.777 0.127 -7.48 1 94.12 132 SER B C 1
ATOM 5203 O O . SER B 1 132 ? 3.014 -0.813 -7.246 1 94.12 132 SER B O 1
ATOM 5205 N N . PRO B 1 133 ? 3.773 0.845 -8.609 1 93.81 133 PRO B N 1
ATOM 5206 C CA . PRO B 1 133 ? 2.846 0.43 -9.664 1 93.81 133 PRO B CA 1
ATOM 5207 C C . PRO B 1 133 ? 3.215 -0.92 -10.281 1 93.81 133 PRO B C 1
ATOM 5209 O O . PRO B 1 133 ? 4.344 -1.106 -10.742 1 93.81 133 PRO B O 1
ATOM 5212 N N . GLY B 1 134 ? 2.311 -1.794 -10.25 1 91.81 134 GLY B N 1
ATOM 5213 C CA . GLY B 1 134 ? 2.443 -3.066 -10.938 1 91.81 134 GLY B CA 1
ATOM 5214 C C . GLY B 1 134 ? 3.285 -4.074 -10.18 1 91.81 134 GLY B C 1
ATOM 5215 O O . GLY B 1 134 ? 2.834 -5.188 -9.906 1 91.81 134 GLY B O 1
ATOM 5216 N N . LEU B 1 135 ? 4.508 -3.656 -9.867 1 93.69 135 LEU B N 1
ATOM 5217 C CA . LEU B 1 135 ? 5.461 -4.586 -9.273 1 93.69 135 LEU B CA 1
ATOM 5218 C C . LEU B 1 135 ? 6.359 -3.873 -8.266 1 93.69 135 LEU B C 1
ATOM 5220 O O . LEU B 1 135 ? 6.957 -2.842 -8.586 1 93.69 135 LEU B O 1
ATOM 5224 N N . SER B 1 136 ? 6.434 -4.535 -7.059 1 92.75 136 SER B N 1
ATOM 5225 C CA . SER B 1 136 ? 7.266 -3.963 -6.004 1 92.75 136 SER B CA 1
ATOM 5226 C C . SER B 1 136 ? 8.406 -4.898 -5.633 1 92.75 136 SER B C 1
ATOM 5228 O O . SER B 1 136 ? 8.367 -5.555 -4.59 1 92.75 136 SER B O 1
ATOM 5230 N N . PRO B 1 137 ? 9.508 -4.84 -6.359 1 92.69 137 PRO B N 1
ATOM 5231 C CA . PRO B 1 137 ? 10.602 -5.766 -6.059 1 92.69 137 PRO B CA 1
ATOM 5232 C C . PRO B 1 137 ? 11.25 -5.496 -4.707 1 92.69 137 PRO B C 1
ATOM 5234 O O . PRO B 1 137 ? 11.891 -6.383 -4.133 1 92.69 137 PRO B O 1
ATOM 5237 N N . ASN B 1 138 ? 11.023 -4.309 -4.172 1 90.12 138 ASN B N 1
ATOM 5238 C CA . ASN B 1 138 ? 11.656 -3.922 -2.916 1 90.12 138 ASN B CA 1
ATOM 5239 C C . ASN B 1 138 ? 10.758 -4.211 -1.718 1 90.12 138 ASN B C 1
ATOM 5241 O O . ASN B 1 138 ? 11.086 -3.852 -0.586 1 90.12 138 ASN B O 1
ATOM 5245 N N . ALA B 1 139 ? 9.656 -4.848 -1.96 1 94.06 139 ALA B N 1
ATOM 5246 C CA . ALA B 1 139 ? 8.75 -5.156 -0.861 1 94.06 139 ALA B CA 1
ATOM 5247 C C . ALA B 1 139 ? 9.422 -6.051 0.176 1 94.06 139 ALA B C 1
ATOM 5249 O O . ALA B 1 139 ? 10.141 -6.992 -0.177 1 94.06 139 ALA B O 1
ATOM 5250 N N . ARG B 1 140 ? 9.219 -5.75 1.498 1 93.62 140 ARG B N 1
ATOM 5251 C CA . ARG B 1 140 ? 9.828 -6.516 2.58 1 93.62 140 ARG B CA 1
ATOM 5252 C C . ARG B 1 140 ? 8.758 -7.211 3.424 1 93.62 140 ARG B C 1
ATOM 5254 O O . ARG B 1 140 ? 9.078 -7.953 4.352 1 93.62 140 ARG B O 1
ATOM 5261 N N . ASP B 1 141 ? 7.574 -7.027 3.064 1 95.88 141 ASP B N 1
ATOM 5262 C CA . ASP B 1 141 ? 6.422 -7.688 3.672 1 95.88 141 ASP B CA 1
ATOM 5263 C C . ASP B 1 141 ? 5.227 -7.688 2.723 1 95.88 141 ASP B C 1
ATOM 5265 O O . ASP B 1 141 ? 5.25 -7.02 1.687 1 95.88 141 ASP B O 1
ATOM 5269 N N . VAL B 1 142 ? 4.227 -8.438 3.076 1 97.19 142 VAL B N 1
ATOM 5270 C CA . VAL B 1 142 ? 3.094 -8.664 2.18 1 97.19 142 VAL B CA 1
ATOM 5271 C C . VAL B 1 142 ? 2.287 -7.371 2.037 1 97.19 142 VAL B C 1
ATOM 5273 O O . VAL B 1 142 ? 1.681 -7.125 0.992 1 97.19 142 VAL B O 1
ATOM 5276 N N . HIS B 1 143 ? 2.27 -6.465 2.992 1 96.31 143 HIS B N 1
ATOM 5277 C CA . HIS B 1 143 ? 1.521 -5.211 2.936 1 96.31 143 HIS B CA 1
ATOM 5278 C C . HIS B 1 143 ? 2.102 -4.273 1.883 1 96.31 143 HIS B C 1
ATOM 5280 O O . HIS B 1 143 ? 1.366 -3.51 1.253 1 96.31 143 HIS B O 1
ATOM 5286 N N . SER B 1 144 ? 3.367 -4.355 1.717 1 96.06 144 SER B N 1
ATOM 5287 C CA . SER B 1 144 ? 4.047 -3.539 0.719 1 96.06 144 SER B CA 1
ATOM 5288 C C . SER B 1 144 ? 3.713 -3.998 -0.696 1 96.06 144 SER B C 1
ATOM 5290 O O . SER B 1 144 ? 3.93 -3.262 -1.661 1 96.06 144 SER B O 1
ATOM 5292 N N . GLU B 1 145 ? 3.211 -5.176 -0.781 1 97.06 145 GLU B N 1
ATOM 5293 C CA . GLU B 1 145 ? 2.928 -5.738 -2.098 1 97.06 145 GLU B CA 1
ATOM 5294 C C . GLU B 1 145 ? 1.56 -5.297 -2.605 1 97.06 145 GLU B C 1
ATOM 5296 O O . GLU B 1 145 ? 1.285 -5.359 -3.807 1 97.06 145 GLU B O 1
ATOM 5301 N N . GLY B 1 146 ? 0.674 -4.953 -1.771 1 96.81 146 GLY B N 1
ATOM 5302 C CA . GLY B 1 146 ? -0.642 -4.492 -2.186 1 96.81 146 GLY B CA 1
ATOM 5303 C C . GLY B 1 146 ? -1.712 -4.723 -1.135 1 96.81 146 GLY B C 1
ATOM 5304 O O . GLY B 1 146 ? -1.4 -4.965 0.034 1 96.81 146 GLY B O 1
ATOM 5305 N N . ILE B 1 147 ? -2.934 -4.641 -1.552 1 96.5 147 ILE B N 1
ATOM 5306 C CA . ILE B 1 147 ? -4.07 -4.758 -0.646 1 96.5 147 ILE B CA 1
ATOM 5307 C C . ILE B 1 147 ? -4.359 -6.234 -0.369 1 96.5 147 ILE B C 1
ATOM 5309 O O . ILE B 1 147 ? -4.348 -7.059 -1.288 1 96.5 147 ILE B O 1
ATOM 5313 N N . VAL B 1 148 ? -4.551 -6.512 0.878 1 97.5 148 VAL B N 1
ATOM 5314 C CA . VAL B 1 148 ? -4.91 -7.852 1.321 1 97.5 148 VAL B CA 1
ATOM 5315 C C . VAL B 1 148 ? -6.422 -7.945 1.511 1 97.5 148 VAL B C 1
ATOM 5317 O O . VAL B 1 148 ? -7.016 -7.141 2.234 1 97.5 148 VAL B O 1
ATOM 5320 N N . ILE B 1 149 ? -7.047 -8.836 0.871 1 97.31 149 ILE B N 1
ATOM 5321 C CA . ILE B 1 149 ? -8.453 -9.164 1.092 1 97.31 149 ILE B CA 1
ATOM 5322 C C . ILE B 1 149 ? -8.555 -10.531 1.771 1 97.31 149 ILE B C 1
ATOM 5324 O O . ILE B 1 149 ? -8.453 -11.57 1.115 1 97.31 149 ILE B O 1
ATOM 5328 N N . PRO B 1 150 ? -8.742 -10.523 3.07 1 96.69 150 PRO B N 1
ATOM 5329 C CA . PRO B 1 150 ? -8.938 -11.812 3.736 1 96.69 150 PRO B CA 1
ATOM 5330 C C . PRO B 1 150 ? -10.227 -12.508 3.301 1 96.69 150 PRO B C 1
ATOM 5332 O O . PRO B 1 150 ? -11.047 -11.914 2.596 1 96.69 150 PRO B O 1
ATOM 5335 N N . PRO B 1 151 ? -10.344 -13.82 3.646 1 97.06 151 PRO B N 1
ATOM 5336 C CA . PRO B 1 151 ? -11.625 -14.453 3.314 1 97.06 151 PRO B CA 1
ATOM 5337 C C . PRO B 1 151 ? -12.828 -13.664 3.836 1 97.06 151 PRO B C 1
ATOM 5339 O O . PRO B 1 151 ? -13.016 -13.555 5.051 1 97.06 151 PRO B O 1
ATOM 5342 N N . THR B 1 152 ? -13.594 -13.109 2.898 1 96.62 152 THR B N 1
ATOM 5343 C CA . THR B 1 152 ? -14.68 -12.219 3.307 1 96.62 152 THR B CA 1
ATOM 5344 C C . THR B 1 152 ? -15.93 -12.469 2.469 1 96.62 152 THR B C 1
ATOM 5346 O O . THR B 1 152 ? -15.844 -12.656 1.255 1 96.62 152 THR B O 1
ATOM 5349 N N . LYS B 1 153 ? -17.047 -12.477 3.139 1 97.19 153 LYS B N 1
ATOM 5350 C CA . LYS B 1 153 ? -18.344 -12.586 2.479 1 97.19 153 LYS B CA 1
ATOM 5351 C C . LYS B 1 153 ? -18.906 -11.203 2.154 1 97.19 153 LYS B C 1
ATOM 5353 O O . LYS B 1 153 ? -18.938 -10.32 3.016 1 97.19 153 LYS B O 1
ATOM 5358 N N . PHE B 1 154 ? -19.312 -11.008 0.888 1 96.62 154 PHE B N 1
ATOM 5359 C CA . PHE B 1 154 ? -19.938 -9.781 0.435 1 96.62 154 PHE B CA 1
ATOM 5360 C C . PHE B 1 154 ? -21.328 -10.062 -0.149 1 96.62 154 PHE B C 1
ATOM 5362 O O . PHE B 1 154 ? -21.703 -11.227 -0.308 1 96.62 154 PHE B O 1
ATOM 5369 N N . SER B 1 155 ? -22.125 -9 -0.358 1 95.69 155 SER B N 1
ATOM 5370 C CA . SER B 1 155 ? -23.391 -9.055 -1.074 1 95.69 155 SER B CA 1
ATOM 5371 C C . SER B 1 155 ? -23.328 -8.234 -2.359 1 95.69 155 SER B C 1
ATOM 5373 O O . SER B 1 155 ? -22.891 -7.086 -2.352 1 95.69 155 SER B O 1
ATOM 5375 N N . TYR B 1 156 ? -23.781 -8.883 -3.504 1 95.19 156 TYR B N 1
ATOM 5376 C CA . TYR B 1 156 ? -23.781 -8.164 -4.773 1 95.19 156 TYR B CA 1
ATOM 5377 C C . TYR B 1 156 ? -24.625 -6.895 -4.676 1 95.19 156 TYR B C 1
ATOM 5379 O O . TYR B 1 156 ? -24.25 -5.848 -5.199 1 95.19 156 TYR B O 1
ATOM 5387 N N . SER B 1 157 ? -25.734 -6.922 -3.961 1 94.12 157 SER B N 1
ATOM 5388 C CA . SER B 1 157 ? -26.703 -5.824 -3.9 1 94.12 157 SER B CA 1
ATOM 5389 C C . SER B 1 157 ? -26.156 -4.664 -3.066 1 94.12 157 SER B C 1
ATOM 5391 O O . SER B 1 157 ? -26.5 -3.506 -3.314 1 94.12 157 SER B O 1
ATOM 5393 N N . ARG B 1 158 ? -25.266 -4.965 -2.189 1 92.56 158 ARG B N 1
ATOM 5394 C CA . ARG B 1 158 ? -24.859 -3.918 -1.258 1 92.56 158 ARG B CA 1
ATOM 5395 C C . ARG B 1 158 ? -23.422 -3.494 -1.505 1 92.56 158 ARG B C 1
ATOM 5397 O O . ARG B 1 158 ? -23.078 -2.326 -1.323 1 92.56 158 ARG B O 1
ATOM 5404 N N . ASP B 1 159 ? -22.609 -4.426 -1.851 1 95.38 159 ASP B N 1
ATOM 5405 C CA . ASP B 1 159 ? -21.172 -4.176 -1.781 1 95.38 159 ASP B CA 1
ATOM 5406 C C . ASP B 1 159 ? -20.578 -3.982 -3.176 1 95.38 159 ASP B C 1
ATOM 5408 O O . ASP B 1 159 ? -19.438 -3.543 -3.314 1 95.38 159 ASP B O 1
ATOM 5412 N N . TRP B 1 160 ? -21.312 -4.297 -4.199 1 95 160 TRP B N 1
ATOM 5413 C CA . TRP B 1 160 ? -20.844 -4.137 -5.57 1 95 160 TRP B CA 1
ATOM 5414 C C . TRP B 1 160 ? -21.766 -3.201 -6.352 1 95 160 TRP B C 1
ATOM 5416 O O . TRP B 1 160 ? -22.812 -2.795 -5.855 1 95 160 TRP B O 1
ATOM 5426 N N . ASN B 1 161 ? -21.359 -2.766 -7.59 1 91.44 161 ASN B N 1
ATOM 5427 C CA . ASN B 1 161 ? -22.109 -1.819 -8.414 1 91.44 161 ASN B CA 1
ATOM 5428 C C . ASN B 1 161 ? -22.328 -0.497 -7.684 1 91.44 161 ASN B C 1
ATOM 5430 O O . ASN B 1 161 ? -23.469 -0.067 -7.504 1 91.44 161 ASN B O 1
ATOM 5434 N N . GLY B 1 162 ? -21.234 0.059 -7.293 1 90.25 162 GLY B N 1
ATOM 5435 C CA . GLY B 1 162 ? -21.234 1.318 -6.566 1 90.25 162 GLY B CA 1
ATOM 5436 C C . GLY B 1 162 ? -21.188 1.138 -5.059 1 90.25 162 GLY B C 1
ATOM 5437 O O . GLY B 1 162 ? -21.203 2.117 -4.312 1 90.25 162 GLY B O 1
ATOM 5438 N N . GLY B 1 163 ? -21.141 -0.042 -4.602 1 93.19 163 GLY B N 1
ATOM 5439 C CA . GLY B 1 163 ? -21.094 -0.355 -3.184 1 93.19 163 GLY B CA 1
ATOM 5440 C C . GLY B 1 163 ? -19.719 -0.17 -2.572 1 93.19 163 GLY B C 1
ATOM 5441 O O . GLY B 1 163 ? -18.797 0.304 -3.238 1 93.19 163 GLY B O 1
ATOM 5442 N N . ILE B 1 164 ? -19.609 -0.527 -1.311 1 92.94 164 ILE B N 1
ATOM 5443 C CA . ILE B 1 164 ? -18.469 -0.181 -0.488 1 92.94 164 ILE B CA 1
ATOM 5444 C C . ILE B 1 164 ? -17.219 -0.915 -1 1 92.94 164 ILE B C 1
ATOM 5446 O O . ILE B 1 164 ? -16.125 -0.359 -1.002 1 92.94 164 ILE B O 1
ATOM 5450 N N . LEU B 1 165 ? -17.344 -2.164 -1.447 1 94.88 165 LEU B N 1
ATOM 5451 C CA . LEU B 1 165 ? -16.188 -2.924 -1.928 1 94.88 165 LEU B CA 1
ATOM 5452 C C . LEU B 1 165 ? -15.633 -2.309 -3.207 1 94.88 165 LEU B C 1
ATOM 5454 O O . LEU B 1 165 ? -14.422 -2.105 -3.324 1 94.88 165 LEU B O 1
ATOM 5458 N N . GLU B 1 166 ? -16.5 -2.104 -4.141 1 94.94 166 GLU B N 1
ATOM 5459 C CA . GLU B 1 166 ? -16.062 -1.51 -5.398 1 94.94 166 GLU B CA 1
ATOM 5460 C C . GLU B 1 166 ? -15.398 -0.154 -5.168 1 94.94 166 GLU B C 1
ATOM 5462 O O . GLU B 1 166 ? -14.359 0.146 -5.762 1 94.94 166 GLU B O 1
ATOM 5467 N N . LYS B 1 167 ? -15.992 0.687 -4.305 1 94.06 167 LYS B N 1
ATOM 5468 C CA . LYS B 1 167 ? -15.438 1.999 -3.99 1 94.06 167 LYS B CA 1
ATOM 5469 C C . LYS B 1 167 ? -14.031 1.874 -3.406 1 94.06 167 LYS B C 1
ATOM 5471 O O . LYS B 1 167 ? -13.133 2.621 -3.785 1 94.06 167 LYS B O 1
ATOM 5476 N N . PHE B 1 168 ? -13.898 0.969 -2.582 1 94.5 168 PHE B N 1
ATOM 5477 C CA . PHE B 1 168 ? -12.617 0.768 -1.913 1 94.5 168 PHE B CA 1
ATOM 5478 C C . PHE B 1 168 ? -11.562 0.288 -2.9 1 94.5 168 PHE B C 1
ATOM 5480 O O . PHE B 1 168 ? -10.438 0.796 -2.91 1 94.5 168 PHE B O 1
ATOM 5487 N N . LEU B 1 169 ? -11.906 -0.726 -3.666 1 95.81 169 LEU B N 1
ATOM 5488 C CA . LEU B 1 169 ? -10.945 -1.254 -4.629 1 95.81 169 LEU B CA 1
ATOM 5489 C C . LEU B 1 169 ? -10.539 -0.184 -5.641 1 95.81 169 LEU B C 1
ATOM 5491 O O . LEU B 1 169 ? -9.359 -0.026 -5.945 1 95.81 169 LEU B O 1
ATOM 5495 N N . ARG B 1 170 ? -11.5 0.569 -6.102 1 95.75 170 ARG B N 1
ATOM 5496 C CA . ARG B 1 170 ? -11.25 1.622 -7.078 1 95.75 170 ARG B CA 1
ATOM 5497 C C . ARG B 1 170 ? -10.273 2.66 -6.523 1 95.75 170 ARG B C 1
ATOM 5499 O O . ARG B 1 170 ? -9.414 3.162 -7.25 1 95.75 170 ARG B O 1
ATOM 5506 N N . ALA B 1 171 ? -10.43 2.984 -5.301 1 96.06 171 ALA B N 1
ATOM 5507 C CA . ALA B 1 171 ? -9.648 4.051 -4.684 1 96.06 171 ALA B CA 1
ATOM 5508 C C . ALA B 1 171 ? -8.219 3.592 -4.391 1 96.06 171 ALA B C 1
ATOM 5510 O O . ALA B 1 171 ? -7.34 4.414 -4.133 1 96.06 171 ALA B O 1
ATOM 5511 N N . ASN B 1 172 ? -7.98 2.303 -4.449 1 97 172 ASN B N 1
ATOM 5512 C CA . ASN B 1 172 ? -6.711 1.827 -3.912 1 97 172 ASN B CA 1
ATOM 5513 C C . ASN B 1 172 ? -5.859 1.156 -4.988 1 97 172 ASN B C 1
ATOM 5515 O O . ASN B 1 172 ? -4.801 0.6 -4.691 1 97 172 ASN B O 1
ATOM 5519 N N . VAL B 1 173 ? -6.309 1.205 -6.215 1 96.31 173 VAL B N 1
ATOM 5520 C CA . VAL B 1 173 ? -5.512 0.659 -7.305 1 96.31 173 VAL B CA 1
ATOM 5521 C C . VAL B 1 173 ? -5.168 1.767 -8.297 1 96.31 173 VAL B C 1
ATOM 5523 O O . VAL B 1 173 ? -5.898 2.752 -8.414 1 96.31 173 VAL B O 1
ATOM 5526 N N . ARG B 1 174 ? -4.074 1.618 -9.031 1 96.5 174 ARG B N 1
ATOM 5527 C CA . ARG B 1 174 ? -3.545 2.654 -9.914 1 96.5 174 ARG B CA 1
ATOM 5528 C C . ARG B 1 174 ? -4.18 2.572 -11.297 1 96.5 174 ARG B C 1
ATOM 5530 O O . ARG B 1 174 ? -4.086 3.514 -12.086 1 96.5 174 ARG B O 1
ATOM 5537 N N . THR B 1 175 ? -4.793 1.448 -11.641 1 94 175 THR B N 1
ATOM 5538 C CA . THR B 1 175 ? -5.496 1.242 -12.898 1 94 175 THR B CA 1
ATOM 5539 C C . THR B 1 175 ? -6.93 0.784 -12.648 1 94 175 THR B C 1
ATOM 5541 O O . THR B 1 175 ? -7.309 -0.327 -13.031 1 94 175 THR B O 1
ATOM 5544 N N . PRO B 1 176 ? -7.742 1.638 -12.156 1 94.69 176 PRO B N 1
ATOM 5545 C CA . PRO B 1 176 ? -9.055 1.225 -11.656 1 94.69 176 PRO B CA 1
ATOM 5546 C C . PRO B 1 176 ? -9.969 0.708 -12.766 1 94.69 176 PRO B C 1
ATOM 5548 O O . PRO B 1 176 ? -10.773 -0.203 -12.539 1 94.69 176 PRO B O 1
ATOM 5551 N N . LEU B 1 177 ? -9.906 1.241 -13.961 1 93.31 177 LEU B N 1
ATOM 5552 C CA . LEU B 1 177 ? -10.758 0.778 -15.047 1 93.31 177 LEU B CA 1
ATOM 5553 C C . LEU B 1 177 ? -10.453 -0.674 -15.398 1 93.31 177 LEU B C 1
ATOM 5555 O O . LEU B 1 177 ? -11.367 -1.485 -15.555 1 93.31 177 LEU B O 1
ATOM 5559 N N . GLN B 1 178 ? -9.188 -0.967 -15.469 1 93 178 GLN B N 1
ATOM 5560 C CA . GLN B 1 178 ? -8.773 -2.328 -15.781 1 93 178 GLN B CA 1
ATOM 5561 C C . GLN B 1 178 ? -9.125 -3.289 -14.648 1 93 178 GLN B C 1
ATOM 5563 O O . GLN B 1 178 ? -9.648 -4.379 -14.891 1 93 178 GLN B O 1
ATOM 5568 N N . THR B 1 179 ? -8.859 -2.879 -13.469 1 94.44 179 THR B N 1
ATOM 5569 C CA . THR B 1 179 ? -9.086 -3.748 -12.32 1 94.44 179 THR B CA 1
ATOM 5570 C C . THR B 1 179 ? -10.57 -4.035 -12.141 1 94.44 179 THR B C 1
ATOM 5572 O O . THR B 1 179 ? -10.969 -5.191 -11.969 1 94.44 179 THR B O 1
ATOM 5575 N N . MET B 1 180 ? -11.398 -3.012 -12.219 1 95.62 180 MET B N 1
ATOM 5576 C CA . MET B 1 180 ? -12.836 -3.211 -12.047 1 95.62 180 MET B CA 1
ATOM 5577 C C . MET B 1 180 ? -13.414 -4.008 -13.211 1 95.62 180 MET B C 1
ATOM 5579 O O . MET B 1 180 ? -14.289 -4.855 -13.016 1 95.62 180 MET B O 1
ATOM 5583 N N . GLY B 1 181 ? -12.906 -3.684 -14.383 1 95.56 181 GLY B N 1
ATOM 5584 C CA . GLY B 1 181 ? -13.344 -4.461 -15.531 1 95.56 181 GLY B CA 1
ATOM 5585 C C . GLY B 1 181 ? -13.055 -5.945 -15.391 1 95.56 181 GLY B C 1
ATOM 5586 O O . GLY B 1 181 ? -13.898 -6.781 -15.727 1 95.56 181 GLY B O 1
ATOM 5587 N N . ASP B 1 182 ? -11.914 -6.289 -14.945 1 96.38 182 ASP B N 1
ATOM 5588 C CA . ASP B 1 182 ? -11.539 -7.688 -14.75 1 96.38 182 ASP B CA 1
ATOM 5589 C C . ASP B 1 182 ? -12.367 -8.328 -13.641 1 96.38 182 ASP B C 1
ATOM 5591 O O . ASP B 1 182 ? -12.703 -9.516 -13.711 1 96.38 182 ASP B O 1
ATOM 5595 N N . CYS B 1 183 ? -12.664 -7.578 -12.609 1 97.25 183 CYS B N 1
ATOM 5596 C CA . CYS B 1 183 ? -13.547 -8.086 -11.57 1 97.25 183 CYS B CA 1
ATOM 5597 C C . CYS B 1 183 ? -14.93 -8.406 -12.133 1 97.25 183 CYS B C 1
ATOM 5599 O O . CYS B 1 183 ? -15.5 -9.453 -11.82 1 97.25 183 CYS B O 1
ATOM 5601 N N . ASP B 1 184 ? -15.406 -7.492 -12.914 1 97.12 184 ASP B N 1
ATOM 5602 C CA . ASP B 1 184 ? -16.703 -7.719 -13.555 1 97.12 184 ASP B CA 1
ATOM 5603 C C . ASP B 1 184 ? -16.672 -8.953 -14.445 1 97.12 184 ASP B C 1
ATOM 5605 O O . ASP B 1 184 ? -17.641 -9.703 -14.516 1 97.12 184 ASP B O 1
ATOM 5609 N N . ALA B 1 185 ? -15.555 -9.102 -15.125 1 97.12 185 ALA B N 1
ATOM 5610 C CA . ALA B 1 185 ? -15.383 -10.297 -15.953 1 97.12 185 ALA B CA 1
ATOM 5611 C C . ALA B 1 185 ? -15.438 -11.562 -15.109 1 97.12 185 ALA B C 1
ATOM 5613 O O . ALA B 1 185 ? -16 -12.57 -15.531 1 97.12 185 ALA B O 1
ATOM 5614 N N . GLN B 1 186 ? -14.875 -11.531 -14.008 1 97.62 186 GLN B N 1
ATOM 5615 C CA . GLN B 1 186 ? -14.898 -12.672 -13.094 1 97.62 186 GLN B CA 1
ATOM 5616 C C . GLN B 1 186 ? -16.328 -12.977 -12.641 1 97.62 186 GLN B C 1
ATOM 5618 O O . GLN B 1 186 ? -16.734 -14.141 -12.625 1 97.62 186 GLN B O 1
ATOM 5623 N N . ILE B 1 187 ? -17.031 -11.953 -12.266 1 97.56 187 ILE B N 1
ATOM 5624 C CA . ILE B 1 187 ? -18.406 -12.117 -11.836 1 97.56 187 ILE B CA 1
ATOM 5625 C C . ILE B 1 187 ? -19.234 -12.695 -12.977 1 97.56 187 ILE B C 1
ATOM 5627 O O . ILE B 1 187 ? -20.047 -13.609 -12.758 1 97.56 187 ILE B O 1
ATOM 5631 N N . ALA B 1 188 ? -19 -12.188 -14.156 1 97.5 188 ALA B N 1
ATOM 5632 C CA . ALA B 1 188 ? -19.703 -12.688 -15.336 1 97.5 188 ALA B CA 1
ATOM 5633 C C . ALA B 1 188 ? -19.375 -14.156 -15.586 1 97.5 188 ALA B C 1
ATOM 5635 O O . ALA B 1 188 ? -20.25 -14.945 -15.938 1 97.5 188 ALA B O 1
ATOM 5636 N N . SER B 1 189 ? -18.125 -14.469 -15.461 1 97.62 189 SER B N 1
ATOM 5637 C CA . SER B 1 189 ? -17.688 -15.852 -15.602 1 97.62 189 SER B CA 1
ATOM 5638 C C . SER B 1 189 ? -18.422 -16.766 -14.617 1 97.62 189 SER B C 1
ATOM 5640 O O . SER B 1 189 ? -18.922 -17.828 -15 1 97.62 189 SER B O 1
ATOM 5642 N N . ASN B 1 190 ? -18.484 -16.375 -13.375 1 98.31 190 ASN B N 1
ATOM 5643 C CA . ASN B 1 190 ? -19.156 -17.172 -12.352 1 98.31 190 ASN B CA 1
ATOM 5644 C C . ASN B 1 190 ? -20.641 -17.344 -12.672 1 98.31 190 ASN B C 1
ATOM 5646 O O . ASN B 1 190 ? -21.219 -18.406 -12.398 1 98.31 190 ASN B O 1
ATOM 5650 N N . ARG B 1 191 ? -21.234 -16.344 -13.242 1 97.88 191 ARG B N 1
ATOM 5651 C CA . ARG B 1 191 ? -22.656 -16.422 -13.609 1 97.88 191 ARG B CA 1
ATOM 5652 C C . ARG B 1 191 ? -22.875 -17.469 -14.695 1 97.88 191 ARG B C 1
ATOM 5654 O O . ARG B 1 191 ? -23.906 -18.141 -14.703 1 97.88 191 ARG B O 1
ATOM 5661 N N . VAL B 1 192 ? -21.969 -17.531 -15.609 1 97.94 192 VAL B N 1
ATOM 5662 C CA . VAL B 1 192 ? -22.047 -18.547 -16.656 1 97.94 192 VAL B CA 1
ATOM 5663 C C . VAL B 1 192 ? -22.031 -19.938 -16.016 1 97.94 192 VAL B C 1
ATOM 5665 O O . VAL B 1 192 ? -22.859 -20.797 -16.375 1 97.94 192 VAL B O 1
ATOM 5668 N N . GLY B 1 193 ? -21.109 -20.156 -15.102 1 98.06 193 GLY B N 1
ATOM 5669 C CA . GLY B 1 193 ? -21.062 -21.438 -14.406 1 98.06 193 GLY B CA 1
ATOM 5670 C C . GLY B 1 193 ? -22.359 -21.766 -13.672 1 98.06 193 GLY B C 1
ATOM 5671 O O . GLY B 1 193 ? -22.859 -22.891 -13.766 1 98.06 193 GLY B O 1
ATOM 5672 N N . ALA B 1 194 ? -22.891 -20.797 -13 1 98.06 194 ALA B N 1
ATOM 5673 C CA . ALA B 1 194 ? -24.125 -20.969 -12.266 1 98.06 194 ALA B CA 1
ATOM 5674 C C . ALA B 1 194 ? -25.281 -21.328 -13.203 1 98.06 194 ALA B C 1
ATOM 5676 O O . ALA B 1 194 ? -26.094 -22.203 -12.898 1 98.06 194 ALA B O 1
ATOM 5677 N N . ARG B 1 195 ? -25.359 -20.656 -14.289 1 97.94 195 ARG B N 1
ATOM 5678 C CA . ARG B 1 195 ? -26.422 -20.891 -15.266 1 97.94 195 ARG B CA 1
ATOM 5679 C C . ARG B 1 195 ? -26.328 -22.312 -15.836 1 97.94 195 ARG B C 1
ATOM 5681 O O . ARG B 1 195 ? -27.328 -23.016 -15.906 1 97.94 195 ARG B O 1
ATOM 5688 N N . ARG B 1 196 ? -25.156 -22.719 -16.25 1 98.25 196 ARG B N 1
ATOM 5689 C CA . ARG B 1 196 ? -24.969 -24.016 -16.875 1 98.25 196 ARG B CA 1
ATOM 5690 C C . ARG B 1 196 ? -25.266 -25.156 -15.898 1 98.25 196 ARG B C 1
ATOM 5692 O O . ARG B 1 196 ? -25.891 -26.141 -16.266 1 98.25 196 ARG B O 1
ATOM 5699 N N . VAL B 1 197 ? -24.781 -25.016 -14.68 1 98.44 197 VAL B N 1
ATOM 5700 C CA . VAL B 1 197 ? -25.078 -26.016 -13.664 1 98.44 197 VAL B CA 1
ATOM 5701 C C . VAL B 1 197 ? -26.578 -26.062 -13.383 1 98.44 197 VAL B C 1
ATOM 5703 O O . VAL B 1 197 ? -27.156 -27.141 -13.211 1 98.44 197 VAL B O 1
ATOM 5706 N N . GLY B 1 198 ? -27.156 -24.875 -13.297 1 97.75 198 GLY B N 1
ATOM 5707 C CA . GLY B 1 198 ? -28.609 -24.812 -13.133 1 97.75 198 GLY B CA 1
ATOM 5708 C C . GLY B 1 198 ? -29.359 -25.547 -14.227 1 97.75 198 GLY B C 1
ATOM 5709 O O . GLY B 1 198 ? -30.328 -26.266 -13.945 1 97.75 198 GLY B O 1
ATOM 5710 N N . GLU B 1 199 ? -28.922 -25.391 -15.445 1 98.06 199 GLU B N 1
ATOM 5711 C CA . GLU B 1 199 ? -29.547 -26.094 -16.578 1 98.06 199 GLU B CA 1
ATOM 5712 C C . GLU B 1 199 ? -29.422 -27.609 -16.422 1 98.06 199 GLU B C 1
ATOM 5714 O O . GLU B 1 199 ? -30.375 -28.344 -16.703 1 98.06 199 GLU B O 1
ATOM 5719 N N . LEU B 1 200 ? -28.266 -28.062 -16.016 1 98.06 200 LEU B N 1
ATOM 5720 C CA . LEU B 1 200 ? -28.062 -29.484 -15.797 1 98.06 200 LEU B CA 1
ATOM 5721 C C . LEU B 1 200 ? -29 -30 -14.703 1 98.06 200 LEU B C 1
ATOM 5723 O O . LEU B 1 200 ? -29.578 -31.078 -14.836 1 98.06 200 LEU B O 1
ATOM 5727 N N . CYS B 1 201 ? -29.109 -29.219 -13.656 1 98.12 201 CYS B N 1
ATOM 5728 C CA . CYS B 1 201 ? -29.984 -29.609 -12.547 1 98.12 201 CYS B CA 1
ATOM 5729 C C . CYS B 1 201 ? -31.438 -29.656 -13 1 98.12 201 CYS B C 1
ATOM 5731 O O . CYS B 1 201 ? -32.188 -30.531 -12.57 1 98.12 201 CYS B O 1
ATOM 5733 N N . SER B 1 202 ? -31.812 -28.719 -13.797 1 98 202 SER B N 1
ATOM 5734 C CA . SER B 1 202 ? -33.188 -28.703 -14.305 1 98 202 SER B CA 1
ATOM 5735 C C . SER B 1 202 ? -33.469 -29.922 -15.156 1 98 202 SER B C 1
ATOM 5737 O O . SER B 1 202 ? -34.562 -30.484 -15.094 1 98 202 SER B O 1
ATOM 5739 N N . LYS B 1 203 ? -32.5 -30.375 -15.883 1 97.31 203 LYS B N 1
ATOM 5740 C CA . LYS B 1 203 ? -32.688 -31.469 -16.828 1 97.31 203 LYS B CA 1
ATOM 5741 C C . LYS B 1 203 ? -32.562 -32.812 -16.125 1 97.31 203 LYS B C 1
ATOM 5743 O O . LYS B 1 203 ? -33.312 -33.75 -16.422 1 97.31 203 LYS B O 1
ATOM 5748 N N . TYR B 1 204 ? -31.641 -32.969 -15.188 1 96.81 204 TYR B N 1
ATOM 5749 C CA . TYR B 1 204 ? -31.312 -34.281 -14.664 1 96.81 204 TYR B CA 1
ATOM 5750 C C . TYR B 1 204 ? -31.656 -34.406 -13.18 1 96.81 204 TYR B C 1
ATOM 5752 O O . TYR B 1 204 ? -31.703 -35.5 -12.625 1 96.81 204 TYR B O 1
ATOM 5760 N N . GLY B 1 205 ? -31.984 -33.281 -12.555 1 96.44 205 GLY B N 1
ATOM 5761 C CA . GLY B 1 205 ? -32.188 -33.219 -11.117 1 96.44 205 GLY B CA 1
ATOM 5762 C C . GLY B 1 205 ? -30.922 -32.906 -10.344 1 96.44 205 GLY B C 1
ATOM 5763 O O . GLY B 1 205 ? -29.844 -33.375 -10.688 1 96.44 205 GLY B O 1
ATOM 5764 N N . ALA B 1 206 ? -31.047 -32.125 -9.266 1 97.62 206 ALA B N 1
ATOM 5765 C CA . ALA B 1 206 ? -29.922 -31.672 -8.461 1 97.62 206 ALA B CA 1
ATOM 5766 C C . ALA B 1 206 ? -29.203 -32.844 -7.809 1 97.62 206 ALA B C 1
ATOM 5768 O O . ALA B 1 206 ? -27.969 -32.875 -7.746 1 97.62 206 ALA B O 1
ATOM 5769 N N . ALA B 1 207 ? -29.906 -33.781 -7.305 1 96.56 207 ALA B N 1
ATOM 5770 C CA . ALA B 1 207 ? -29.328 -34.938 -6.605 1 96.56 207 ALA B CA 1
ATOM 5771 C C . ALA B 1 207 ? -28.406 -35.719 -7.523 1 96.56 207 ALA B C 1
ATOM 5773 O O . ALA B 1 207 ? -27.297 -36.125 -7.117 1 96.56 207 ALA B O 1
ATOM 5774 N N . LYS B 1 208 ? -28.859 -35.938 -8.703 1 96.69 208 LYS B N 1
ATOM 5775 C CA . LYS B 1 208 ? -28.047 -36.688 -9.672 1 96.69 208 LYS B CA 1
ATOM 5776 C C . LYS B 1 208 ? -26.797 -35.938 -10.062 1 96.69 208 LYS B C 1
ATOM 5778 O O . LYS B 1 208 ? -25.719 -36.5 -10.172 1 96.69 208 LYS B O 1
ATOM 5783 N N . VAL B 1 209 ? -26.969 -34.656 -10.32 1 97.75 209 VAL B N 1
ATOM 5784 C CA . VAL B 1 209 ? -25.828 -33.844 -10.695 1 97.75 209 VAL B CA 1
ATOM 5785 C C . VAL B 1 209 ? -24.781 -33.844 -9.594 1 97.75 209 VAL B C 1
ATOM 5787 O O . VAL B 1 209 ? -23.578 -34.031 -9.859 1 97.75 209 VAL B O 1
ATOM 5790 N N . MET B 1 210 ? -25.172 -33.75 -8.352 1 97.88 210 MET B N 1
ATOM 5791 C CA . MET B 1 210 ? -24.25 -33.75 -7.219 1 97.88 210 MET B CA 1
ATOM 5792 C C . MET B 1 210 ? -23.578 -35.125 -7.062 1 97.88 210 MET B C 1
ATOM 5794 O O . MET B 1 210 ? -22.406 -35.188 -6.676 1 97.88 210 MET B O 1
ATOM 5798 N N . GLU B 1 211 ? -24.297 -36.156 -7.34 1 97.25 211 GLU B N 1
ATOM 5799 C CA . GLU B 1 211 ? -23.719 -37.5 -7.309 1 97.25 211 GLU B CA 1
ATOM 5800 C C . GLU B 1 211 ? -22.625 -37.625 -8.367 1 97.25 211 GLU B C 1
ATOM 5802 O O . GLU B 1 211 ? -21.594 -38.281 -8.125 1 97.25 211 GLU B O 1
ATOM 5807 N N . VAL B 1 212 ? -22.922 -37.125 -9.547 1 97.38 212 VAL B N 1
ATOM 5808 C CA . VAL B 1 212 ? -21.938 -37.188 -10.633 1 97.38 212 VAL B CA 1
ATOM 5809 C C . VAL B 1 212 ? -20.703 -36.375 -10.25 1 97.38 212 VAL B C 1
ATOM 5811 O O . VAL B 1 212 ? -19.578 -36.781 -10.555 1 97.38 212 VAL B O 1
ATOM 5814 N N . MET B 1 213 ? -20.891 -35.25 -9.594 1 97.5 213 MET B N 1
ATOM 5815 C CA . MET B 1 213 ? -19.75 -34.438 -9.125 1 97.5 213 MET B CA 1
ATOM 5816 C C . MET B 1 213 ? -18.844 -35.281 -8.219 1 97.5 213 MET B C 1
ATOM 5818 O O . MET B 1 213 ? -17.625 -35.281 -8.383 1 97.5 213 MET B O 1
ATOM 5822 N N . THR B 1 214 ? -19.438 -36 -7.352 1 96.94 214 THR B N 1
ATOM 5823 C CA . THR B 1 214 ? -18.688 -36.844 -6.422 1 96.94 214 THR B CA 1
ATOM 5824 C C . THR B 1 214 ? -17.953 -37.938 -7.164 1 96.94 214 THR B C 1
ATOM 5826 O O . THR B 1 214 ? -16.766 -38.156 -6.926 1 96.94 214 THR B O 1
ATOM 5829 N N . GLU B 1 215 ? -18.609 -38.562 -8.031 1 96.56 215 GLU B N 1
ATOM 5830 C CA . GLU B 1 215 ? -18 -39.656 -8.773 1 96.56 215 GLU B CA 1
ATOM 5831 C C . GLU B 1 215 ? -16.891 -39.156 -9.695 1 96.56 215 GLU B C 1
ATOM 5833 O O . GLU B 1 215 ? -15.898 -39.875 -9.922 1 96.56 215 GLU B O 1
ATOM 5838 N N . PHE B 1 216 ? -17.141 -38.062 -10.266 1 95.88 216 PHE B N 1
ATOM 5839 C CA . PHE B 1 216 ? -16.141 -37.438 -11.125 1 95.88 216 PHE B CA 1
ATOM 5840 C C . PHE B 1 216 ? -14.82 -37.281 -10.375 1 95.88 216 PHE B C 1
ATOM 5842 O O . PHE B 1 216 ? -13.75 -37.531 -10.914 1 95.88 216 PHE B O 1
ATOM 5849 N N . GLN B 1 217 ? -14.82 -36.875 -9.117 1 96.06 217 GLN B N 1
ATOM 5850 C CA . GLN B 1 217 ? -13.641 -36.75 -8.266 1 96.06 217 GLN B CA 1
ATOM 5851 C C . GLN B 1 217 ? -13.047 -38.125 -7.969 1 96.06 217 GLN B C 1
ATOM 5853 O O . GLN B 1 217 ? -11.828 -38.312 -8.023 1 96.06 217 GLN B O 1
ATOM 5858 N N . ASN B 1 218 ? -13.898 -39.125 -7.684 1 96.5 218 ASN B N 1
ATOM 5859 C CA . ASN B 1 218 ? -13.445 -40.469 -7.402 1 96.5 218 ASN B CA 1
ATOM 5860 C C . ASN B 1 218 ? -12.734 -41.094 -8.602 1 96.5 218 ASN B C 1
ATOM 5862 O O . ASN B 1 218 ? -11.742 -41.812 -8.445 1 96.5 218 ASN B O 1
ATOM 5866 N N . TYR B 1 219 ? -13.336 -40.812 -9.711 1 94.56 219 TYR B N 1
ATOM 5867 C CA . TYR B 1 219 ? -12.734 -41.312 -10.953 1 94.56 219 TYR B CA 1
ATOM 5868 C C . TYR B 1 219 ? -11.32 -40.75 -11.125 1 94.56 219 TYR B C 1
ATOM 5870 O O . TYR B 1 219 ? -10.391 -41.5 -11.43 1 94.56 219 TYR B O 1
ATOM 5878 N N . SER B 1 220 ? -11.156 -39.438 -10.938 1 94 220 SER B N 1
ATOM 5879 C CA . SER B 1 220 ? -9.844 -38.812 -11.062 1 94 220 SER B CA 1
ATOM 5880 C C . SER B 1 220 ? -8.852 -39.406 -10.062 1 94 220 SER B C 1
ATOM 5882 O O . SER B 1 220 ? -7.688 -39.625 -10.398 1 94 220 SER B O 1
ATOM 5884 N N . GLU B 1 221 ? -9.281 -39.656 -8.828 1 96.06 221 GLU B N 1
ATOM 5885 C CA . GLU B 1 221 ? -8.422 -40.219 -7.809 1 96.06 221 GLU B CA 1
ATOM 5886 C C . GLU B 1 221 ? -7.938 -41.625 -8.227 1 96.06 221 GLU B C 1
ATOM 5888 O O . GLU B 1 221 ? -6.75 -41.938 -8.125 1 96.06 221 GLU B O 1
ATOM 5893 N N . ARG B 1 222 ? -8.867 -42.438 -8.742 1 96.38 222 ARG B N 1
ATOM 5894 C CA . ARG B 1 222 ? -8.523 -43.781 -9.164 1 96.38 222 ARG B CA 1
ATOM 5895 C C . ARG B 1 222 ? -7.492 -43.781 -10.289 1 96.38 222 ARG B C 1
ATOM 5897 O O . ARG B 1 222 ? -6.523 -44.531 -10.266 1 96.38 222 ARG B O 1
ATOM 5904 N N . ARG B 1 223 ? -7.75 -42.906 -11.18 1 95.12 223 ARG B N 1
ATOM 5905 C CA . ARG B 1 223 ? -6.848 -42.844 -12.328 1 95.12 223 ARG B CA 1
ATOM 5906 C C . ARG B 1 223 ? -5.473 -42.344 -11.906 1 95.12 223 ARG B C 1
ATOM 5908 O O . ARG B 1 223 ? -4.449 -42.781 -12.422 1 95.12 223 ARG B O 1
ATOM 5915 N N . PHE B 1 224 ? -5.418 -41.375 -11.023 1 94.81 224 PHE B N 1
ATOM 5916 C CA . PHE B 1 224 ? -4.156 -40.812 -10.539 1 94.81 224 PHE B CA 1
ATOM 5917 C C . PHE B 1 224 ? -3.373 -41.875 -9.758 1 94.81 224 PHE B C 1
ATOM 5919 O O . PHE B 1 224 ? -2.168 -42.031 -9.969 1 94.81 224 PHE B O 1
ATOM 5926 N N . ARG B 1 225 ? -3.998 -42.594 -8.922 1 96.94 225 ARG B N 1
ATOM 5927 C CA . ARG B 1 225 ? -3.365 -43.656 -8.125 1 96.94 225 ARG B CA 1
ATOM 5928 C C . ARG B 1 225 ? -2.82 -44.75 -9.023 1 96.94 225 ARG B C 1
ATOM 5930 O O . ARG B 1 225 ? -1.773 -45.344 -8.734 1 96.94 225 ARG B O 1
ATOM 5937 N N . ALA B 1 226 ? -3.514 -45.031 -10.062 1 96.62 226 ALA B N 1
ATOM 5938 C CA . ALA B 1 226 ? -3.029 -46 -11.023 1 96.62 226 ALA B CA 1
ATOM 5939 C C . ALA B 1 226 ? -1.731 -45.531 -11.68 1 96.62 226 ALA B C 1
ATOM 5941 O O . ALA B 1 226 ? -0.832 -46.344 -11.93 1 96.62 226 ALA B O 1
ATOM 5942 N N . GLY B 1 227 ? -1.723 -44.281 -12.008 1 95.56 227 GLY B N 1
ATOM 5943 C CA . GLY B 1 227 ? -0.499 -43.719 -12.547 1 95.56 227 GLY B CA 1
ATOM 5944 C C . GLY B 1 227 ? 0.677 -43.812 -11.594 1 95.56 227 GLY B C 1
ATOM 5945 O O . GLY B 1 227 ? 1.793 -44.125 -12.008 1 95.56 227 GLY B O 1
ATOM 5946 N N . ILE B 1 228 ? 0.473 -43.562 -10.336 1 96.56 228 ILE B N 1
ATOM 5947 C CA . ILE B 1 228 ? 1.507 -43.656 -9.312 1 96.56 228 ILE B CA 1
ATOM 5948 C C . ILE B 1 228 ? 1.986 -45.125 -9.203 1 96.56 228 ILE B C 1
ATOM 5950 O O . ILE B 1 228 ? 3.191 -45.375 -9.141 1 96.56 228 ILE B O 1
ATOM 5954 N N . ALA B 1 229 ? 1.087 -46.031 -9.281 1 97.19 229 ALA B N 1
ATOM 5955 C CA . ALA B 1 229 ? 1.386 -47.438 -9.078 1 97.19 229 ALA B CA 1
ATOM 5956 C C . ALA B 1 229 ? 2.254 -48 -10.203 1 97.19 229 ALA B C 1
ATOM 5958 O O . ALA B 1 229 ? 2.947 -49 -10.031 1 97.19 229 ALA B O 1
ATOM 5959 N N . ALA B 1 230 ? 2.188 -47.344 -11.289 1 96.44 230 ALA B N 1
ATOM 5960 C CA . ALA B 1 230 ? 2.967 -47.781 -12.438 1 96.44 230 ALA B CA 1
ATOM 5961 C C . ALA B 1 230 ? 4.438 -47.406 -12.281 1 96.44 230 ALA B C 1
ATOM 5963 O O . ALA B 1 230 ? 5.301 -47.938 -12.984 1 96.44 230 ALA B O 1
ATOM 5964 N N . ALA B 1 231 ? 4.793 -46.531 -11.445 1 97.12 231 ALA B N 1
ATOM 5965 C CA . ALA B 1 231 ? 6.172 -46.125 -11.195 1 97.12 231 ALA B CA 1
ATOM 5966 C C . ALA B 1 231 ? 6.836 -47.031 -10.156 1 97.12 231 ALA B C 1
ATOM 5968 O O . ALA B 1 231 ? 6.164 -47.562 -9.281 1 97.12 231 ALA B O 1
ATOM 5969 N N . PRO B 1 232 ? 8.102 -47.188 -10.234 1 97.88 232 PRO B N 1
ATOM 5970 C CA . PRO B 1 232 ? 8.789 -48.062 -9.266 1 97.88 232 PRO B CA 1
ATOM 5971 C C . PRO B 1 232 ? 8.75 -47.5 -7.848 1 97.88 232 PRO B C 1
ATOM 5973 O O . PRO B 1 232 ? 8.984 -46.312 -7.645 1 97.88 232 PRO B O 1
ATOM 5976 N N . ASP B 1 233 ? 8.445 -48.375 -6.914 1 98.19 233 ASP B N 1
ATOM 5977 C CA . ASP B 1 233 ? 8.562 -48 -5.508 1 98.19 233 ASP B CA 1
ATOM 5978 C C . ASP B 1 233 ? 9.984 -47.562 -5.172 1 98.19 233 ASP B C 1
ATOM 5980 O O . ASP B 1 233 ? 10.953 -48.094 -5.742 1 98.19 233 ASP B O 1
ATOM 5984 N N . GLY B 1 234 ? 10.086 -46.531 -4.258 1 98.44 234 GLY B N 1
ATOM 5985 C CA . GLY B 1 234 ? 11.406 -46.094 -3.834 1 98.44 234 GLY B CA 1
ATOM 5986 C C . GLY B 1 234 ? 11.398 -44.719 -3.199 1 98.44 234 GLY B C 1
ATOM 5987 O O . GLY B 1 234 ? 10.336 -44.125 -2.963 1 98.44 234 GLY B O 1
ATOM 5988 N N . VAL B 1 235 ? 12.602 -44.375 -2.736 1 98.75 235 VAL B N 1
ATOM 5989 C CA . VAL B 1 235 ? 12.859 -43.031 -2.203 1 98.75 235 VAL B CA 1
ATOM 5990 C C . VAL B 1 235 ? 13.844 -42.312 -3.102 1 98.75 235 VAL B C 1
ATOM 5992 O O . VAL B 1 235 ? 14.961 -42.781 -3.336 1 98.75 235 VAL B O 1
ATOM 5995 N N . TYR B 1 236 ? 13.445 -41.219 -3.627 1 98.75 236 TYR B N 1
ATOM 5996 C CA . TYR B 1 236 ? 14.219 -40.438 -4.59 1 98.75 236 TYR B CA 1
ATOM 5997 C C . TYR B 1 236 ? 14.445 -39.031 -4.094 1 98.75 236 TYR B C 1
ATOM 5999 O O . TYR B 1 236 ? 13.617 -38.469 -3.361 1 98.75 236 TYR B O 1
ATOM 6007 N N . HIS B 1 237 ? 15.586 -38.438 -4.496 1 98.56 237 HIS B N 1
ATOM 6008 C CA . HIS B 1 237 ? 15.945 -37.125 -4 1 98.56 237 HIS B CA 1
ATOM 6009 C C . HIS B 1 237 ? 16.281 -36.156 -5.145 1 98.56 237 HIS B C 1
ATOM 6011 O O . HIS B 1 237 ? 16.859 -36.594 -6.152 1 98.56 237 HIS B O 1
ATOM 6017 N N . GLY B 1 238 ? 15.906 -34.969 -5.031 1 98.38 238 GLY B N 1
ATOM 6018 C CA . GLY B 1 238 ? 16.281 -33.875 -5.949 1 98.38 238 GLY B CA 1
ATOM 6019 C C . GLY B 1 238 ? 16.422 -32.531 -5.27 1 98.38 238 GLY B C 1
ATOM 6020 O O . GLY B 1 238 ? 15.945 -32.344 -4.152 1 98.38 238 GLY B O 1
ATOM 6021 N N . GLU B 1 239 ? 17.172 -31.656 -5.895 1 98.12 239 GLU B N 1
ATOM 6022 C CA . GLU B 1 239 ? 17.344 -30.312 -5.371 1 98.12 239 GLU B CA 1
ATOM 6023 C C . GLU B 1 239 ? 17.516 -29.297 -6.5 1 98.12 239 GLU B C 1
ATOM 6025 O O . GLU B 1 239 ? 17.859 -29.672 -7.625 1 98.12 239 GLU B O 1
ATOM 6030 N N . ASP B 1 240 ? 17.25 -28.109 -6.281 1 97.75 240 ASP B N 1
ATOM 6031 C CA . ASP B 1 240 ? 17.484 -26.969 -7.152 1 97.75 240 ASP B CA 1
ATOM 6032 C C . ASP B 1 240 ? 17.672 -25.688 -6.344 1 97.75 240 ASP B C 1
ATOM 6034 O O . ASP B 1 240 ? 17.578 -25.703 -5.113 1 97.75 240 ASP B O 1
ATOM 6038 N N . PHE B 1 241 ? 18.094 -24.609 -7.035 1 97.69 241 PHE B N 1
ATOM 6039 C CA . PHE B 1 241 ? 18.5 -23.406 -6.312 1 97.69 241 PHE B CA 1
ATOM 6040 C C . PHE B 1 241 ? 17.969 -22.156 -6.992 1 97.69 241 PHE B C 1
ATOM 6042 O O . PHE B 1 241 ? 17.938 -22.078 -8.227 1 97.69 241 PHE B O 1
ATOM 6049 N N . ILE B 1 242 ? 17.562 -21.219 -6.191 1 96.44 242 ILE B N 1
ATOM 6050 C CA . ILE B 1 242 ? 17.375 -19.844 -6.652 1 96.44 242 ILE B CA 1
ATOM 6051 C C . ILE B 1 242 ? 18.703 -19.094 -6.562 1 96.44 242 ILE B C 1
ATOM 6053 O O . ILE B 1 242 ? 19.469 -19.297 -5.621 1 96.44 242 ILE B O 1
ATOM 6057 N N . ASP B 1 243 ? 18.953 -18.156 -7.465 1 97.12 243 ASP B N 1
ATOM 6058 C CA . ASP B 1 243 ? 20.234 -17.453 -7.57 1 97.12 243 ASP B CA 1
ATOM 6059 C C . ASP B 1 243 ? 20.562 -16.719 -6.277 1 97.12 243 ASP B C 1
ATOM 6061 O O . ASP B 1 243 ? 21.703 -16.719 -5.828 1 97.12 243 ASP B O 1
ATOM 6065 N N . ASP B 1 244 ? 19.641 -15.969 -5.82 1 96.06 244 ASP B N 1
ATOM 6066 C CA . ASP B 1 244 ? 19.781 -15.117 -4.648 1 96.06 244 ASP B CA 1
ATOM 6067 C C . ASP B 1 244 ? 18.453 -14.477 -4.266 1 96.06 244 ASP B C 1
ATOM 6069 O O . ASP B 1 244 ? 17.453 -14.625 -4.977 1 96.06 244 ASP B O 1
ATOM 6073 N N . ASP B 1 245 ? 18.453 -13.836 -3.154 1 94 245 ASP B N 1
ATOM 6074 C CA . ASP B 1 245 ? 17.219 -13.211 -2.699 1 94 245 ASP B CA 1
ATOM 6075 C C . ASP B 1 245 ? 17.125 -11.766 -3.186 1 94 245 ASP B C 1
ATOM 6077 O O . ASP B 1 245 ? 16.156 -11.062 -2.883 1 94 245 ASP B O 1
ATOM 6081 N N . GLY B 1 246 ? 18.062 -11.297 -3.943 1 92.25 246 GLY B N 1
ATOM 6082 C CA . GLY B 1 246 ? 18.031 -9.961 -4.516 1 92.25 246 GLY B CA 1
ATOM 6083 C C . GLY B 1 246 ? 18.703 -8.922 -3.635 1 92.25 246 GLY B C 1
ATOM 6084 O O . GLY B 1 246 ? 18.875 -7.77 -4.043 1 92.25 246 GLY B O 1
ATOM 6085 N N . ILE B 1 247 ? 19.094 -9.273 -2.404 1 90.12 247 ILE B N 1
ATOM 6086 C CA . ILE B 1 247 ? 19.734 -8.289 -1.53 1 90.12 247 ILE B CA 1
ATOM 6087 C C . ILE B 1 247 ? 21.031 -8.859 -0.965 1 90.12 247 ILE B C 1
ATOM 6089 O O . ILE B 1 247 ? 21.406 -8.547 0.166 1 90.12 247 ILE B O 1
ATOM 6093 N N . GLY B 1 248 ? 21.672 -9.789 -1.66 1 86.06 248 GLY B N 1
ATOM 6094 C CA . GLY B 1 248 ? 23.047 -10.156 -1.381 1 86.06 248 GLY B CA 1
ATOM 6095 C C . GLY B 1 248 ? 23.188 -11.531 -0.741 1 86.06 248 GLY B C 1
ATOM 6096 O O . GLY B 1 248 ? 24.219 -11.852 -0.161 1 86.06 248 GLY B O 1
ATOM 6097 N N . SER B 1 249 ? 22.172 -12.336 -0.835 1 88 249 SER B N 1
ATOM 6098 C CA . SER B 1 249 ? 22.266 -13.664 -0.241 1 88 249 SER B CA 1
ATOM 6099 C C . SER B 1 249 ? 23 -14.633 -1.161 1 88 249 SER B C 1
ATOM 6101 O O . SER B 1 249 ? 23.156 -14.367 -2.354 1 88 249 SER B O 1
ATOM 6103 N N . GLU B 1 250 ? 23.438 -15.711 -0.552 1 94.06 250 GLU B N 1
ATOM 6104 C CA . GLU B 1 250 ? 23.844 -16.891 -1.315 1 94.06 250 GLU B CA 1
ATOM 6105 C C . GLU B 1 250 ? 22.625 -17.609 -1.909 1 94.06 250 GLU B C 1
ATOM 6107 O O . GLU B 1 250 ? 21.484 -17.312 -1.549 1 94.06 250 GLU B O 1
ATOM 6112 N N . PRO B 1 251 ? 22.953 -18.547 -2.902 1 97.12 251 PRO B N 1
ATOM 6113 C CA . PRO B 1 251 ? 21.828 -19.281 -3.482 1 97.12 251 PRO B CA 1
ATOM 6114 C C . PRO B 1 251 ? 20.969 -19.984 -2.428 1 97.12 251 PRO B C 1
ATOM 6116 O O . PRO B 1 251 ? 21.5 -20.5 -1.439 1 97.12 251 PRO B O 1
ATOM 6119 N N . VAL B 1 252 ? 19.703 -19.984 -2.633 1 97.69 252 VAL B N 1
ATOM 6120 C CA . VAL B 1 252 ? 18.75 -20.578 -1.703 1 97.69 252 VAL B CA 1
ATOM 6121 C C . VAL B 1 252 ? 18.328 -21.953 -2.205 1 97.69 252 VAL B C 1
ATOM 6123 O O . VAL B 1 252 ? 17.859 -22.094 -3.334 1 97.69 252 VAL B O 1
ATOM 6126 N N . ARG B 1 253 ? 18.359 -22.891 -1.343 1 98 253 ARG B N 1
ATOM 6127 C CA . ARG B 1 253 ? 18.203 -24.281 -1.739 1 98 253 ARG B CA 1
ATOM 6128 C C . ARG B 1 253 ? 16.766 -24.75 -1.51 1 98 253 ARG B C 1
ATOM 6130 O O . ARG B 1 253 ? 16.156 -24.438 -0.482 1 98 253 ARG B O 1
ATOM 6137 N N . VAL B 1 254 ? 16.234 -25.531 -2.496 1 98.56 254 VAL B N 1
ATOM 6138 C CA . VAL B 1 254 ? 15.016 -26.312 -2.367 1 98.56 254 VAL B CA 1
ATOM 6139 C C . VAL B 1 254 ? 15.328 -27.797 -2.506 1 98.56 254 VAL B C 1
ATOM 6141 O O . VAL B 1 254 ? 15.938 -28.219 -3.49 1 98.56 254 VAL B O 1
ATOM 6144 N N . ARG B 1 255 ? 14.906 -28.531 -1.521 1 98.56 255 ARG B N 1
ATOM 6145 C CA . ARG B 1 255 ? 15.133 -29.969 -1.527 1 98.56 255 ARG B CA 1
ATOM 6146 C C . ARG B 1 255 ? 13.812 -30.734 -1.543 1 98.56 255 ARG B C 1
ATOM 6148 O O . ARG B 1 255 ? 12.867 -30.359 -0.846 1 98.56 255 ARG B O 1
ATOM 6155 N N . ALA B 1 256 ? 13.742 -31.812 -2.357 1 98.75 256 ALA B N 1
ATOM 6156 C CA . ALA B 1 256 ? 12.562 -32.656 -2.426 1 98.75 256 ALA B CA 1
ATOM 6157 C C . ALA B 1 256 ? 12.938 -34.125 -2.225 1 98.75 256 ALA B C 1
ATOM 6159 O O . ALA B 1 256 ? 13.859 -34.625 -2.871 1 98.75 256 ALA B O 1
ATOM 6160 N N . LYS B 1 257 ? 12.344 -34.719 -1.269 1 98.88 257 LYS B N 1
ATOM 6161 C CA . LYS B 1 257 ? 12.344 -36.188 -1.112 1 98.88 257 LYS B CA 1
ATOM 6162 C C . LYS B 1 257 ? 11.023 -36.781 -1.572 1 98.88 257 LYS B C 1
ATOM 6164 O O . LYS B 1 257 ? 9.969 -36.469 -1.015 1 98.88 257 LYS B O 1
ATOM 6169 N N . VAL B 1 258 ? 11.062 -37.625 -2.596 1 98.81 258 VAL B N 1
ATOM 6170 C CA . VAL B 1 258 ? 9.867 -38.25 -3.141 1 98.81 258 VAL B CA 1
ATOM 6171 C C . VAL B 1 258 ? 9.844 -39.75 -2.777 1 98.81 258 VAL B C 1
ATOM 6173 O O . VAL B 1 258 ? 10.781 -40.469 -3.1 1 98.81 258 VAL B O 1
ATOM 6176 N N . THR B 1 259 ? 8.781 -40.125 -2.084 1 98.81 259 THR B N 1
ATOM 6177 C CA . THR B 1 259 ? 8.602 -41.531 -1.726 1 98.81 259 THR B CA 1
ATOM 6178 C C . THR B 1 259 ? 7.402 -42.125 -2.463 1 98.81 259 THR B C 1
ATOM 6180 O O . THR B 1 259 ? 6.285 -41.594 -2.357 1 98.81 259 THR B O 1
ATOM 6183 N N . ILE B 1 260 ? 7.629 -43.125 -3.215 1 98.38 260 ILE B N 1
ATOM 6184 C CA . ILE B 1 260 ? 6.57 -43.875 -3.879 1 98.38 260 ILE B CA 1
ATOM 6185 C C . ILE B 1 260 ? 6.422 -45.25 -3.223 1 98.38 260 ILE B C 1
ATOM 6187 O O . ILE B 1 260 ? 7.402 -45.969 -3.08 1 98.38 260 ILE B O 1
ATOM 6191 N N . ALA B 1 261 ? 5.238 -45.531 -2.781 1 97.81 261 ALA B N 1
ATOM 6192 C CA . ALA B 1 261 ? 4.891 -46.812 -2.18 1 97.81 261 ALA B CA 1
ATOM 6193 C C . ALA B 1 261 ? 3.52 -47.281 -2.656 1 97.81 261 ALA B C 1
ATOM 6195 O O . ALA B 1 261 ? 2.49 -46.875 -2.107 1 97.81 261 ALA B O 1
ATOM 6196 N N . GLY B 1 262 ? 3.547 -48.25 -3.537 1 97 262 GLY B N 1
ATOM 6197 C CA . GLY B 1 262 ? 2.289 -48.688 -4.125 1 97 262 GLY B CA 1
ATOM 6198 C C . GLY B 1 262 ? 1.594 -47.625 -4.922 1 97 262 GLY B C 1
ATOM 6199 O O . GLY B 1 262 ? 2.156 -47.094 -5.883 1 97 262 GLY B O 1
ATOM 6200 N N . ASP B 1 263 ? 0.456 -47.25 -4.438 1 96.94 263 ASP B N 1
ATOM 6201 C CA . ASP B 1 263 ? -0.324 -46.219 -5.141 1 96.94 263 ASP B CA 1
ATOM 6202 C C . ASP B 1 263 ? -0.289 -44.906 -4.398 1 96.94 263 ASP B C 1
ATOM 6204 O O . ASP B 1 263 ? -1.184 -44.062 -4.562 1 96.94 263 ASP B O 1
ATOM 6208 N N . ARG B 1 264 ? 0.703 -44.812 -3.568 1 95.94 264 ARG B N 1
ATOM 6209 C CA . ARG B 1 264 ? 0.859 -43.594 -2.777 1 95.94 264 ARG B CA 1
ATOM 6210 C C . ARG B 1 264 ? 2.17 -42.875 -3.111 1 95.94 264 ARG B C 1
ATOM 6212 O O . ARG B 1 264 ? 3.166 -43.531 -3.43 1 95.94 264 ARG B O 1
ATOM 6219 N N . ILE B 1 265 ? 2.127 -41.562 -3.064 1 97.94 265 ILE B N 1
ATOM 6220 C CA . ILE B 1 265 ? 3.324 -40.781 -3.283 1 97.94 265 ILE B CA 1
ATOM 6221 C C . ILE B 1 265 ? 3.389 -39.625 -2.252 1 97.94 265 ILE B C 1
ATOM 6223 O O . ILE B 1 265 ? 2.363 -39.031 -1.91 1 97.94 265 ILE B O 1
ATOM 6227 N N . GLU B 1 266 ? 4.52 -39.469 -1.648 1 98.38 266 GLU B N 1
ATOM 6228 C CA . GLU B 1 266 ? 4.773 -38.375 -0.701 1 98.38 266 GLU B CA 1
ATOM 6229 C C . GLU B 1 266 ? 5.949 -37.531 -1.149 1 98.38 266 GLU B C 1
ATOM 6231 O O . GLU B 1 266 ? 7 -38.031 -1.522 1 98.38 266 GLU B O 1
ATOM 6236 N N . VAL B 1 267 ? 5.762 -36.281 -1.22 1 98.5 267 VAL B N 1
ATOM 6237 C CA . VAL B 1 267 ? 6.84 -35.312 -1.467 1 98.5 267 VAL B CA 1
ATOM 6238 C C . VAL B 1 267 ? 7.133 -34.531 -0.193 1 98.5 267 VAL B C 1
ATOM 6240 O O . VAL B 1 267 ? 6.254 -33.844 0.342 1 98.5 267 VAL B O 1
ATOM 6243 N N . ASP B 1 268 ? 8.305 -34.625 0.322 1 98.75 268 ASP B N 1
ATOM 6244 C CA . ASP B 1 268 ? 8.766 -34 1.556 1 98.75 268 ASP B CA 1
ATOM 6245 C C . ASP B 1 268 ? 9.844 -32.969 1.27 1 98.75 268 ASP B C 1
ATOM 6247 O O . ASP B 1 268 ? 10.914 -33.312 0.756 1 98.75 268 ASP B O 1
ATOM 6251 N N . TYR B 1 269 ? 9.617 -31.734 1.652 1 98.81 269 TYR B N 1
ATOM 6252 C CA . TYR B 1 269 ? 10.547 -30.656 1.344 1 98.81 269 TYR B CA 1
ATOM 6253 C C . TYR B 1 269 ? 11.43 -30.328 2.541 1 98.81 269 TYR B C 1
ATOM 6255 O O . TYR B 1 269 ? 12.039 -29.266 2.604 1 98.81 269 TYR B O 1
ATOM 6263 N N . GLU B 1 270 ? 11.484 -31.188 3.5 1 98.38 270 GLU B N 1
ATOM 6264 C CA . GLU B 1 270 ? 12.43 -31.016 4.598 1 98.38 270 GLU B CA 1
ATOM 6265 C C . GLU B 1 270 ? 13.844 -30.797 4.07 1 98.38 270 GLU B C 1
ATOM 6267 O O . GLU B 1 270 ? 14.281 -31.484 3.137 1 98.38 270 GLU B O 1
ATOM 6272 N N . GLY B 1 271 ? 14.5 -29.875 4.703 1 98.25 271 GLY B N 1
ATOM 6273 C CA . GLY B 1 271 ? 15.844 -29.547 4.25 1 98.25 271 GLY B CA 1
ATOM 6274 C C . GLY B 1 271 ? 15.883 -28.312 3.369 1 98.25 271 GLY B C 1
ATOM 6275 O O . GLY B 1 271 ? 16.953 -27.766 3.096 1 98.25 271 GLY B O 1
ATOM 6276 N N . THR B 1 272 ? 14.773 -27.859 2.859 1 98.69 272 THR B N 1
ATOM 6277 C CA . THR B 1 272 ? 14.664 -26.609 2.135 1 98.69 272 THR B CA 1
ATOM 6278 C C . THR B 1 272 ? 15.07 -25.438 3.027 1 98.69 272 THR B C 1
ATOM 6280 O O . THR B 1 272 ? 14.781 -25.438 4.227 1 98.69 272 THR B O 1
ATOM 6283 N N . ASP B 1 273 ? 15.68 -24.406 2.443 1 98.56 273 ASP B N 1
ATOM 6284 C CA . ASP B 1 273 ? 16.219 -23.281 3.191 1 98.56 273 ASP B CA 1
ATOM 6285 C C . ASP B 1 273 ? 15.094 -22.422 3.773 1 98.56 273 ASP B C 1
ATOM 6287 O O . ASP B 1 273 ? 13.938 -22.531 3.344 1 98.56 273 ASP B O 1
ATOM 6291 N N . ALA B 1 274 ? 15.461 -21.578 4.77 1 97.75 274 ALA B N 1
ATOM 6292 C CA . ALA B 1 274 ? 14.539 -20.688 5.477 1 97.75 274 ALA B CA 1
ATOM 6293 C C . ALA B 1 274 ? 13.945 -19.656 4.535 1 97.75 274 ALA B C 1
ATOM 6295 O O . ALA B 1 274 ? 14.508 -19.375 3.469 1 97.75 274 ALA B O 1
ATOM 6296 N N . GLN B 1 275 ? 12.781 -19.141 4.887 1 97.25 275 GLN B N 1
ATOM 6297 C CA . GLN B 1 275 ? 12.195 -18.031 4.145 1 97.25 275 GLN B CA 1
ATOM 6298 C C . GLN B 1 275 ? 13.164 -16.844 4.07 1 97.25 275 GLN B C 1
ATOM 6300 O O . GLN B 1 275 ? 14.07 -16.734 4.891 1 97.25 275 GLN B O 1
ATOM 6305 N N . VAL B 1 276 ? 12.953 -16.047 3.072 1 96.31 276 VAL B N 1
ATOM 6306 C CA . VAL B 1 276 ? 13.805 -14.867 2.877 1 96.31 276 VAL B CA 1
ATOM 6307 C C . VAL B 1 276 ? 12.992 -13.602 3.117 1 96.31 276 VAL B C 1
ATOM 6309 O O . VAL B 1 276 ? 11.773 -13.656 3.283 1 96.31 276 VAL B O 1
ATOM 6312 N N . ARG B 1 277 ? 13.648 -12.406 3.125 1 92.31 277 ARG B N 1
ATOM 6313 C CA . ARG B 1 277 ? 13.016 -11.133 3.43 1 92.31 277 ARG B CA 1
ATOM 6314 C C . ARG B 1 277 ? 12.5 -10.461 2.16 1 92.31 277 ARG B C 1
ATOM 6316 O O . ARG B 1 277 ? 12.109 -9.289 2.188 1 92.31 277 ARG B O 1
ATOM 6323 N N . THR B 1 278 ? 12.586 -11.18 1.064 1 95.19 278 THR B N 1
ATOM 6324 C CA . THR B 1 278 ? 12.195 -10.609 -0.222 1 95.19 278 THR B CA 1
ATOM 6325 C C . THR B 1 278 ? 11.023 -11.375 -0.82 1 95.19 278 THR B C 1
ATOM 6327 O O . THR B 1 278 ? 10.508 -12.312 -0.206 1 95.19 278 THR B O 1
ATOM 6330 N N . LEU B 1 279 ? 10.57 -10.945 -1.949 1 96.56 279 LEU B N 1
ATOM 6331 C CA . LEU B 1 279 ? 9.266 -11.32 -2.488 1 96.56 279 LEU B CA 1
ATOM 6332 C C . LEU B 1 279 ? 9.305 -12.734 -3.064 1 96.56 279 LEU B C 1
ATOM 6334 O O . LEU B 1 279 ? 8.344 -13.18 -3.699 1 96.56 279 LEU B O 1
ATOM 6338 N N . LEU B 1 280 ? 10.312 -13.57 -2.773 1 97.19 280 LEU B N 1
ATOM 6339 C CA . LEU B 1 280 ? 10.531 -14.852 -3.432 1 97.19 280 LEU B CA 1
ATOM 6340 C C . LEU B 1 280 ? 9.828 -15.977 -2.684 1 97.19 280 LEU B C 1
ATOM 6342 O O . LEU B 1 280 ? 9.836 -17.125 -3.129 1 97.19 280 LEU B O 1
ATOM 6346 N N . ASN B 1 281 ? 9.203 -15.711 -1.545 1 98.19 281 ASN B N 1
ATOM 6347 C CA . ASN B 1 281 ? 8.602 -16.766 -0.733 1 98.19 281 ASN B CA 1
ATOM 6348 C C . ASN B 1 281 ? 7.316 -17.281 -1.368 1 98.19 281 ASN B C 1
ATOM 6350 O O . ASN B 1 281 ? 6.598 -16.547 -2.041 1 98.19 281 ASN B O 1
ATOM 6354 N N . ALA B 1 282 ? 7.082 -18.562 -1.143 1 97.62 282 ALA B N 1
ATOM 6355 C CA . ALA B 1 282 ? 5.879 -19.188 -1.686 1 97.62 282 ALA B CA 1
ATOM 6356 C C . ALA B 1 282 ? 4.938 -19.625 -0.568 1 97.62 282 ALA B C 1
ATOM 6358 O O . ALA B 1 282 ? 5.297 -20.469 0.26 1 97.62 282 ALA B O 1
ATOM 6359 N N . PRO B 1 283 ? 3.734 -19.078 -0.582 1 96.38 283 PRO B N 1
ATOM 6360 C CA . PRO B 1 283 ? 2.756 -19.656 0.347 1 96.38 283 PRO B CA 1
ATOM 6361 C C . PRO B 1 283 ? 2.473 -21.125 0.078 1 96.38 283 PRO B C 1
ATOM 6363 O O . PRO B 1 283 ? 2.705 -21.609 -1.032 1 96.38 283 PRO B O 1
ATOM 6366 N N . LEU B 1 284 ? 1.955 -21.734 1.065 1 94.75 284 LEU B N 1
ATOM 6367 C CA . LEU B 1 284 ? 1.759 -23.188 1.015 1 94.75 284 LEU B CA 1
ATOM 6368 C C . LEU B 1 284 ? 0.916 -23.578 -0.194 1 94.75 284 LEU B C 1
ATOM 6370 O O . LEU B 1 284 ? 1.212 -24.562 -0.868 1 94.75 284 LEU B O 1
ATOM 6374 N N . ALA B 1 285 ? -0.135 -22.828 -0.467 1 92.25 285 ALA B N 1
ATOM 6375 C CA . ALA B 1 285 ? -1.023 -23.141 -1.582 1 92.25 285 ALA B CA 1
ATOM 6376 C C . ALA B 1 285 ? -0.251 -23.203 -2.896 1 92.25 285 ALA B C 1
ATOM 6378 O O . ALA B 1 285 ? -0.506 -24.078 -3.729 1 92.25 285 ALA B O 1
ATOM 6379 N N . ALA B 1 286 ? 0.633 -22.344 -3.107 1 93.81 286 ALA B N 1
ATOM 6380 C CA . ALA B 1 286 ? 1.43 -22.312 -4.332 1 93.81 286 ALA B CA 1
ATOM 6381 C C . ALA B 1 286 ? 2.387 -23.5 -4.398 1 93.81 286 ALA B C 1
ATOM 6383 O O . ALA B 1 286 ? 2.555 -24.109 -5.461 1 93.81 286 ALA B O 1
ATOM 6384 N N . THR B 1 287 ? 3.029 -23.781 -3.311 1 95.56 287 THR B N 1
ATOM 6385 C CA . THR B 1 287 ? 3.939 -24.922 -3.246 1 95.56 287 THR B CA 1
ATOM 6386 C C . THR B 1 287 ? 3.205 -26.219 -3.568 1 95.56 287 THR B C 1
ATOM 6388 O O . THR B 1 287 ? 3.711 -27.047 -4.324 1 95.56 287 THR B O 1
ATOM 6391 N N . MET B 1 288 ? 2.047 -26.312 -2.998 1 92.5 288 MET B N 1
ATOM 6392 C CA . MET B 1 288 ? 1.231 -27.484 -3.252 1 92.5 288 MET B CA 1
ATOM 6393 C C . MET B 1 288 ? 0.9 -27.609 -4.738 1 92.5 288 MET B C 1
ATOM 6395 O O . MET B 1 288 ? 1.015 -28.688 -5.312 1 92.5 288 MET B O 1
ATOM 6399 N N . SER B 1 289 ? 0.487 -26.547 -5.262 1 90.88 289 SER B N 1
ATOM 6400 C CA . SER B 1 289 ? 0.125 -26.547 -6.672 1 90.88 289 SER B CA 1
ATOM 6401 C C . SER B 1 289 ? 1.309 -26.938 -7.551 1 90.88 289 SER B C 1
ATOM 6403 O O . SER B 1 289 ? 1.159 -27.719 -8.484 1 90.88 289 SER B O 1
ATOM 6405 N N . ALA B 1 290 ? 2.463 -26.391 -7.293 1 93.5 290 ALA B N 1
ATOM 6406 C CA . ALA B 1 290 ? 3.664 -26.703 -8.062 1 93.5 290 ALA B CA 1
ATOM 6407 C C . ALA B 1 290 ? 4.008 -28.188 -7.977 1 93.5 290 ALA B C 1
ATOM 6409 O O . ALA B 1 290 ? 4.371 -28.797 -8.977 1 93.5 290 ALA B O 1
ATOM 6410 N N . THR B 1 291 ? 3.863 -28.719 -6.805 1 95.06 291 THR B N 1
ATOM 6411 C CA . THR B 1 291 ? 4.227 -30.109 -6.551 1 95.06 291 THR B CA 1
ATOM 6412 C C . THR B 1 291 ? 3.258 -31.062 -7.25 1 95.06 291 THR B C 1
ATOM 6414 O O . THR B 1 291 ? 3.682 -31.984 -7.945 1 95.06 291 THR B O 1
ATOM 6417 N N . VAL B 1 292 ? 2.006 -30.766 -7.074 1 91.94 292 VAL B N 1
ATOM 6418 C CA . VAL B 1 292 ? 0.984 -31.625 -7.66 1 91.94 292 VAL B CA 1
ATOM 6419 C C . VAL B 1 292 ? 1.072 -31.562 -9.18 1 91.94 292 VAL B C 1
ATOM 6421 O O . VAL B 1 292 ? 0.92 -32.594 -9.859 1 91.94 292 VAL B O 1
ATOM 6424 N N . SER B 1 293 ? 1.271 -30.406 -9.68 1 90.94 293 SER B N 1
ATOM 6425 C CA . SER B 1 293 ? 1.4 -30.25 -11.125 1 90.94 293 SER B CA 1
ATOM 6426 C C . SER B 1 293 ? 2.562 -31.078 -11.672 1 90.94 293 SER B C 1
ATOM 6428 O O . SER B 1 293 ? 2.449 -31.688 -12.734 1 90.94 293 SER B O 1
ATOM 6430 N N . CYS B 1 294 ? 3.688 -31.047 -10.992 1 94.06 294 CYS B N 1
ATOM 6431 C CA . CYS B 1 294 ? 4.852 -31.812 -11.43 1 94.06 294 CYS B CA 1
ATOM 6432 C C . CYS B 1 294 ? 4.555 -33.312 -11.414 1 94.06 294 CYS B C 1
ATOM 6434 O O . CYS B 1 294 ? 4.793 -34 -12.406 1 94.06 294 CYS B O 1
ATOM 6436 N N . VAL B 1 295 ? 3.986 -33.781 -10.32 1 94.62 295 VAL B N 1
ATOM 6437 C CA . VAL B 1 295 ? 3.707 -35.188 -10.164 1 94.62 295 VAL B CA 1
ATOM 6438 C C . VAL B 1 295 ? 2.711 -35.656 -11.227 1 94.62 295 VAL B C 1
ATOM 6440 O O . VAL B 1 295 ? 2.898 -36.688 -11.859 1 94.62 295 VAL B O 1
ATOM 6443 N N . LYS B 1 296 ? 1.715 -34.844 -11.375 1 92.06 296 LYS B N 1
ATOM 6444 C CA . LYS B 1 296 ? 0.71 -35.156 -12.383 1 92.06 296 LYS B CA 1
ATOM 6445 C C . LYS B 1 296 ? 1.322 -35.219 -13.781 1 92.06 296 LYS B C 1
ATOM 6447 O O . LYS B 1 296 ? 1.058 -36.125 -14.547 1 92.06 296 LYS B O 1
ATOM 6452 N N . SER B 1 297 ? 2.096 -34.281 -14.125 1 90.81 297 SER B N 1
ATOM 6453 C CA . SER B 1 297 ? 2.676 -34.156 -15.453 1 90.81 297 SER B CA 1
ATOM 6454 C C . SER B 1 297 ? 3.6 -35.344 -15.75 1 90.81 297 SER B C 1
ATOM 6456 O O . SER B 1 297 ? 3.719 -35.781 -16.891 1 90.81 297 SER B O 1
ATOM 6458 N N . VAL B 1 298 ? 4.188 -35.875 -14.766 1 94.25 298 VAL B N 1
ATOM 6459 C CA . VAL B 1 298 ? 5.199 -36.906 -14.945 1 94.25 298 VAL B CA 1
ATOM 6460 C C . VAL B 1 298 ? 4.543 -38.312 -14.922 1 94.25 298 VAL B C 1
ATOM 6462 O O . VAL B 1 298 ? 4.871 -39.156 -15.742 1 94.25 298 VAL B O 1
ATOM 6465 N N . LEU B 1 299 ? 3.604 -38.469 -14.039 1 93.81 299 LEU B N 1
ATOM 6466 C CA . LEU B 1 299 ? 3.205 -39.844 -13.734 1 93.81 299 LEU B CA 1
ATOM 6467 C C . LEU B 1 299 ? 1.861 -40.188 -14.375 1 93.81 299 LEU B C 1
ATOM 6469 O O . LEU B 1 299 ? 1.447 -41.344 -14.398 1 93.81 299 LEU B O 1
ATOM 6473 N N . THR B 1 300 ? 1.216 -39.125 -14.812 1 89.12 300 THR B N 1
ATOM 6474 C CA . THR B 1 300 ? -0.127 -39.438 -15.289 1 89.12 300 THR B CA 1
ATOM 6475 C C . THR B 1 300 ? -0.33 -38.938 -16.719 1 89.12 300 THR B C 1
ATOM 6477 O O . THR B 1 300 ? 0.524 -38.219 -17.25 1 89.12 300 THR B O 1
ATOM 6480 N N . SER B 1 301 ? -1.461 -39.406 -17.281 1 84.75 301 SER B N 1
ATOM 6481 C CA . SER B 1 301 ? -1.82 -39 -18.625 1 84.75 301 SER B CA 1
ATOM 6482 C C . SER B 1 301 ? -2.568 -37.656 -18.625 1 84.75 301 SER B C 1
ATOM 6484 O O . SER B 1 301 ? -3.258 -37.344 -17.656 1 84.75 301 SER B O 1
ATOM 6486 N N . PRO B 1 302 ? -2.416 -36.969 -19.719 1 80.19 302 PRO B N 1
ATOM 6487 C CA . PRO B 1 302 ? -3.041 -35.656 -19.797 1 80.19 302 PRO B CA 1
ATOM 6488 C C . PRO B 1 302 ? -4.566 -35.719 -19.734 1 80.19 302 PRO B C 1
ATOM 6490 O O . PRO B 1 302 ? -5.219 -34.688 -19.438 1 80.19 302 PRO B O 1
ATOM 6493 N N . ASP B 1 303 ? -5.117 -36.781 -19.922 1 82.69 303 ASP B N 1
ATOM 6494 C CA . ASP B 1 303 ? -6.57 -36.906 -20.031 1 82.69 303 ASP B CA 1
ATOM 6495 C C . ASP B 1 303 ? -7.219 -37 -18.641 1 82.69 303 ASP B C 1
ATOM 6497 O O . ASP B 1 303 ? -8.438 -36.844 -18.516 1 82.69 303 ASP B O 1
ATOM 6501 N N . ILE B 1 304 ? -6.48 -37.188 -17.641 1 86 304 ILE B N 1
ATOM 6502 C CA . ILE B 1 304 ? -7.035 -37.25 -16.297 1 86 304 ILE B CA 1
ATOM 6503 C C . ILE B 1 304 ? -7.48 -35.844 -15.859 1 86 304 ILE B C 1
ATOM 6505 O O . ILE B 1 304 ? -6.684 -34.906 -15.859 1 86 304 ILE B O 1
ATOM 6509 N N . PRO B 1 305 ? -8.727 -35.75 -15.531 1 85.06 305 PRO B N 1
ATOM 6510 C CA . PRO B 1 305 ? -9.195 -34.438 -15.086 1 85.06 305 PRO B CA 1
ATOM 6511 C C . PRO B 1 305 ? -8.5 -33.969 -13.82 1 85.06 305 PRO B C 1
ATOM 6513 O O . PRO B 1 305 ? -8.242 -34.75 -12.914 1 85.06 305 PRO B O 1
ATOM 6516 N N . PHE B 1 306 ? -8.172 -32.719 -13.82 1 86.5 306 PHE B N 1
ATOM 6517 C CA . PHE B 1 306 ? -7.547 -32.125 -12.648 1 86.5 306 PHE B CA 1
ATOM 6518 C C . PHE B 1 306 ? -8.602 -31.594 -11.68 1 86.5 306 PHE B C 1
ATOM 6520 O O . PHE B 1 306 ? -9.008 -30.438 -11.773 1 86.5 306 PHE B O 1
ATOM 6527 N N . ASN B 1 307 ? -9.07 -32.375 -10.727 1 92.12 307 ASN B N 1
ATOM 6528 C CA . ASN B 1 307 ? -10.039 -31.984 -9.711 1 92.12 307 ASN B CA 1
ATOM 6529 C C . ASN B 1 307 ? -9.609 -32.438 -8.32 1 92.12 307 ASN B C 1
ATOM 6531 O O . ASN B 1 307 ? -8.445 -32.781 -8.102 1 92.12 307 ASN B O 1
ATOM 6535 N N . ALA B 1 308 ? -10.453 -32.344 -7.348 1 92.75 308 ALA B N 1
ATOM 6536 C CA . ALA B 1 308 ? -10.102 -32.562 -5.949 1 92.75 308 ALA B CA 1
ATOM 6537 C C . ALA B 1 308 ? -9.664 -34.031 -5.727 1 92.75 308 ALA B C 1
ATOM 6539 O O . ALA B 1 308 ? -8.945 -34.312 -4.766 1 92.75 308 ALA B O 1
ATOM 6540 N N . GLY B 1 309 ? -10.047 -34.938 -6.566 1 93.31 309 GLY B N 1
ATOM 6541 C CA . GLY B 1 309 ? -9.633 -36.312 -6.461 1 93.31 309 GLY B CA 1
ATOM 6542 C C . GLY B 1 309 ? -8.133 -36.5 -6.57 1 93.31 309 GLY B C 1
ATOM 6543 O O . GLY B 1 309 ? -7.555 -37.375 -5.914 1 93.31 309 GLY B O 1
ATOM 6544 N N . VAL B 1 310 ? -7.496 -35.719 -7.355 1 90.12 310 VAL B N 1
ATOM 6545 C CA . VAL B 1 310 ? -6.055 -35.781 -7.566 1 90.12 310 VAL B CA 1
ATOM 6546 C C . VAL B 1 310 ? -5.324 -35.438 -6.27 1 90.12 310 VAL B C 1
ATOM 6548 O O . VAL B 1 310 ? -4.363 -36.094 -5.895 1 90.12 310 VAL B O 1
ATOM 6551 N N . SER B 1 311 ? -5.812 -34.5 -5.559 1 88.31 311 SER B N 1
ATOM 6552 C CA . SER B 1 311 ? -5.172 -34.031 -4.336 1 88.31 311 SER B CA 1
ATOM 6553 C C . SER B 1 311 ? -5.258 -35.062 -3.227 1 88.31 311 SER B C 1
ATOM 6555 O O . SER B 1 311 ? -4.434 -35.062 -2.309 1 88.31 311 SER B O 1
ATOM 6557 N N . ARG B 1 312 ? -6.195 -35.969 -3.352 1 91.62 312 ARG B N 1
ATOM 6558 C CA . ARG B 1 312 ? -6.383 -37.031 -2.35 1 91.62 312 ARG B CA 1
ATOM 6559 C C . ARG B 1 312 ? -5.281 -38.062 -2.443 1 91.62 312 ARG B C 1
ATOM 6561 O O . ARG B 1 312 ? -5.016 -38.781 -1.476 1 91.62 312 ARG B O 1
ATOM 6568 N N . ALA B 1 313 ? -4.66 -38.094 -3.549 1 91.38 313 ALA B N 1
ATOM 6569 C CA . ALA B 1 313 ? -3.736 -39.188 -3.818 1 91.38 313 ALA B CA 1
ATOM 6570 C C . ALA B 1 313 ? -2.295 -38.781 -3.539 1 91.38 313 ALA B C 1
ATOM 6572 O O . ALA B 1 313 ? -1.378 -39.594 -3.633 1 91.38 313 ALA B O 1
ATOM 6573 N N . ILE B 1 314 ? -2.037 -37.562 -3.24 1 93.69 314 ILE B N 1
ATOM 6574 C CA . ILE B 1 314 ? -0.679 -37.062 -3.061 1 93.69 314 ILE B CA 1
ATOM 6575 C C . ILE B 1 314 ? -0.544 -36.438 -1.682 1 93.69 314 ILE B C 1
ATOM 6577 O O . ILE B 1 314 ? -1.426 -35.688 -1.249 1 93.69 314 ILE B O 1
ATOM 6581 N N . SER B 1 315 ? 0.503 -36.781 -0.961 1 96 315 SER B N 1
ATOM 6582 C CA . SER B 1 315 ? 0.846 -36.156 0.302 1 96 315 SER B CA 1
ATOM 6583 C C . SER B 1 315 ? 2.062 -35.25 0.146 1 96 315 SER B C 1
ATOM 6585 O O . SER B 1 315 ? 3.082 -35.656 -0.414 1 96 315 SER B O 1
ATOM 6587 N N . VAL B 1 316 ? 1.939 -34.031 0.56 1 96.5 316 VAL B N 1
ATOM 6588 C CA . VAL B 1 316 ? 3.041 -33.062 0.477 1 96.5 316 VAL B CA 1
ATOM 6589 C C . VAL B 1 316 ? 3.348 -32.531 1.865 1 96.5 316 VAL B C 1
ATOM 6591 O O . VAL B 1 316 ? 2.451 -32.031 2.557 1 96.5 316 VAL B O 1
ATOM 6594 N N . LYS B 1 317 ? 4.539 -32.656 2.291 1 97.94 317 LYS B N 1
ATOM 6595 C CA . LYS B 1 317 ? 5.016 -32.094 3.553 1 97.94 317 LYS B CA 1
ATOM 6596 C C . LYS B 1 317 ? 5.957 -30.906 3.312 1 97.94 317 LYS B C 1
ATOM 6598 O O . LYS B 1 317 ? 6.996 -31.062 2.664 1 97.94 317 LYS B O 1
ATOM 6603 N N . VAL B 1 318 ? 5.609 -29.797 3.734 1 98.25 318 VAL B N 1
ATOM 6604 C CA . VAL B 1 318 ? 6.398 -28.594 3.576 1 98.25 318 VAL B CA 1
ATOM 6605 C C . VAL B 1 318 ? 6.602 -27.922 4.934 1 98.25 318 VAL B C 1
ATOM 6607 O O . VAL B 1 318 ? 5.672 -27.344 5.496 1 98.25 318 VAL B O 1
ATOM 6610 N N . PRO B 1 319 ? 7.773 -27.891 5.531 1 98.38 319 PRO B N 1
ATOM 6611 C CA . PRO B 1 319 ? 7.992 -27.281 6.848 1 98.38 319 PRO B CA 1
ATOM 6612 C C . PRO B 1 319 ? 7.68 -25.797 6.867 1 98.38 319 PRO B C 1
ATOM 6614 O O . PRO B 1 319 ? 8.023 -25.078 5.926 1 98.38 319 PRO B O 1
ATOM 6617 N N . LYS B 1 320 ? 6.965 -25.344 7.934 1 97.62 320 LYS B N 1
ATOM 6618 C CA . LYS B 1 320 ? 6.684 -23.922 8.125 1 97.62 320 LYS B CA 1
ATOM 6619 C C . LYS B 1 320 ? 7.965 -23.141 8.398 1 97.62 320 LYS B C 1
ATOM 6621 O O . LYS B 1 320 ? 8.867 -23.625 9.086 1 97.62 320 LYS B O 1
ATOM 6626 N N . GLY B 1 321 ? 8.086 -21.969 7.895 1 97.44 321 GLY B N 1
ATOM 6627 C CA . GLY B 1 321 ? 9.25 -21.125 8.102 1 97.44 321 GLY B CA 1
ATOM 6628 C C . GLY B 1 321 ? 10.289 -21.25 7.004 1 97.44 321 GLY B C 1
ATOM 6629 O O . GLY B 1 321 ? 11.328 -20.594 7.043 1 97.44 321 GLY B O 1
ATOM 6630 N N . THR B 1 322 ? 10 -22.109 6.035 1 98.5 322 THR B N 1
ATOM 6631 C CA . THR B 1 322 ? 10.883 -22.234 4.879 1 98.5 322 THR B CA 1
ATOM 6632 C C . THR B 1 322 ? 10.414 -21.312 3.744 1 98.5 322 THR B C 1
ATOM 6634 O O . THR B 1 322 ? 9.305 -20.781 3.787 1 98.5 322 THR B O 1
ATOM 6637 N N . ILE B 1 323 ? 11.234 -21.203 2.73 1 98.5 323 ILE B N 1
ATOM 6638 C CA . ILE B 1 323 ? 10.938 -20.344 1.586 1 98.5 323 ILE B CA 1
ATOM 6639 C C . ILE B 1 323 ? 9.727 -20.891 0.837 1 98.5 323 ILE B C 1
ATOM 6641 O O . ILE B 1 323 ? 9.062 -20.156 0.097 1 98.5 323 ILE B O 1
ATOM 6645 N N . LEU B 1 324 ? 9.328 -22.172 1.057 1 98.62 324 LEU B N 1
ATOM 6646 C CA . LEU B 1 324 ? 8.188 -22.797 0.387 1 98.62 324 LEU B CA 1
ATOM 6647 C C . LEU B 1 324 ? 6.949 -22.75 1.27 1 98.62 324 LEU B C 1
ATOM 6649 O O . LEU B 1 324 ? 5.883 -23.219 0.872 1 98.62 324 LEU B O 1
ATOM 6653 N N . ASN B 1 325 ? 7.012 -22.266 2.451 1 98.25 325 ASN B N 1
ATOM 6654 C CA . ASN B 1 325 ? 5.941 -22.141 3.438 1 98.25 325 ASN B CA 1
ATOM 6655 C C . ASN B 1 325 ? 6.285 -21.125 4.516 1 98.25 325 ASN B C 1
ATOM 6657 O O . ASN B 1 325 ? 6.48 -21.484 5.68 1 98.25 325 ASN B O 1
ATOM 6661 N N . PRO B 1 326 ? 6.258 -19.844 4.148 1 97.94 326 PRO B N 1
ATOM 6662 C CA . PRO B 1 326 ? 6.762 -18.797 5.043 1 97.94 326 PRO B CA 1
ATOM 6663 C C . PRO B 1 326 ? 5.754 -18.422 6.125 1 97.94 326 PRO B C 1
ATOM 6665 O O . PRO B 1 326 ? 4.57 -18.734 6.012 1 97.94 326 PRO B O 1
ATOM 6668 N N . HIS B 1 327 ? 6.324 -17.828 7.172 1 96.62 327 HIS B N 1
ATOM 6669 C CA . HIS B 1 327 ? 5.488 -17.156 8.164 1 96.62 327 HIS B CA 1
ATOM 6670 C C . HIS B 1 327 ? 5.02 -15.797 7.66 1 96.62 327 HIS B C 1
ATOM 6672 O O . HIS B 1 327 ? 5.762 -15.094 6.969 1 96.62 327 HIS B O 1
ATOM 6678 N N . TYR B 1 328 ? 3.791 -15.414 8.031 1 95.31 328 TYR B N 1
ATOM 6679 C CA . TYR B 1 328 ? 3.355 -14.023 7.922 1 95.31 328 TYR B CA 1
ATOM 6680 C C . TYR B 1 328 ? 4.316 -13.094 8.648 1 95.31 328 TYR B C 1
ATOM 6682 O O . TYR B 1 328 ? 4.828 -13.43 9.719 1 95.31 328 TYR B O 1
ATOM 6690 N N . PRO B 1 329 ? 4.602 -11.969 8.055 1 96.56 329 PRO B N 1
ATOM 6691 C CA . PRO B 1 329 ? 4.062 -11.32 6.859 1 96.56 329 PRO B CA 1
ATOM 6692 C C . PRO B 1 329 ? 5.043 -11.328 5.688 1 96.56 329 PRO B C 1
ATOM 6694 O O . PRO B 1 329 ? 5.137 -10.344 4.949 1 96.56 329 PRO B O 1
ATOM 6697 N N . ALA B 1 330 ? 5.844 -12.367 5.473 1 97.06 330 ALA B N 1
ATOM 6698 C CA . ALA B 1 330 ? 6.828 -12.414 4.395 1 97.06 330 ALA B CA 1
ATOM 6699 C C . ALA B 1 330 ? 6.188 -12.078 3.053 1 97.06 330 ALA B C 1
ATOM 6701 O O . ALA B 1 330 ? 5.059 -12.5 2.773 1 97.06 330 ALA B O 1
ATOM 6702 N N . PRO B 1 331 ? 6.867 -11.281 2.236 1 97.31 331 PRO B N 1
ATOM 6703 C CA . PRO B 1 331 ? 6.332 -11 0.9 1 97.31 331 PRO B CA 1
ATOM 6704 C C . PRO B 1 331 ? 6.371 -12.219 -0.018 1 97.31 331 PRO B C 1
ATOM 6706 O O . PRO B 1 331 ? 7.242 -13.078 0.132 1 97.31 331 PRO B O 1
ATOM 6709 N N . VAL B 1 332 ? 5.422 -12.266 -1.049 1 97.94 332 VAL B N 1
ATOM 6710 C CA . VAL B 1 332 ? 5.246 -13.523 -1.767 1 97.94 332 VAL B CA 1
ATOM 6711 C C . VAL B 1 332 ? 4.973 -13.242 -3.242 1 97.94 332 VAL B C 1
ATOM 6713 O O . VAL B 1 332 ? 4.473 -14.109 -3.963 1 97.94 332 VAL B O 1
ATOM 6716 N N . ARG B 1 333 ? 5.227 -12.086 -3.744 1 96.81 333 ARG B N 1
ATOM 6717 C CA . ARG B 1 333 ? 4.84 -11.672 -5.09 1 96.81 333 ARG B CA 1
ATOM 6718 C C . ARG B 1 333 ? 5.469 -12.578 -6.145 1 96.81 333 ARG B C 1
ATOM 6720 O O . ARG B 1 333 ? 4.812 -12.953 -7.117 1 96.81 333 ARG B O 1
ATOM 6727 N N . ALA B 1 334 ? 6.742 -12.875 -6.027 1 96.56 334 ALA B N 1
ATOM 6728 C CA . ALA B 1 334 ? 7.48 -13.656 -7.016 1 96.56 334 ALA B CA 1
ATOM 6729 C C . ALA B 1 334 ? 7.488 -15.141 -6.652 1 96.56 334 ALA B C 1
ATOM 6731 O O . ALA B 1 334 ? 8.461 -15.844 -6.914 1 96.56 334 ALA B O 1
ATOM 6732 N N . ARG B 1 335 ? 6.438 -15.594 -6.055 1 95.56 335 ARG B N 1
ATOM 6733 C CA . ARG B 1 335 ? 6.344 -16.953 -5.551 1 95.56 335 ARG B CA 1
ATOM 6734 C C . ARG B 1 335 ? 6.598 -17.969 -6.66 1 95.56 335 ARG B C 1
ATOM 6736 O O . ARG B 1 335 ? 7.105 -19.062 -6.406 1 95.56 335 ARG B O 1
ATOM 6743 N N . MET B 1 336 ? 6.332 -17.641 -7.855 1 94.69 336 MET B N 1
ATOM 6744 C CA . MET B 1 336 ? 6.465 -18.594 -8.961 1 94.69 336 MET B CA 1
ATOM 6745 C C . MET B 1 336 ? 7.918 -19.016 -9.141 1 94.69 336 MET B C 1
ATOM 6747 O O . MET B 1 336 ? 8.195 -20.156 -9.531 1 94.69 336 MET B O 1
ATOM 6751 N N . ASN B 1 337 ? 8.797 -18.094 -8.883 1 96.19 337 ASN B N 1
ATOM 6752 C CA . ASN B 1 337 ? 10.203 -18.406 -9.086 1 96.19 337 ASN B CA 1
ATOM 6753 C C . ASN B 1 337 ? 10.656 -19.547 -8.18 1 96.19 337 ASN B C 1
ATOM 6755 O O . ASN B 1 337 ? 11.336 -20.469 -8.633 1 96.19 337 ASN B O 1
ATOM 6759 N N . ILE B 1 338 ? 10.312 -19.469 -6.93 1 97 338 ILE B N 1
ATOM 6760 C CA . ILE B 1 338 ? 10.719 -20.531 -6.016 1 97 338 ILE B CA 1
ATOM 6761 C C . ILE B 1 338 ? 9.875 -21.781 -6.254 1 97 338 ILE B C 1
ATOM 6763 O O . ILE B 1 338 ? 10.352 -22.906 -6.086 1 97 338 ILE B O 1
ATOM 6767 N N . CYS B 1 339 ? 8.633 -21.609 -6.695 1 96 339 CYS B N 1
ATOM 6768 C CA . CYS B 1 339 ? 7.789 -22.75 -7.031 1 96 339 CYS B CA 1
ATOM 6769 C C . CYS B 1 339 ? 8.398 -23.562 -8.164 1 96 339 CYS B C 1
ATOM 6771 O O . CYS B 1 339 ? 8.289 -24.797 -8.18 1 96 339 CYS B O 1
ATOM 6773 N N . TYR B 1 340 ? 8.992 -22.922 -9.133 1 96.12 340 TYR B N 1
ATOM 6774 C CA . TYR B 1 340 ? 9.656 -23.641 -10.211 1 96.12 340 TYR B CA 1
ATOM 6775 C C . TYR B 1 340 ? 10.836 -24.453 -9.688 1 96.12 340 TYR B C 1
ATOM 6777 O O . TYR B 1 340 ? 11.172 -25.5 -10.234 1 96.12 340 TYR B O 1
ATOM 6785 N N . ARG B 1 341 ? 11.453 -23.922 -8.641 1 97.56 341 ARG B N 1
ATOM 6786 C CA . ARG B 1 341 ? 12.523 -24.719 -8.031 1 97.56 341 ARG B CA 1
ATOM 6787 C C . ARG B 1 341 ? 11.969 -25.953 -7.34 1 97.56 341 ARG B C 1
ATOM 6789 O O . ARG B 1 341 ? 12.594 -27.016 -7.352 1 97.56 341 ARG B O 1
ATOM 6796 N N . ALA B 1 342 ? 10.82 -25.781 -6.703 1 97.69 342 ALA B N 1
ATOM 6797 C CA . ALA B 1 342 ? 10.148 -26.953 -6.148 1 97.69 342 ALA B CA 1
ATOM 6798 C C . ALA B 1 342 ? 9.797 -27.953 -7.25 1 97.69 342 ALA B C 1
ATOM 6800 O O . ALA B 1 342 ? 10.008 -29.156 -7.09 1 97.69 342 ALA B O 1
ATOM 6801 N N . TYR B 1 343 ? 9.242 -27.484 -8.312 1 96.25 343 TYR B N 1
ATOM 6802 C CA . TYR B 1 343 ? 8.922 -28.281 -9.492 1 96.25 343 TYR B CA 1
ATOM 6803 C C . TYR B 1 343 ? 10.148 -29.031 -10 1 96.25 343 TYR B C 1
ATOM 6805 O O . TYR B 1 343 ? 10.102 -30.234 -10.203 1 96.25 343 TYR B O 1
ATOM 6813 N N . ASN B 1 344 ? 11.273 -28.297 -10.172 1 97.5 344 ASN B N 1
ATOM 6814 C CA . ASN B 1 344 ? 12.508 -28.875 -10.688 1 97.5 344 ASN B CA 1
ATOM 6815 C C . ASN B 1 344 ? 13.078 -29.922 -9.734 1 97.5 344 ASN B C 1
ATOM 6817 O O . ASN B 1 344 ? 13.578 -30.953 -10.18 1 97.5 344 ASN B O 1
ATOM 6821 N N . ALA B 1 345 ? 13.086 -29.578 -8.461 1 98.38 345 ALA B N 1
ATOM 6822 C CA . ALA B 1 345 ? 13.586 -30.531 -7.48 1 98.38 345 ALA B CA 1
ATOM 6823 C C . ALA B 1 345 ? 12.789 -31.828 -7.52 1 98.38 345 ALA B C 1
ATOM 6825 O O . ALA B 1 345 ? 13.359 -32.906 -7.469 1 98.38 345 ALA B O 1
ATOM 6826 N N . THR B 1 346 ? 11.484 -31.719 -7.602 1 98.19 346 THR B N 1
ATOM 6827 C CA . THR B 1 346 ? 10.617 -32.875 -7.684 1 98.19 346 THR B CA 1
ATOM 6828 C C . THR B 1 346 ? 10.852 -33.625 -8.984 1 98.19 346 THR B C 1
ATOM 6830 O O . THR B 1 346 ? 10.922 -34.875 -8.992 1 98.19 346 THR B O 1
ATOM 6833 N N . MET B 1 347 ? 10.938 -32.938 -10.078 1 97.44 347 MET B N 1
ATOM 6834 C CA . MET B 1 347 ? 11.227 -33.5 -11.391 1 97.44 347 MET B CA 1
ATOM 6835 C C . MET B 1 347 ? 12.516 -34.312 -11.367 1 97.44 347 MET B C 1
ATOM 6837 O O . MET B 1 347 ? 12.57 -35.438 -11.883 1 97.44 347 MET B O 1
ATOM 6841 N N . LYS B 1 348 ? 13.555 -33.75 -10.773 1 97.81 348 LYS B N 1
ATOM 6842 C CA . LYS B 1 348 ? 14.852 -34.406 -10.68 1 97.81 348 LYS B CA 1
ATOM 6843 C C . LYS B 1 348 ? 14.766 -35.688 -9.844 1 97.81 348 LYS B C 1
ATOM 6845 O O . LYS B 1 348 ? 15.414 -36.688 -10.148 1 97.81 348 LYS B O 1
ATOM 6850 N N . ALA B 1 349 ? 14.016 -35.594 -8.781 1 98.56 349 ALA B N 1
ATOM 6851 C CA . ALA B 1 349 ? 13.789 -36.781 -7.984 1 98.56 349 ALA B CA 1
ATOM 6852 C C . ALA B 1 349 ? 13.102 -37.875 -8.812 1 98.56 349 ALA B C 1
ATOM 6854 O O . ALA B 1 349 ? 13.547 -39.031 -8.844 1 98.56 349 ALA B O 1
ATOM 6855 N N . LEU B 1 350 ? 12.07 -37.531 -9.508 1 98.25 350 LEU B N 1
ATOM 6856 C CA . LEU B 1 350 ? 11.273 -38.469 -10.273 1 98.25 350 LEU B CA 1
ATOM 6857 C C . LEU B 1 350 ? 12.062 -39 -11.469 1 98.25 350 LEU B C 1
ATOM 6859 O O . LEU B 1 350 ? 11.781 -40.094 -11.984 1 98.25 350 LEU B O 1
ATOM 6863 N N . ALA B 1 351 ? 13.031 -38.219 -11.93 1 97.75 351 ALA B N 1
ATOM 6864 C CA . ALA B 1 351 ? 13.883 -38.656 -13.039 1 97.75 351 ALA B CA 1
ATOM 6865 C C . ALA B 1 351 ? 14.617 -39.938 -12.703 1 97.75 351 ALA B C 1
ATOM 6867 O O . ALA B 1 351 ? 14.945 -40.719 -13.602 1 97.75 351 ALA B O 1
ATOM 6868 N N . GLN B 1 352 ? 14.867 -40.156 -11.453 1 97.56 352 GLN B N 1
ATOM 6869 C CA . GLN B 1 352 ? 15.523 -41.375 -10.992 1 97.56 352 GLN B CA 1
ATOM 6870 C C . GLN B 1 352 ? 14.578 -42.562 -11.062 1 97.56 352 GLN B C 1
ATOM 6872 O O . GLN B 1 352 ? 15.023 -43.688 -11.25 1 97.56 352 GLN B O 1
ATOM 6877 N N . ALA B 1 353 ? 13.312 -42.312 -10.914 1 97.38 353 ALA B N 1
ATOM 6878 C CA . ALA B 1 353 ? 12.305 -43.375 -10.922 1 97.38 353 ALA B CA 1
ATOM 6879 C C . ALA B 1 353 ? 11.836 -43.656 -12.344 1 97.38 353 ALA B C 1
ATOM 6881 O O . ALA B 1 353 ? 11.734 -44.812 -12.75 1 97.38 353 ALA B O 1
ATOM 6882 N N . VAL B 1 354 ? 11.508 -42.625 -13.07 1 97.38 354 VAL B N 1
ATOM 6883 C CA . VAL B 1 354 ? 10.938 -42.75 -14.406 1 97.38 354 VAL B CA 1
ATOM 6884 C C . VAL B 1 354 ? 11.688 -41.844 -15.375 1 97.38 354 VAL B C 1
ATOM 6886 O O . VAL B 1 354 ? 11.109 -40.906 -15.922 1 97.38 354 VAL B O 1
ATOM 6889 N N . PRO B 1 355 ? 12.883 -42.125 -15.758 1 95.94 355 PRO B N 1
ATOM 6890 C CA . PRO B 1 355 ? 13.758 -41.25 -16.547 1 95.94 355 PRO B CA 1
ATOM 6891 C C . PRO B 1 355 ? 13.164 -40.906 -17.906 1 95.94 355 PRO B C 1
ATOM 6893 O O . PRO B 1 355 ? 13.484 -39.844 -18.469 1 95.94 355 PRO B O 1
ATOM 6896 N N . ASP B 1 356 ? 12.258 -41.719 -18.438 1 94.69 356 ASP B N 1
ATOM 6897 C CA . ASP B 1 356 ? 11.742 -41.469 -19.781 1 94.69 356 ASP B CA 1
ATOM 6898 C C . ASP B 1 356 ? 10.484 -40.625 -19.734 1 94.69 356 ASP B C 1
ATOM 6900 O O . ASP B 1 356 ? 9.922 -40.281 -20.781 1 94.69 356 ASP B O 1
ATOM 6904 N N . GLN B 1 357 ? 10.07 -40.219 -18.547 1 95.12 357 GLN B N 1
ATOM 6905 C CA . GLN B 1 357 ? 8.812 -39.5 -18.422 1 95.12 357 GLN B CA 1
ATOM 6906 C C . GLN B 1 357 ? 9.062 -38.062 -17.953 1 95.12 357 GLN B C 1
ATOM 6908 O O . GLN B 1 357 ? 8.117 -37.281 -17.781 1 95.12 357 GLN B O 1
ATOM 6913 N N . VAL B 1 358 ? 10.328 -37.719 -17.797 1 96.06 358 VAL B N 1
ATOM 6914 C CA . VAL B 1 358 ? 10.672 -36.406 -17.234 1 96.06 358 VAL B CA 1
ATOM 6915 C C . VAL B 1 358 ? 11.273 -35.531 -18.328 1 96.06 358 VAL B C 1
ATOM 6917 O O . VAL B 1 358 ? 11.578 -36 -19.422 1 96.06 358 VAL B O 1
ATOM 6920 N N . ILE B 1 359 ? 11.406 -34.219 -18.047 1 95.69 359 ILE B N 1
ATOM 6921 C CA . ILE B 1 359 ? 12.062 -33.281 -18.922 1 95.69 359 ILE B CA 1
ATOM 6922 C C . ILE B 1 359 ? 13.227 -32.625 -18.203 1 95.69 359 ILE B C 1
ATOM 6924 O O . ILE B 1 359 ? 13.234 -32.531 -16.969 1 95.69 359 ILE B O 1
ATOM 6928 N N . ALA B 1 360 ? 14.258 -32.188 -19.031 1 97 360 ALA B N 1
ATOM 6929 C CA . ALA B 1 360 ? 15.336 -31.359 -18.469 1 97 360 ALA B CA 1
ATOM 6930 C C . ALA B 1 360 ? 14.82 -30.016 -18 1 97 360 ALA B C 1
ATOM 6932 O O . ALA B 1 360 ? 13.688 -29.625 -18.297 1 97 360 ALA B O 1
ATOM 6933 N N . SER B 1 361 ? 15.672 -29.359 -17.203 1 96.38 361 SER B N 1
ATOM 6934 C CA . SER B 1 361 ? 15.266 -28.047 -16.703 1 96.38 361 SER B CA 1
ATOM 6935 C C . SER B 1 361 ? 15.133 -27.047 -17.828 1 96.38 361 SER B C 1
ATOM 6937 O O . SER B 1 361 ? 16.016 -26.922 -18.672 1 96.38 361 SER B O 1
ATOM 6939 N N . GLY B 1 362 ? 14 -26.391 -17.953 1 95.62 362 GLY B N 1
ATOM 6940 C CA . GLY B 1 362 ? 13.875 -25.203 -18.781 1 95.62 362 GLY B CA 1
ATOM 6941 C C . GLY B 1 362 ? 14.352 -23.953 -18.094 1 95.62 362 GLY B C 1
ATOM 6942 O O . GLY B 1 362 ? 14.914 -24 -16.984 1 95.62 362 GLY B O 1
ATOM 6943 N N . PHE B 1 363 ? 14.273 -22.797 -18.812 1 94.38 363 PHE B N 1
ATOM 6944 C CA . PHE B 1 363 ? 14.531 -21.547 -18.094 1 94.38 363 PHE B CA 1
ATOM 6945 C C . PHE B 1 363 ? 13.766 -21.516 -16.781 1 94.38 363 PHE B C 1
ATOM 6947 O O . PHE B 1 363 ? 14.312 -21.109 -15.75 1 94.38 363 PHE B O 1
ATOM 6954 N N . ASP B 1 364 ? 12.578 -22.156 -16.734 1 93.19 364 ASP B N 1
ATOM 6955 C CA . ASP B 1 364 ? 11.727 -22.453 -15.586 1 93.19 364 ASP B CA 1
ATOM 6956 C C . ASP B 1 364 ? 11.766 -21.328 -14.555 1 93.19 364 ASP B C 1
ATOM 6958 O O . ASP B 1 364 ? 12 -21.562 -13.375 1 93.19 364 ASP B O 1
ATOM 6962 N N . THR B 1 365 ? 11.703 -20.109 -15.008 1 91.94 365 THR B N 1
ATOM 6963 C CA . THR B 1 365 ? 11.617 -18.891 -14.203 1 91.94 365 THR B CA 1
ATOM 6964 C C . THR B 1 365 ? 10.578 -17.938 -14.781 1 91.94 365 THR B C 1
ATOM 6966 O O . THR B 1 365 ? 10.492 -17.766 -16 1 91.94 365 THR B O 1
ATOM 6969 N N . THR B 1 366 ? 9.734 -17.484 -13.883 1 91.56 366 THR B N 1
ATOM 6970 C CA . THR B 1 366 ? 8.883 -16.391 -14.312 1 91.56 366 THR B CA 1
ATOM 6971 C C . THR B 1 366 ? 9.656 -15.07 -14.289 1 91.56 366 THR B C 1
ATOM 6973 O O . THR B 1 366 ? 10.164 -14.656 -13.242 1 91.56 366 THR B O 1
ATOM 6976 N N . THR B 1 367 ? 9.852 -14.562 -15.469 1 93.69 367 THR B N 1
ATOM 6977 C CA . THR B 1 367 ? 10.367 -13.203 -15.555 1 93.69 367 THR B CA 1
ATOM 6978 C C . THR B 1 367 ? 9.234 -12.195 -15.75 1 93.69 367 THR B C 1
ATOM 6980 O O . THR B 1 367 ? 8.57 -12.203 -16.797 1 93.69 367 THR B O 1
ATOM 6983 N N . SER B 1 368 ? 9.008 -11.484 -14.742 1 94.06 368 SER B N 1
ATOM 6984 C CA . SER B 1 368 ? 8.008 -10.422 -14.828 1 94.06 368 SER B CA 1
ATOM 6985 C C . SER B 1 368 ? 8.664 -9.07 -15.086 1 94.06 368 SER B C 1
ATOM 6987 O O . SER B 1 368 ? 9.523 -8.641 -14.32 1 94.06 368 SER B O 1
ATOM 6989 N N . GLY B 1 369 ? 8.328 -8.516 -16.188 1 94.62 369 GLY B N 1
ATOM 6990 C CA . GLY B 1 369 ? 8.781 -7.168 -16.516 1 94.62 369 GLY B CA 1
ATOM 6991 C C . GLY B 1 369 ? 7.668 -6.141 -16.469 1 94.62 369 GLY B C 1
ATOM 6992 O O . GLY B 1 369 ? 6.598 -6.352 -17.047 1 94.62 369 GLY B O 1
ATOM 6993 N N . CYS B 1 370 ? 7.914 -5.074 -15.727 1 96.06 370 CYS B N 1
ATOM 6994 C CA . CYS B 1 370 ? 6.91 -4.027 -15.57 1 96.06 370 CYS B CA 1
ATOM 6995 C C . CYS B 1 370 ? 7.465 -2.672 -15.992 1 96.06 370 CYS B C 1
ATOM 6997 O O . CYS B 1 370 ? 8.547 -2.279 -15.562 1 96.06 370 CYS B O 1
ATOM 6999 N N . LEU B 1 371 ? 6.828 -2.062 -16.938 1 96.81 371 LEU B N 1
ATOM 7000 C CA . LEU B 1 371 ? 7.055 -0.657 -17.25 1 96.81 371 LEU B CA 1
ATOM 7001 C C . LEU B 1 371 ? 5.879 0.201 -16.797 1 96.81 371 LEU B C 1
ATOM 7003 O O . LEU B 1 371 ? 4.727 -0.104 -17.109 1 96.81 371 LEU B O 1
ATOM 7007 N N . SER B 1 372 ? 6.125 1.194 -16.047 1 96.69 372 SER B N 1
ATOM 7008 C CA . SER B 1 372 ? 5.059 2.062 -15.562 1 96.69 372 SER B CA 1
ATOM 7009 C C . SER B 1 372 ? 5.402 3.533 -15.781 1 96.69 372 SER B C 1
ATOM 7011 O O . SER B 1 372 ? 6.578 3.906 -15.797 1 96.69 372 SER B O 1
ATOM 7013 N N . TRP B 1 373 ? 4.402 4.301 -16 1 96.06 373 TRP B N 1
ATOM 7014 C CA . TRP B 1 373 ? 4.539 5.73 -16.266 1 96.06 373 TRP B CA 1
ATOM 7015 C C . TRP B 1 373 ? 3.303 6.488 -15.789 1 96.06 373 TRP B C 1
ATOM 7017 O O . TRP B 1 373 ? 2.174 6.074 -16.062 1 96.06 373 TRP B O 1
ATOM 7027 N N . LEU B 1 374 ? 3.523 7.508 -14.984 1 94.56 374 LEU B N 1
ATOM 7028 C CA . LEU B 1 374 ? 2.428 8.398 -14.602 1 94.56 374 LEU B CA 1
ATOM 7029 C C . LEU B 1 374 ? 2.254 9.508 -15.625 1 94.56 374 LEU B C 1
ATOM 7031 O O . LEU B 1 374 ? 3.059 10.445 -15.68 1 94.56 374 LEU B O 1
ATOM 7035 N N . GLY B 1 375 ? 1.194 9.383 -16.391 1 90.81 375 GLY B N 1
ATOM 7036 C CA . GLY B 1 375 ? 0.875 10.398 -17.391 1 90.81 375 GLY B CA 1
ATOM 7037 C C . GLY B 1 375 ? -0.208 11.359 -16.938 1 90.81 375 GLY B C 1
ATOM 7038 O O . GLY B 1 375 ? -0.62 11.328 -15.766 1 90.81 375 GLY B O 1
ATOM 7039 N N . PRO B 1 376 ? -0.667 12.172 -17.828 1 87 376 PRO B N 1
ATOM 7040 C CA . PRO B 1 376 ? -1.669 13.188 -17.484 1 87 376 PRO B CA 1
ATOM 7041 C C . PRO B 1 376 ? -3.01 12.578 -17.078 1 87 376 PRO B C 1
ATOM 7043 O O . PRO B 1 376 ? -3.777 13.211 -16.359 1 87 376 PRO B O 1
ATOM 7046 N N . THR B 1 377 ? -3.24 11.398 -17.531 1 86.69 377 THR B N 1
ATOM 7047 C CA . THR B 1 377 ? -4.539 10.789 -17.266 1 86.69 377 THR B CA 1
ATOM 7048 C C . THR B 1 377 ? -4.422 9.719 -16.188 1 86.69 377 THR B C 1
ATOM 7050 O O . THR B 1 377 ? -5.387 9 -15.906 1 86.69 377 THR B O 1
ATOM 7053 N N . GLY B 1 378 ? -3.248 9.594 -15.711 1 90.19 378 GLY B N 1
ATOM 7054 C CA . GLY B 1 378 ? -3.047 8.602 -14.664 1 90.19 378 GLY B CA 1
ATOM 7055 C C . GLY B 1 378 ? -1.935 7.625 -14.984 1 90.19 378 GLY B C 1
ATOM 7056 O O . GLY B 1 378 ? -1.111 7.871 -15.867 1 90.19 378 GLY B O 1
ATOM 7057 N N . PHE B 1 379 ? -1.915 6.594 -14.234 1 93.81 379 PHE B N 1
ATOM 7058 C CA . PHE B 1 379 ? -0.861 5.602 -14.414 1 93.81 379 PHE B CA 1
ATOM 7059 C C . PHE B 1 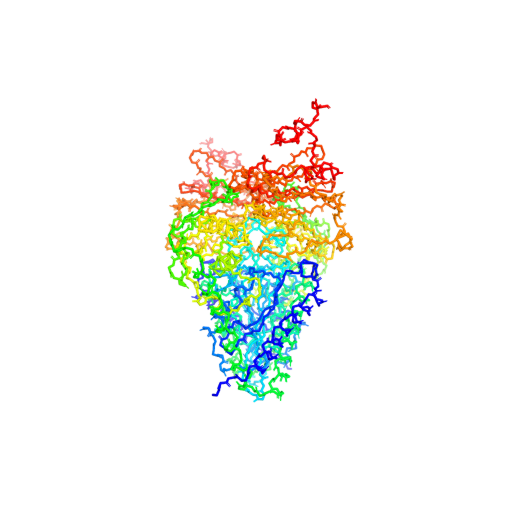379 ? -1.128 4.746 -15.648 1 93.81 379 PHE B C 1
ATOM 7061 O O . PHE B 1 379 ? -2.271 4.363 -15.906 1 93.81 379 PHE B O 1
ATOM 7068 N N . SER B 1 380 ? -0.086 4.57 -16.359 1 94.12 380 SER B N 1
ATOM 7069 C CA . SER B 1 380 ? -0.005 3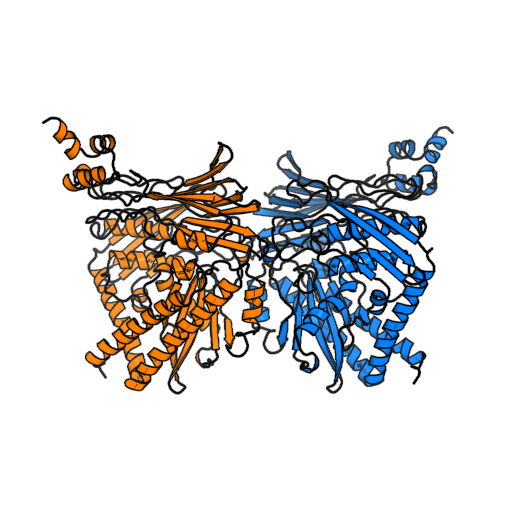.514 -17.359 1 94.12 380 SER B CA 1
ATOM 7070 C C . SER B 1 380 ? 0.962 2.416 -16.938 1 94.12 380 SER B C 1
ATOM 7072 O O . SER B 1 380 ? 2.15 2.674 -16.719 1 94.12 380 SER B O 1
ATOM 7074 N N . VAL B 1 381 ? 0.42 1.229 -16.797 1 93.62 381 VAL B N 1
ATOM 7075 C CA . VAL B 1 381 ? 1.225 0.12 -16.281 1 93.62 381 VAL B CA 1
ATOM 7076 C C . VAL B 1 381 ? 1.208 -1.029 -17.297 1 93.62 381 VAL B C 1
ATOM 7078 O O . VAL B 1 381 ? 0.143 -1.546 -17.641 1 93.62 381 VAL B O 1
ATOM 7081 N N . TYR B 1 382 ? 2.363 -1.349 -17.75 1 92.75 382 TYR B N 1
ATOM 7082 C CA . TYR B 1 382 ? 2.561 -2.516 -18.609 1 92.75 382 TYR B CA 1
ATOM 7083 C C . TYR B 1 382 ? 3.277 -3.629 -17.844 1 92.75 382 TYR B C 1
ATOM 7085 O O . TYR B 1 382 ? 4.375 -3.424 -17.328 1 92.75 382 TYR B O 1
ATOM 7093 N N . LEU B 1 383 ? 2.635 -4.719 -17.734 1 92.56 383 LEU B N 1
ATOM 7094 C CA . LEU B 1 383 ? 3.215 -5.895 -17.094 1 92.56 383 LEU B CA 1
ATOM 7095 C C . LEU B 1 383 ? 3.131 -7.113 -18 1 92.56 383 LEU B C 1
ATOM 7097 O O . LEU B 1 383 ? 2.053 -7.453 -18.5 1 92.56 383 LEU B O 1
ATOM 7101 N N . GLU B 1 384 ? 4.227 -7.676 -18.203 1 90.94 384 GLU B N 1
ATOM 7102 C CA . GLU B 1 384 ? 4.254 -8.891 -19 1 90.94 384 GLU B CA 1
ATOM 7103 C C . GLU B 1 384 ? 5.074 -9.984 -18.328 1 90.94 384 GLU B C 1
ATOM 7105 O O . GLU B 1 384 ? 6.094 -9.703 -17.703 1 90.94 384 GLU B O 1
ATOM 7110 N N . ILE B 1 385 ? 4.555 -11.148 -18.453 1 89.62 385 ILE B N 1
ATOM 7111 C CA . ILE B 1 385 ? 5.223 -12.328 -17.922 1 89.62 385 ILE B CA 1
ATOM 7112 C C . ILE B 1 385 ? 5.957 -13.055 -19.047 1 89.62 385 ILE B C 1
ATOM 7114 O O . ILE B 1 385 ? 5.352 -13.406 -20.062 1 89.62 385 ILE B O 1
ATOM 7118 N N . TYR B 1 386 ? 7.242 -13.188 -18.797 1 88.75 386 TYR B N 1
ATOM 7119 C CA . TYR B 1 386 ? 8.055 -13.867 -19.797 1 88.75 386 TYR B CA 1
ATOM 7120 C C . TYR B 1 386 ? 8.5 -15.234 -19.312 1 88.75 386 TYR B C 1
ATOM 7122 O O . TYR B 1 386 ? 8.82 -15.406 -18.125 1 88.75 386 TYR B O 1
ATOM 7130 N N . GLY B 1 387 ? 8.391 -16.125 -20.203 1 86.88 387 GLY B N 1
ATOM 7131 C CA . GLY B 1 387 ? 9.086 -17.375 -20.016 1 86.88 387 GLY B CA 1
ATOM 7132 C C . GLY B 1 387 ? 10.367 -17.484 -20.828 1 86.88 387 GLY B C 1
ATOM 7133 O O . GLY B 1 387 ? 10.969 -16.469 -21.172 1 86.88 387 GLY B O 1
ATOM 7134 N N . GLY B 1 388 ? 10.93 -18.594 -20.969 1 91.5 388 GLY B N 1
ATOM 7135 C CA . GLY B 1 388 ? 12.094 -18.922 -21.781 1 91.5 388 GLY B CA 1
ATOM 7136 C C . GLY B 1 388 ? 11.984 -20.266 -22.484 1 91.5 388 GLY B C 1
ATOM 7137 O O . GLY B 1 388 ? 10.906 -20.625 -22.953 1 91.5 388 GLY B O 1
ATOM 7138 N N . GLY B 1 389 ? 13.078 -20.781 -22.734 1 93.56 389 GLY B N 1
ATOM 7139 C CA . GLY B 1 389 ? 13.07 -22.078 -23.391 1 93.56 389 GLY B CA 1
ATOM 7140 C C . GLY B 1 389 ? 12.773 -23.219 -22.453 1 93.56 389 GLY B C 1
ATOM 7141 O O . GLY B 1 389 ? 13.242 -23.234 -21.312 1 93.56 389 GLY B O 1
ATOM 7142 N N . TYR B 1 390 ? 11.922 -24.172 -22.953 1 94.31 390 TYR B N 1
ATOM 7143 C CA . TYR B 1 390 ? 11.648 -25.375 -22.188 1 94.31 390 TYR B CA 1
ATOM 7144 C C . TYR B 1 390 ? 12.844 -26.312 -22.188 1 94.31 390 TYR B C 1
ATOM 7146 O O . TYR B 1 390 ? 13.695 -26.25 -23.078 1 94.31 390 TYR B O 1
ATOM 7154 N N . GLY B 1 391 ? 12.859 -27.125 -21.156 1 95.88 391 GLY B N 1
ATOM 7155 C CA . GLY B 1 391 ? 13.812 -28.234 -21.188 1 95.88 391 GLY B CA 1
ATOM 7156 C C . GLY B 1 391 ? 13.445 -29.312 -22.188 1 95.88 391 GLY B C 1
ATOM 7157 O O . GLY B 1 391 ? 12.266 -29.531 -22.469 1 95.88 391 GLY B O 1
ATOM 7158 N N . ALA B 1 392 ? 14.5 -29.953 -22.688 1 97.06 392 ALA B N 1
ATOM 7159 C CA . ALA B 1 392 ? 14.273 -31.062 -23.609 1 97.06 392 ALA B CA 1
ATOM 7160 C C . ALA B 1 392 ? 13.82 -32.312 -22.875 1 97.06 392 ALA B C 1
ATOM 7162 O O . ALA B 1 392 ? 13.969 -32.406 -21.656 1 97.06 392 ALA B O 1
ATOM 7163 N N . SER B 1 393 ? 13.117 -33.188 -23.609 1 96.38 393 SER B N 1
ATOM 7164 C CA . SER B 1 393 ? 12.688 -34.469 -23.094 1 96.38 393 SER B CA 1
ATOM 7165 C C . SER B 1 393 ? 13.336 -35.625 -23.844 1 96.38 393 SER B C 1
ATOM 7167 O O . SER B 1 393 ? 14.188 -35.406 -24.703 1 96.38 393 SER B O 1
ATOM 7169 N N . SER B 1 394 ? 12.961 -36.844 -23.438 1 95.44 394 SER B N 1
ATOM 7170 C CA . SER B 1 394 ? 13.484 -38.031 -24.094 1 95.44 394 SER B CA 1
ATOM 7171 C C . SER B 1 394 ? 12.977 -38.125 -25.531 1 95.44 394 SER B C 1
ATOM 7173 O O . SER B 1 394 ? 13.594 -38.812 -26.375 1 95.44 394 SER B O 1
ATOM 7175 N N . SER B 1 395 ? 11.961 -37.375 -25.812 1 94.31 395 SER B N 1
ATOM 7176 C CA . SER B 1 395 ? 11.328 -37.625 -27.094 1 94.31 395 SER B CA 1
ATOM 7177 C C . SER B 1 395 ? 11.242 -36.344 -27.938 1 94.31 395 SER B C 1
ATOM 7179 O O . SER B 1 395 ? 10.883 -36.406 -29.125 1 94.31 395 SER B O 1
ATOM 7181 N N . ALA B 1 396 ? 11.562 -35.219 -27.359 1 95.25 396 ALA B N 1
ATOM 7182 C CA . ALA B 1 396 ? 11.336 -34 -28.125 1 95.25 396 ALA B CA 1
ATOM 7183 C C . ALA B 1 396 ? 12.266 -32.906 -27.656 1 95.25 396 ALA B C 1
ATOM 7185 O O . ALA B 1 396 ? 12.68 -32.875 -26.5 1 95.25 396 ALA B O 1
ATOM 7186 N N . ASN B 1 397 ? 12.586 -31.969 -28.594 1 95.56 397 ASN B N 1
ATOM 7187 C CA . ASN B 1 397 ? 13.227 -30.703 -28.234 1 95.56 397 ASN B CA 1
ATOM 7188 C C . ASN B 1 397 ? 12.344 -29.859 -27.312 1 95.56 397 ASN B C 1
ATOM 7190 O O . ASN B 1 397 ? 11.125 -30.031 -27.312 1 95.56 397 ASN B O 1
ATOM 7194 N N . GLY B 1 398 ? 13.016 -29.078 -26.469 1 94.31 398 GLY B N 1
ATOM 7195 C CA . GLY B 1 398 ? 12.234 -28.125 -25.719 1 94.31 398 GLY B CA 1
ATOM 7196 C C . GLY B 1 398 ? 11.547 -27.078 -26.594 1 94.31 398 GLY B C 1
ATOM 7197 O O . GLY B 1 398 ? 12.094 -26.656 -27.609 1 94.31 398 GLY B O 1
ATOM 7198 N N . CYS B 1 399 ? 10.375 -26.594 -26.156 1 90.69 399 CYS B N 1
ATOM 7199 C CA . CYS B 1 399 ? 9.664 -25.547 -26.875 1 90.69 399 CYS B CA 1
ATOM 7200 C C . CYS B 1 399 ? 10.391 -24.203 -26.766 1 90.69 399 CYS B C 1
ATOM 7202 O O . CYS B 1 399 ? 10.914 -23.875 -25.703 1 90.69 399 CYS B O 1
ATOM 7204 N N . ASP B 1 400 ? 10.445 -23.484 -27.891 1 88.31 400 ASP B N 1
ATOM 7205 C CA . ASP B 1 400 ? 11.094 -22.172 -27.922 1 88.31 400 ASP B CA 1
ATOM 7206 C C . ASP B 1 400 ? 10.164 -21.094 -27.391 1 88.31 400 ASP B C 1
ATOM 7208 O O . ASP B 1 400 ? 9 -21 -27.797 1 88.31 400 ASP B O 1
ATOM 7212 N N . ALA B 1 401 ? 10.617 -20.297 -26.516 1 82.12 401 ALA B N 1
ATOM 7213 C CA . ALA B 1 401 ? 10.039 -19.016 -26.141 1 82.12 401 ALA B CA 1
ATOM 7214 C C . ALA B 1 401 ? 8.586 -19.172 -25.703 1 82.12 401 ALA B C 1
ATOM 7216 O O . ALA B 1 401 ? 7.699 -18.453 -26.172 1 82.12 401 ALA B O 1
ATOM 7217 N N . ILE B 1 402 ? 8.266 -20.141 -24.984 1 73.38 402 ILE B N 1
ATOM 7218 C CA . ILE B 1 402 ? 6.918 -20.344 -24.453 1 73.38 402 ILE B CA 1
ATOM 7219 C C . ILE B 1 402 ? 6.922 -20.141 -22.938 1 73.38 402 ILE B C 1
ATOM 7221 O O . ILE B 1 402 ? 7.984 -20.062 -22.312 1 73.38 402 ILE B O 1
ATOM 7225 N N . ASP B 1 403 ? 5.73 -19.953 -22.594 1 71.5 403 ASP B N 1
ATOM 7226 C CA . ASP B 1 403 ? 5.59 -19.859 -21.156 1 71.5 403 ASP B CA 1
ATOM 7227 C C . ASP B 1 403 ? 5.996 -21.172 -20.484 1 71.5 403 ASP B C 1
ATOM 7229 O O . ASP B 1 403 ? 6.227 -22.188 -21.156 1 71.5 403 ASP B O 1
ATOM 7233 N N . MET B 1 404 ? 6.137 -21.156 -19.219 1 70.62 404 MET B N 1
ATOM 7234 C CA . MET B 1 404 ? 6.715 -22.234 -18.422 1 70.62 404 MET B CA 1
ATOM 7235 C C . MET B 1 404 ? 5.652 -23.25 -18.016 1 70.62 404 MET B C 1
ATOM 7237 O O . MET B 1 404 ? 4.457 -22.969 -18.109 1 70.62 404 MET B O 1
ATOM 7241 N N . PRO B 1 405 ? 6.074 -24.375 -17.703 1 67.94 405 PRO B N 1
ATOM 7242 C CA . PRO B 1 405 ? 5.156 -25.484 -17.438 1 67.94 405 PRO B CA 1
ATOM 7243 C C . PRO B 1 405 ? 4.074 -25.125 -16.422 1 67.94 405 PRO B C 1
ATOM 7245 O O . PRO B 1 405 ? 2.975 -25.688 -16.469 1 67.94 405 PRO B O 1
ATOM 7248 N N . MET B 1 406 ? 4.344 -24.25 -15.609 1 70.75 406 MET B N 1
ATOM 7249 C CA . MET B 1 406 ? 3.389 -23.953 -14.547 1 70.75 406 MET B CA 1
ATOM 7250 C C . MET B 1 406 ? 2.607 -22.688 -14.867 1 70.75 406 MET B C 1
ATOM 7252 O O . MET B 1 406 ? 1.793 -22.234 -14.055 1 70.75 406 MET B O 1
ATOM 7256 N N . ALA B 1 407 ? 2.992 -22.203 -15.977 1 68.31 407 ALA B N 1
ATOM 7257 C CA . ALA B 1 407 ? 2.295 -21.016 -16.438 1 68.31 407 ALA B CA 1
ATOM 7258 C C . ALA B 1 407 ? 1.803 -21.188 -17.875 1 68.31 407 ALA B C 1
ATOM 7260 O O . ALA B 1 407 ? 1.992 -22.25 -18.469 1 68.31 407 ALA B O 1
ATOM 7261 N N . ASN B 1 408 ? 0.853 -20.5 -18.375 1 66.12 408 ASN B N 1
ATOM 7262 C CA . ASN B 1 408 ? 0.376 -20.547 -19.75 1 66.12 408 ASN B CA 1
ATOM 7263 C C . ASN B 1 408 ? -0.051 -19.172 -20.25 1 66.12 408 ASN B C 1
ATOM 7265 O O . ASN B 1 408 ? -1.104 -19.031 -20.875 1 66.12 408 ASN B O 1
ATOM 7269 N N . CYS B 1 409 ? 0.871 -18.328 -19.828 1 70.44 409 CYS B N 1
ATOM 7270 C CA . CYS B 1 409 ? 0.546 -16.984 -20.266 1 70.44 409 CYS B CA 1
ATOM 7271 C C . CYS B 1 409 ? 0.959 -16.75 -21.719 1 70.44 409 CYS B C 1
ATOM 7273 O O . CYS B 1 409 ? 2.008 -17.234 -22.141 1 70.44 409 CYS B O 1
ATOM 7275 N N . ALA B 1 410 ? 0.108 -16.188 -22.438 1 68.19 410 ALA B N 1
ATOM 7276 C CA . ALA B 1 410 ? 0.455 -15.781 -23.797 1 68.19 410 ALA B CA 1
ATOM 7277 C C . ALA B 1 410 ? 1.221 -14.461 -23.797 1 68.19 410 ALA B C 1
ATOM 7279 O O . ALA B 1 410 ? 1.081 -13.648 -22.875 1 68.19 410 ALA B O 1
ATOM 7280 N N . ASN B 1 411 ? 2.098 -14.414 -24.812 1 71.94 411 ASN B N 1
ATOM 7281 C CA . ASN B 1 411 ? 2.752 -13.125 -24.969 1 71.94 411 ASN B CA 1
ATOM 7282 C C . ASN B 1 411 ? 1.773 -12.055 -25.453 1 71.94 411 ASN B C 1
ATOM 7284 O O . ASN B 1 411 ? 0.828 -12.367 -26.188 1 71.94 411 ASN B O 1
ATOM 7288 N N . THR B 1 412 ? 1.977 -10.914 -25.031 1 75.31 412 THR B N 1
ATOM 7289 C CA . THR B 1 412 ? 1.182 -9.797 -25.531 1 75.31 412 THR B CA 1
ATOM 7290 C C . THR B 1 412 ? 1.641 -9.398 -26.938 1 75.31 412 THR B C 1
ATOM 7292 O O . THR B 1 412 ? 2.82 -9.109 -27.156 1 75.31 412 THR B O 1
ATOM 7295 N N . PRO B 1 413 ? 0.755 -9.375 -27.859 1 75 413 PRO B N 1
ATOM 7296 C CA . PRO B 1 413 ? 1.143 -8.938 -29.203 1 75 413 PRO B CA 1
ATOM 7297 C C . PRO B 1 413 ? 1.7 -7.52 -29.219 1 75 413 PRO B C 1
ATOM 7299 O O . PRO B 1 413 ? 1.195 -6.645 -28.516 1 75 413 PRO B O 1
ATOM 7302 N N . VAL B 1 414 ? 2.738 -7.371 -30.047 1 81.12 414 VAL B N 1
ATOM 7303 C CA . VAL B 1 414 ? 3.412 -6.082 -30.125 1 81.12 414 VAL B CA 1
ATOM 7304 C C . VAL B 1 414 ? 2.414 -5.004 -30.547 1 81.12 414 VAL B C 1
ATOM 7306 O O . VAL B 1 414 ? 2.475 -3.869 -30.078 1 81.12 414 VAL B O 1
ATOM 7309 N N . GLU B 1 415 ? 1.517 -5.379 -31.453 1 80.25 415 GLU B N 1
ATOM 7310 C CA . GLU B 1 415 ? 0.51 -4.434 -31.938 1 80.25 415 GLU B CA 1
ATOM 7311 C C . GLU B 1 415 ? -0.373 -3.945 -30.781 1 80.25 415 GLU B C 1
ATOM 7313 O O . GLU B 1 415 ? -0.691 -2.758 -30.703 1 80.25 415 GLU B O 1
ATOM 7318 N N . ALA B 1 416 ? -0.77 -4.809 -29.938 1 78.75 416 ALA B N 1
ATOM 7319 C CA . ALA B 1 416 ? -1.59 -4.449 -28.781 1 78.75 416 ALA B CA 1
ATOM 7320 C C . ALA B 1 416 ? -0.821 -3.545 -27.828 1 78.75 416 ALA B C 1
ATOM 7322 O O . ALA B 1 416 ? -1.378 -2.59 -27.281 1 78.75 416 ALA B O 1
ATOM 7323 N N . ILE B 1 417 ? 0.433 -3.854 -27.672 1 84.69 417 ILE B N 1
ATOM 7324 C CA . ILE B 1 417 ? 1.292 -3.078 -26.781 1 84.69 417 ILE B CA 1
ATOM 7325 C C . ILE B 1 417 ? 1.403 -1.644 -27.297 1 84.69 417 ILE B C 1
ATOM 7327 O O . ILE B 1 417 ? 1.228 -0.69 -26.531 1 84.69 417 ILE B O 1
ATOM 7331 N N . ASP B 1 418 ? 1.652 -1.572 -28.594 1 83.19 418 ASP B N 1
ATOM 7332 C CA . ASP B 1 418 ? 1.855 -0.257 -29.203 1 83.19 418 ASP B CA 1
ATOM 7333 C C . ASP B 1 418 ? 0.58 0.58 -29.125 1 83.19 418 ASP B C 1
ATOM 7335 O O . ASP B 1 418 ? 0.641 1.808 -29.047 1 83.19 418 ASP B O 1
ATOM 7339 N N . GLN B 1 419 ? -0.509 -0.057 -29.188 1 82.94 419 GLN B N 1
ATOM 7340 C CA . GLN B 1 419 ? -1.789 0.641 -29.141 1 82.94 419 GLN B CA 1
ATOM 7341 C C . GLN B 1 419 ? -2.117 1.097 -27.719 1 82.94 419 GLN B C 1
ATOM 7343 O O . GLN B 1 419 ? -2.674 2.178 -27.531 1 82.94 419 GLN B O 1
ATOM 7348 N N . ASP B 1 420 ? -1.77 0.346 -26.797 1 85.75 420 ASP B N 1
ATOM 7349 C CA . ASP B 1 420 ? -2.264 0.552 -25.438 1 85.75 420 ASP B CA 1
ATOM 7350 C C . ASP B 1 420 ? -1.308 1.429 -24.641 1 85.75 420 ASP B C 1
ATOM 7352 O O . ASP B 1 420 ? -1.702 2.027 -23.625 1 85.75 420 ASP B O 1
ATOM 7356 N N . TYR B 1 421 ? -0.077 1.504 -25.062 1 91.44 421 TYR B N 1
ATOM 7357 C CA . TYR B 1 421 ? 0.918 2.215 -24.266 1 91.44 421 TYR B CA 1
ATOM 7358 C C . TYR B 1 421 ? 1.658 3.244 -25.109 1 91.44 421 TYR B C 1
ATOM 7360 O O . TYR B 1 421 ? 2.264 2.9 -26.125 1 91.44 421 TYR B O 1
ATOM 7368 N N . SER B 1 422 ? 1.69 4.465 -24.719 1 92.88 422 SER B N 1
ATOM 7369 C CA . SER B 1 422 ? 2.236 5.562 -25.516 1 92.88 422 SER B CA 1
ATOM 7370 C C . SER B 1 422 ? 3.645 5.93 -25.047 1 92.88 422 SER B C 1
ATOM 7372 O O . SER B 1 422 ? 4.336 6.703 -25.719 1 92.88 422 SER B O 1
ATOM 7374 N N . PHE B 1 423 ? 4.09 5.32 -23.938 1 95.88 423 PHE B N 1
ATOM 7375 C CA . PHE B 1 423 ? 5.301 5.855 -23.328 1 95.88 423 PHE B CA 1
ATOM 7376 C C . PHE B 1 423 ? 6.504 4.977 -23.656 1 95.88 423 PHE B C 1
ATOM 7378 O O . PHE B 1 423 ? 7.625 5.27 -23.234 1 95.88 423 PHE B O 1
ATOM 7385 N N . PHE B 1 424 ? 6.293 3.922 -24.391 1 96.38 424 PHE B N 1
ATOM 7386 C CA . PHE B 1 424 ? 7.402 3.133 -24.922 1 96.38 424 PHE B CA 1
ATOM 7387 C C . PHE B 1 424 ? 7.027 2.49 -26.25 1 96.38 424 PHE B C 1
ATOM 7389 O O . PHE B 1 424 ? 5.871 2.555 -26.672 1 96.38 424 PHE B O 1
ATOM 7396 N N . ARG B 1 425 ? 8.055 1.944 -26.984 1 96.06 425 ARG B N 1
ATOM 7397 C CA . ARG B 1 425 ? 7.887 1.184 -28.219 1 96.06 425 ARG B CA 1
ATOM 7398 C C . ARG B 1 425 ? 8.727 -0.091 -28.203 1 96.06 425 ARG B C 1
ATOM 7400 O O . ARG B 1 425 ? 9.867 -0.083 -27.734 1 96.06 425 ARG B O 1
ATOM 7407 N N . VAL B 1 426 ? 8.133 -1.121 -28.703 1 95.56 426 VAL B N 1
ATOM 7408 C CA . VAL B 1 426 ? 8.891 -2.359 -28.828 1 95.56 426 VAL B CA 1
ATOM 7409 C C . VAL B 1 426 ? 9.828 -2.27 -30.031 1 95.56 426 VAL B C 1
ATOM 7411 O O . VAL B 1 426 ? 9.383 -2.027 -31.156 1 95.56 426 VAL B O 1
ATOM 7414 N N . GLU B 1 427 ? 11.078 -2.512 -29.859 1 95.69 427 GLU B N 1
ATOM 7415 C CA . GLU B 1 427 ? 12.023 -2.398 -30.953 1 95.69 427 GLU B CA 1
ATOM 7416 C C . GLU B 1 427 ? 12.516 -3.771 -31.406 1 95.69 427 GLU B C 1
ATOM 7418 O O . GLU B 1 427 ? 12.938 -3.939 -32.562 1 95.69 427 GLU B O 1
ATOM 7423 N N . ARG B 1 428 ? 12.477 -4.684 -30.469 1 93.12 428 ARG B N 1
ATOM 7424 C CA . ARG B 1 428 ? 12.953 -6.02 -30.812 1 93.12 428 ARG B CA 1
ATOM 7425 C C . ARG B 1 428 ? 12.18 -7.09 -30.047 1 93.12 428 ARG B C 1
ATOM 7427 O O . ARG B 1 428 ? 11.859 -6.918 -28.875 1 93.12 428 ARG B O 1
ATOM 7434 N N . TYR B 1 429 ? 11.812 -8.047 -30.719 1 91.44 429 TYR B N 1
ATOM 7435 C CA . TYR B 1 429 ? 11.25 -9.289 -30.188 1 91.44 429 TYR B CA 1
ATOM 7436 C C . TYR B 1 429 ? 11.664 -10.484 -31.047 1 91.44 429 TYR B C 1
ATOM 7438 O O . TYR B 1 429 ? 11.094 -10.711 -32.125 1 91.44 429 TYR B O 1
ATOM 7446 N N . ALA B 1 430 ? 12.68 -11.227 -30.5 1 92 430 ALA B N 1
ATOM 7447 C CA . ALA B 1 430 ? 13.266 -12.25 -31.359 1 92 430 ALA B CA 1
ATOM 7448 C C . ALA B 1 430 ? 13.883 -13.375 -30.531 1 92 430 ALA B C 1
ATOM 7450 O O . ALA B 1 430 ? 14.383 -13.133 -29.438 1 92 430 ALA B O 1
ATOM 7451 N N . LEU B 1 431 ? 13.844 -14.57 -31.109 1 92.56 431 LEU B N 1
ATOM 7452 C CA . LEU B 1 431 ? 14.594 -15.672 -30.516 1 92.56 431 LEU B CA 1
ATOM 7453 C C . LEU B 1 431 ? 16.094 -15.391 -30.531 1 92.56 431 LEU B C 1
ATOM 7455 O O . LEU B 1 431 ? 16.578 -14.719 -31.453 1 92.56 431 LEU B O 1
ATOM 7459 N N . GLU B 1 432 ? 16.719 -15.867 -29.578 1 91.25 432 GLU B N 1
ATOM 7460 C CA . GLU B 1 432 ? 18.172 -15.734 -29.516 1 91.25 432 GLU B CA 1
ATOM 7461 C C . GLU B 1 432 ? 18.859 -17 -30.016 1 91.25 432 GLU B C 1
ATOM 7463 O O . GLU B 1 432 ? 18.719 -18.062 -29.406 1 91.25 432 GLU B O 1
ATOM 7468 N N . PRO B 1 433 ? 19.594 -16.875 -31.047 1 92 433 PRO B N 1
ATOM 7469 C CA . PRO B 1 433 ? 20.297 -18.078 -31.531 1 92 433 PRO B CA 1
ATOM 7470 C C . PRO B 1 433 ? 21.281 -18.625 -30.5 1 92 433 PRO B C 1
ATOM 7472 O O . PRO B 1 433 ? 21.938 -17.859 -29.797 1 92 433 PRO B O 1
ATOM 7475 N N . GLU B 1 434 ? 21.312 -19.953 -30.453 1 92.56 434 GLU B N 1
ATOM 7476 C CA . GLU B 1 434 ? 22.266 -20.703 -29.625 1 92.56 434 GLU B CA 1
ATOM 7477 C C . GLU B 1 434 ? 22.031 -20.453 -28.141 1 92.56 434 GLU B C 1
ATOM 7479 O O . GLU B 1 434 ? 22.906 -20.734 -27.312 1 92.56 434 GLU B O 1
ATOM 7484 N N . ALA B 1 435 ? 20.906 -19.891 -27.859 1 94.56 435 ALA B N 1
ATOM 7485 C CA . ALA B 1 435 ? 20.562 -19.672 -26.453 1 94.56 435 ALA B CA 1
ATOM 7486 C C . ALA B 1 435 ? 19.781 -20.859 -25.906 1 94.56 435 ALA B C 1
ATOM 7488 O O . ALA B 1 435 ? 18.625 -20.719 -25.5 1 94.56 435 ALA B O 1
ATOM 7489 N N . TYR B 1 436 ? 20.328 -22.016 -25.875 1 96.94 436 TYR B N 1
ATOM 7490 C CA . TYR B 1 436 ? 19.75 -23.25 -25.344 1 96.94 436 TYR B CA 1
ATOM 7491 C C . TYR B 1 436 ? 20.828 -24.297 -25.094 1 96.94 436 TYR B C 1
ATOM 7493 O O . TYR B 1 436 ? 21.953 -24.172 -25.578 1 96.94 436 TYR B O 1
ATOM 7501 N N . GLY B 1 437 ? 20.484 -25.281 -24.281 1 97.69 437 GLY B N 1
ATOM 7502 C CA . GLY B 1 437 ? 21.375 -26.422 -24.094 1 97.69 437 GLY B CA 1
ATOM 7503 C C . GLY B 1 437 ? 21.266 -27.453 -25.188 1 97.69 437 GLY B C 1
ATOM 7504 O O . GLY B 1 437 ? 20.234 -27.531 -25.875 1 97.69 437 GLY B O 1
ATOM 7505 N N . HIS B 1 438 ? 22.359 -28.219 -25.359 1 97.94 438 HIS B N 1
ATOM 7506 C CA . HIS B 1 438 ? 22.438 -29.203 -26.422 1 97.94 438 HIS B CA 1
ATOM 7507 C C . HIS B 1 438 ? 22.281 -30.625 -25.859 1 97.94 438 HIS B C 1
ATOM 7509 O O . HIS B 1 438 ? 22.5 -30.844 -24.672 1 97.94 438 HIS B O 1
ATOM 7515 N N . GLY B 1 439 ? 21.859 -31.531 -26.703 1 97.75 439 GLY B N 1
ATOM 7516 C CA . GLY B 1 439 ? 21.688 -32.938 -26.391 1 97.75 439 GLY B CA 1
ATOM 7517 C C . GLY B 1 439 ? 21.125 -33.75 -27.547 1 97.75 439 GLY B C 1
ATOM 7518 O O . GLY B 1 439 ? 21.125 -33.281 -28.688 1 97.75 439 GLY B O 1
ATOM 7519 N N . ALA B 1 440 ? 20.828 -35.094 -27.25 1 97.75 440 ALA B N 1
ATOM 7520 C CA . ALA B 1 440 ? 20.031 -35.812 -28.234 1 97.75 440 ALA B CA 1
ATOM 7521 C C . ALA B 1 440 ? 18.812 -35 -28.656 1 97.75 440 ALA B C 1
ATOM 7523 O O . ALA B 1 440 ? 18.422 -35.031 -29.828 1 97.75 440 ALA B O 1
ATOM 7524 N N . HIS B 1 441 ? 18.266 -34.375 -27.734 1 97.75 441 HIS B N 1
ATOM 7525 C CA . HIS B 1 441 ? 17.281 -33.312 -27.938 1 97.75 441 HIS B CA 1
ATOM 7526 C C . HIS B 1 441 ? 17.703 -32.031 -27.281 1 97.75 441 HIS B C 1
ATOM 7528 O O . HIS B 1 441 ? 18.141 -32.031 -26.125 1 97.75 441 HIS B O 1
ATOM 7534 N N . ARG B 1 442 ? 17.672 -30.922 -27.984 1 97.19 442 ARG B N 1
ATOM 7535 C CA . ARG B 1 442 ? 18.109 -29.641 -27.453 1 97.19 442 ARG B CA 1
ATOM 7536 C C . ARG B 1 442 ? 17.016 -28.969 -26.656 1 97.19 442 ARG B C 1
ATOM 7538 O O . ARG B 1 442 ? 15.828 -29.234 -26.859 1 97.19 442 ARG B O 1
ATOM 7545 N N . GLY B 1 443 ? 17.438 -28.094 -25.766 1 97 443 GLY B N 1
ATOM 7546 C CA . GLY B 1 443 ? 16.469 -27.266 -25.078 1 97 443 GLY B CA 1
ATOM 7547 C C . GLY B 1 443 ? 15.82 -26.219 -25.969 1 97 443 GLY B C 1
ATOM 7548 O O . GLY B 1 443 ? 16.281 -26 -27.094 1 97 443 GLY B O 1
ATOM 7549 N N . GLY B 1 444 ? 14.719 -25.672 -25.469 1 95.81 444 GLY B N 1
ATOM 7550 C CA . GLY B 1 444 ? 14.109 -24.547 -26.156 1 95.81 444 GLY B CA 1
ATOM 7551 C C . GLY B 1 444 ? 14.945 -23.281 -26.094 1 95.81 444 GLY B C 1
ATOM 7552 O O . GLY B 1 444 ? 15.586 -23.016 -25.078 1 95.81 444 GLY B O 1
ATOM 7553 N N . ALA B 1 445 ? 14.859 -22.469 -27.141 1 95.75 445 ALA B N 1
ATOM 7554 C CA . ALA B 1 445 ? 15.656 -21.25 -27.234 1 95.75 445 ALA B CA 1
ATOM 7555 C C . ALA B 1 445 ? 15.047 -20.125 -26.391 1 95.75 445 ALA B C 1
ATOM 7557 O O . ALA B 1 445 ? 13.82 -20 -26.328 1 95.75 445 ALA B O 1
ATOM 7558 N N . GLY B 1 446 ? 15.961 -19.359 -25.766 1 94.38 446 GLY B N 1
ATOM 7559 C CA . GLY B 1 446 ? 15.523 -18.109 -25.172 1 94.38 446 GLY B CA 1
ATOM 7560 C C . GLY B 1 446 ? 15.242 -17.016 -26.188 1 94.38 446 GLY B C 1
ATOM 7561 O O . GLY B 1 446 ? 15.367 -17.25 -27.391 1 94.38 446 GLY B O 1
ATOM 7562 N N . PHE B 1 447 ? 14.828 -15.898 -25.719 1 93.94 447 PHE B N 1
ATOM 7563 C CA . PHE B 1 447 ? 14.539 -14.789 -26.625 1 93.94 447 PHE B CA 1
ATOM 7564 C C . PHE B 1 447 ? 14.859 -13.453 -25.969 1 93.94 447 PHE B C 1
ATOM 7566 O O . PHE B 1 447 ? 15.234 -13.406 -24.781 1 93.94 447 PHE B O 1
ATOM 7573 N N . GLN B 1 448 ? 14.773 -12.469 -26.781 1 94.44 448 GLN B N 1
ATOM 7574 C CA . GLN B 1 448 ? 15 -11.109 -26.297 1 94.44 448 GLN B CA 1
ATOM 7575 C C . GLN B 1 448 ? 13.836 -10.195 -26.688 1 94.44 448 GLN B C 1
ATOM 7577 O O . GLN B 1 448 ? 13.242 -10.352 -27.75 1 94.44 448 GLN B O 1
ATOM 7582 N N . LYS B 1 449 ? 13.492 -9.328 -25.812 1 95.12 449 LYS B N 1
ATOM 7583 C CA . LYS B 1 449 ? 12.539 -8.258 -26.062 1 95.12 449 LYS B CA 1
ATOM 7584 C C . LYS B 1 449 ? 13.07 -6.91 -25.578 1 95.12 449 LYS B C 1
ATOM 7586 O O . LYS B 1 449 ? 13.578 -6.805 -24.453 1 95.12 449 LYS B O 1
ATOM 7591 N N . ALA B 1 450 ? 13.031 -5.938 -26.422 1 96.81 450 ALA B N 1
ATOM 7592 C CA . ALA B 1 450 ? 13.609 -4.637 -26.109 1 96.81 450 ALA B CA 1
ATOM 7593 C C . ALA B 1 450 ? 12.57 -3.525 -26.234 1 96.81 450 ALA B C 1
ATOM 7595 O O . ALA B 1 450 ? 11.742 -3.549 -27.156 1 96.81 450 ALA B O 1
ATOM 7596 N N . PHE B 1 451 ? 12.57 -2.596 -25.312 1 97.81 451 PHE B N 1
ATOM 7597 C CA . PHE B 1 451 ? 11.617 -1.499 -25.25 1 97.81 451 PHE B CA 1
ATOM 7598 C C . PHE B 1 451 ? 12.328 -0.153 -25.281 1 97.81 451 PHE B C 1
ATOM 7600 O O . PHE B 1 451 ? 13.133 0.146 -24.391 1 97.81 451 PHE B O 1
ATOM 7607 N N . ARG B 1 452 ? 12.047 0.656 -26.234 1 98.06 452 ARG B N 1
ATOM 7608 C CA . ARG B 1 452 ? 12.523 2.037 -26.281 1 98.06 452 ARG B CA 1
ATOM 7609 C C . ARG B 1 452 ? 11.594 2.953 -25.484 1 98.06 452 ARG B C 1
ATOM 7611 O O . ARG B 1 452 ? 10.414 3.076 -25.797 1 98.06 452 ARG B O 1
ATOM 7618 N N . ILE B 1 453 ? 12.094 3.602 -24.5 1 98.25 453 ILE B N 1
ATOM 7619 C CA . ILE B 1 453 ? 11.312 4.504 -23.656 1 98.25 453 ILE B CA 1
ATOM 7620 C C . ILE B 1 453 ? 11.141 5.844 -24.359 1 98.25 453 ILE B C 1
ATOM 7622 O O . ILE B 1 453 ? 12.117 6.438 -24.828 1 98.25 453 ILE B O 1
ATOM 7626 N N . LEU B 1 454 ? 9.953 6.359 -24.391 1 97.81 454 LEU B N 1
ATOM 7627 C CA . LEU B 1 454 ? 9.633 7.535 -25.188 1 97.81 454 LEU B CA 1
ATOM 7628 C C . LEU B 1 454 ? 9.328 8.734 -24.297 1 97.81 454 LEU B C 1
ATOM 7630 O O . LEU B 1 454 ? 9.203 9.859 -24.781 1 97.81 454 LEU B O 1
ATOM 7634 N N . LYS B 1 455 ? 9.133 8.5 -23 1 96.69 455 LYS B N 1
ATOM 7635 C CA . LYS B 1 455 ? 8.789 9.555 -22.047 1 96.69 455 LYS B CA 1
ATOM 7636 C C . LYS B 1 455 ? 9.727 9.539 -20.844 1 96.69 455 LYS B C 1
ATOM 7638 O O . LYS B 1 455 ? 10.234 8.484 -20.469 1 96.69 455 LYS B O 1
ATOM 7643 N N . ASP B 1 456 ? 9.93 10.711 -20.25 1 93.12 456 ASP B N 1
ATOM 7644 C CA . ASP B 1 456 ? 10.695 10.773 -19.016 1 93.12 456 ASP B CA 1
ATOM 7645 C C . ASP B 1 456 ? 9.859 10.297 -17.828 1 93.12 456 ASP B C 1
ATOM 7647 O O . ASP B 1 456 ? 8.633 10.203 -17.922 1 93.12 456 ASP B O 1
ATOM 7651 N N . ASN B 1 457 ? 10.523 9.906 -16.766 1 89.31 457 ASN B N 1
ATOM 7652 C CA . ASN B 1 457 ? 9.922 9.555 -15.477 1 89.31 457 ASN B CA 1
ATOM 7653 C C . ASN B 1 457 ? 9.156 8.234 -15.562 1 89.31 457 ASN B C 1
ATOM 7655 O O . ASN B 1 457 ? 8.094 8.094 -14.945 1 89.31 457 ASN B O 1
ATOM 7659 N N . ALA B 1 458 ? 9.586 7.41 -16.469 1 96.12 458 ALA B N 1
ATOM 7660 C CA . ALA B 1 458 ? 9.102 6.031 -16.469 1 96.12 458 ALA B CA 1
ATOM 7661 C C . ALA B 1 458 ? 9.938 5.16 -15.531 1 96.12 458 ALA B C 1
ATOM 7663 O O . ALA B 1 458 ? 10.969 5.602 -15.016 1 96.12 458 ALA B O 1
ATOM 7664 N N . THR B 1 459 ? 9.414 4.035 -15.195 1 96.62 459 THR B N 1
ATOM 7665 C CA . THR B 1 459 ? 10.109 3.115 -14.305 1 96.62 459 THR B CA 1
ATOM 7666 C C . THR B 1 459 ? 10.07 1.693 -14.859 1 96.62 459 THR B C 1
ATOM 7668 O O . THR B 1 459 ? 9.07 1.282 -15.453 1 96.62 459 THR B O 1
ATOM 7671 N N . VAL B 1 460 ? 11.188 0.989 -14.703 1 98 460 VAL B N 1
ATOM 7672 C CA . VAL B 1 460 ? 11.211 -0.447 -14.961 1 98 460 VAL B CA 1
ATOM 7673 C C . VAL B 1 460 ? 11.352 -1.208 -13.648 1 98 460 VAL B C 1
ATOM 7675 O O . VAL B 1 460 ? 12.078 -0.778 -12.75 1 98 460 VAL B O 1
ATOM 7678 N N . ALA B 1 461 ? 10.586 -2.174 -13.438 1 97.31 461 ALA B N 1
ATOM 7679 C CA . ALA B 1 461 ? 10.695 -3.123 -12.336 1 97.31 461 ALA B CA 1
ATOM 7680 C C . ALA B 1 461 ? 10.633 -4.562 -12.844 1 97.31 461 ALA B C 1
ATOM 7682 O O . ALA B 1 461 ? 9.953 -4.848 -13.828 1 97.31 461 ALA B O 1
ATOM 7683 N N . LEU B 1 462 ? 11.375 -5.461 -12.164 1 97.44 462 LEU B N 1
ATOM 7684 C CA . LEU B 1 462 ? 11.32 -6.855 -12.594 1 97.44 462 LEU B CA 1
ATOM 7685 C C . LEU B 1 462 ? 11.641 -7.793 -11.438 1 97.44 462 LEU B C 1
ATOM 7687 O O . LEU B 1 462 ? 12.32 -7.398 -10.484 1 97.44 462 LEU B O 1
ATOM 7691 N N . TYR B 1 463 ? 11.117 -8.914 -11.469 1 96.69 463 TYR B N 1
ATOM 7692 C CA . TYR B 1 463 ? 11.703 -10.055 -10.781 1 96.69 463 TYR B CA 1
ATOM 7693 C C . TYR B 1 463 ? 11.93 -11.219 -11.742 1 96.69 463 TYR B C 1
ATOM 7695 O O . TYR B 1 463 ? 11.156 -11.406 -12.688 1 96.69 463 TYR B O 1
ATOM 7703 N N . SER B 1 464 ? 12.945 -11.867 -11.594 1 96.31 464 SER B N 1
ATOM 7704 C CA . SER B 1 464 ? 13.367 -13.023 -12.375 1 96.31 464 SER B CA 1
ATOM 7705 C C . SER B 1 464 ? 14.336 -13.891 -11.586 1 96.31 464 SER B C 1
ATOM 7707 O O . SER B 1 464 ? 14.406 -13.797 -10.359 1 96.31 464 SER B O 1
ATOM 7709 N N . ASP B 1 465 ? 14.883 -14.828 -12.25 1 96.06 465 ASP B N 1
ATOM 7710 C CA . ASP B 1 465 ? 15.938 -15.703 -11.734 1 96.06 465 ASP B CA 1
ATOM 7711 C C . ASP B 1 465 ? 16.812 -16.234 -12.867 1 96.06 465 ASP B C 1
ATOM 7713 O O . ASP B 1 465 ? 16.656 -15.828 -14.023 1 96.06 465 ASP B O 1
ATOM 7717 N N . ARG B 1 466 ? 17.875 -17 -12.516 1 96.75 466 ARG B N 1
ATOM 7718 C CA . ARG B 1 466 ? 18.781 -17.625 -13.469 1 96.75 466 ARG B CA 1
ATOM 7719 C C . ARG B 1 466 ? 19.594 -16.594 -14.227 1 96.75 466 ARG B C 1
ATOM 7721 O O . ARG B 1 466 ? 19.828 -16.734 -15.43 1 96.75 466 ARG B O 1
ATOM 7728 N N . PHE B 1 467 ? 19.859 -15.492 -13.586 1 97.25 467 PHE B N 1
ATOM 7729 C CA . PHE B 1 467 ? 20.844 -14.539 -14.109 1 97.25 467 PHE B CA 1
ATOM 7730 C C . PHE B 1 467 ? 22.266 -14.984 -13.789 1 97.25 467 PHE B C 1
ATOM 7732 O O . PHE B 1 467 ? 23.219 -14.578 -14.453 1 97.25 467 PHE B O 1
ATOM 7739 N N . ARG B 1 468 ? 22.375 -15.867 -12.781 1 96.12 468 ARG B N 1
ATOM 7740 C CA . ARG B 1 468 ? 23.688 -16.328 -12.32 1 96.12 468 ARG B CA 1
ATOM 7741 C C . ARG B 1 468 ? 23.891 -17.797 -12.625 1 96.12 468 ARG B C 1
ATOM 7743 O O . ARG B 1 468 ? 25.016 -18.25 -12.828 1 96.12 468 ARG B O 1
ATOM 7750 N N . SER B 1 469 ? 22.844 -18.562 -12.617 1 96 469 SER B N 1
ATOM 7751 C CA . SER B 1 469 ? 22.938 -20 -12.828 1 96 469 SER B CA 1
ATOM 7752 C C . SER B 1 469 ? 22.234 -20.406 -14.117 1 96 469 SER B C 1
ATOM 7754 O O . SER B 1 469 ? 21.328 -19.719 -14.586 1 96 469 SER B O 1
ATOM 7756 N N . GLU B 1 470 ? 22.609 -21.562 -14.656 1 97 470 GLU B N 1
ATOM 7757 C CA . GLU B 1 470 ? 22.016 -22.109 -15.875 1 97 470 GLU B CA 1
ATOM 7758 C C . GLU B 1 470 ? 21.062 -23.25 -15.562 1 97 470 GLU B C 1
ATOM 7760 O O . GLU B 1 470 ? 21.25 -23.969 -14.578 1 97 470 GLU B O 1
ATOM 7765 N N . PRO B 1 471 ? 20.016 -23.438 -16.438 1 97 471 PRO B N 1
ATOM 7766 C CA . PRO B 1 471 ? 19.203 -24.656 -16.328 1 97 471 PRO B CA 1
ATOM 7767 C C . PRO B 1 471 ? 20.016 -25.938 -16.453 1 97 471 PRO B C 1
ATOM 7769 O O . PRO B 1 471 ? 20.922 -26.016 -17.297 1 97 471 PRO B O 1
ATOM 7772 N N . GLN B 1 472 ? 19.703 -26.922 -15.656 1 96.88 472 GLN B N 1
ATOM 7773 C CA . GLN B 1 472 ? 20.516 -28.125 -15.594 1 96.88 472 GLN B CA 1
ATOM 7774 C C . GLN B 1 472 ? 20 -29.188 -16.562 1 96.88 472 GLN B C 1
ATOM 7776 O O . GLN B 1 472 ? 18.797 -29.375 -16.719 1 96.88 472 GLN B O 1
ATOM 7781 N N . PRO B 1 473 ? 20.938 -29.859 -17.266 1 97.56 473 PRO B N 1
ATOM 7782 C CA . PRO B 1 473 ? 20.578 -30.906 -18.219 1 97.56 473 PRO B CA 1
ATOM 7783 C C . PRO B 1 473 ? 20.297 -32.25 -1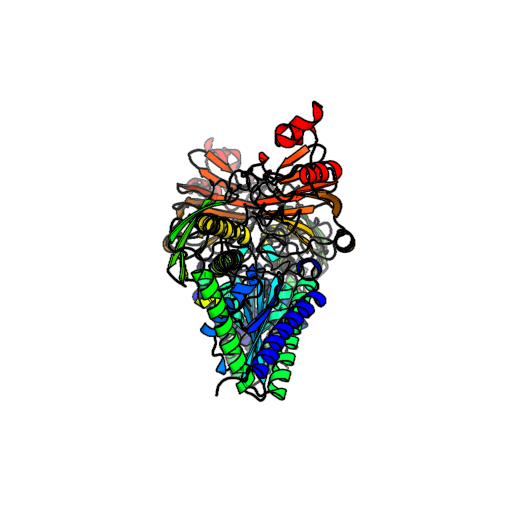7.547 1 97.56 473 PRO B C 1
ATOM 7785 O O . PRO B 1 473 ? 20.5 -32.406 -16.344 1 97.56 473 PRO B O 1
ATOM 7788 N N . LEU B 1 474 ? 19.703 -33.156 -18.312 1 97.12 474 LEU B N 1
ATOM 7789 C CA . LEU B 1 474 ? 19.516 -34.531 -17.891 1 97.12 474 LEU B CA 1
ATOM 7790 C C . LEU B 1 474 ? 20.188 -35.5 -18.859 1 97.12 474 LEU B C 1
ATOM 7792 O O . LEU B 1 474 ? 20.219 -35.25 -20.062 1 97.12 474 LEU B O 1
ATOM 7796 N N . PHE B 1 475 ? 20.875 -36.562 -18.312 1 97.31 475 PHE B N 1
ATOM 7797 C CA . PHE B 1 475 ? 21.297 -37.781 -19 1 97.31 475 PHE B CA 1
ATOM 7798 C C . PHE B 1 475 ? 22.297 -37.469 -20.094 1 97.31 475 PHE B C 1
ATOM 7800 O O . PHE B 1 475 ? 22.203 -37.969 -21.219 1 97.31 475 PHE B O 1
ATOM 7807 N N . GLY B 1 476 ? 23.156 -36.5 -19.844 1 96.69 476 GLY B N 1
ATOM 7808 C CA . GLY B 1 476 ? 24.297 -36.219 -20.719 1 96.69 476 GLY B CA 1
ATOM 7809 C C . GLY B 1 476 ? 24.125 -34.969 -21.562 1 96.69 476 GLY B C 1
ATOM 7810 O O . GLY B 1 476 ? 25.031 -34.594 -22.297 1 96.69 476 GLY B O 1
ATOM 7811 N N . GLY B 1 477 ? 22.969 -34.281 -21.547 1 97.62 477 GLY B N 1
ATOM 7812 C CA . GLY B 1 477 ? 22.781 -33.031 -22.219 1 97.62 477 GLY B CA 1
ATOM 7813 C C . GLY B 1 477 ? 23.672 -31.922 -21.672 1 97.62 477 GLY B C 1
ATOM 7814 O O . GLY B 1 477 ? 24.453 -32.156 -20.734 1 97.62 477 GLY B O 1
ATOM 7815 N N . THR B 1 478 ? 23.609 -30.719 -22.281 1 97.88 478 THR B N 1
ATOM 7816 C CA . THR B 1 478 ? 24.359 -29.562 -21.781 1 97.88 478 THR B CA 1
ATOM 7817 C C . THR B 1 478 ? 23.422 -28.547 -21.156 1 97.88 478 THR B C 1
ATOM 7819 O O . THR B 1 478 ? 22.203 -28.578 -21.391 1 97.88 478 THR B O 1
ATOM 7822 N N . PRO B 1 479 ? 23.938 -27.719 -20.266 1 98.12 479 PRO B N 1
ATOM 7823 C CA . PRO B 1 479 ? 23.109 -26.719 -19.562 1 98.12 479 PRO B CA 1
ATOM 7824 C C . PRO B 1 479 ? 22.453 -25.734 -20.531 1 98.12 479 PRO B C 1
ATOM 7826 O O . PRO B 1 479 ? 22.969 -25.5 -21.625 1 98.12 479 PRO B O 1
ATOM 7829 N N . GLY B 1 480 ? 21.297 -25.234 -20.094 1 97.75 480 GLY B N 1
ATOM 7830 C CA . GLY B 1 480 ? 20.703 -24.109 -20.797 1 97.75 480 GLY B CA 1
ATOM 7831 C C . GLY B 1 480 ? 21.469 -22.828 -20.641 1 97.75 480 GLY B C 1
ATOM 7832 O O . GLY B 1 480 ? 22.672 -22.844 -20.344 1 97.75 480 GLY B O 1
ATOM 7833 N N . THR B 1 481 ? 20.828 -21.719 -20.969 1 97.19 481 THR B N 1
ATOM 7834 C CA . THR B 1 481 ? 21.5 -20.422 -20.922 1 97.19 481 THR B CA 1
ATOM 7835 C C . THR B 1 481 ? 20.844 -19.516 -19.891 1 97.19 481 THR B C 1
ATOM 7837 O O . THR B 1 481 ? 19.688 -19.75 -19.5 1 97.19 481 THR B O 1
ATOM 7840 N N . ARG B 1 482 ? 21.594 -18.438 -19.469 1 97.31 482 ARG B N 1
ATOM 7841 C CA . ARG B 1 482 ? 21.141 -17.516 -18.438 1 97.31 482 ARG B CA 1
ATOM 7842 C C . ARG B 1 482 ? 20.297 -16.391 -19.031 1 97.31 482 ARG B C 1
ATOM 7844 O O . ARG B 1 482 ? 20.312 -16.188 -20.25 1 97.31 482 ARG B O 1
ATOM 7851 N N . GLY B 1 483 ? 19.5 -15.766 -18.156 1 96.44 483 GLY B N 1
ATOM 7852 C CA . GLY B 1 483 ? 18.812 -14.547 -18.531 1 96.44 483 GLY B CA 1
ATOM 7853 C C . GLY B 1 483 ? 19.547 -13.289 -18.094 1 96.44 483 GLY B C 1
ATOM 7854 O O . GLY B 1 483 ? 20.625 -13.367 -17.5 1 96.44 483 GLY B O 1
ATOM 7855 N N . ALA B 1 484 ? 18.984 -12.156 -18.484 1 97.5 484 ALA B N 1
ATOM 7856 C CA . ALA B 1 484 ? 19.547 -10.867 -18.109 1 97.5 484 ALA B CA 1
ATOM 7857 C C . ALA B 1 484 ? 18.547 -9.734 -18.375 1 97.5 484 ALA B C 1
ATOM 7859 O O . ALA B 1 484 ? 17.594 -9.906 -19.125 1 97.5 484 ALA B O 1
ATOM 7860 N N . CYS B 1 485 ? 18.734 -8.633 -17.688 1 98 485 CYS B N 1
ATOM 7861 C CA . CYS B 1 485 ? 18.047 -7.379 -17.969 1 98 485 CYS B CA 1
ATOM 7862 C C . CYS B 1 485 ? 19.031 -6.207 -17.953 1 98 485 CYS B C 1
ATOM 7864 O O . CYS B 1 485 ? 19.828 -6.07 -17.031 1 98 485 CYS B O 1
ATOM 7866 N N . GLU B 1 486 ? 18.922 -5.402 -19.016 1 98.5 486 GLU B N 1
ATOM 7867 C CA . GLU B 1 486 ? 19.844 -4.289 -19.172 1 98.5 486 GLU B CA 1
ATOM 7868 C C . GLU B 1 486 ? 19.125 -3.023 -19.625 1 98.5 486 GLU B C 1
ATOM 7870 O O . GLU B 1 486 ? 18.094 -3.096 -20.281 1 98.5 486 GLU B O 1
ATOM 7875 N N . ILE B 1 487 ? 19.641 -1.907 -19.188 1 98.56 487 ILE B N 1
ATOM 7876 C CA . ILE B 1 487 ? 19.25 -0.606 -19.719 1 98.56 487 ILE B CA 1
ATOM 7877 C C . ILE B 1 487 ? 20.406 -0.008 -20.531 1 98.56 487 ILE B C 1
ATOM 7879 O O . ILE B 1 487 ? 21.5 0.167 -20 1 98.56 487 ILE B O 1
ATOM 7883 N N . HIS B 1 488 ? 20.203 0.188 -21.828 1 98.38 488 HIS B N 1
ATOM 7884 C CA . HIS B 1 488 ? 21.156 0.92 -22.656 1 98.38 488 HIS B CA 1
ATOM 7885 C C . HIS B 1 488 ? 20.859 2.416 -22.641 1 98.38 488 HIS B C 1
ATOM 7887 O O . HIS B 1 488 ? 19.812 2.85 -23.125 1 98.38 488 HIS B O 1
ATOM 7893 N N . ARG B 1 489 ? 21.75 3.242 -22.062 1 96.94 489 ARG B N 1
ATOM 7894 C CA . ARG B 1 489 ? 21.578 4.684 -21.922 1 96.94 489 ARG B CA 1
ATOM 7895 C C . ARG B 1 489 ? 22.797 5.438 -22.422 1 96.94 489 ARG B C 1
ATOM 7897 O O . ARG B 1 489 ? 23.875 5.332 -21.828 1 96.94 489 ARG B O 1
ATOM 7904 N N . ASP B 1 490 ? 22.672 6.203 -23.391 1 95.25 490 ASP B N 1
ATOM 7905 C CA . ASP B 1 490 ? 23.734 7.059 -23.891 1 95.25 490 ASP B CA 1
ATOM 7906 C C . ASP B 1 490 ? 25.031 6.266 -24.094 1 95.25 490 ASP B C 1
ATOM 7908 O O . ASP B 1 490 ? 26.094 6.676 -23.625 1 95.25 490 ASP B O 1
ATOM 7912 N N . GLY B 1 491 ? 24.953 5.133 -24.625 1 93.81 491 GLY B N 1
ATOM 7913 C CA . GLY B 1 491 ? 26.109 4.309 -24.938 1 93.81 491 GLY B CA 1
ATOM 7914 C C . GLY B 1 491 ? 26.562 3.451 -23.781 1 93.81 491 GLY B C 1
ATOM 7915 O O . GLY B 1 491 ? 27.453 2.604 -23.938 1 93.81 491 GLY B O 1
ATOM 7916 N N . GLU B 1 492 ? 26.047 3.668 -22.609 1 96.94 492 GLU B N 1
ATOM 7917 C CA . GLU B 1 492 ? 26.391 2.877 -21.438 1 96.94 492 GLU B CA 1
ATOM 7918 C C . GLU B 1 492 ? 25.375 1.767 -21.203 1 96.94 492 GLU B C 1
ATOM 7920 O O . GLU B 1 492 ? 24.188 1.929 -21.516 1 96.94 492 GLU B O 1
ATOM 7925 N N . ILE B 1 493 ? 25.906 0.614 -20.672 1 97.75 493 ILE B N 1
ATOM 7926 C CA . ILE B 1 493 ? 25.047 -0.508 -20.344 1 97.75 493 ILE B CA 1
ATOM 7927 C C . ILE B 1 493 ? 24.906 -0.619 -18.828 1 97.75 493 ILE B C 1
ATOM 7929 O O . ILE B 1 493 ? 25.891 -0.845 -18.125 1 97.75 493 ILE B O 1
ATOM 7933 N N . ILE B 1 494 ? 23.703 -0.373 -18.344 1 98 494 ILE B N 1
ATOM 7934 C CA . ILE B 1 494 ? 23.375 -0.553 -16.938 1 98 494 ILE B CA 1
ATOM 7935 C C . ILE B 1 494 ? 22.75 -1.928 -16.734 1 98 494 ILE B C 1
ATOM 7937 O O . ILE B 1 494 ? 21.656 -2.199 -17.234 1 98 494 ILE B O 1
ATOM 7941 N N . ARG B 1 495 ? 23.422 -2.801 -16.031 1 97.69 495 ARG B N 1
ATOM 7942 C CA . ARG B 1 495 ? 22.922 -4.141 -15.758 1 97.69 495 ARG B CA 1
ATOM 7943 C C . ARG B 1 495 ? 22.031 -4.152 -14.516 1 97.69 495 ARG B C 1
ATOM 7945 O O . ARG B 1 495 ? 22.391 -3.564 -13.492 1 97.69 495 ARG B O 1
ATOM 7952 N N . LEU B 1 496 ? 20.906 -4.734 -14.664 1 97.56 496 LEU B N 1
ATOM 7953 C CA . LEU B 1 496 ? 20 -4.887 -13.531 1 97.56 496 LEU B CA 1
ATOM 7954 C C . LEU B 1 496 ? 20.125 -6.281 -12.922 1 97.56 496 LEU B C 1
ATOM 7956 O O . LEU B 1 496 ? 20.438 -7.242 -13.625 1 97.56 496 LEU B O 1
ATOM 7960 N N . GLY B 1 497 ? 19.922 -6.336 -11.57 1 96.44 497 GLY B N 1
ATOM 7961 C CA . GLY B 1 497 ? 19.75 -7.641 -10.953 1 96.44 497 GLY B CA 1
ATOM 7962 C C . GLY B 1 497 ? 18.438 -8.305 -11.336 1 96.44 497 GLY B C 1
ATOM 7963 O O . GLY B 1 497 ? 17.562 -7.672 -11.93 1 96.44 497 GLY B O 1
ATOM 7964 N N . SER B 1 498 ? 18.312 -9.625 -11.008 1 96.5 498 SER B N 1
ATOM 7965 C CA . SER B 1 498 ? 17.094 -10.375 -11.352 1 96.5 498 SER B CA 1
ATOM 7966 C C . SER B 1 498 ? 15.906 -9.906 -10.531 1 96.5 498 SER B C 1
ATOM 7968 O O . SER B 1 498 ? 14.758 -10.234 -10.844 1 96.5 498 SER B O 1
ATOM 7970 N N . LYS B 1 499 ? 16.078 -9.219 -9.469 1 96.5 499 LYS B N 1
ATOM 7971 C CA . LYS B 1 499 ? 15.086 -8.5 -8.672 1 96.5 499 LYS B CA 1
ATOM 7972 C C . LYS B 1 499 ? 15.469 -7.035 -8.5 1 96.5 499 LYS B C 1
ATOM 7974 O O . LYS B 1 499 ? 16.297 -6.703 -7.645 1 96.5 499 LYS B O 1
ATOM 7979 N N . ASP B 1 500 ? 14.93 -6.176 -9.336 1 96.25 500 ASP B N 1
ATOM 7980 C CA . ASP B 1 500 ? 15.461 -4.816 -9.359 1 96.25 500 ASP B CA 1
ATOM 7981 C C . ASP B 1 500 ? 14.422 -3.828 -9.883 1 96.25 500 ASP B C 1
ATOM 7983 O O . ASP B 1 500 ? 13.375 -4.23 -10.391 1 96.25 500 ASP B O 1
ATOM 7987 N N . MET B 1 501 ? 14.633 -2.643 -9.633 1 96.12 501 MET B N 1
ATOM 7988 C CA . MET B 1 501 ? 13.82 -1.528 -10.109 1 96.12 501 MET B CA 1
ATOM 7989 C C . MET B 1 501 ? 14.688 -0.307 -10.398 1 96.12 501 MET B C 1
ATOM 7991 O O . MET B 1 501 ? 15.625 -0.013 -9.656 1 96.12 501 MET B O 1
ATOM 7995 N N . ARG B 1 502 ? 14.406 0.409 -11.539 1 96.5 502 ARG B N 1
ATOM 7996 C CA . ARG B 1 502 ? 15.195 1.58 -11.914 1 96.5 502 ARG B CA 1
ATOM 7997 C C . ARG B 1 502 ? 14.328 2.625 -12.602 1 96.5 502 ARG B C 1
ATOM 7999 O O . ARG B 1 502 ? 13.406 2.283 -13.352 1 96.5 502 ARG B O 1
ATOM 8006 N N . ASP B 1 503 ? 14.625 3.916 -12.297 1 94.31 503 ASP B N 1
ATOM 8007 C CA . ASP B 1 503 ? 14.016 5 -13.055 1 94.31 503 ASP B CA 1
ATOM 8008 C C . ASP B 1 503 ? 14.57 5.047 -14.484 1 94.31 503 ASP B C 1
ATOM 8010 O O . ASP B 1 503 ? 15.742 4.754 -14.703 1 94.31 503 ASP B O 1
ATOM 8014 N N . LEU B 1 504 ? 13.688 5.363 -15.375 1 97.38 504 LEU B N 1
ATOM 8015 C CA . LEU B 1 504 ? 14.055 5.426 -16.781 1 97.38 504 LEU B CA 1
ATOM 8016 C C . LEU B 1 504 ? 13.969 6.855 -17.312 1 97.38 504 LEU B C 1
ATOM 8018 O O . LEU B 1 504 ? 13.266 7.688 -16.734 1 97.38 504 LEU B O 1
ATOM 8022 N N . GLN B 1 505 ? 14.742 7.164 -18.297 1 95.81 505 GLN B N 1
ATOM 8023 C CA . GLN B 1 505 ? 14.688 8.43 -19.031 1 95.81 505 GLN B CA 1
ATOM 8024 C C . GLN B 1 505 ? 14.305 8.211 -20.484 1 95.81 505 GLN B C 1
ATOM 8026 O O . GLN B 1 505 ? 14.492 7.117 -21.031 1 95.81 505 GLN B O 1
ATOM 8031 N N . LYS B 1 506 ? 13.766 9.32 -21.078 1 97.56 506 LYS B N 1
ATOM 8032 C CA . LYS B 1 506 ? 13.484 9.25 -22.516 1 97.56 506 LYS B CA 1
ATOM 8033 C C . LYS B 1 506 ? 14.727 8.852 -23.297 1 97.56 506 LYS B C 1
ATOM 8035 O O . LYS B 1 506 ? 15.812 9.398 -23.078 1 97.56 506 LYS B O 1
ATOM 8040 N N . GLY B 1 507 ? 14.57 7.812 -24.109 1 97.94 507 GLY B N 1
ATOM 8041 C CA . GLY B 1 507 ? 15.672 7.355 -24.938 1 97.94 507 GLY B CA 1
ATOM 8042 C C . GLY B 1 507 ? 16.297 6.059 -24.453 1 97.94 507 GLY B C 1
ATOM 8043 O O . GLY B 1 507 ? 16.984 5.371 -25.203 1 97.94 507 GLY B O 1
ATOM 8044 N N . ASP B 1 508 ? 16.078 5.684 -23.188 1 98.31 508 ASP B N 1
ATOM 8045 C CA . ASP B 1 508 ? 16.594 4.426 -22.656 1 98.31 508 ASP B CA 1
ATOM 8046 C C . ASP B 1 508 ? 16.078 3.236 -23.453 1 98.31 508 ASP B C 1
ATOM 8048 O O . ASP B 1 508 ? 14.938 3.244 -23.922 1 98.31 508 ASP B O 1
ATOM 8052 N N . LEU B 1 509 ? 16.922 2.309 -23.703 1 98.56 509 LEU B N 1
ATOM 8053 C CA . LEU B 1 509 ? 16.5 1.019 -24.234 1 98.56 509 LEU B CA 1
ATOM 8054 C C . LEU B 1 509 ? 16.547 -0.056 -23.156 1 98.56 509 LEU B C 1
ATOM 8056 O O . LEU B 1 509 ? 17.625 -0.406 -22.672 1 98.56 509 LEU B O 1
ATOM 8060 N N . VAL B 1 510 ? 15.398 -0.524 -22.734 1 98.56 510 VAL B N 1
ATOM 8061 C CA . VAL B 1 510 ? 15.32 -1.614 -21.766 1 98.56 510 VAL B CA 1
ATOM 8062 C C . VAL B 1 510 ? 15.312 -2.955 -22.5 1 98.56 510 VAL B C 1
ATOM 8064 O O . VAL B 1 510 ? 14.445 -3.205 -23.344 1 98.56 510 VAL B O 1
ATOM 8067 N N . VAL B 1 511 ? 16.219 -3.83 -22.188 1 98.12 511 VAL B N 1
ATOM 8068 C CA . VAL B 1 511 ? 16.359 -5.109 -22.875 1 98.12 511 VAL B CA 1
ATOM 8069 C C . VAL B 1 511 ? 16.172 -6.254 -21.875 1 98.12 511 VAL B C 1
ATOM 8071 O O . VAL B 1 511 ? 16.938 -6.387 -20.922 1 98.12 511 VAL B O 1
ATOM 8074 N N . PHE B 1 512 ? 15.148 -7.055 -22.125 1 96.56 512 PHE B N 1
ATOM 8075 C CA . PHE B 1 512 ? 14.961 -8.312 -21.422 1 96.56 512 PHE B CA 1
ATOM 8076 C C . PHE B 1 512 ? 15.516 -9.477 -22.234 1 96.56 512 PHE B C 1
ATOM 8078 O O . PHE B 1 512 ? 15.148 -9.656 -23.406 1 96.56 512 PHE B O 1
ATOM 8085 N N . ARG B 1 513 ? 16.391 -10.219 -21.656 1 96.25 513 ARG B N 1
ATOM 8086 C CA . ARG B 1 513 ? 16.906 -11.445 -22.266 1 96.25 513 ARG B CA 1
ATOM 8087 C C . ARG B 1 513 ? 16.5 -12.664 -21.438 1 96.25 513 ARG B C 1
ATOM 8089 O O . ARG B 1 513 ? 16.797 -12.75 -20.25 1 96.25 513 ARG B O 1
ATOM 8096 N N . LEU B 1 514 ? 15.773 -13.539 -22.062 1 95.19 514 LEU B N 1
ATOM 8097 C CA . LEU B 1 514 ? 15.328 -14.773 -21.422 1 95.19 514 LEU B CA 1
ATOM 8098 C C . LEU B 1 514 ? 16.203 -15.953 -21.828 1 95.19 514 LEU B C 1
ATOM 8100 O O . LEU B 1 514 ? 16.609 -16.062 -22.984 1 95.19 514 LEU B O 1
ATOM 8104 N N . GLY B 1 515 ? 16.484 -16.797 -20.906 1 95.38 515 GLY B N 1
ATOM 8105 C CA . GLY B 1 515 ? 17.359 -17.938 -21.156 1 95.38 515 GLY B CA 1
ATOM 8106 C C . GLY B 1 515 ? 16.641 -19.094 -21.844 1 95.38 515 GLY B C 1
ATOM 8107 O O . GLY B 1 515 ? 15.422 -19.062 -22.016 1 95.38 515 GLY B O 1
ATOM 8108 N N . GLY B 1 516 ? 17.484 -20.031 -22.297 1 96.25 516 GLY B N 1
ATOM 8109 C CA . GLY B 1 516 ? 16.969 -21.234 -22.938 1 96.25 516 GLY B CA 1
ATOM 8110 C C . GLY B 1 516 ? 17.047 -22.453 -22.047 1 96.25 516 GLY B C 1
ATOM 8111 O O . GLY B 1 516 ? 17.719 -22.438 -21.016 1 96.25 516 GLY B O 1
ATOM 8112 N N . GLY B 1 517 ? 16.281 -23.484 -22.406 1 97.25 517 GLY B N 1
ATOM 8113 C CA . GLY B 1 517 ? 16.219 -24.719 -21.641 1 97.25 517 GLY B CA 1
ATOM 8114 C C . GLY B 1 517 ? 17.422 -25.609 -21.875 1 97.25 517 GLY B C 1
ATOM 8115 O O . GLY B 1 517 ? 18.203 -25.375 -22.797 1 97.25 517 GLY B O 1
ATOM 8116 N N . ALA B 1 518 ? 17.578 -26.594 -20.984 1 97.94 518 ALA B N 1
ATOM 8117 C CA . ALA B 1 518 ? 18.703 -27.531 -21.031 1 97.94 518 ALA B CA 1
ATOM 8118 C C . ALA B 1 518 ? 18.406 -28.688 -21.969 1 97.94 518 ALA B C 1
ATOM 8120 O O . ALA B 1 518 ? 17.25 -28.938 -22.328 1 97.94 518 ALA B O 1
ATOM 8121 N N . GLY B 1 519 ? 19.5 -29.344 -22.391 1 97.75 519 GLY B N 1
ATOM 8122 C CA . GLY B 1 519 ? 19.375 -30.484 -23.266 1 97.75 519 GLY B CA 1
ATOM 8123 C C . GLY B 1 519 ? 19.156 -31.781 -22.531 1 97.75 519 GLY B C 1
ATOM 8124 O O . GLY B 1 519 ? 19.328 -31.859 -21.312 1 97.75 519 GLY B O 1
ATOM 8125 N N . TYR B 1 520 ? 18.672 -32.75 -23.281 1 98.12 520 TYR B N 1
ATOM 8126 C CA . TYR B 1 520 ? 18.406 -34.094 -22.797 1 98.12 520 TYR B CA 1
ATOM 8127 C C . TYR B 1 520 ? 19.156 -35.125 -23.641 1 98.12 520 TYR B C 1
ATOM 8129 O O . TYR B 1 520 ? 19.047 -35.156 -24.859 1 98.12 520 TYR B O 1
ATOM 8137 N N . GLY B 1 521 ? 19.938 -36.031 -22.984 1 97.75 521 GLY B N 1
ATOM 8138 C CA . GLY B 1 521 ? 20.703 -37.031 -23.703 1 97.75 521 GLY B CA 1
ATOM 8139 C C . GLY B 1 521 ? 21.984 -36.5 -24.297 1 97.75 521 GLY B C 1
ATOM 8140 O O . GLY B 1 521 ? 22.188 -35.281 -24.344 1 97.75 521 GLY B O 1
ATOM 8141 N N . ALA B 1 522 ? 22.812 -37.312 -24.828 1 97.5 522 ALA B N 1
ATOM 8142 C CA . ALA B 1 522 ? 24.125 -36.906 -25.328 1 97.5 522 ALA B CA 1
ATOM 8143 C C . ALA B 1 522 ? 23.984 -36.25 -26.703 1 97.5 522 ALA B C 1
ATOM 8145 O O . ALA B 1 522 ? 23.25 -36.719 -27.562 1 97.5 522 ALA B O 1
ATOM 8146 N N . PRO B 1 523 ? 24.734 -35.156 -26.859 1 97 523 PRO B N 1
ATOM 8147 C CA . PRO B 1 523 ? 24.719 -34.5 -28.172 1 97 523 PRO B CA 1
ATOM 8148 C C . PRO B 1 523 ? 25.062 -35.438 -29.312 1 97 523 PRO B C 1
ATOM 8150 O O . PRO B 1 523 ? 24.547 -35.281 -30.422 1 97 523 PRO B O 1
ATOM 8153 N N . ALA B 1 524 ? 25.828 -36.438 -29.062 1 95.81 524 ALA B N 1
ATOM 8154 C CA . ALA B 1 524 ? 26.25 -37.406 -30.078 1 95.81 524 ALA B CA 1
ATOM 8155 C C . ALA B 1 524 ? 25.047 -38.188 -30.609 1 95.81 524 ALA B C 1
ATOM 8157 O O . ALA B 1 524 ? 25.125 -38.781 -31.703 1 95.81 524 ALA B O 1
ATOM 8158 N N . ASP B 1 525 ? 24.031 -38.219 -29.875 1 96.5 525 ASP B N 1
ATOM 8159 C CA . ASP B 1 525 ? 22.891 -39.031 -30.234 1 96.5 525 ASP B CA 1
ATOM 8160 C C . ASP B 1 525 ? 21.844 -38.219 -31.016 1 96.5 525 ASP B C 1
ATOM 8162 O O . ASP B 1 525 ? 20.797 -38.75 -31.375 1 96.5 525 ASP B O 1
ATOM 8166 N N . ARG B 1 526 ? 22.156 -36.969 -31.25 1 96.81 526 ARG B N 1
ATOM 8167 C CA . ARG B 1 526 ? 21.188 -36.156 -31.984 1 96.81 526 ARG B CA 1
ATOM 8168 C C . ARG B 1 526 ? 21.172 -36.531 -33.469 1 96.81 526 ARG B C 1
ATOM 8170 O O . ARG B 1 526 ? 22.234 -36.75 -34.062 1 96.81 526 ARG B O 1
ATOM 8177 N N . ALA B 1 527 ? 20.062 -36.5 -34.062 1 95.88 527 ALA B N 1
ATOM 8178 C CA . ALA B 1 527 ? 19.922 -36.844 -35.469 1 95.88 527 ALA B CA 1
ATOM 8179 C C . ALA B 1 527 ? 20.547 -35.75 -36.344 1 95.88 527 ALA B C 1
ATOM 8181 O O . ALA B 1 527 ? 20.344 -34.562 -36.094 1 95.88 527 ALA B O 1
ATOM 8182 N N . LEU B 1 528 ? 21.234 -36.156 -37.344 1 95.19 528 LEU B N 1
ATOM 8183 C CA . LEU B 1 528 ? 21.906 -35.219 -38.25 1 95.19 528 LEU B CA 1
ATOM 8184 C C . LEU B 1 528 ? 20.906 -34.281 -38.938 1 95.19 528 LEU B C 1
ATOM 8186 O O . LEU B 1 528 ? 21.188 -33.094 -39.125 1 95.19 528 LEU B O 1
ATOM 8190 N N . ALA B 1 529 ? 19.812 -34.844 -39.281 1 95.19 529 ALA B N 1
ATOM 8191 C CA . ALA B 1 529 ? 18.781 -34.062 -39.938 1 95.19 529 ALA B CA 1
ATOM 8192 C C . ALA B 1 529 ? 18.312 -32.906 -39.062 1 95.19 529 ALA B C 1
ATOM 8194 O O . ALA B 1 529 ? 17.984 -31.828 -39.562 1 95.19 529 ALA B O 1
ATOM 8195 N N . GLU B 1 530 ? 18.234 -33.094 -37.781 1 95.75 530 GLU B N 1
ATOM 8196 C CA . GLU B 1 530 ? 17.812 -32.062 -36.844 1 95.75 530 GLU B CA 1
ATOM 8197 C C . GLU B 1 530 ? 18.875 -30.969 -36.719 1 95.75 530 GLU B C 1
ATOM 8199 O O . GLU B 1 530 ? 18.531 -29.797 -36.562 1 95.75 530 GLU B O 1
ATOM 8204 N N . ILE B 1 531 ? 20.078 -31.328 -36.688 1 96 531 ILE B N 1
ATOM 8205 C CA . ILE B 1 531 ? 21.172 -30.375 -36.656 1 96 531 ILE B CA 1
ATOM 8206 C C . ILE B 1 531 ? 21.125 -29.469 -37.875 1 96 531 ILE B C 1
ATOM 8208 O O . ILE B 1 531 ? 21.234 -28.25 -37.781 1 96 531 ILE B O 1
ATOM 8212 N N . GLU B 1 532 ? 20.953 -30.094 -39.062 1 95 532 GLU B N 1
ATOM 8213 C CA . GLU B 1 532 ? 20.891 -29.344 -40.312 1 95 532 GLU B CA 1
ATOM 8214 C C . GLU B 1 532 ? 19.703 -28.406 -40.344 1 95 532 GLU B C 1
ATOM 8216 O O . GLU B 1 532 ? 19.797 -27.281 -40.844 1 95 532 GLU B O 1
ATOM 8221 N N . THR B 1 533 ? 18.672 -28.891 -39.812 1 95.38 533 THR B N 1
ATOM 8222 C CA . THR B 1 533 ? 17.484 -28.062 -39.75 1 95.38 533 THR B CA 1
ATOM 8223 C C . THR B 1 533 ? 17.734 -26.828 -38.875 1 95.38 533 THR B C 1
ATOM 8225 O O . THR B 1 533 ? 17.328 -25.719 -39.25 1 95.38 533 THR B O 1
ATOM 8228 N N . ASP B 1 534 ? 18.375 -26.969 -37.719 1 95.25 534 ASP B N 1
ATOM 8229 C CA . ASP B 1 534 ? 18.688 -25.859 -36.844 1 95.25 534 ASP B CA 1
ATOM 8230 C C . ASP B 1 534 ? 19.594 -24.844 -37.531 1 95.25 534 ASP B C 1
ATOM 8232 O O . ASP B 1 534 ? 19.453 -23.641 -37.344 1 95.25 534 ASP B O 1
ATOM 8236 N N . ILE B 1 535 ? 20.531 -25.297 -38.219 1 95.62 535 ILE B N 1
ATOM 8237 C CA . ILE B 1 535 ? 21.453 -24.438 -38.969 1 95.62 535 ILE B CA 1
ATOM 8238 C C . ILE B 1 535 ? 20.688 -23.672 -40.031 1 95.62 535 ILE B C 1
ATOM 8240 O O . ILE B 1 535 ? 20.844 -22.453 -40.188 1 95.62 535 ILE B O 1
ATOM 8244 N N . ALA B 1 536 ? 19.859 -24.406 -40.812 1 95.5 536 ALA B N 1
ATOM 8245 C CA . ALA B 1 536 ? 19.078 -23.781 -41.875 1 95.5 536 ALA B CA 1
ATOM 8246 C C . ALA B 1 536 ? 18.156 -22.703 -41.344 1 95.5 536 ALA B C 1
ATOM 8248 O O . ALA B 1 536 ? 17.906 -21.688 -42 1 95.5 536 ALA B O 1
ATOM 8249 N N . ASN B 1 537 ? 17.719 -22.906 -40.156 1 94.31 537 ASN B N 1
ATOM 8250 C CA . ASN B 1 537 ? 16.797 -21.969 -39.531 1 94.31 537 ASN B CA 1
ATOM 8251 C C . ASN B 1 537 ? 17.531 -20.844 -38.812 1 94.31 537 ASN B C 1
ATOM 8253 O O . ASN B 1 537 ? 16.906 -19.969 -38.219 1 94.31 537 ASN B O 1
ATOM 8257 N N . GLY B 1 538 ? 18.859 -20.891 -38.781 1 93.81 538 GLY B N 1
ATOM 8258 C CA . GLY B 1 538 ? 19.656 -19.828 -38.156 1 93.81 538 GLY B CA 1
ATOM 8259 C C . GLY B 1 538 ? 19.719 -19.953 -36.656 1 93.81 538 GLY B C 1
ATOM 8260 O O . GLY B 1 538 ? 20.094 -19 -35.969 1 93.81 538 GLY B O 1
ATOM 8261 N N . MET B 1 539 ? 19.328 -21.062 -36.062 1 94.69 539 MET B N 1
ATOM 8262 C CA . MET B 1 539 ? 19.312 -21.281 -34.625 1 94.69 539 MET B CA 1
ATOM 8263 C C . MET B 1 539 ? 20.641 -21.828 -34.156 1 94.69 539 MET B C 1
ATOM 8265 O O . MET B 1 539 ? 20.922 -21.812 -32.938 1 94.69 539 MET B O 1
ATOM 8269 N N . LEU B 1 540 ? 21.422 -22.281 -35.031 1 95.5 540 LEU B N 1
ATOM 8270 C CA . LEU B 1 540 ? 22.703 -22.906 -34.719 1 95.5 540 LEU B CA 1
ATOM 8271 C C . LEU B 1 540 ? 23.75 -22.531 -35.781 1 95.5 540 LEU B C 1
ATOM 8273 O O . LEU B 1 540 ? 23.5 -22.625 -36.969 1 95.5 540 LEU B O 1
ATOM 8277 N N . GLY B 1 541 ? 24.891 -22.078 -35.312 1 94.94 541 GLY B N 1
ATOM 8278 C CA . GLY B 1 541 ? 25.984 -21.812 -36.25 1 94.94 541 GLY B CA 1
ATOM 8279 C C . GLY B 1 541 ? 26.75 -23.062 -36.625 1 94.94 541 GLY B C 1
ATOM 8280 O O . GLY B 1 541 ? 26.891 -23.984 -35.812 1 94.94 541 GLY B O 1
ATOM 8281 N N . GLU B 1 542 ? 27.312 -23.031 -37.75 1 94.38 542 GLU B N 1
ATOM 8282 C CA . GLU B 1 542 ? 28.047 -24.188 -38.25 1 94.38 542 GLU B CA 1
ATOM 8283 C C . GLU B 1 542 ? 29.266 -24.469 -37.344 1 94.38 542 GLU B C 1
ATOM 8285 O O . GLU B 1 542 ? 29.609 -25.625 -37.094 1 94.38 542 GLU B O 1
ATOM 8290 N N . GLU B 1 543 ? 29.859 -23.469 -36.969 1 94.12 543 GLU B N 1
ATOM 8291 C CA . GLU B 1 543 ? 31.031 -23.641 -36.125 1 94.12 543 GLU B CA 1
ATOM 8292 C C . GLU B 1 543 ? 30.672 -24.312 -34.781 1 94.12 543 GLU B C 1
ATOM 8294 O O . GLU B 1 543 ? 31.375 -25.219 -34.344 1 94.12 543 GLU B O 1
ATOM 8299 N N . THR B 1 544 ? 29.578 -23.844 -34.281 1 94.75 544 THR B N 1
ATOM 8300 C CA . THR B 1 544 ? 29.109 -24.422 -33.031 1 94.75 544 THR B CA 1
ATOM 8301 C C . THR B 1 544 ? 28.688 -25.875 -33.25 1 94.75 544 THR B C 1
ATOM 8303 O O . THR B 1 544 ? 28.969 -26.734 -32.406 1 94.75 544 THR B O 1
ATOM 8306 N N . ALA B 1 545 ? 28.016 -26.125 -34.312 1 95.56 545 ALA B N 1
ATOM 8307 C CA . ALA B 1 545 ? 27.578 -27.469 -34.656 1 95.56 545 ALA B CA 1
ATOM 8308 C C . ALA B 1 545 ? 28.766 -28.438 -34.719 1 95.56 545 ALA B C 1
ATOM 8310 O O . ALA B 1 545 ? 28.703 -29.547 -34.219 1 95.56 545 ALA B O 1
ATOM 8311 N N . ARG B 1 546 ? 29.812 -28 -35.375 1 94.69 546 ARG B N 1
ATOM 8312 C CA . ARG B 1 546 ? 31 -28.844 -35.531 1 94.69 546 ARG B CA 1
ATOM 8313 C C . ARG B 1 546 ? 31.656 -29.125 -34.188 1 94.69 546 ARG B C 1
ATOM 8315 O O . ARG B 1 546 ? 32.219 -30.203 -33.969 1 94.69 546 ARG B O 1
ATOM 8322 N N . ARG B 1 547 ? 31.562 -28.219 -33.375 1 94.62 547 ARG B N 1
ATOM 8323 C CA . ARG B 1 547 ? 32.219 -28.328 -32.062 1 94.62 547 ARG B CA 1
ATOM 8324 C C . ARG B 1 547 ? 31.406 -29.234 -31.141 1 94.62 547 ARG B C 1
ATOM 8326 O O . ARG B 1 547 ? 31.984 -30.016 -30.375 1 94.62 547 ARG B O 1
ATOM 8333 N N . ILE B 1 548 ? 30.125 -29.219 -31.125 1 95.44 548 ILE B N 1
ATOM 8334 C CA . ILE B 1 548 ? 29.297 -29.812 -30.094 1 95.44 548 ILE B CA 1
ATOM 8335 C C . ILE B 1 548 ? 28.781 -31.172 -30.578 1 95.44 548 ILE B C 1
ATOM 8337 O O . ILE B 1 548 ? 28.594 -32.094 -29.766 1 95.44 548 ILE B O 1
ATOM 8341 N N . TYR B 1 549 ? 28.578 -31.281 -31.922 1 96 549 TYR B N 1
ATOM 8342 C CA . TYR B 1 549 ? 27.969 -32.469 -32.469 1 96 549 TYR B CA 1
ATOM 8343 C C . TYR B 1 549 ? 28.984 -33.25 -33.312 1 96 549 TYR B C 1
ATOM 8345 O O . TYR B 1 549 ? 29.141 -33 -34.5 1 96 549 TYR B O 1
ATOM 8353 N N . PRO B 1 550 ? 29.469 -34.375 -32.844 1 93.06 550 PRO B N 1
ATOM 8354 C CA . PRO B 1 550 ? 30.5 -35.125 -33.562 1 93.06 550 PRO B CA 1
ATOM 8355 C C . PRO B 1 550 ? 30 -35.688 -34.875 1 93.06 550 PRO B C 1
ATOM 8357 O O . PRO B 1 550 ? 30.781 -35.781 -35.844 1 93.06 550 PRO B O 1
ATOM 8360 N N . GLN B 1 551 ? 28.828 -36.062 -34.938 1 90.69 551 GLN B N 1
ATOM 8361 C CA . GLN B 1 551 ? 28.266 -36.656 -36.156 1 90.69 551 GLN B CA 1
ATOM 8362 C C . GLN B 1 551 ? 28.203 -35.625 -37.281 1 90.69 551 GLN B C 1
ATOM 8364 O O . GLN B 1 551 ? 28.109 -35.969 -38.438 1 90.69 551 GLN B O 1
ATOM 8369 N N . PHE B 1 552 ? 28.109 -34.406 -36.906 1 91.06 552 PHE B N 1
ATOM 8370 C CA . PHE B 1 552 ? 28.109 -33.344 -37.906 1 91.06 552 PHE B CA 1
ATOM 8371 C C . PHE B 1 552 ? 29.516 -33.031 -38.375 1 91.06 552 PHE B C 1
ATOM 8373 O O . PHE B 1 552 ? 29.75 -32.688 -39.531 1 91.06 552 PHE B O 1
ATOM 8380 N N . ALA B 1 553 ? 30.5 -32.969 -37.531 1 84.19 553 ALA B N 1
ATOM 8381 C CA . ALA B 1 553 ? 31.906 -32.688 -37.844 1 84.19 553 ALA B CA 1
ATOM 8382 C C . ALA B 1 553 ? 32.438 -33.719 -38.875 1 84.19 553 ALA B C 1
ATOM 8384 O O . ALA B 1 553 ? 33.25 -33.375 -39.719 1 84.19 553 ALA B O 1
ATOM 8385 N N . GLY B 1 554 ? 32.156 -34.938 -38.781 1 75 554 GLY B N 1
ATOM 8386 C CA . GLY B 1 554 ? 32.625 -36 -39.688 1 75 554 GLY B CA 1
ATOM 8387 C C . GLY B 1 554 ? 32.188 -35.812 -41.125 1 75 554 GLY B C 1
ATOM 8388 O O . GLY B 1 554 ? 32.719 -36.438 -42.031 1 75 554 GLY B O 1
ATOM 8389 N N . ARG B 1 555 ? 31.25 -35.125 -41.469 1 65.38 555 ARG B N 1
ATOM 8390 C CA . ARG B 1 555 ? 30.734 -35 -42.844 1 65.38 555 ARG B CA 1
ATOM 8391 C C . ARG B 1 555 ? 31.594 -34.031 -43.656 1 65.38 555 ARG B C 1
ATOM 8393 O O . ARG B 1 555 ? 31.609 -34.094 -44.875 1 65.38 555 ARG B O 1
ATOM 8400 N N . GLY B 1 556 ? 32.156 -32.938 -43.219 1 52.81 556 GLY B N 1
ATOM 8401 C CA . GLY B 1 556 ? 32.969 -32.094 -44.094 1 52.81 556 GLY B CA 1
ATOM 8402 C C . GLY B 1 556 ? 34.25 -32.781 -44.562 1 52.81 556 GLY B C 1
ATOM 8403 O O . GLY B 1 556 ? 35 -32.188 -45.375 1 52.81 556 GLY B O 1
ATOM 8404 N N . GLY B 1 557 ? 34.781 -33.812 -44 1 42 557 GLY B N 1
ATOM 8405 C CA . GLY B 1 557 ? 35.938 -34.438 -44.625 1 42 557 GLY B CA 1
ATOM 8406 C C . GLY B 1 557 ? 35.531 -35.312 -45.812 1 42 557 GLY B C 1
ATOM 8407 O O . GLY B 1 557 ? 36.406 -35.969 -46.406 1 42 557 GLY B O 1
ATOM 8408 N N . ALA B 1 558 ? 34.438 -35.531 -46.094 1 34.72 558 ALA B N 1
ATOM 8409 C CA . ALA B 1 558 ? 34.312 -36.25 -47.375 1 34.72 558 ALA B CA 1
ATOM 8410 C C . ALA B 1 558 ? 34.25 -35.25 -48.531 1 34.72 558 ALA B C 1
ATOM 8412 O O . ALA B 1 558 ? 33.688 -34.188 -48.438 1 34.72 558 ALA B O 1
#

Radius of gyration: 33.5 Å; Cα contacts (8 Å, |Δi|>4): 3188; chains: 2; bounding box: 74×97×82 Å

Sequence (1116 aa):
MALDPTDYAVISQALAAAAREMGEKLIRSAFSTILREARDGSAALLDRDGNTIAQAELIPMQLGTIGSVFQACAETYDLDSLTEDDFFIINDPYSGGQHLQDIFFFSPIFHEGQRVGFAASVAHHLDIGGGSPGLSPNARDVHSEGIVIPPTKFSYSRDWNGGILEKFLRANVRTPLQTMGDCDAQIASNRVGARRVGELCSKYGAAKVMEVMTEFQNYSERRFRAGIAAAPDGVYHGEDFIDDDGIGSEPVRVRAKVTIAGDRIEVDYEGTDAQVRTLLNAPLAATMSATVSCVKSVLTSPDIPFNAGVSRAISVKVPKGTILNPHYPAPVRARMNICYRAYNATMKALAQAVPDQVIASGFDTTTSGCLSWLGPTGFSVYLEIYGGGYGASSSANGCDAIDMPMANCANTPVEAIDQDYSFFRVERYALEPEAYGHGAHRGGAGFQKAFRILKDNATVALYSDRFRSEPQPLFGGTPGTRGACEIHRDGEIIRLGSKDMRDLQKGDLVVFRLGGGAGYGAPADRALAEIETDIANGMLGEETARRIYPQFAGRGGAMALDPTDYAVISQALAAAAREMGEKLIRSAFSTILREARDGSAALLDRDGNTIAQAELIPMQLGTIGSVFQACAETYDLDSLTEDDFFIINDPYSGGQHLQDIFFFSPIFHEGQRVGFAASVAHHLDIGGGSPGLSPNARDVHSEGIVIPPTKFSYSRDWNGGILEKFLRANVRTPLQTMGDCDAQIASNRVGARRVGELCSKYGAAKVMEVMTEFQNYSERRFRAGIAAAPDGVYHGEDFIDDDGIGSEPVRVRAKVTIAGDRIEVDYEGTDAQVRTLLNAPLAATMSATVSCVKSVLTSPDIPFNAGVSRAISVKVPKGTILNPHYPAPVRARMNICYRAYNATMKALAQAVPDQVIASGFDTTTSGCLSWLGPTGFSVYLEIYGGGYGASSSANGCDAIDMPMANCANTPVEAIDQDYSFFRVERYALEPEAYGHGAHRGGAGFQKAFRILKDNATVALYSDRFRSEPQPLFGGTPGTRGACEIHRDGEIIRLGSKDMRDLQKGDLVVFRLGGGAGYGAPADRALAEIETDIANGMLGEETARRIYPQFAGRGGA

pLDDT: mean 93.46, std 7.71, range [34.34, 98.88]

Organism: Cereibacter sphaeroides (strain ATCC 17023 / DSM 158 / JCM 6121 / CCUG 31486 / LMG 2827 / NBRC 12203 / NCIMB 8253 / ATH 2.4.1.) (NCBI:txid272943)

Solvent-accessible surface area (backbone atoms only — not comparable to full-atom values): 51976 Å² total; per-residue (Å²): 125,83,78,52,67,65,56,41,55,52,53,52,49,48,48,37,49,35,14,38,50,17,30,50,43,27,33,72,47,27,57,33,60,42,25,45,49,13,37,39,36,38,17,30,33,23,36,68,87,36,44,32,56,22,46,21,93,39,28,56,47,55,61,64,25,53,30,58,30,42,46,37,38,57,74,75,43,68,74,86,74,61,51,85,50,33,33,37,41,34,12,24,31,90,55,38,22,46,28,56,41,41,40,33,40,37,31,59,22,62,53,97,88,38,73,58,20,28,14,30,24,35,38,45,43,69,42,46,21,12,37,32,81,62,49,44,59,80,20,59,25,41,42,11,58,18,59,41,37,55,70,40,82,44,37,54,86,59,29,32,94,82,14,63,53,46,52,41,52,46,59,34,26,66,45,38,69,35,45,51,33,34,51,51,12,35,54,50,15,24,48,48,31,36,51,50,52,37,51,50,25,71,75,66,33,57,70,52,52,49,50,40,47,53,46,54,25,51,49,24,25,54,54,46,25,51,26,43,45,73,46,62,67,44,78,32,62,20,59,34,66,45,55,46,64,61,81,80,50,68,62,43,48,32,30,24,38,36,37,35,55,61,49,37,41,36,40,34,30,68,82,34,37,63,43,58,66,23,29,48,17,16,24,51,40,39,36,50,14,29,44,50,50,43,50,44,64,46,47,38,63,88,82,58,62,78,27,46,19,43,59,74,43,50,46,76,45,66,55,77,47,14,28,54,17,48,53,89,57,49,10,27,76,44,18,58,40,48,27,35,26,48,25,48,3,45,47,51,11,43,31,75,61,42,59,77,49,38,61,20,33,21,37,53,32,53,31,36,44,30,44,34,36,74,51,97,89,39,57,45,75,46,64,47,69,37,36,12,2,29,22,1,23,79,85,40,58,17,52,58,59,33,48,34,92,57,43,48,43,39,71,69,53,65,69,57,48,54,71,74,34,86,49,44,42,78,76,42,76,43,74,37,61,66,25,32,7,45,15,36,16,30,17,2,29,4,28,36,40,28,36,36,29,65,36,66,69,24,36,41,30,29,41,43,54,32,60,80,45,53,21,49,41,34,77,63,22,32,47,17,28,50,26,49,37,36,37,42,46,96,91,40,79,46,77,51,63,45,42,29,71,48,83,40,44,55,66,27,32,42,36,43,36,31,11,1,0,0,0,14,27,37,34,69,66,32,55,65,68,57,54,51,49,34,38,74,69,60,42,36,53,69,69,56,42,41,71,63,23,57,74,58,43,64,55,74,79,106,126,85,78,52,68,66,56,41,55,52,52,53,49,47,47,38,48,33,12,39,50,16,30,51,42,28,32,73,47,28,57,31,60,43,25,44,48,13,36,38,36,37,15,29,33,23,34,68,85,35,43,32,56,23,46,21,91,42,27,54,47,55,61,63,23,52,30,57,31,41,46,39,40,56,74,73,41,68,74,84,74,61,51,85,50,33,33,36,41,34,12,24,32,89,55,37,23,45,29,55,42,42,40,33,42,39,32,57,21,61,52,96,87,38,71,59,18,26,13,31,24,34,38,47,43,70,42,48,22,13,37,32,81,60,50,43,60,80,18,59,24,41,42,10,56,17,58,41,38,53,68,40,82,44,36,53,86,60,28,32,95,82,15,62,53,46,53,40,54,45,58,34,26,66,45,37,70,35,45,51,33,34,51,50,12,36,55,52,14,24,49,48,30,36,50,49,52,39,53,49,26,72,74,66,33,59,71,53,51,49,50,41,48,52,47,53,26,51,51,25,23,52,54,46,25,52,26,43,44,72,46,62,67,46,79,30,62,21,59,34,65,45,55,46,65,61,82,80,50,68,62,43,48,32,31,25,38,36,38,34,55,60,48,37,41,35,40,34,29,68,85,34,37,64,43,57,66,22,30,48,18,15,23,50,40,38,36,50,15,28,45,50,51,43,51,45,65,47,45,38,65,89,81,57,62,78,27,46,18,45,59,73,43,50,46,76,46,66,54,78,47,14,28,55,16,49,53,88,57,47,10,27,77,44,17,58,41,47,26,35,26,48,26,48,3,44,46,49,13,44,32,75,60,42,58,76,50,37,61,21,34,20,36,54,32,54,30,39,44,29,43,34,34,75,53,98,89,38,55,46,74,47,65,47,69,38,37,13,2,29,21,1,23,78,83,39,58,17,52,58,60,33,47,33,92,56,43,48,42,38,71,67,52,67,68,57,48,55,71,74,35,87,50,43,42,79,77,43,77,45,74,37,63,67,26,32,6,45,14,37,17,29,17,2,28,5,27,35,40,28,36,37,28,65,36,66,69,23,34,40,28,29,42,44,54,33,59,81,45,55,20,50,42,34,75,64,22,33,47,17,28,50,26,50,37,37,36,41,45,95,91,41,79,46,78,50,62,45,40,30,72,47,82,39,45,56,66,27,31,41,35,43,36,32,11,0,0,0,0,13,28,37,33,68,66,32,55,66,69,57,54,52,48,34,37,77,69,60,43,36,54,70,71,57,43,42,70,65,23,58,74,59,42,64,56,76,78,106